Protein AF-Q9ZHG4-F1 (afdb_monomer_lite)

Foldseek 3Di:
DAAEEEDLLLLQLALDDLLVVLVVCVVLVAQEHEYEHCFCLCVLVNLVNSVVSNHAYWYWYDDDQKTWIDQEDVLVLLRLCCLQVVDVDDPPTDMDGPVVHFYAREADPLCLLLSLLSNVLVVHDSDHDHDDPDHDHVCVVVVGGRDALAWDFAADDDDPCVLVLLLVLCVVVDDVLNVLSVVLVVLCVVLVCVRVLVNLLVLVVLCVVVVWQKFQFFDLCLLHSSCCSSVQHVHDNVVLVGHVLRQPDNPDNDHGAGAIETAQVCLVVSQVVLVVVWQKAFAKDFDFCAPVNLLVSLCVSPVPDDPVSSVSSCVSRHGRGNDMDTDQFWMFTGRDDISFRWDPPDPHTYGSYHPVSCVSNPGDIHGYHHDNLSVLLVVVVDDDDDQQDQLLLQCQLLLLQQQQPLSNDLLSLQLSVLQSDRGLLSLLLSSLCSDPLNVVVCLSVCQSVVPPAPPVLCVVCVSSNSRQRALVVQLVLLVQLPDDSNLSSQLLVCLLVVVPVSNVVSLVSSLNSCVVVVNPCSVVVVVSVSVCSPSHDHSSRSSSVSVSSSSSSRCCSPVVQVNQQSQCLVCLVPLLSVQLNLLVLVVVVADEDFAALQQAASTWDDDDRYIYRHLSLWPPDDNVLRVQSNVQPPDQALVSSPVSDPPDDLVSSLLCLLRCRCVVNDVHSVVRVVVSCVVVCVVVVVVCVVVPDDDDDDDDDDQVLNSQVSNCVTRVWGFDAAQPADPQQFDAPSSQSSSQAFTWAKWADSYAQKIHRRRGIGGAPDGDDGDIWTFRAGNVSYTPDIDRDDPQKAKEWEDEPSFDKDFTGQRYKYWYDDPNDTDIDGRMDTSHNPTDMDIDRD

Sequence (842 aa):
MIPWVISPYSFDGSVVRFEKLALLLKRKGLKSVILADRNFHAAVKFNTIMRKHGLIPVHGLWKDGRIFVARNREEFDSLVRYYNGETHEIEDIPVFQESELTPVRYLDASEKKASIFMRKIFGLDEDVQGFPEKCEDVADILNAEAYDLRVNHRFPTPPKNWNELLIKKAEPLGEEYISRLKRELEVIKRKGFTPYIYTVEKVVEIAKKMGIKVGPGRGSAVGSLVAYLCGITEVDPIKYDLLFERFLNEERQEPPDIDVDVEDRRRKDLIKELSKSFQVYQVSTFGNLTEKSLKNLINSVLPDASLEEKNEIYKTVYGLPHHPSVHAAGVVISENPLPLPTRTEEDIPITDYDMYDLQEIGVVKIDILGLKTLSFIKDFKKEIFDYSDEKTYHLISKGKTLGVFQLEGLQARKLCRRISPRNMDELSILLALNRPGPLRSGLDVMFSNSKNVPAFFRKMFPETRGVLIYQEQIMRLAMFAGLSGTEADILRRAIAKKEREKMEPLLEKMKKGLLEKGMENAEQILEILLNFSSYAFNKSHSVAYAHITYQTAYLKAHHLEEFFKLYFAYNSSDAGKIFLAVQELRNEGYRVHPPDINISGKDLVFHGKDVYLPLTVVKGVGVTLVEQIEKIRPVSSVRELQERVTGVPRNVVESLITAGAFDKLYENRKLALEELNKRVEKDILEIRSLFGEKVEQESSNIKIGDITELEEKSMGFPLTPVHEVPTGLFARIDDVFTYGRILPVLVKRVSRNIVTDGLSVCRVRTDVPDGVHLVLLSPLQKIIKIWPFNENTRFVYRVDFTATLEKAGQNEITEVLKNGAVVRYEGYRPLTDEYRYRVVPR

InterPro domains:
  IPR003141 Polymerase/histidinol phosphatase, N-terminal [SM00481] (1-67)
  IPR004805 Error-prone DNA polymerase/DNA polymerase III subunit alpha DnaE/PolC [PTHR32294] (301-758)
  IPR011708 Bacterial DNA polymerase III, alpha subunit, NTPase domain [PF07733] (170-298)
  IPR011708 Bacterial DNA polymerase III, alpha subunit, NTPase domain [PF07733] (305-370)
  IPR029460 DNA polymerase, helix-hairpin-helix motif [PF14579] (589-670)
  IPR040982 DNA polymerase III alpha subunit finger domain [PF17657] (382-518)

Organism: Thermotoga maritima (strain ATCC 43589 / DSM 3109 / JCM 10099 / NBRC 100826 / MSB8) (NCBI:txid243274)

Secondary structure (DSSP, 8-state):
-EEEEPPGGGTSS----HHHHHHHHHHTT-SEEEEEESSSTTHHHHHHHHHHTT-EEEEEEEETTEEEEESSHHHHHHHHHHHTTS-S---S--EEEGGGEEEESBSSGGGHHHHHHHHHHTT--S---B--SS---HHHHHT-------------PPPTTHHHHHHHHHGGG-HHHHHHHHHHHHHHHHTT-HHHHHHHHHHHHHHHHTTPPBPS--GGGGG-HHHHHTTS--S-TTTTT--GGGT--TT--SPPP-EEEEESTTHHHHHHHHTTTSEEEEEEEEEE--HHHHHHHHHHH-TTS-HHHHHHHHHHHTT-EEEEEEEEEEEEEESS-----EE-SSSS-EEEEEHHHHHHTT---EEEEEEHHHHHHHHTT-----TT-HHHHHHHHTT--TTSTTT-SHHHHHHHHHH---SHHHHHHHHHHTSHHHHHTTHHHHHHTGGGS-HHHHHH-GGGTT---BHHHHHHHHHHTT--HHHHHHHHHHHHHT-HHHHHHHHHHHHHHHHHTT-TTHHHHHHHHHHHGGG-B-HHHHHHHHHHHHHHHHHHHH-HHHHHHHHHHHHTT-HHHHHHHHHHHHHTT-EEEPP-TTT--SS-EEETTEEEPPGGGSTT--HHHHHHHHHHPSP-SHHHHHHHSTT--HHHHHHHHHHTTTTTTSSSHHHHHHHHHHHHHHHHHHHHHTTTPPPP----PPPHHHHHHHHHHHHSS-----S-S--SSSB-HHHHHHHT--EEEEEEEEETTEEE-SS-EEE-SS---SSEEEEEE-TTS-EEEEEE--TTEEEEEEEETT--EEE--TTEEEEEEETTEEEEEETEEESSS--EEEEEE-

pLDDT: mean 92.75, std 9.17, range [33.06, 98.56]

Structure (mmCIF, N/CA/C/O backbone):
data_AF-Q9ZHG4-F1
#
_entry.id   AF-Q9ZHG4-F1
#
loop_
_atom_site.group_PDB
_atom_site.id
_atom_site.type_symbol
_atom_site.label_atom_id
_atom_site.label_alt_id
_atom_site.label_comp_id
_atom_site.label_asym_id
_atom_site.label_entity_id
_atom_site.label_seq_id
_atom_site.pdbx_PDB_ins_code
_atom_site.Cartn_x
_atom_site.Cartn_y
_atom_site.Cartn_z
_atom_site.occupancy
_atom_site.B_iso_or_equiv
_atom_site.auth_seq_id
_atom_site.auth_comp_id
_atom_site.auth_asym_id
_atom_site.auth_atom_id
_atom_site.pdbx_PDB_model_num
ATOM 1 N N . MET A 1 1 ? -52.085 -11.015 0.300 1.00 84.19 1 MET A N 1
ATOM 2 C CA . MET A 1 1 ? -50.787 -11.169 -0.411 1.00 84.19 1 MET A CA 1
ATOM 3 C C . MET A 1 1 ? -49.681 -11.018 0.609 1.00 84.19 1 MET A C 1
ATOM 5 O O . MET A 1 1 ? -49.707 -10.048 1.364 1.00 84.19 1 MET A O 1
ATOM 9 N N . ILE A 1 2 ? -48.728 -11.945 0.624 1.00 89.81 2 ILE A N 1
ATOM 10 C CA . ILE A 1 2 ? -47.571 -11.889 1.518 1.00 89.81 2 ILE A CA 1
ATOM 11 C C . ILE A 1 2 ? -46.369 -11.396 0.694 1.00 89.81 2 ILE A C 1
ATOM 13 O O . ILE A 1 2 ? -45.954 -12.082 -0.245 1.00 89.81 2 ILE A O 1
ATOM 17 N N . PRO A 1 3 ? -45.831 -10.195 0.973 1.00 93.00 3 PRO A N 1
ATOM 18 C CA . PRO A 1 3 ? -44.657 -9.692 0.275 1.00 93.00 3 PRO A CA 1
ATOM 19 C C . PRO A 1 3 ? -43.395 -10.438 0.713 1.00 93.00 3 PRO A C 1
ATOM 21 O O . PRO A 1 3 ? -43.125 -10.591 1.906 1.00 93.00 3 PRO A O 1
ATOM 24 N N . TRP A 1 4 ? -42.585 -10.824 -0.267 1.00 94.88 4 TRP A N 1
ATOM 25 C CA . TRP A 1 4 ? -41.266 -11.403 -0.069 1.00 94.88 4 TRP A CA 1
ATOM 26 C C . TRP A 1 4 ? -40.210 -10.498 -0.706 1.00 94.88 4 TRP A C 1
ATOM 28 O O . TRP A 1 4 ? -40.170 -10.301 -1.915 1.00 94.88 4 TRP A O 1
ATOM 38 N N . VAL A 1 5 ? -39.356 -9.907 0.121 1.00 97.50 5 VAL A N 1
ATOM 39 C CA . VAL A 1 5 ? -38.285 -9.015 -0.312 1.00 97.50 5 VAL A CA 1
ATOM 40 C C . VAL A 1 5 ? -37.092 -9.831 -0.782 1.00 97.50 5 VAL A C 1
ATOM 42 O O . VAL A 1 5 ? -36.583 -10.683 -0.056 1.00 97.50 5 VAL A O 1
ATOM 45 N N . ILE A 1 6 ? -36.615 -9.478 -1.972 1.00 97.50 6 ILE A N 1
ATOM 46 C CA . ILE A 1 6 ? -35.319 -9.892 -2.500 1.00 97.50 6 ILE A CA 1
ATOM 47 C C . ILE A 1 6 ? -34.382 -8.704 -2.301 1.00 97.50 6 ILE A C 1
ATOM 49 O O . ILE A 1 6 ? -34.723 -7.578 -2.676 1.00 97.50 6 ILE A O 1
ATOM 53 N N . SER A 1 7 ? -33.216 -8.896 -1.696 1.00 97.75 7 SER A N 1
ATOM 54 C CA . SER A 1 7 ? -32.261 -7.808 -1.501 1.00 97.75 7 SER A CA 1
ATOM 55 C C . SER A 1 7 ? -31.394 -7.572 -2.743 1.00 97.75 7 SER A C 1
ATOM 57 O O . SER A 1 7 ? -31.216 -8.464 -3.580 1.00 97.75 7 SER A O 1
ATOM 59 N N . PRO A 1 8 ? -30.763 -6.390 -2.860 1.00 97.19 8 PRO A N 1
ATOM 60 C CA . PRO A 1 8 ? -29.737 -6.161 -3.875 1.00 97.19 8 PRO A CA 1
ATOM 61 C C . PRO A 1 8 ? -28.551 -7.141 -3.795 1.00 97.19 8 PRO A C 1
ATOM 63 O O . PRO A 1 8 ? -27.863 -7.342 -4.791 1.00 97.19 8 PRO A O 1
ATOM 66 N N . TYR A 1 9 ? -28.316 -7.767 -2.636 1.00 96.75 9 TYR A N 1
ATOM 67 C CA . TYR A 1 9 ? -27.229 -8.728 -2.407 1.00 96.75 9 TYR A CA 1
ATOM 68 C C . TYR A 1 9 ? -27.556 -10.154 -2.888 1.00 96.75 9 TYR A C 1
ATOM 70 O O . TYR A 1 9 ? -26.675 -11.015 -2.926 1.00 96.75 9 TYR A O 1
ATOM 78 N N . SER A 1 10 ? -28.801 -10.389 -3.315 1.00 95.75 10 SER A N 1
ATOM 79 C CA . SER A 1 10 ? -29.198 -11.582 -4.070 1.00 95.75 10 SER A CA 1
ATOM 80 C C . SER A 1 10 ? -28.683 -11.555 -5.517 1.00 95.75 10 SER A C 1
ATOM 82 O O . SER A 1 10 ? -28.702 -12.575 -6.196 1.00 95.75 10 SER A O 1
ATOM 84 N N . PHE A 1 11 ? -28.233 -10.385 -6.001 1.00 95.25 11 PHE A N 1
ATOM 85 C CA . PHE A 1 11 ? -27.833 -10.141 -7.398 1.00 95.25 11 PHE A CA 1
ATOM 86 C C . PHE A 1 11 ? -28.933 -10.468 -8.421 1.00 95.25 11 PHE A C 1
ATOM 88 O O . PHE A 1 11 ? -28.669 -10.778 -9.576 1.00 95.25 11 PHE A O 1
ATOM 95 N N . ASP A 1 12 ? -30.190 -10.343 -7.994 1.00 94.75 12 ASP A N 1
ATOM 96 C CA . ASP A 1 12 ? -31.389 -10.641 -8.787 1.00 94.75 12 ASP A CA 1
ATOM 97 C C . ASP A 1 12 ? -32.087 -9.351 -9.287 1.00 94.75 12 ASP A C 1
ATOM 99 O O . ASP A 1 12 ? -33.271 -9.303 -9.618 1.00 94.75 12 ASP A O 1
ATOM 103 N N . GLY A 1 13 ? -31.344 -8.242 -9.320 1.00 94.94 13 GLY A N 1
ATOM 104 C CA . GLY A 1 13 ? -31.812 -6.952 -9.832 1.00 94.94 13 GLY A CA 1
ATOM 105 C C . GLY A 1 13 ? -32.732 -6.154 -8.901 1.00 94.94 13 GLY A C 1
ATOM 106 O O . GLY A 1 13 ? -33.398 -5.214 -9.336 1.00 94.94 13 GLY A O 1
ATOM 107 N N . SER A 1 14 ? -32.761 -6.493 -7.613 1.00 97.12 14 SER A N 1
ATOM 108 C CA . SER A 1 14 ? -33.420 -5.671 -6.598 1.00 97.12 14 SER A CA 1
ATOM 109 C C . SER A 1 14 ? -32.654 -4.375 -6.319 1.00 97.12 14 SER A C 1
ATOM 111 O O . SER A 1 14 ? -31.423 -4.342 -6.295 1.00 97.12 14 SER A O 1
ATOM 113 N N . VAL A 1 15 ? -33.401 -3.301 -6.070 1.00 97.50 15 VAL A N 1
ATOM 114 C CA . VAL A 1 15 ? -32.902 -1.980 -5.652 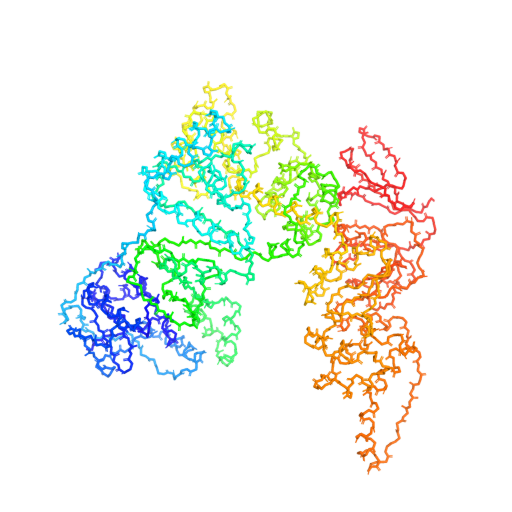1.00 97.50 15 VAL A CA 1
ATOM 115 C C . VAL A 1 15 ? -33.410 -1.583 -4.261 1.00 97.50 15 VAL A C 1
ATOM 117 O O . VAL A 1 15 ? -33.233 -0.441 -3.831 1.00 97.50 15 VAL A O 1
ATOM 120 N N . VAL A 1 16 ? -34.020 -2.524 -3.531 1.00 98.00 16 VAL A N 1
ATOM 121 C CA . VAL A 1 16 ? -34.594 -2.291 -2.199 1.00 98.00 16 VAL A CA 1
ATOM 122 C C . VAL A 1 16 ? -33.525 -1.805 -1.216 1.00 98.00 16 VAL A C 1
ATOM 124 O O . VAL A 1 16 ? -32.487 -2.435 -1.012 1.00 98.00 16 VAL A O 1
ATOM 127 N N . ARG A 1 17 ? -33.803 -0.684 -0.543 1.00 97.31 17 ARG A N 1
ATOM 128 C CA . ARG A 1 17 ? -32.990 -0.162 0.566 1.00 97.31 17 ARG A CA 1
ATOM 129 C C . ARG A 1 17 ? -33.703 -0.437 1.887 1.00 97.31 17 ARG A C 1
ATOM 131 O O . ARG A 1 17 ? -34.807 0.058 2.094 1.00 97.31 17 ARG A O 1
ATOM 138 N N . PHE A 1 18 ? -33.065 -1.164 2.803 1.00 97.94 18 PHE A N 1
ATOM 139 C CA . PHE A 1 18 ? -33.709 -1.599 4.051 1.00 97.94 18 PHE A CA 1
ATOM 140 C C . PHE A 1 18 ? -34.183 -0.458 4.958 1.00 97.94 18 PHE A C 1
ATOM 142 O O . PHE A 1 18 ? -35.233 -0.584 5.575 1.00 97.94 18 PHE A O 1
ATOM 149 N N . GLU A 1 19 ? -33.483 0.678 4.983 1.00 97.38 19 GLU A N 1
ATOM 150 C CA . GLU A 1 19 ? -33.944 1.874 5.708 1.00 97.38 19 GLU A CA 1
ATOM 151 C C . GLU A 1 19 ? -35.279 2.399 5.143 1.00 97.38 19 GLU A C 1
ATOM 153 O O . GLU A 1 19 ? -36.216 2.685 5.886 1.00 97.38 19 GLU A O 1
ATOM 158 N N . LYS A 1 20 ? -35.422 2.450 3.809 1.00 97.19 20 LYS A N 1
ATOM 159 C CA . LYS A 1 20 ? -36.693 2.822 3.166 1.00 97.19 20 LYS A CA 1
ATOM 160 C C . LYS A 1 20 ? -37.779 1.772 3.409 1.00 97.19 20 LYS A C 1
ATOM 162 O O . LYS A 1 20 ? -38.927 2.138 3.652 1.00 97.19 20 LYS A O 1
ATOM 167 N N . LEU A 1 21 ? -37.419 0.488 3.361 1.00 97.88 21 LEU A N 1
ATOM 168 C CA . LEU A 1 21 ? -38.332 -0.624 3.634 1.00 97.88 21 LEU A CA 1
ATOM 169 C C . LEU A 1 21 ? -38.893 -0.532 5.058 1.00 97.88 21 LEU A C 1
ATOM 171 O O . LEU A 1 21 ? -40.105 -0.582 5.225 1.00 97.88 21 LEU A O 1
ATOM 175 N N . ALA A 1 22 ? -38.048 -0.306 6.067 1.00 97.69 22 ALA A N 1
ATOM 176 C CA . ALA A 1 22 ? -38.486 -0.166 7.456 1.00 97.69 22 ALA A CA 1
ATOM 177 C C . ALA A 1 22 ? -39.507 0.974 7.627 1.00 97.69 22 ALA A C 1
ATOM 179 O O . ALA A 1 22 ? -40.540 0.812 8.280 1.00 97.69 22 ALA A O 1
ATOM 180 N N . LEU A 1 23 ? -39.255 2.126 6.995 1.00 97.25 23 LEU A N 1
ATOM 181 C CA . LEU A 1 23 ? -40.190 3.254 6.995 1.00 97.25 23 LEU A CA 1
ATOM 182 C C . LEU A 1 23 ? -41.493 2.926 6.251 1.00 97.25 23 LEU A C 1
ATOM 184 O O . LEU A 1 23 ? -42.571 3.323 6.692 1.00 97.25 23 LEU A O 1
ATOM 188 N N . LEU A 1 24 ? -41.420 2.195 5.135 1.00 96.19 24 LEU A N 1
ATOM 189 C CA . LEU A 1 24 ? -42.595 1.750 4.389 1.00 96.19 24 LEU A CA 1
ATOM 190 C C . LEU A 1 24 ? -43.480 0.814 5.220 1.00 96.19 24 LEU A C 1
ATOM 192 O O . LEU A 1 24 ? -44.687 1.047 5.274 1.00 96.19 24 LEU A O 1
ATOM 196 N N . LEU A 1 25 ? -42.894 -0.184 5.888 1.00 96.19 25 LEU A N 1
ATOM 197 C CA . LEU A 1 25 ? -43.623 -1.133 6.737 1.00 96.19 25 LEU A CA 1
ATOM 198 C C . LEU A 1 25 ? -44.375 -0.405 7.852 1.00 96.19 25 LEU A C 1
ATOM 200 O O . LEU A 1 25 ? -45.585 -0.576 7.987 1.00 96.19 25 LEU A O 1
ATOM 204 N N . LYS A 1 26 ? -43.702 0.523 8.545 1.00 95.31 26 LYS A N 1
ATOM 205 C CA . LYS A 1 26 ? -44.337 1.372 9.563 1.00 95.31 26 LYS A CA 1
ATOM 206 C C . LYS A 1 26 ? -45.507 2.184 9.020 1.00 95.31 26 LYS A C 1
ATOM 208 O O . LYS A 1 26 ? -46.567 2.205 9.636 1.00 95.31 26 LYS A O 1
ATOM 213 N N . ARG A 1 27 ? -45.340 2.837 7.864 1.00 94.38 27 ARG A N 1
ATOM 214 C CA . ARG A 1 27 ? -46.424 3.610 7.227 1.00 94.38 27 ARG A CA 1
ATOM 215 C C . ARG A 1 27 ? -47.622 2.736 6.857 1.00 94.38 27 ARG A C 1
ATOM 217 O O . ARG A 1 27 ? -48.745 3.224 6.882 1.00 94.38 27 ARG A O 1
ATOM 224 N N . LYS A 1 28 ? -47.386 1.469 6.510 1.00 93.25 28 LYS A N 1
ATOM 225 C CA . LYS A 1 28 ? -48.428 0.488 6.180 1.00 93.25 28 LYS A CA 1
ATOM 226 C C . LYS A 1 28 ? -48.999 -0.245 7.400 1.00 93.25 28 LYS A C 1
ATOM 228 O O . LYS A 1 28 ? -49.909 -1.045 7.224 1.00 93.25 28 LYS A O 1
ATOM 233 N N . GLY A 1 29 ? -48.498 0.019 8.610 1.00 93.00 29 GLY A N 1
ATOM 234 C CA . GLY A 1 29 ? -48.929 -0.676 9.826 1.00 93.00 29 GLY A CA 1
ATOM 235 C C . GLY A 1 29 ? -48.474 -2.138 9.906 1.00 93.00 29 GLY A C 1
ATOM 236 O O . GLY A 1 29 ? -49.054 -2.901 10.670 1.00 93.00 29 GLY A O 1
ATOM 237 N N . LEU A 1 30 ? -47.457 -2.524 9.129 1.00 94.75 30 LEU A N 1
ATOM 238 C CA . LEU A 1 30 ? -46.851 -3.854 9.174 1.00 94.75 30 LEU A CA 1
ATOM 239 C C . LEU A 1 30 ? -45.732 -3.883 10.221 1.00 94.75 30 LEU A C 1
ATOM 241 O O . LEU A 1 30 ? -44.942 -2.942 10.342 1.00 94.75 30 LEU A O 1
ATOM 245 N N . LYS A 1 31 ? -45.658 -4.985 10.958 1.00 95.00 31 LYS A N 1
ATOM 246 C CA . LYS A 1 31 ? -44.623 -5.319 11.938 1.00 95.00 31 LYS A CA 1
ATOM 247 C C . LYS A 1 31 ? -43.457 -6.065 11.296 1.00 95.00 31 LYS A C 1
ATOM 249 O O . LYS A 1 31 ? -42.360 -6.029 11.849 1.00 95.00 31 LYS A O 1
ATOM 254 N N . SER A 1 32 ? -43.675 -6.741 10.168 1.00 95.69 32 SER A N 1
ATOM 255 C CA . SER A 1 32 ? -42.692 -7.650 9.576 1.00 95.69 32 SER A CA 1
ATOM 256 C C . SER A 1 32 ? -42.755 -7.732 8.047 1.00 95.69 32 SER A C 1
ATOM 258 O O . SER A 1 32 ? -43.688 -7.249 7.403 1.00 95.69 32 SER A O 1
ATOM 260 N N . VAL A 1 33 ? -41.724 -8.343 7.463 1.00 95.56 33 VAL A N 1
ATOM 261 C CA . VAL A 1 33 ? -41.673 -8.772 6.059 1.00 95.56 33 VAL A CA 1
ATOM 262 C C . VAL A 1 33 ? -40.662 -9.908 5.919 1.00 95.56 33 VAL A C 1
ATOM 264 O O . VAL A 1 33 ? -39.677 -9.934 6.660 1.00 95.56 33 VAL A O 1
ATOM 267 N N . ILE A 1 34 ? -40.878 -10.817 4.965 1.00 96.81 34 ILE A N 1
ATOM 268 C CA . ILE A 1 34 ? -39.907 -11.866 4.633 1.00 96.81 34 ILE A CA 1
ATOM 269 C C . ILE A 1 34 ? -38.771 -11.238 3.823 1.00 96.81 34 ILE A C 1
ATOM 271 O O . ILE A 1 34 ? -39.027 -10.678 2.758 1.00 96.81 34 ILE A O 1
ATOM 275 N N . LEU A 1 35 ? -37.525 -11.370 4.272 1.00 98.12 35 LEU A N 1
ATOM 276 C CA . LEU A 1 35 ? -36.350 -11.291 3.401 1.00 98.12 35 LEU A CA 1
ATOM 277 C C . LEU A 1 35 ? -35.932 -12.716 3.049 1.00 98.12 35 LEU A C 1
ATOM 279 O O . LEU A 1 35 ? -35.514 -13.441 3.946 1.00 98.12 35 LEU A O 1
ATOM 283 N N . ALA A 1 36 ? -35.982 -13.102 1.775 1.00 97.69 36 ALA A N 1
ATOM 284 C CA . ALA A 1 36 ? -35.348 -14.346 1.334 1.00 97.69 36 ALA A CA 1
ATOM 285 C C . ALA A 1 36 ? -34.529 -14.117 0.065 1.00 97.69 36 ALA A C 1
ATOM 287 O O . ALA A 1 36 ? -35.031 -13.666 -0.957 1.00 97.69 36 ALA A O 1
ATOM 288 N N . ASP A 1 37 ? -33.248 -14.421 0.136 1.00 97.19 37 ASP A N 1
ATOM 289 C CA . ASP A 1 37 ? -32.348 -14.363 -1.005 1.00 97.19 37 ASP A CA 1
ATOM 290 C C . ASP A 1 37 ? -31.892 -15.784 -1.340 1.00 97.19 37 ASP A C 1
ATOM 292 O O . ASP A 1 37 ? -32.182 -16.733 -0.608 1.00 97.19 37 ASP A O 1
ATOM 296 N N . ARG A 1 38 ? -31.154 -15.950 -2.442 1.00 94.81 38 ARG A N 1
ATOM 297 C CA . ARG A 1 38 ? -30.483 -17.233 -2.739 1.00 94.81 38 ARG A CA 1
ATOM 298 C C . ARG A 1 38 ? -29.287 -17.517 -1.824 1.00 94.81 38 ARG A C 1
ATOM 300 O O . ARG A 1 38 ? -28.675 -18.574 -1.918 1.00 94.81 38 ARG A O 1
ATOM 307 N N . ASN A 1 39 ? -28.923 -16.539 -1.007 1.00 95.94 39 ASN A N 1
ATOM 308 C CA . ASN A 1 39 ? -27.779 -16.506 -0.108 1.00 95.94 39 ASN A CA 1
ATOM 309 C C . ASN A 1 39 ? -28.178 -15.732 1.157 1.00 95.94 39 ASN A C 1
ATOM 311 O O . ASN A 1 39 ? -29.301 -15.241 1.257 1.00 95.94 39 ASN A O 1
ATOM 315 N N . PHE A 1 40 ? -27.267 -15.583 2.113 1.00 97.44 40 PHE A N 1
ATOM 316 C CA . PHE A 1 40 ? -27.527 -14.828 3.340 1.00 97.44 40 PHE A CA 1
ATOM 317 C C . PHE A 1 40 ? -26.753 -13.510 3.421 1.00 97.44 40 PHE A C 1
ATOM 319 O O . PHE A 1 40 ? -26.700 -12.902 4.487 1.00 97.44 40 PHE A O 1
ATOM 326 N N . HIS A 1 41 ? -26.204 -13.010 2.309 1.00 97.56 41 HIS A N 1
ATOM 327 C CA . HIS A 1 41 ? -25.376 -11.796 2.275 1.00 97.56 41 HIS A CA 1
ATOM 328 C C . HIS A 1 41 ? -26.004 -10.585 2.984 1.00 97.56 41 HIS A C 1
ATOM 330 O O . HIS A 1 41 ? -25.294 -9.764 3.549 1.00 97.56 41 HIS A O 1
ATOM 336 N N . ALA A 1 42 ? -27.331 -10.447 2.940 1.00 97.75 42 ALA A N 1
ATOM 337 C CA . ALA A 1 42 ? -28.035 -9.302 3.504 1.00 97.75 42 ALA A CA 1
ATOM 338 C C . ALA A 1 42 ? -28.647 -9.537 4.897 1.00 97.75 42 ALA A C 1
ATOM 340 O O . ALA A 1 42 ? -29.238 -8.605 5.450 1.00 97.75 42 ALA A O 1
ATOM 341 N N . ALA A 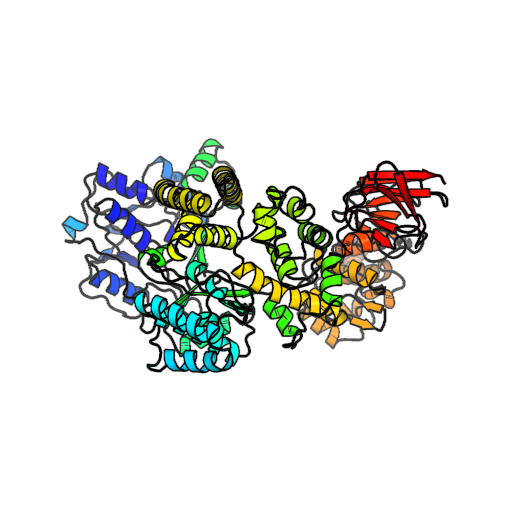1 43 ? -28.539 -10.748 5.457 1.00 98.06 43 ALA A N 1
ATOM 342 C CA . ALA A 1 43 ? -29.289 -11.156 6.647 1.00 98.06 43 ALA A CA 1
ATOM 343 C C . ALA A 1 43 ? -28.980 -10.280 7.869 1.00 98.06 43 ALA A C 1
ATOM 345 O O . ALA A 1 43 ? -29.894 -9.741 8.489 1.00 98.06 43 ALA A O 1
ATOM 346 N N . VAL A 1 44 ? -27.698 -10.056 8.175 1.00 98.12 44 VAL A N 1
ATOM 347 C CA . VAL A 1 44 ? -27.284 -9.228 9.323 1.00 98.12 44 VAL A CA 1
ATOM 348 C C . VAL A 1 44 ? -27.753 -7.790 9.162 1.00 98.12 44 VAL A C 1
ATOM 350 O O . VAL A 1 44 ? -28.460 -7.265 10.023 1.00 98.12 44 VAL A O 1
ATOM 353 N N . LYS A 1 45 ? -27.456 -7.174 8.017 1.00 97.44 45 LYS A N 1
ATOM 354 C CA . LYS A 1 45 ? -27.894 -5.813 7.705 1.00 97.44 45 LYS A CA 1
ATOM 355 C C . LYS A 1 45 ? -29.407 -5.631 7.822 1.00 97.44 45 LYS A C 1
ATOM 357 O O . LYS A 1 45 ? -29.867 -4.622 8.360 1.00 97.44 45 LYS A O 1
ATOM 362 N N . PHE A 1 46 ? -30.185 -6.585 7.318 1.00 98.25 46 PHE A N 1
ATOM 363 C CA . PHE A 1 46 ? -31.639 -6.575 7.430 1.00 98.25 46 PHE A CA 1
ATOM 364 C C . PHE A 1 46 ? -32.095 -6.719 8.883 1.00 98.25 46 PHE A C 1
ATOM 366 O O . PHE A 1 46 ? -32.866 -5.879 9.353 1.00 98.25 46 PHE A O 1
ATOM 373 N N . ASN A 1 47 ? -31.574 -7.712 9.610 1.00 98.06 47 ASN A N 1
ATOM 374 C CA . ASN A 1 47 ? -31.886 -7.954 11.017 1.00 98.06 47 ASN A CA 1
ATOM 375 C C . ASN A 1 47 ? -31.648 -6.698 11.869 1.00 98.06 47 ASN A C 1
ATOM 377 O O . ASN A 1 47 ? -32.567 -6.225 12.545 1.00 98.06 47 ASN A O 1
ATOM 381 N N . THR A 1 48 ? -30.454 -6.107 11.772 1.00 97.38 48 THR A N 1
ATOM 382 C CA . THR A 1 48 ? -30.069 -4.910 12.529 1.00 97.38 48 THR A CA 1
ATOM 383 C C . THR A 1 48 ? -30.978 -3.725 12.209 1.00 97.38 48 THR A C 1
ATOM 385 O O . THR A 1 48 ? -31.477 -3.067 13.126 1.00 97.38 48 THR A O 1
ATOM 388 N N . ILE A 1 49 ? -31.257 -3.450 10.928 1.00 97.75 49 ILE A N 1
ATOM 389 C CA . ILE A 1 49 ? -32.095 -2.304 10.536 1.00 97.75 49 ILE A CA 1
ATOM 390 C C . ILE A 1 49 ? -33.550 -2.498 10.976 1.00 97.75 49 ILE A C 1
ATOM 392 O O . ILE A 1 49 ? -34.139 -1.559 11.519 1.00 97.75 49 ILE A O 1
ATOM 396 N N . MET A 1 50 ? -34.137 -3.685 10.787 1.00 97.81 50 MET A N 1
ATOM 397 C CA . MET A 1 50 ? -35.518 -3.956 11.206 1.00 97.81 50 MET A CA 1
ATOM 398 C C . MET A 1 50 ? -35.672 -3.827 12.724 1.00 97.81 50 MET A C 1
ATOM 400 O O . MET A 1 50 ? -36.532 -3.076 13.191 1.00 97.81 50 MET A O 1
ATOM 404 N N . ARG A 1 51 ? -34.782 -4.455 13.504 1.00 96.19 51 ARG A N 1
ATOM 405 C CA . ARG A 1 51 ? -34.819 -4.387 14.975 1.00 96.19 51 ARG A CA 1
ATOM 406 C C . ARG A 1 51 ? -34.611 -2.975 15.499 1.00 96.19 51 ARG A C 1
ATOM 408 O O . ARG A 1 51 ? -35.332 -2.556 16.400 1.00 96.19 51 ARG A O 1
ATOM 415 N N . LYS A 1 52 ? -33.700 -2.200 14.899 1.00 96.38 52 LYS A N 1
ATOM 416 C CA . LYS A 1 52 ? -33.511 -0.773 15.218 1.00 96.38 52 LYS A CA 1
ATOM 417 C C . LYS A 1 52 ? -34.800 0.036 15.036 1.00 96.38 52 LYS A C 1
ATOM 419 O O . LYS A 1 52 ? -35.021 1.013 15.746 1.00 96.38 52 LYS A O 1
ATOM 424 N N . HIS A 1 53 ? -35.663 -0.373 14.108 1.00 97.12 53 HIS A N 1
ATOM 425 C CA . HIS A 1 53 ? -36.968 0.240 13.885 1.00 97.12 53 HIS A CA 1
ATOM 426 C C . HIS A 1 53 ? -38.099 -0.399 14.708 1.00 97.12 53 HIS A C 1
ATOM 428 O O . HIS A 1 53 ? -39.230 0.069 14.595 1.00 97.12 53 HIS A O 1
ATOM 434 N N . GLY A 1 54 ? -37.835 -1.392 15.560 1.00 96.06 54 GLY A N 1
ATOM 435 C CA . GLY A 1 54 ? -38.869 -2.105 16.319 1.00 96.06 54 GLY A CA 1
ATOM 436 C C . GLY A 1 54 ? -39.738 -3.025 15.456 1.00 96.06 54 GLY A C 1
ATOM 437 O O . GLY A 1 54 ? -40.884 -3.278 15.808 1.00 96.06 54 GLY A O 1
ATOM 438 N N . LEU A 1 55 ? -39.215 -3.470 14.311 1.00 97.19 55 LEU A N 1
ATOM 439 C CA . LEU A 1 55 ? -39.850 -4.429 13.407 1.00 97.19 55 LEU A CA 1
ATOM 440 C C . LEU A 1 55 ? -39.285 -5.836 13.649 1.00 97.19 55 LEU A C 1
ATOM 442 O O . LEU A 1 55 ? -38.165 -5.983 14.148 1.00 97.19 55 LEU A O 1
ATOM 446 N N . ILE A 1 56 ? -40.047 -6.860 13.269 1.00 97.06 56 ILE A N 1
ATOM 447 C CA . ILE A 1 56 ? -39.668 -8.273 13.378 1.00 97.06 56 ILE A CA 1
ATOM 448 C C . ILE A 1 56 ? -38.971 -8.695 12.074 1.00 97.06 56 ILE A C 1
ATOM 450 O O . ILE A 1 56 ? -39.623 -8.732 11.025 1.00 97.06 56 ILE A O 1
ATOM 454 N N . PRO A 1 57 ? -37.657 -8.992 12.097 1.00 95.44 57 PRO A N 1
ATOM 455 C CA . PRO A 1 57 ? -36.963 -9.484 10.916 1.00 95.44 57 PRO A CA 1
ATOM 456 C C . PRO A 1 57 ? -37.279 -10.964 10.682 1.00 95.44 57 PRO A C 1
ATOM 458 O O . PRO A 1 57 ? -36.821 -11.824 11.432 1.00 95.44 57 PRO A O 1
ATOM 461 N N . VAL A 1 58 ? -38.010 -11.265 9.610 1.00 97.50 58 VAL A N 1
ATOM 462 C CA . VAL A 1 58 ? -38.303 -12.641 9.194 1.00 97.50 58 VAL A CA 1
ATOM 463 C C . VAL A 1 58 ? -37.368 -13.009 8.048 1.00 97.50 58 VAL A C 1
ATOM 465 O O . VAL A 1 58 ? -37.404 -12.386 6.986 1.00 97.50 58 VAL A O 1
ATOM 468 N N . HIS A 1 59 ? -36.496 -13.987 8.277 1.00 97.81 59 HIS A N 1
ATOM 469 C CA . HIS A 1 59 ? -35.520 -14.428 7.282 1.00 97.81 59 HIS A CA 1
ATOM 470 C C . HIS A 1 59 ? -36.023 -15.675 6.573 1.00 97.81 59 HIS A C 1
ATOM 472 O O . HIS A 1 59 ? -36.652 -16.538 7.180 1.00 97.81 59 HIS A O 1
ATOM 478 N N . GLY A 1 60 ? -35.676 -15.805 5.305 1.00 96.75 60 GLY A N 1
ATOM 479 C CA . GLY A 1 60 ? -35.874 -17.020 4.552 1.00 96.75 60 GLY A CA 1
ATOM 480 C C . GLY A 1 60 ? -34.727 -17.308 3.599 1.00 96.75 60 GLY A C 1
ATOM 481 O O . GLY A 1 60 ? -33.834 -16.487 3.394 1.00 96.75 60 GLY A O 1
ATOM 482 N N . LEU A 1 61 ? -34.786 -18.491 3.002 1.00 97.19 61 LEU A N 1
ATOM 483 C CA . LEU A 1 61 ? -33.883 -18.950 1.960 1.00 97.19 61 LEU A CA 1
ATOM 484 C C . LEU A 1 61 ? -34.700 -19.261 0.709 1.00 97.19 61 LEU A C 1
ATOM 486 O O . LEU A 1 61 ? -35.609 -20.091 0.748 1.00 97.19 61 LEU A O 1
ATOM 490 N N . TRP A 1 62 ? -34.362 -18.610 -0.399 1.00 96.62 62 TRP A N 1
ATOM 491 C CA . TRP A 1 62 ? -34.938 -18.897 -1.705 1.00 96.62 62 TRP A CA 1
ATOM 492 C C . TRP A 1 62 ? -34.070 -19.913 -2.446 1.00 96.62 62 TRP A C 1
ATOM 494 O O . TRP A 1 62 ? -32.946 -19.612 -2.852 1.00 96.62 62 TRP A O 1
ATOM 504 N N . LYS A 1 63 ? -34.585 -21.132 -2.622 1.00 93.81 63 LYS A N 1
ATOM 505 C CA . LYS A 1 63 ? -33.857 -22.232 -3.259 1.00 93.81 63 LYS A CA 1
ATOM 506 C C . LYS A 1 63 ? -34.823 -23.171 -3.980 1.00 93.81 63 LYS A C 1
ATOM 508 O O . LYS A 1 63 ? -35.829 -23.583 -3.412 1.00 93.81 63 LYS A O 1
ATOM 513 N N . ASP A 1 64 ? -34.499 -23.518 -5.224 1.00 90.56 64 ASP A N 1
ATOM 514 C CA . ASP A 1 64 ? -35.227 -24.501 -6.041 1.00 90.56 64 ASP A CA 1
ATOM 515 C C . ASP A 1 64 ? -36.748 -24.260 -6.128 1.00 90.56 64 ASP A C 1
ATOM 517 O O . ASP A 1 64 ? -37.543 -25.163 -5.864 1.00 90.56 64 ASP A O 1
ATOM 521 N N . GLY A 1 65 ? -37.177 -23.033 -6.451 1.00 91.50 65 GLY A N 1
ATOM 522 C CA . GLY A 1 65 ? -38.608 -22.714 -6.597 1.00 91.50 65 GLY A CA 1
ATOM 523 C C . GLY A 1 65 ? -39.363 -22.508 -5.278 1.00 91.50 65 GLY A C 1
ATOM 524 O O . GLY A 1 65 ? -40.567 -22.246 -5.283 1.00 91.50 65 GLY A O 1
ATOM 525 N N . ARG A 1 66 ? -38.676 -22.670 -4.140 1.00 94.62 66 ARG A N 1
ATOM 526 C CA . ARG A 1 66 ? -39.261 -22.678 -2.798 1.00 94.62 66 ARG A CA 1
ATOM 527 C C . ARG A 1 66 ? -38.609 -21.637 -1.900 1.00 94.62 66 ARG A C 1
ATOM 529 O O . ARG A 1 66 ? -37.431 -21.307 -2.045 1.00 94.62 66 ARG A O 1
ATOM 536 N N . ILE A 1 67 ? -39.393 -21.136 -0.954 1.00 96.38 67 ILE A N 1
ATOM 537 C CA . ILE A 1 67 ? -38.997 -20.113 0.008 1.00 96.38 67 ILE A CA 1
ATOM 538 C C . ILE A 1 67 ? -39.203 -20.697 1.402 1.00 96.38 67 ILE A C 1
ATOM 540 O O . ILE A 1 67 ? -40.331 -20.838 1.871 1.00 96.38 67 ILE A O 1
ATOM 544 N N . PHE A 1 68 ? -38.098 -21.072 2.040 1.00 96.56 68 PHE A N 1
ATOM 545 C CA . PHE A 1 68 ? -38.071 -21.598 3.404 1.00 96.56 68 PHE A CA 1
ATOM 546 C C . PHE A 1 68 ? -37.987 -20.419 4.371 1.00 96.56 68 PHE A C 1
ATOM 548 O O . PHE A 1 68 ? -37.128 -19.565 4.173 1.00 96.56 68 PHE A O 1
ATOM 555 N N . VAL A 1 69 ? -38.844 -20.337 5.389 1.00 97.00 69 VAL A N 1
ATOM 556 C CA . VAL A 1 69 ? -38.985 -19.133 6.230 1.00 97.00 69 VAL A CA 1
ATOM 557 C C . VAL A 1 69 ? -38.777 -19.462 7.702 1.00 97.00 69 VAL A C 1
ATOM 559 O O . VAL A 1 69 ? -39.565 -20.194 8.285 1.00 97.00 69 VAL A O 1
ATOM 562 N N . ALA A 1 70 ? -37.754 -18.875 8.319 1.00 96.88 70 ALA A N 1
ATOM 563 C CA . ALA A 1 70 ? -37.468 -19.037 9.739 1.00 96.88 70 ALA A CA 1
ATOM 564 C C . ALA A 1 70 ? -38.339 -18.111 10.599 1.00 96.88 70 ALA A C 1
ATOM 566 O O . ALA A 1 70 ? -38.361 -16.891 10.408 1.00 96.88 70 ALA A O 1
ATOM 567 N N . ARG A 1 71 ? -39.012 -18.693 11.593 1.00 95.75 71 ARG A N 1
ATOM 568 C CA . ARG A 1 71 ? -39.853 -17.986 12.571 1.00 95.75 71 ARG A CA 1
ATOM 569 C C . ARG A 1 71 ? -39.070 -17.490 13.782 1.00 95.75 71 ARG A C 1
ATOM 571 O O . ARG A 1 71 ? -39.497 -16.538 14.425 1.00 95.75 71 ARG A O 1
ATOM 578 N N . ASN A 1 72 ? -37.950 -18.133 14.100 1.00 95.38 72 ASN A N 1
ATOM 579 C CA . ASN A 1 72 ? -37.126 -17.864 15.278 1.00 95.38 72 ASN A CA 1
ATOM 580 C C . ASN A 1 72 ? -35.634 -18.137 14.989 1.00 95.38 72 ASN A C 1
ATOM 582 O O . ASN A 1 72 ? -35.248 -18.496 13.871 1.00 95.38 72 ASN A O 1
ATOM 586 N N . ARG A 1 73 ? -34.781 -17.965 16.009 1.00 95.06 73 ARG A N 1
ATOM 587 C CA . ARG A 1 73 ? -33.326 -18.152 15.885 1.00 95.06 73 ARG A CA 1
ATOM 588 C C . ARG A 1 73 ? -32.924 -19.584 15.525 1.00 95.06 73 ARG A C 1
ATOM 590 O O . ARG A 1 73 ? -32.040 -19.762 14.692 1.00 95.06 73 ARG A O 1
ATOM 597 N N . GLU A 1 74 ? -33.534 -20.582 16.155 1.00 93.94 74 GLU A N 1
ATOM 598 C CA . GLU A 1 74 ? -33.173 -21.993 15.960 1.00 93.94 74 GLU A CA 1
ATOM 599 C C . GLU A 1 74 ? -33.482 -22.450 14.530 1.00 93.94 74 GLU A C 1
ATOM 601 O O . GLU A 1 74 ? -32.680 -23.136 13.887 1.00 93.94 74 GLU A O 1
ATOM 606 N N . GLU A 1 75 ? -34.613 -21.998 13.993 1.00 95.75 75 GLU A N 1
ATOM 607 C CA . GLU A 1 75 ? -34.998 -22.223 12.604 1.00 95.75 75 GLU A CA 1
ATOM 608 C C . GLU A 1 75 ? -34.059 -21.507 11.631 1.00 95.75 75 GLU A C 1
ATOM 610 O O . GLU A 1 75 ? -33.653 -22.094 10.631 1.00 95.75 75 GLU A O 1
ATOM 615 N N . PHE A 1 76 ? -33.639 -20.275 11.937 1.00 96.25 76 PHE A N 1
ATOM 616 C CA . PHE A 1 76 ? -32.655 -19.565 11.118 1.00 96.25 76 PHE A CA 1
ATOM 617 C C . PHE A 1 76 ? -31.320 -20.312 11.055 1.00 96.25 76 PHE A C 1
ATOM 619 O O . PHE A 1 76 ? -30.780 -20.511 9.969 1.00 96.25 76 PHE A O 1
ATOM 626 N N . ASP A 1 77 ? -30.812 -20.784 12.195 1.00 94.38 77 ASP A N 1
ATOM 627 C CA . ASP A 1 77 ? -29.587 -21.587 12.228 1.00 94.38 77 ASP A CA 1
ATOM 628 C C . ASP A 1 77 ? -29.757 -22.900 11.448 1.00 94.38 77 ASP A C 1
ATOM 630 O O . ASP A 1 77 ? -28.820 -23.364 10.803 1.00 94.38 77 ASP A O 1
ATOM 634 N N . SER A 1 78 ? -30.956 -23.485 11.456 1.00 94.31 78 SER A N 1
ATOM 635 C CA . SER A 1 78 ? -31.278 -24.676 10.662 1.00 94.31 78 SER A CA 1
ATOM 636 C C . SER A 1 78 ? -31.281 -24.387 9.156 1.00 94.31 78 SER A C 1
ATOM 638 O O . SER A 1 78 ? -30.725 -25.177 8.391 1.00 94.31 78 SER A O 1
ATOM 640 N N . LEU A 1 79 ? -31.801 -23.229 8.725 1.00 95.62 79 LEU A N 1
ATOM 641 C CA . LEU A 1 79 ? -31.676 -22.766 7.336 1.00 95.62 79 LEU A CA 1
ATOM 642 C C . LEU A 1 79 ? -30.211 -22.563 6.933 1.00 95.62 79 LEU A C 1
ATOM 644 O O . LEU A 1 79 ? -29.829 -22.934 5.825 1.00 95.62 79 LEU A O 1
ATOM 648 N N . VAL A 1 80 ? -29.391 -21.993 7.820 1.00 95.56 80 VAL A N 1
ATOM 649 C CA . VAL A 1 80 ? -27.954 -21.787 7.580 1.00 95.56 80 VAL A CA 1
ATOM 650 C C . VAL A 1 80 ? -27.228 -23.124 7.415 1.00 95.56 80 VAL A C 1
ATOM 652 O O . VAL A 1 80 ? -26.472 -23.280 6.459 1.00 95.56 80 VAL A O 1
ATOM 655 N N . ARG A 1 81 ? -27.494 -24.116 8.277 1.00 93.50 81 ARG A N 1
ATOM 656 C CA . ARG A 1 81 ? -26.911 -25.466 8.151 1.00 93.50 81 ARG A CA 1
ATOM 657 C C . ARG A 1 81 ? -27.297 -26.142 6.836 1.00 93.50 81 ARG A C 1
ATOM 659 O O . ARG A 1 81 ? -26.439 -26.707 6.161 1.00 93.50 81 ARG A O 1
ATOM 666 N N . TYR A 1 82 ? -28.560 -26.034 6.432 1.00 94.19 82 TYR A N 1
ATOM 667 C CA . TYR A 1 82 ? -29.017 -26.552 5.141 1.00 94.19 82 TYR A CA 1
ATOM 668 C C . TYR A 1 82 ? -28.382 -25.821 3.951 1.00 94.19 82 TYR A C 1
ATOM 670 O O . TYR A 1 82 ? -28.004 -26.444 2.958 1.00 94.19 82 TYR A O 1
ATOM 678 N N . TYR A 1 83 ? -28.227 -24.498 4.042 1.00 94.56 83 TYR A N 1
ATOM 679 C CA . TYR A 1 83 ? -27.540 -23.695 3.031 1.00 94.56 83 TYR A CA 1
ATOM 680 C C . TYR A 1 83 ? -26.067 -24.090 2.879 1.00 94.56 83 TYR A C 1
ATOM 682 O O . TYR A 1 83 ? -25.609 -24.282 1.755 1.00 94.56 83 TYR A O 1
ATOM 690 N N . ASN A 1 84 ? -25.370 -24.309 3.997 1.00 93.44 84 ASN A N 1
ATOM 691 C CA . ASN A 1 84 ? -23.987 -24.790 4.036 1.00 93.44 84 ASN A CA 1
ATOM 692 C C . ASN A 1 84 ? -23.829 -26.245 3.551 1.00 93.44 84 ASN A C 1
ATOM 694 O O . ASN A 1 84 ? -22.706 -26.700 3.345 1.00 93.44 84 ASN A O 1
ATOM 698 N N . GLY A 1 85 ? -24.928 -26.991 3.391 1.00 90.56 85 GLY A N 1
ATOM 699 C CA . GLY A 1 85 ? -24.906 -28.413 3.041 1.00 90.56 85 GLY A CA 1
ATOM 700 C C . GLY A 1 85 ? -2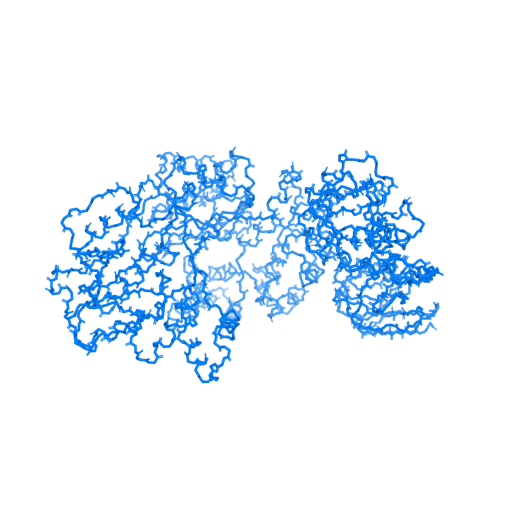4.568 -29.345 4.210 1.00 90.56 85 GLY A C 1
ATOM 701 O O . GLY A 1 85 ? -24.234 -30.503 3.979 1.00 90.56 85 GLY A O 1
ATOM 702 N N . GLU A 1 86 ? -24.659 -28.865 5.453 1.00 89.31 86 GLU A N 1
ATOM 703 C CA . GLU A 1 86 ? -24.449 -29.667 6.669 1.00 89.31 86 GLU A CA 1
ATOM 704 C C . GLU A 1 86 ? -25.627 -30.618 6.940 1.00 89.31 86 GLU A C 1
ATOM 706 O O . GLU A 1 86 ? -25.453 -31.671 7.552 1.00 89.31 86 GLU A O 1
ATOM 711 N N . THR A 1 87 ? -26.827 -30.258 6.474 1.00 90.06 87 THR A N 1
ATOM 712 C CA . THR A 1 87 ? -28.029 -31.103 6.499 1.00 90.06 87 THR A CA 1
ATOM 713 C C . THR A 1 87 ? -28.709 -31.097 5.129 1.00 90.06 87 THR A C 1
ATOM 715 O O . THR A 1 87 ? -28.640 -30.114 4.393 1.00 90.06 87 THR A O 1
ATOM 718 N N . HIS A 1 88 ? -29.367 -32.201 4.764 1.00 84.31 88 HIS A N 1
ATOM 719 C CA . HIS A 1 88 ? -30.105 -32.321 3.495 1.00 84.31 88 HIS A CA 1
ATOM 720 C C . HIS A 1 88 ? -31.614 -32.126 3.640 1.00 84.31 88 HIS A C 1
ATOM 722 O O . HIS A 1 88 ? -32.297 -31.890 2.647 1.00 84.31 88 HIS A O 1
ATOM 728 N N . GLU A 1 89 ? -32.124 -32.190 4.866 1.00 82.12 89 GLU A N 1
ATOM 729 C CA . GLU A 1 89 ? -33.537 -32.019 5.178 1.00 82.12 89 GLU A CA 1
ATOM 730 C C . GLU A 1 89 ? -33.692 -30.955 6.265 1.00 82.12 89 GLU A C 1
ATOM 732 O O . GLU A 1 89 ? -32.812 -30.764 7.114 1.00 82.12 89 GLU A O 1
ATOM 737 N N . ILE A 1 90 ? -34.806 -30.231 6.188 1.00 82.88 90 ILE A N 1
ATOM 738 C CA . ILE A 1 90 ? -35.246 -29.272 7.192 1.00 82.88 90 ILE A CA 1
ATOM 739 C C . ILE A 1 90 ? -36.670 -29.667 7.565 1.00 82.88 90 ILE A C 1
ATOM 741 O O . ILE A 1 90 ? -37.597 -29.451 6.783 1.00 82.88 90 ILE A O 1
ATOM 745 N N . GLU A 1 91 ? -36.832 -30.256 8.741 1.00 80.50 91 GLU A N 1
ATOM 746 C CA . GLU A 1 91 ? -38.147 -30.546 9.305 1.00 80.50 91 GLU A CA 1
ATOM 747 C C . GLU A 1 91 ? -38.682 -29.307 10.044 1.00 80.50 91 GLU A C 1
ATOM 749 O O . GLU A 1 91 ? -37.916 -28.467 10.519 1.00 80.50 91 GLU A O 1
ATOM 754 N N . ASP A 1 92 ? -40.007 -29.170 10.095 1.00 86.62 92 ASP A N 1
ATOM 755 C CA . ASP A 1 92 ? -40.736 -28.162 10.878 1.00 86.62 92 ASP A CA 1
ATOM 756 C C . ASP A 1 92 ? -40.532 -26.672 10.531 1.00 86.62 92 ASP A C 1
ATOM 758 O O . ASP A 1 92 ? -41.016 -25.807 11.266 1.00 86.62 92 ASP A O 1
ATOM 762 N N . ILE A 1 93 ? -39.922 -26.334 9.389 1.00 92.81 93 ILE A N 1
ATOM 763 C CA . ILE A 1 93 ? -39.841 -24.945 8.896 1.00 92.81 93 ILE A CA 1
ATOM 764 C C . ILE A 1 93 ? -40.925 -24.665 7.837 1.00 92.81 93 ILE A C 1
ATOM 766 O O . ILE A 1 93 ? -41.080 -25.457 6.907 1.00 92.81 93 ILE A O 1
ATOM 770 N N . PRO A 1 94 ? -41.660 -23.535 7.920 1.00 94.19 94 PRO A N 1
ATOM 771 C CA . PRO A 1 94 ? -42.589 -23.107 6.875 1.00 94.19 94 PRO A CA 1
ATOM 772 C C . PRO A 1 94 ? -41.931 -22.999 5.493 1.00 94.19 94 PRO A C 1
ATOM 774 O O . PRO A 1 94 ? -40.889 -22.359 5.334 1.00 94.19 94 PRO A O 1
ATOM 777 N N . VAL A 1 95 ? -42.573 -23.578 4.477 1.00 94.75 95 VAL A N 1
ATOM 778 C CA . VAL A 1 95 ? -42.124 -23.518 3.080 1.00 94.75 95 VAL A CA 1
ATOM 779 C C . VAL A 1 95 ? -43.261 -23.024 2.202 1.00 94.75 95 VAL A C 1
ATOM 781 O O . VAL A 1 95 ? -44.348 -23.594 2.224 1.00 94.75 95 VAL A O 1
ATOM 784 N N . PHE A 1 96 ? -42.982 -22.003 1.400 1.00 94.94 96 PHE A N 1
ATOM 785 C CA . PHE A 1 96 ? -43.893 -21.478 0.386 1.00 94.94 96 PHE A CA 1
ATOM 786 C C . PHE A 1 96 ? -43.352 -21.772 -1.013 1.00 94.94 96 PHE A C 1
ATOM 788 O O . PHE A 1 96 ? -42.139 -21.741 -1.242 1.00 94.94 96 PHE A O 1
ATOM 795 N N . GLN A 1 97 ? -44.240 -22.021 -1.966 1.00 94.50 97 GLN A N 1
ATOM 796 C CA . GLN A 1 97 ? -43.933 -21.930 -3.390 1.00 94.50 97 GLN A CA 1
ATOM 797 C C . GLN A 1 97 ? -43.798 -20.458 -3.795 1.00 94.50 97 GLN A C 1
ATOM 799 O O . GLN A 1 97 ? -44.498 -19.594 -3.264 1.00 94.50 97 GLN A O 1
ATOM 804 N N . GLU A 1 98 ? -42.955 -20.162 -4.786 1.00 91.25 98 GLU A N 1
ATOM 805 C CA . GLU A 1 98 ? -42.800 -18.793 -5.312 1.00 91.25 98 GLU A CA 1
ATOM 806 C C . GLU A 1 98 ? -44.135 -18.148 -5.715 1.00 91.25 98 GLU A C 1
ATOM 808 O O . GLU A 1 98 ? -44.331 -16.958 -5.494 1.00 91.25 98 GLU A O 1
ATOM 813 N N . SER A 1 99 ? -45.077 -18.933 -6.249 1.00 90.88 99 SER A N 1
ATOM 814 C CA . SER A 1 99 ? -46.396 -18.448 -6.674 1.00 90.88 99 SER A CA 1
ATOM 815 C C . SER A 1 99 ? -47.313 -18.019 -5.524 1.00 90.88 99 SER A C 1
ATOM 817 O O . SER A 1 99 ? -48.321 -17.361 -5.769 1.00 90.88 99 SER A O 1
ATOM 819 N N . GLU A 1 100 ? -47.012 -18.418 -4.287 1.00 91.81 100 GLU A N 1
ATOM 820 C CA . GLU A 1 100 ? -47.805 -18.067 -3.102 1.00 91.81 100 GLU A CA 1
ATOM 821 C C . GLU A 1 100 ? -47.415 -16.696 -2.529 1.00 91.81 100 GLU A C 1
ATOM 823 O O . GLU A 1 100 ? -48.192 -16.082 -1.794 1.00 91.81 100 GLU A O 1
ATOM 828 N N . LEU A 1 101 ? -46.226 -16.196 -2.880 1.00 93.25 101 LEU A N 1
ATOM 829 C CA . LEU A 1 101 ? -45.660 -14.950 -2.373 1.00 93.25 101 LEU A CA 1
ATOM 830 C C . LEU A 1 101 ? -45.497 -13.925 -3.501 1.00 93.25 101 LEU A C 1
ATOM 832 O O . LEU A 1 101 ? -45.443 -14.251 -4.682 1.00 93.25 101 LEU A O 1
ATOM 836 N N . THR A 1 102 ? -45.426 -12.644 -3.144 1.00 93.38 102 THR A N 1
ATOM 837 C CA . THR A 1 102 ? -45.190 -11.565 -4.117 1.00 93.38 102 THR A CA 1
ATOM 838 C C . THR A 1 102 ? -43.736 -11.093 -4.016 1.00 93.38 102 THR A C 1
ATOM 840 O O . THR A 1 102 ? -43.407 -10.456 -3.009 1.00 93.38 102 THR A O 1
ATOM 843 N N . PRO A 1 103 ? -42.856 -11.375 -4.999 1.00 94.88 103 PRO A N 1
ATOM 844 C CA . PRO A 1 103 ? -41.466 -10.926 -4.964 1.00 94.88 103 PRO A CA 1
ATOM 845 C C . PRO A 1 103 ? -41.367 -9.398 -5.044 1.00 94.88 103 PRO A C 1
ATOM 847 O O . PRO A 1 103 ? -41.933 -8.764 -5.926 1.00 94.88 103 PRO A O 1
ATOM 850 N N . VAL A 1 104 ? -40.602 -8.779 -4.150 1.00 97.06 104 VAL A N 1
ATOM 851 C CA . VAL A 1 104 ? -40.421 -7.325 -4.081 1.00 97.06 104 VAL A CA 1
ATOM 852 C C . VAL A 1 104 ? -38.977 -6.975 -4.420 1.00 97.06 104 VAL A C 1
ATOM 854 O O . VAL A 1 104 ? -38.061 -7.244 -3.640 1.00 97.06 104 VAL A O 1
ATOM 857 N N . ARG A 1 105 ? -38.778 -6.324 -5.573 1.00 97.56 105 ARG A N 1
ATOM 858 C CA . ARG A 1 105 ? -37.466 -5.853 -6.067 1.00 97.56 105 ARG A CA 1
ATOM 859 C C . ARG A 1 105 ? -37.296 -4.334 -6.016 1.00 97.56 105 ARG A C 1
ATOM 861 O O . ARG A 1 105 ? -36.184 -3.832 -6.159 1.00 97.56 105 ARG A O 1
ATOM 868 N N . TYR A 1 106 ? -38.373 -3.593 -5.788 1.00 97.88 106 TYR A N 1
ATOM 869 C CA . TYR A 1 106 ? -38.357 -2.142 -5.616 1.00 97.88 106 TYR A CA 1
ATOM 870 C C . TYR A 1 106 ? -39.500 -1.701 -4.693 1.00 97.88 106 TYR A C 1
ATOM 872 O O . TYR A 1 106 ? -40.482 -2.428 -4.530 1.00 97.88 106 TYR A O 1
ATOM 880 N N . LEU A 1 107 ? -39.384 -0.531 -4.061 1.00 96.44 107 LEU A N 1
ATOM 881 C CA . LEU A 1 107 ? -40.375 -0.076 -3.077 1.00 96.44 107 LEU A CA 1
ATOM 882 C C . LEU A 1 107 ? -41.368 0.928 -3.665 1.00 96.44 107 LEU A C 1
ATOM 884 O O . LEU A 1 107 ? -42.559 0.838 -3.382 1.00 96.44 107 LEU A O 1
ATOM 888 N N . ASP A 1 108 ? -40.884 1.843 -4.505 1.00 91.69 108 ASP A N 1
ATOM 889 C CA . ASP A 1 108 ? -41.678 2.913 -5.115 1.00 91.69 108 ASP A CA 1
ATOM 890 C C . ASP A 1 108 ? -41.697 2.777 -6.649 1.00 91.69 108 ASP A C 1
ATOM 892 O O . ASP A 1 108 ? -40.729 2.321 -7.254 1.00 91.69 108 ASP A O 1
ATOM 896 N N . ALA A 1 109 ? -42.770 3.210 -7.322 1.00 91.44 109 ALA A N 1
ATOM 897 C CA . ALA A 1 109 ? -42.902 3.067 -8.781 1.00 91.44 109 ALA A CA 1
ATOM 898 C C . ALA A 1 109 ? -41.762 3.737 -9.583 1.00 91.44 109 ALA A C 1
ATOM 900 O O . ALA A 1 109 ? -41.384 3.234 -10.642 1.00 91.44 109 ALA A O 1
ATOM 901 N N . SER A 1 110 ? -41.174 4.817 -9.056 1.00 91.81 110 SER A N 1
ATOM 902 C CA . SER A 1 110 ? -39.989 5.486 -9.619 1.00 91.81 110 SER A CA 1
ATOM 903 C C . SER A 1 110 ? -38.752 4.579 -9.668 1.00 91.81 110 SER A C 1
ATOM 905 O O . SER A 1 110 ? -37.890 4.718 -10.528 1.00 91.81 110 SER A O 1
ATOM 907 N N . GLU A 1 111 ? -38.660 3.595 -8.772 1.00 96.44 111 GLU A N 1
ATOM 908 C CA . GLU A 1 111 ? -37.528 2.668 -8.689 1.00 96.44 111 GLU A CA 1
ATOM 909 C C . GLU A 1 111 ? -37.661 1.479 -9.661 1.00 96.44 111 GLU A C 1
ATOM 911 O O . GLU A 1 111 ? -36.686 0.759 -9.891 1.00 96.44 111 GLU A O 1
ATOM 916 N N . LYS A 1 112 ? -38.832 1.283 -10.293 1.00 96.75 112 LYS A N 1
ATOM 917 C CA . LYS A 1 112 ? -39.092 0.152 -11.202 1.00 96.75 112 LYS A CA 1
ATOM 918 C C . LYS A 1 112 ? -38.083 0.088 -12.348 1.00 96.75 112 LYS A C 1
ATOM 920 O O . LYS A 1 112 ? -37.502 -0.963 -12.609 1.00 96.75 112 LYS A O 1
ATOM 925 N N . LYS A 1 113 ? -37.834 1.223 -13.007 1.00 95.50 113 LYS A N 1
ATOM 926 C CA . LYS A 1 113 ? -36.878 1.320 -14.123 1.00 95.50 113 LYS A CA 1
ATOM 927 C C . LYS A 1 113 ? -35.453 0.971 -13.695 1.00 95.50 113 LYS A C 1
ATOM 929 O O . LYS A 1 113 ? -34.731 0.314 -14.438 1.00 95.50 113 LYS A O 1
ATOM 934 N N . ALA A 1 114 ? -35.065 1.370 -12.484 1.00 96.88 114 ALA A N 1
ATOM 935 C CA . ALA A 1 114 ? -33.762 1.042 -11.919 1.00 96.88 114 ALA A CA 1
ATOM 936 C C . ALA A 1 114 ? -33.623 -0.463 -11.635 1.00 96.88 114 ALA A C 1
ATOM 938 O O . ALA A 1 114 ? -32.568 -1.034 -11.903 1.00 96.88 114 ALA A O 1
ATOM 939 N N . SER A 1 115 ? -34.684 -1.119 -11.155 1.00 97.38 115 SER A N 1
ATOM 940 C CA . SER A 1 115 ? -34.697 -2.575 -10.960 1.00 97.38 115 SER A CA 1
ATOM 941 C C . SER A 1 115 ? -34.600 -3.339 -12.285 1.00 97.38 115 SER A C 1
ATOM 943 O O . SER A 1 115 ? -33.762 -4.231 -12.412 1.00 97.38 115 SER A O 1
ATOM 945 N N . ILE A 1 116 ? -35.361 -2.931 -13.308 1.00 96.69 116 ILE A N 1
ATOM 946 C CA . ILE A 1 116 ? -35.259 -3.494 -14.668 1.00 96.69 116 ILE A CA 1
ATOM 947 C C . ILE A 1 116 ? -33.835 -3.338 -15.211 1.00 96.69 116 ILE A C 1
ATOM 949 O O . ILE A 1 116 ? -33.249 -4.289 -15.722 1.00 96.69 116 ILE A O 1
ATOM 953 N N . PHE A 1 117 ? -33.246 -2.149 -15.064 1.00 96.38 117 PHE A N 1
ATOM 954 C CA . PHE A 1 117 ? -31.864 -1.893 -15.463 1.00 96.38 117 PHE A CA 1
ATOM 955 C C . PHE A 1 117 ? -30.868 -2.827 -14.760 1.00 96.38 117 PHE A C 1
ATOM 957 O O . PHE A 1 117 ? -29.975 -3.371 -15.409 1.00 96.38 117 PHE A O 1
ATOM 964 N N . MET A 1 118 ? -31.035 -3.060 -13.456 1.00 96.75 118 MET A N 1
ATOM 965 C CA . MET A 1 118 ? -30.184 -3.996 -12.721 1.00 96.75 118 MET A CA 1
ATOM 966 C C . MET A 1 118 ? -30.361 -5.440 -13.207 1.00 96.75 118 MET A C 1
ATOM 968 O O . MET A 1 118 ? -29.361 -6.133 -13.379 1.00 96.75 118 MET A O 1
ATOM 972 N N . ARG A 1 119 ? -31.590 -5.889 -13.504 1.00 96.44 119 ARG A N 1
ATOM 973 C CA . ARG A 1 119 ? -31.827 -7.219 -14.100 1.00 96.44 119 ARG A CA 1
ATOM 974 C C . ARG A 1 119 ? -31.156 -7.362 -15.467 1.00 96.44 119 ARG A C 1
ATOM 976 O O . ARG A 1 119 ? -30.484 -8.365 -15.692 1.00 96.44 119 ARG A O 1
ATOM 983 N N . LYS A 1 120 ? -31.204 -6.328 -16.318 1.00 95.31 120 LYS A N 1
ATOM 984 C CA . LYS A 1 120 ? -30.467 -6.298 -17.600 1.00 95.31 120 LYS A CA 1
ATOM 985 C C . LYS A 1 120 ? -28.964 -6.459 -17.416 1.00 95.31 120 LYS A C 1
ATOM 987 O O . LYS A 1 120 ? -28.348 -7.235 -18.137 1.00 95.31 120 LYS A O 1
ATOM 992 N N . ILE A 1 121 ? -28.377 -5.754 -16.446 1.00 93.56 121 ILE A N 1
ATOM 993 C CA . ILE A 1 121 ? -26.946 -5.884 -16.126 1.00 93.56 121 ILE A CA 1
ATOM 994 C C . ILE A 1 121 ? -26.593 -7.321 -15.719 1.00 93.56 121 ILE A C 1
ATOM 996 O O . ILE A 1 121 ? -25.508 -7.793 -16.052 1.00 93.56 121 ILE A O 1
ATOM 1000 N N . PHE A 1 122 ? -27.495 -8.013 -15.023 1.00 94.00 122 PHE A N 1
ATOM 1001 C CA . PHE A 1 122 ? -27.311 -9.403 -14.603 1.00 94.00 122 PHE A CA 1
ATOM 1002 C C . PHE A 1 122 ? -27.748 -10.445 -15.645 1.00 94.00 122 PHE A C 1
ATOM 1004 O O . PHE A 1 122 ? -27.635 -11.638 -15.381 1.00 94.00 122 PHE A O 1
ATOM 1011 N N . GLY A 1 123 ? -28.220 -10.028 -16.827 1.00 93.69 123 GLY A N 1
ATOM 1012 C CA . GLY A 1 123 ? -28.691 -10.944 -17.872 1.00 93.69 123 GLY A CA 1
ATOM 1013 C C . GLY A 1 123 ? -29.991 -11.678 -17.521 1.00 93.69 123 GLY A C 1
ATOM 1014 O O . GLY A 1 123 ? -30.213 -12.787 -18.000 1.00 93.69 123 GLY A O 1
ATOM 1015 N N . LEU A 1 124 ? -30.825 -11.081 -16.668 1.00 94.69 124 LEU A N 1
ATOM 1016 C CA . LEU A 1 124 ? -32.110 -11.621 -16.223 1.00 94.69 124 LEU A CA 1
ATOM 1017 C C . LEU A 1 124 ? -33.274 -10.983 -17.002 1.00 94.69 124 LEU A C 1
ATOM 1019 O O . LEU A 1 124 ? -33.109 -9.934 -17.630 1.00 94.69 124 LEU A O 1
ATOM 1023 N N . ASP A 1 125 ? -34.456 -11.602 -16.949 1.00 92.31 125 ASP A N 1
ATOM 1024 C CA . ASP A 1 125 ? -35.689 -11.053 -17.531 1.00 92.31 125 ASP A CA 1
ATOM 1025 C C . ASP A 1 125 ? -36.063 -9.688 -16.922 1.00 92.31 125 ASP A C 1
ATOM 1027 O O . ASP A 1 125 ? -35.595 -9.309 -15.854 1.00 92.31 125 ASP A O 1
ATOM 1031 N N . GLU A 1 126 ? -36.917 -8.919 -17.592 1.00 90.56 126 GLU A N 1
ATOM 1032 C CA . GLU A 1 126 ? -37.333 -7.598 -17.100 1.00 90.56 126 GLU A CA 1
ATOM 1033 C C . GLU A 1 126 ? -38.512 -7.661 -16.108 1.00 90.56 126 GLU A C 1
ATOM 1035 O O . GLU A 1 126 ? -39.044 -6.609 -15.740 1.00 90.56 126 GLU A O 1
ATOM 1040 N N . ASP A 1 127 ? -38.942 -8.856 -15.670 1.00 89.62 127 ASP A N 1
ATOM 1041 C CA . ASP A 1 127 ? -40.085 -8.985 -14.769 1.00 89.62 127 ASP A CA 1
ATOM 1042 C C . ASP A 1 127 ? -39.709 -8.568 -13.345 1.00 89.62 127 ASP A C 1
ATOM 1044 O O . ASP A 1 127 ? -38.885 -9.158 -12.633 1.00 89.62 127 ASP A O 1
ATOM 1048 N N . VAL A 1 128 ? -40.328 -7.473 -12.924 1.00 92.50 128 VAL A N 1
ATOM 1049 C CA . VAL A 1 128 ? -40.105 -6.875 -11.620 1.00 92.50 128 VAL A CA 1
ATOM 1050 C C . VAL A 1 128 ? -41.437 -6.530 -10.993 1.00 92.50 128 VAL A C 1
ATOM 1052 O O . VAL A 1 128 ? -42.308 -5.898 -11.598 1.00 92.50 128 VAL A O 1
ATOM 1055 N N . GLN A 1 129 ? -41.550 -6.887 -9.725 1.00 94.25 129 GLN A N 1
ATOM 1056 C CA . GLN A 1 129 ? -42.689 -6.562 -8.894 1.00 94.25 129 GLN A CA 1
ATOM 1057 C C . GLN A 1 129 ? -42.232 -5.673 -7.736 1.00 94.25 129 GLN A C 1
ATOM 1059 O O . GLN A 1 129 ? -41.107 -5.773 -7.228 1.00 94.25 129 GLN A O 1
ATOM 1064 N N . GLY A 1 130 ? -43.096 -4.719 -7.403 1.00 94.31 130 GLY A N 1
ATOM 1065 C CA . GLY A 1 130 ? -42.888 -3.762 -6.326 1.00 94.31 130 GLY A CA 1
ATOM 1066 C C . GLY A 1 130 ? -43.634 -4.168 -5.066 1.00 94.31 130 GLY A C 1
ATOM 1067 O O . GLY A 1 130 ? -44.358 -5.162 -5.045 1.00 94.31 130 GLY A O 1
ATOM 1068 N N . PHE A 1 131 ? -43.493 -3.368 -4.015 1.00 93.75 131 PHE A N 1
ATOM 1069 C CA . PHE A 1 131 ? -44.199 -3.626 -2.765 1.00 93.75 131 PHE A CA 1
ATOM 1070 C C . PHE A 1 131 ? -45.735 -3.530 -2.963 1.00 93.75 131 PHE A C 1
ATOM 1072 O O . PHE A 1 131 ? -46.208 -2.503 -3.460 1.00 93.75 131 PHE A O 1
ATOM 1079 N N . PRO A 1 132 ? -46.536 -4.543 -2.570 1.00 91.56 132 PRO A N 1
ATOM 1080 C CA . PRO A 1 132 ? -47.976 -4.544 -2.821 1.00 91.56 132 PRO A CA 1
ATOM 1081 C C . PRO A 1 132 ? -48.734 -3.474 -2.016 1.00 91.56 132 PRO A C 1
ATOM 1083 O O . PRO A 1 132 ? -48.342 -3.067 -0.918 1.00 91.56 132 PRO A O 1
ATOM 1086 N N . GLU A 1 133 ? -49.886 -3.026 -2.525 1.00 87.88 133 GLU A N 1
ATOM 1087 C CA . GLU A 1 133 ? -50.709 -2.040 -1.813 1.00 87.88 133 GLU A CA 1
ATOM 1088 C C . GLU A 1 133 ? -51.322 -2.609 -0.529 1.00 87.88 133 GLU A C 1
ATOM 1090 O O . GLU A 1 133 ? -51.148 -2.012 0.538 1.00 87.88 133 GLU A O 1
ATOM 1095 N N . LYS A 1 134 ? -51.977 -3.775 -0.625 1.00 87.06 134 LYS A N 1
ATOM 1096 C CA . LYS A 1 134 ? -52.549 -4.527 0.501 1.00 87.06 134 LYS A CA 1
ATOM 1097 C C . LYS A 1 134 ? -51.708 -5.767 0.773 1.00 87.06 134 LYS A C 1
ATOM 1099 O O . LYS A 1 134 ? -51.544 -6.604 -0.113 1.00 87.06 134 LYS A O 1
ATOM 1104 N N . CYS A 1 135 ? -51.203 -5.873 1.993 1.00 88.56 135 CYS A N 1
ATOM 1105 C CA . CYS A 1 135 ? -50.344 -6.964 2.433 1.00 88.56 135 CYS A CA 1
ATOM 1106 C C . CYS A 1 135 ? -50.856 -7.518 3.757 1.00 88.56 135 CYS A C 1
ATOM 1108 O O . CYS A 1 135 ? -51.422 -6.770 4.554 1.00 88.56 135 CYS A O 1
ATOM 1110 N N . GLU A 1 136 ? -50.623 -8.801 3.985 1.00 89.31 136 GLU A N 1
ATOM 1111 C CA . GLU A 1 136 ? -50.768 -9.408 5.307 1.00 89.31 136 GLU A CA 1
ATOM 1112 C C . GLU A 1 136 ? -49.419 -9.382 6.035 1.00 89.31 136 GLU A C 1
ATOM 1114 O O . GLU A 1 136 ? -48.364 -9.352 5.395 1.00 89.31 136 GLU A O 1
ATOM 1119 N N . ASP A 1 137 ? -49.451 -9.362 7.366 1.00 92.00 137 ASP A N 1
ATOM 1120 C CA . ASP A 1 137 ? -48.239 -9.381 8.181 1.00 92.00 137 ASP A CA 1
ATOM 1121 C C . ASP A 1 137 ? -47.763 -10.820 8.388 1.00 92.00 137 ASP A C 1
ATOM 1123 O O . ASP A 1 137 ? -48.466 -11.641 8.976 1.00 92.00 137 ASP A O 1
ATOM 1127 N N . VAL A 1 138 ? -46.564 -11.137 7.897 1.00 92.44 138 VAL A N 1
ATOM 1128 C CA . VAL A 1 138 ? -46.059 -12.514 7.939 1.00 92.44 138 VAL A CA 1
ATOM 1129 C C . VAL A 1 138 ? -45.780 -12.998 9.363 1.00 92.44 138 VAL A C 1
ATOM 1131 O O . VAL A 1 138 ? -45.966 -14.179 9.645 1.00 92.44 138 VAL A O 1
ATOM 1134 N N . ALA A 1 139 ? -45.364 -12.119 10.275 1.00 91.12 139 ALA A N 1
ATOM 1135 C CA . ALA A 1 139 ? -45.101 -12.498 11.656 1.00 91.12 139 ALA A CA 1
ATOM 1136 C C . ALA A 1 139 ? -46.393 -12.873 12.380 1.00 91.12 139 ALA A C 1
ATOM 1138 O O . ALA A 1 139 ? -46.390 -13.851 13.119 1.00 91.12 139 ALA A O 1
ATOM 1139 N N . ASP A 1 140 ? -47.498 -12.173 12.110 1.00 92.06 140 ASP A N 1
ATOM 1140 C CA . ASP A 1 140 ? -48.810 -12.543 12.651 1.00 92.06 140 ASP A CA 1
ATOM 1141 C C . ASP A 1 140 ? -49.318 -13.877 12.051 1.00 92.06 140 ASP A C 1
ATOM 1143 O O . ASP A 1 140 ? -49.923 -14.674 12.763 1.00 92.06 140 ASP A O 1
ATOM 1147 N N . ILE A 1 141 ? -49.032 -14.164 10.771 1.00 92.19 141 ILE A N 1
ATOM 1148 C CA . ILE A 1 141 ? -49.410 -15.432 10.109 1.00 92.19 141 ILE A CA 1
ATOM 1149 C C . ILE A 1 141 ? -48.604 -16.620 10.642 1.00 92.19 141 ILE A C 1
ATOM 1151 O O . ILE A 1 141 ? -49.161 -17.676 10.937 1.00 92.19 141 ILE A O 1
ATOM 1155 N N . LEU A 1 142 ? -47.281 -16.472 10.711 1.00 93.12 142 LEU A N 1
ATOM 1156 C CA . LEU A 1 142 ? -46.356 -17.558 11.036 1.00 93.12 142 LEU A CA 1
ATOM 1157 C C . LEU A 1 142 ? -46.020 -17.640 12.527 1.00 93.12 142 LEU A C 1
ATOM 1159 O O . LEU A 1 142 ? -45.266 -18.528 12.918 1.00 93.12 142 LEU A O 1
ATOM 1163 N N . ASN A 1 143 ? -46.550 -16.725 13.343 1.00 93.44 143 ASN A N 1
ATOM 1164 C CA . ASN A 1 143 ? -46.143 -16.520 14.732 1.00 93.44 143 ASN A CA 1
ATOM 1165 C C . ASN A 1 143 ? -44.615 -16.336 14.859 1.00 93.44 143 ASN A C 1
ATOM 1167 O O . ASN A 1 143 ? -43.964 -16.978 15.682 1.00 93.44 143 ASN A O 1
ATOM 1171 N N . ALA A 1 144 ? -44.034 -15.506 13.984 1.00 94.50 144 ALA A N 1
ATOM 1172 C CA . ALA A 1 144 ? -42.597 -15.247 13.967 1.00 94.50 144 ALA A CA 1
ATOM 1173 C C . ALA A 1 144 ? -42.202 -14.218 15.034 1.00 94.50 144 ALA A C 1
ATOM 1175 O O . ALA A 1 144 ? -42.906 -13.234 15.270 1.00 94.50 144 ALA A O 1
ATOM 1176 N N . GLU A 1 145 ? -41.035 -14.409 15.637 1.00 94.38 145 GLU A N 1
ATOM 1177 C CA . GLU A 1 145 ? -40.495 -13.547 16.684 1.00 94.38 145 GLU A CA 1
ATOM 1178 C C . GLU A 1 145 ? -39.196 -12.861 16.250 1.00 94.38 145 GLU A C 1
ATOM 1180 O O . GLU A 1 145 ? -38.503 -13.288 15.327 1.00 94.38 145 GLU A O 1
ATOM 1185 N N . ALA A 1 146 ? -38.848 -11.756 16.913 1.00 94.06 146 ALA A N 1
ATOM 1186 C CA . ALA A 1 146 ? -37.597 -11.060 16.641 1.00 94.06 146 ALA A CA 1
ATOM 1187 C C . ALA A 1 146 ? -36.432 -11.734 17.378 1.00 94.06 146 ALA A C 1
ATOM 1189 O O . ALA A 1 146 ? -36.474 -11.892 18.596 1.00 94.06 146 ALA A O 1
ATOM 1190 N N . TYR A 1 147 ? -35.350 -12.030 16.661 1.00 95.69 147 TYR A N 1
ATOM 1191 C CA . TYR A 1 147 ? -34.146 -12.646 17.222 1.00 95.69 147 TYR A CA 1
ATOM 1192 C C . TYR A 1 147 ? -32.864 -11.910 16.818 1.00 95.69 147 TYR A C 1
ATOM 1194 O O . TYR A 1 147 ? -32.829 -11.150 15.850 1.00 95.69 147 TYR A O 1
ATOM 1202 N N . ASP A 1 148 ? -31.801 -12.122 17.594 1.00 93.62 148 ASP A N 1
ATOM 1203 C CA . ASP A 1 148 ? -30.477 -11.532 17.387 1.00 93.62 148 ASP A CA 1
ATOM 1204 C C . ASP A 1 148 ? -29.564 -12.491 16.610 1.00 93.62 148 ASP A C 1
ATOM 1206 O O . ASP A 1 148 ? -29.615 -13.709 16.806 1.00 93.62 148 ASP A O 1
ATOM 1210 N N . LEU A 1 149 ? -28.719 -11.944 15.733 1.00 96.50 149 LEU A N 1
ATOM 1211 C CA . LEU A 1 149 ? -27.785 -12.733 14.935 1.00 96.50 149 LEU A CA 1
ATOM 1212 C C . LEU A 1 149 ? -26.410 -12.950 15.587 1.00 96.50 149 LEU A C 1
ATOM 1214 O O . LEU A 1 149 ? -25.625 -13.735 15.058 1.00 96.50 149 LEU A O 1
ATOM 1218 N N . ARG A 1 150 ? -26.143 -12.352 16.757 1.00 95.50 150 ARG A N 1
ATOM 1219 C CA . ARG A 1 150 ? -24.889 -12.516 17.509 1.00 95.50 150 ARG A CA 1
ATOM 1220 C C . ARG A 1 150 ? -24.488 -13.977 17.700 1.00 95.50 150 ARG A C 1
ATOM 1222 O O . ARG A 1 150 ? -25.314 -14.830 18.020 1.00 95.50 150 ARG A O 1
ATOM 1229 N N . VAL A 1 151 ? -23.194 -14.240 17.553 1.00 93.56 151 VAL A N 1
ATOM 1230 C CA . VAL A 1 151 ? -22.598 -15.570 17.710 1.00 93.56 151 VAL A CA 1
ATOM 1231 C C . VAL A 1 151 ? -21.558 -15.575 18.826 1.00 93.56 151 VAL A C 1
ATOM 1233 O O . VAL A 1 151 ? -20.869 -14.589 19.082 1.00 93.56 151 VAL A O 1
ATOM 1236 N N . ASN A 1 152 ? -21.418 -16.717 19.496 1.00 91.81 152 ASN A N 1
ATOM 1237 C CA . ASN A 1 152 ? -20.394 -16.920 20.518 1.00 91.81 152 ASN A CA 1
ATOM 1238 C C . ASN A 1 152 ? -19.058 -17.307 19.860 1.00 91.81 152 ASN A C 1
ATOM 1240 O O . ASN A 1 152 ? -18.687 -18.480 19.815 1.00 91.81 152 ASN A O 1
ATOM 1244 N N . HIS A 1 153 ? -18.348 -16.317 19.325 1.00 95.31 153 HIS A N 1
ATOM 1245 C CA . HIS A 1 153 ? -17.042 -16.525 18.711 1.00 95.31 153 HIS A CA 1
ATOM 1246 C C . HIS A 1 153 ? -15.956 -16.757 19.773 1.00 95.31 153 HIS A C 1
ATOM 1248 O O . HIS A 1 153 ? -15.659 -15.874 20.580 1.00 95.31 153 HIS A O 1
ATOM 1254 N N . ARG A 1 154 ? -15.334 -17.944 19.757 1.00 95.25 154 ARG A N 1
ATOM 1255 C CA . ARG A 1 154 ? -14.218 -18.296 20.649 1.00 95.25 154 ARG A CA 1
ATOM 1256 C C . ARG A 1 154 ? -12.942 -18.544 19.861 1.00 95.25 154 ARG A C 1
ATOM 1258 O O . ARG A 1 154 ? -12.923 -19.361 18.941 1.00 95.25 154 ARG A O 1
ATOM 1265 N N . PHE A 1 155 ? -11.883 -17.850 20.254 1.00 96.69 155 PHE A N 1
ATOM 1266 C CA . PHE A 1 155 ? -10.530 -18.097 19.770 1.00 96.69 155 PHE A CA 1
ATOM 1267 C C . PHE A 1 155 ? -9.898 -19.300 20.491 1.00 96.69 155 PHE A C 1
ATOM 1269 O O . PHE A 1 155 ? -10.240 -19.536 21.651 1.00 96.69 155 PHE A O 1
ATOM 1276 N N . PRO A 1 156 ? -8.950 -20.011 19.850 1.00 95.88 156 PRO A N 1
ATOM 1277 C CA . PRO A 1 156 ? -8.159 -21.071 20.472 1.00 95.88 156 PRO A CA 1
ATOM 1278 C C . PRO A 1 156 ? -7.617 -20.729 21.866 1.00 95.88 156 PRO A C 1
ATOM 1280 O O . PRO A 1 156 ? -7.002 -19.679 22.080 1.00 95.88 156 PRO A O 1
ATOM 1283 N N . THR A 1 157 ? -7.807 -21.649 22.812 1.00 95.12 157 THR A N 1
ATOM 1284 C CA . THR A 1 157 ? -7.384 -21.458 24.203 1.00 95.12 157 THR A CA 1
ATOM 1285 C C . THR A 1 157 ? -5.857 -21.609 24.360 1.00 95.12 157 THR A C 1
ATOM 1287 O O . THR A 1 157 ? -5.299 -22.635 23.962 1.00 95.12 157 THR A O 1
ATOM 1290 N N . PRO A 1 158 ? -5.150 -20.639 24.976 1.00 95.81 158 PRO A N 1
ATOM 1291 C CA . PRO A 1 158 ? -3.715 -20.745 25.234 1.00 95.81 158 PRO A CA 1
ATOM 1292 C C . PRO A 1 158 ? -3.399 -21.814 26.297 1.00 95.81 158 PRO A C 1
ATOM 1294 O O . PRO A 1 158 ? -4.214 -22.064 27.191 1.00 95.81 158 PRO A O 1
ATOM 1297 N N . PRO A 1 159 ? -2.195 -22.417 26.278 1.00 95.94 159 PRO A N 1
ATOM 1298 C CA . PRO A 1 159 ? -1.784 -23.348 27.321 1.00 95.94 159 PRO A CA 1
ATOM 1299 C C . PRO A 1 159 ? -1.663 -22.633 28.674 1.00 95.94 159 PRO A C 1
ATOM 1301 O O . PRO A 1 159 ? -1.314 -21.454 28.744 1.00 95.94 159 PRO A O 1
ATOM 1304 N N . LYS A 1 160 ? -1.903 -23.359 29.775 1.00 95.00 160 LYS A N 1
ATOM 1305 C CA . LYS A 1 160 ? -1.919 -22.779 31.135 1.00 95.00 160 LYS A CA 1
ATOM 1306 C C . LYS A 1 160 ? -0.630 -22.038 31.502 1.00 95.00 160 LYS A C 1
ATOM 1308 O O . LYS A 1 160 ? -0.702 -21.075 32.250 1.00 95.00 160 LYS A O 1
ATOM 1313 N N . ASN A 1 161 ? 0.509 -22.481 30.968 1.00 95.69 161 ASN A N 1
ATOM 1314 C CA . ASN A 1 161 ? 1.830 -21.921 31.243 1.00 95.69 161 ASN A CA 1
ATOM 1315 C C . ASN A 1 161 ? 2.250 -20.778 30.286 1.00 95.69 161 ASN A C 1
ATOM 1317 O O . ASN A 1 161 ? 3.430 -20.426 30.229 1.00 95.69 161 ASN A O 1
ATOM 1321 N N . TRP A 1 162 ? 1.337 -20.252 29.459 1.00 96.94 162 TRP A N 1
ATOM 1322 C CA . TRP A 1 162 ? 1.667 -19.274 28.412 1.00 96.94 162 TRP A CA 1
ATOM 1323 C C . TRP A 1 162 ? 2.286 -17.986 28.975 1.00 96.94 162 TRP A C 1
ATOM 1325 O O . TRP A 1 162 ? 3.301 -17.510 28.468 1.00 96.94 162 TRP A O 1
ATOM 1335 N N . ASN A 1 163 ? 1.739 -17.467 30.078 1.00 95.06 163 ASN A N 1
ATOM 1336 C CA . ASN A 1 163 ? 2.271 -16.271 30.733 1.00 95.06 163 ASN A CA 1
ATOM 1337 C C . ASN A 1 163 ? 3.685 -16.511 31.281 1.00 95.06 163 ASN A C 1
ATOM 1339 O O . ASN A 1 163 ? 4.564 -15.667 31.115 1.00 95.06 163 ASN A O 1
ATOM 1343 N N . GLU A 1 164 ? 3.926 -17.665 31.906 1.00 95.62 164 GLU A N 1
ATOM 1344 C CA . GLU A 1 164 ? 5.234 -18.041 32.444 1.00 95.62 164 GLU A CA 1
ATOM 1345 C C . GLU A 1 164 ? 6.279 -18.175 31.332 1.00 95.62 164 GLU A C 1
ATOM 1347 O O . GLU A 1 164 ? 7.429 -17.783 31.523 1.00 95.62 164 GLU A O 1
ATOM 1352 N N . LEU A 1 165 ? 5.894 -18.683 30.156 1.00 96.62 165 LEU A N 1
ATOM 1353 C CA . LEU A 1 165 ? 6.783 -18.750 28.994 1.00 96.62 165 LEU A CA 1
ATOM 1354 C C . LEU A 1 165 ? 7.202 -17.355 28.514 1.00 96.62 165 LEU A C 1
ATOM 1356 O O . LEU A 1 165 ? 8.371 -17.154 28.188 1.00 96.62 165 LEU A O 1
ATOM 1360 N N . LEU A 1 166 ? 6.282 -16.387 28.494 1.00 97.25 166 LEU A N 1
ATOM 1361 C CA . LEU A 1 166 ? 6.606 -15.006 28.126 1.00 97.25 166 LEU A CA 1
ATOM 1362 C C . LEU A 1 166 ? 7.502 -14.329 29.167 1.00 97.25 166 LEU A C 1
ATOM 1364 O O . LEU A 1 166 ? 8.451 -13.645 28.792 1.00 97.25 166 LEU A O 1
ATOM 1368 N N . ILE A 1 167 ? 7.252 -14.558 30.460 1.00 96.44 167 ILE A N 1
ATOM 1369 C CA . ILE A 1 167 ? 8.099 -14.026 31.539 1.00 96.44 167 ILE A CA 1
ATOM 1370 C C . ILE A 1 167 ? 9.530 -14.553 31.399 1.00 96.44 167 ILE A C 1
ATOM 1372 O O . ILE A 1 167 ? 10.463 -13.754 31.392 1.00 96.44 167 ILE A O 1
ATOM 1376 N N . LYS A 1 168 ? 9.706 -15.859 31.162 1.00 96.31 168 LYS A N 1
ATOM 1377 C CA . LYS A 1 168 ? 11.028 -16.465 30.920 1.00 96.31 168 LYS A CA 1
ATOM 1378 C C . LYS A 1 168 ? 11.759 -15.868 29.715 1.00 96.31 168 LYS A C 1
ATOM 1380 O O . LYS A 1 168 ? 12.976 -15.733 29.747 1.00 96.31 168 LYS A O 1
ATOM 1385 N N . LYS A 1 169 ? 11.040 -15.489 28.651 1.00 96.50 169 LYS A N 1
ATOM 1386 C CA . LYS A 1 169 ? 11.640 -14.795 27.495 1.00 96.50 169 LYS A CA 1
ATOM 1387 C C . LYS A 1 169 ? 12.112 -13.375 27.840 1.00 96.50 169 LYS A C 1
ATOM 1389 O O . LYS A 1 169 ? 13.052 -12.895 27.216 1.00 96.50 169 LYS A O 1
ATOM 1394 N N . ALA A 1 170 ? 11.469 -12.708 28.799 1.00 96.31 170 ALA A N 1
ATOM 1395 C CA . ALA A 1 170 ? 11.804 -11.344 29.212 1.00 96.31 170 ALA A CA 1
ATOM 1396 C C . ALA A 1 170 ? 12.903 -11.268 30.284 1.00 96.31 170 ALA A C 1
ATOM 1398 O O . ALA A 1 170 ? 13.595 -10.258 30.351 1.00 96.31 170 ALA A O 1
ATOM 1399 N N . GLU A 1 171 ? 13.089 -12.313 31.097 1.00 95.75 171 GLU A N 1
ATOM 1400 C CA . GLU A 1 171 ? 14.136 -12.393 32.132 1.00 95.75 171 GLU A CA 1
ATOM 1401 C C . GLU A 1 171 ? 15.535 -11.943 31.664 1.00 95.75 171 GLU A C 1
ATOM 1403 O O . GLU A 1 171 ? 16.112 -11.071 32.318 1.00 95.75 171 GLU A O 1
ATOM 1408 N N . PRO A 1 172 ? 16.084 -12.433 30.533 1.00 96.69 172 PRO A N 1
ATOM 1409 C CA . PRO A 1 172 ? 17.407 -12.008 30.069 1.00 96.69 172 PRO A CA 1
ATOM 1410 C C . PRO A 1 172 ? 17.463 -10.562 29.544 1.00 96.69 172 PRO A C 1
ATOM 1412 O O . PRO A 1 172 ? 18.557 -10.054 29.312 1.00 96.69 172 PRO A O 1
ATOM 1415 N N . LEU A 1 173 ? 16.320 -9.895 29.338 1.00 96.38 173 LEU A N 1
ATOM 1416 C CA . LEU A 1 173 ? 16.246 -8.519 28.827 1.00 96.38 173 LEU A CA 1
ATOM 1417 C C . LEU A 1 173 ? 16.292 -7.463 29.946 1.00 96.38 173 LEU A C 1
ATOM 1419 O O . LEU A 1 173 ? 16.539 -6.291 29.673 1.00 96.38 173 LEU A O 1
ATOM 1423 N N . GLY A 1 174 ? 16.086 -7.870 31.204 1.00 95.88 174 GLY A N 1
ATOM 1424 C CA . GLY A 1 174 ? 16.199 -7.009 32.383 1.00 95.88 174 GLY A CA 1
ATOM 1425 C C . GLY A 1 174 ? 14.867 -6.572 33.006 1.00 95.88 174 GLY A C 1
ATOM 1426 O O . GLY A 1 174 ? 13.774 -6.848 32.508 1.00 95.88 174 GLY A O 1
ATOM 1427 N N . GLU A 1 175 ? 14.961 -5.877 34.142 1.00 96.50 175 GLU A N 1
ATOM 1428 C CA . GLU A 1 175 ? 13.810 -5.566 35.006 1.00 96.50 175 GLU A CA 1
ATOM 1429 C C . GLU A 1 175 ? 12.768 -4.652 34.353 1.00 96.50 175 GLU A C 1
ATOM 1431 O O . GLU A 1 175 ? 11.568 -4.832 34.572 1.00 96.50 175 GLU A O 1
ATOM 1436 N N . GLU A 1 176 ? 13.201 -3.704 33.518 1.00 97.00 176 GLU A N 1
ATOM 1437 C CA . GLU A 1 176 ? 12.300 -2.809 32.786 1.00 97.00 176 GLU A CA 1
ATOM 1438 C C . GLU A 1 176 ? 11.333 -3.603 31.891 1.00 97.00 176 GLU A C 1
ATOM 1440 O O . GLU A 1 176 ? 10.122 -3.361 31.907 1.00 97.00 176 GLU A O 1
ATOM 1445 N N . TYR A 1 177 ? 11.848 -4.612 31.180 1.00 97.94 177 TYR A N 1
ATOM 1446 C CA . TYR A 1 177 ? 11.061 -5.490 30.314 1.00 97.94 177 TYR A CA 1
ATOM 1447 C C . TYR A 1 177 ? 10.083 -6.330 31.126 1.00 97.94 177 TYR A C 1
ATOM 1449 O O . TYR A 1 177 ? 8.913 -6.429 30.765 1.00 97.94 177 TYR A O 1
ATOM 1457 N N . ILE A 1 178 ? 10.523 -6.896 32.252 1.00 97.62 178 ILE A N 1
ATOM 1458 C CA . ILE A 1 178 ? 9.657 -7.688 33.135 1.00 97.62 178 ILE A CA 1
ATOM 1459 C C . ILE A 1 178 ? 8.524 -6.820 33.700 1.00 97.62 178 ILE A C 1
ATOM 1461 O O . ILE A 1 178 ? 7.368 -7.248 33.722 1.00 97.62 178 ILE A O 1
ATOM 1465 N N . SER A 1 179 ? 8.837 -5.600 34.141 1.00 97.38 179 SER A N 1
ATOM 1466 C CA . SER A 1 179 ? 7.858 -4.648 34.674 1.00 97.38 179 SER A CA 1
ATOM 1467 C C . SER A 1 179 ? 6.824 -4.258 33.615 1.00 97.38 179 SER A C 1
ATOM 1469 O O . SER A 1 179 ? 5.615 -4.382 33.841 1.00 97.38 179 SER A O 1
ATOM 1471 N N . ARG A 1 180 ? 7.287 -3.883 32.413 1.00 97.31 180 ARG A N 1
ATOM 1472 C CA . ARG A 1 180 ? 6.416 -3.590 31.268 1.00 97.31 180 ARG A CA 1
ATOM 1473 C C . ARG A 1 180 ? 5.548 -4.794 30.908 1.00 97.31 180 ARG A C 1
ATOM 1475 O O . ARG A 1 180 ? 4.338 -4.635 30.775 1.00 97.31 180 ARG A O 1
ATOM 1482 N N . LEU A 1 181 ? 6.133 -5.986 30.810 1.00 98.00 181 LEU A N 1
ATOM 1483 C CA . LEU A 1 181 ? 5.431 -7.215 30.449 1.00 98.00 181 LEU A CA 1
ATOM 1484 C C . LEU A 1 181 ? 4.319 -7.553 31.445 1.00 98.00 181 LEU A C 1
ATOM 1486 O O . LEU A 1 181 ? 3.201 -7.844 31.027 1.00 98.00 181 LEU A O 1
ATOM 1490 N N . LYS A 1 182 ? 4.596 -7.491 32.754 1.00 97.38 182 LYS A N 1
ATOM 1491 C CA . LYS A 1 182 ? 3.593 -7.769 33.795 1.00 97.38 182 LYS A CA 1
ATOM 1492 C C . LYS A 1 182 ? 2.387 -6.838 33.674 1.00 97.38 182 LYS A C 1
ATOM 1494 O O . LYS A 1 182 ? 1.258 -7.323 33.710 1.00 97.38 182 LYS A O 1
ATOM 1499 N N . ARG A 1 183 ? 2.622 -5.538 33.451 1.00 95.94 183 ARG A N 1
ATOM 1500 C CA . ARG A 1 183 ? 1.552 -4.554 33.219 1.00 95.94 183 ARG A CA 1
ATOM 1501 C C . ARG A 1 183 ? 0.715 -4.906 31.989 1.00 95.94 183 ARG A C 1
ATOM 1503 O O . ARG A 1 183 ? -0.510 -4.901 32.060 1.00 95.94 183 ARG A 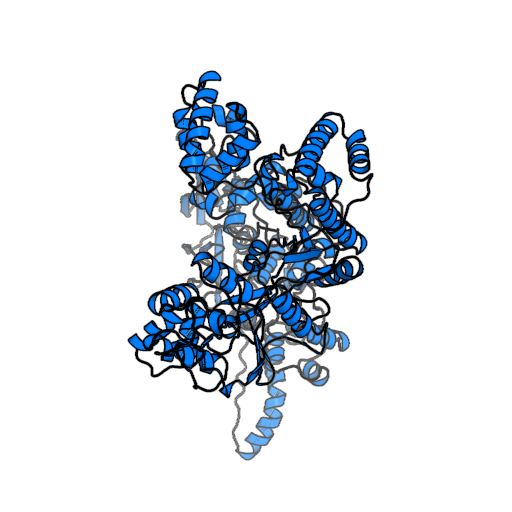O 1
ATOM 1510 N N . GLU A 1 184 ? 1.361 -5.214 30.864 1.00 97.31 184 GLU A N 1
ATOM 1511 C CA . GLU A 1 184 ? 0.649 -5.566 29.628 1.00 97.31 184 GLU A CA 1
ATOM 1512 C C . GLU A 1 184 ? -0.193 -6.837 29.798 1.00 97.31 184 GLU A C 1
ATOM 1514 O O . GLU A 1 184 ? -1.375 -6.841 29.452 1.00 97.31 184 GLU A O 1
ATOM 1519 N N . LEU A 1 185 ? 0.388 -7.895 30.377 1.00 97.25 185 LEU A N 1
ATOM 1520 C CA . LEU A 1 185 ? -0.303 -9.162 30.634 1.00 97.25 185 LEU A CA 1
ATOM 1521 C C . LEU A 1 185 ? -1.506 -8.984 31.561 1.00 97.25 185 LEU A C 1
ATOM 1523 O O . LEU A 1 185 ? -2.543 -9.609 31.337 1.00 97.25 185 LEU A O 1
ATOM 1527 N N . GLU A 1 186 ? -1.394 -8.130 32.579 1.00 95.81 186 GLU A N 1
ATOM 1528 C CA . GLU A 1 186 ? -2.500 -7.826 33.483 1.00 95.81 186 GLU A CA 1
ATOM 1529 C C . GLU A 1 186 ? -3.683 -7.194 32.737 1.00 95.81 186 GLU A C 1
ATOM 1531 O O . GLU A 1 186 ? -4.814 -7.677 32.854 1.00 95.81 186 GLU A O 1
ATOM 1536 N N . VAL A 1 187 ? -3.425 -6.166 31.921 1.00 95.50 187 VAL A N 1
ATOM 1537 C CA . VAL A 1 187 ? -4.463 -5.488 31.128 1.00 95.50 187 VAL A CA 1
ATOM 1538 C C . VAL A 1 187 ? -5.087 -6.450 30.113 1.00 95.50 187 VAL A C 1
ATOM 1540 O O . VAL A 1 187 ? -6.311 -6.535 30.015 1.00 95.50 187 VAL A O 1
ATOM 1543 N N . ILE A 1 188 ? -4.266 -7.224 29.395 1.00 96.06 188 ILE A N 1
ATOM 1544 C CA . ILE A 1 188 ? -4.725 -8.205 28.398 1.00 96.06 188 ILE A CA 1
ATOM 1545 C C . ILE A 1 188 ? -5.615 -9.270 29.042 1.00 96.06 188 ILE A C 1
ATOM 1547 O O . ILE A 1 188 ? -6.687 -9.578 28.513 1.00 96.06 188 ILE A O 1
ATOM 1551 N N . LYS A 1 189 ? -5.196 -9.819 30.190 1.00 94.62 189 LYS A N 1
ATOM 1552 C CA . LYS A 1 189 ? -5.953 -10.841 30.921 1.00 94.62 189 LYS A CA 1
ATOM 1553 C C . LYS A 1 189 ? -7.285 -10.285 31.412 1.00 94.62 189 LYS A C 1
ATOM 1555 O O . LYS A 1 189 ? -8.312 -10.928 31.221 1.00 94.62 189 LYS A O 1
ATOM 1560 N N . ARG A 1 190 ? -7.283 -9.084 31.999 1.00 94.31 190 ARG A N 1
ATOM 1561 C CA . ARG A 1 190 ? -8.498 -8.417 32.493 1.00 94.31 190 ARG A CA 1
ATOM 1562 C C . ARG A 1 190 ? -9.506 -8.153 31.371 1.00 94.31 190 ARG A C 1
ATOM 1564 O O . ARG A 1 190 ? -10.706 -8.212 31.612 1.00 94.31 190 ARG A O 1
ATOM 1571 N N . LYS A 1 191 ? -9.024 -7.903 30.151 1.00 93.75 191 LYS A N 1
ATOM 1572 C CA . LYS A 1 191 ? -9.849 -7.712 28.950 1.00 93.75 191 LYS A CA 1
ATOM 1573 C C . LYS A 1 191 ? -10.259 -9.000 28.236 1.00 93.75 191 LYS A C 1
ATOM 1575 O O . LYS A 1 191 ? -11.055 -8.936 27.309 1.00 93.75 191 LYS A O 1
ATOM 1580 N N . GLY A 1 192 ? -9.738 -10.157 28.641 1.00 93.38 192 GLY A N 1
ATOM 1581 C CA . GLY A 1 192 ? -10.055 -11.433 27.999 1.00 93.38 192 GLY A CA 1
ATOM 1582 C C . GLY A 1 192 ? -9.463 -11.598 26.593 1.00 93.38 192 GLY A C 1
ATOM 1583 O O . GLY A 1 192 ? -9.907 -12.465 25.849 1.00 93.38 192 GLY A O 1
ATOM 1584 N N . PHE A 1 193 ? -8.450 -10.807 26.215 1.00 95.31 193 PHE A N 1
ATOM 1585 C CA . PHE A 1 193 ? -7.844 -10.858 24.873 1.00 95.31 193 PHE A CA 1
ATOM 1586 C C . PHE A 1 193 ? -6.653 -11.819 24.760 1.00 95.31 193 PHE A C 1
ATOM 1588 O O . PHE A 1 193 ? -6.023 -11.898 23.706 1.00 95.31 193 PHE A O 1
ATOM 1595 N N . THR A 1 194 ? -6.348 -12.581 25.814 1.00 96.25 194 THR A N 1
ATOM 1596 C CA . THR A 1 194 ? -5.285 -13.599 25.796 1.00 96.25 194 THR A CA 1
ATOM 1597 C C . THR A 1 194 ? -5.473 -14.625 24.665 1.00 96.25 194 THR A C 1
ATOM 1599 O O . THR A 1 194 ? -4.521 -14.814 23.908 1.00 96.25 194 THR A O 1
ATOM 1602 N N . PRO A 1 195 ? -6.663 -15.237 24.464 1.00 96.69 195 PRO A N 1
ATOM 1603 C CA . PRO A 1 195 ? -6.865 -16.202 23.375 1.00 96.69 195 PRO A CA 1
ATOM 1604 C C . PRO A 1 195 ? -6.693 -15.588 21.981 1.00 96.69 195 PRO A C 1
ATOM 1606 O O . PRO A 1 195 ? -6.139 -16.216 21.082 1.00 96.69 195 PRO A O 1
ATOM 1609 N N . TYR A 1 196 ? -7.101 -14.329 21.808 1.00 96.88 196 TYR A N 1
ATOM 1610 C CA . TYR A 1 196 ? -6.927 -13.600 20.553 1.00 96.88 196 TYR A CA 1
ATOM 1611 C C . TYR A 1 196 ? -5.442 -13.396 20.210 1.00 96.88 196 TYR A C 1
ATOM 1613 O O . TYR A 1 196 ? -5.004 -13.777 19.126 1.00 96.88 196 TYR A O 1
ATOM 1621 N N . ILE A 1 197 ? -4.640 -12.878 21.149 1.00 97.44 197 ILE A N 1
ATOM 1622 C CA . ILE A 1 197 ? -3.196 -12.671 20.933 1.00 97.44 197 ILE A CA 1
ATOM 1623 C C . ILE A 1 197 ? -2.481 -14.006 20.698 1.00 97.44 197 ILE A C 1
ATOM 1625 O O . ILE A 1 197 ? -1.659 -14.106 19.789 1.00 97.44 197 ILE A O 1
ATOM 1629 N N . TYR A 1 198 ? -2.829 -15.043 21.462 1.00 97.69 198 TYR A N 1
ATOM 1630 C CA . TYR A 1 198 ? -2.305 -16.395 21.265 1.00 97.69 198 TYR A CA 1
ATOM 1631 C C . TYR A 1 198 ? -2.628 -16.955 19.873 1.00 97.69 198 TYR A C 1
ATOM 1633 O O . TYR A 1 198 ? -1.780 -17.569 19.231 1.00 97.69 198 TYR A O 1
ATOM 1641 N N . THR A 1 199 ? -3.832 -16.708 19.361 1.00 97.81 199 THR A N 1
ATOM 1642 C CA . THR A 1 199 ? -4.208 -17.142 18.008 1.00 97.81 199 THR A CA 1
ATOM 1643 C C . THR A 1 199 ? -3.325 -16.478 16.958 1.00 97.81 199 THR A C 1
ATOM 1645 O O . THR A 1 199 ? -2.821 -17.152 16.060 1.00 97.81 199 THR A O 1
ATOM 1648 N N . VAL A 1 200 ? -3.063 -15.175 17.094 1.00 98.06 200 VAL A N 1
ATOM 1649 C CA . VAL A 1 200 ? -2.163 -14.459 16.179 1.00 98.06 200 VAL A CA 1
ATOM 1650 C C . VAL A 1 200 ? -0.712 -14.943 16.312 1.00 98.06 200 VAL A C 1
ATOM 1652 O O . VAL A 1 200 ? -0.033 -15.103 15.298 1.00 98.06 200 VAL A O 1
ATOM 1655 N N . GLU A 1 201 ? -0.246 -15.259 17.527 1.00 98.06 201 GLU A N 1
ATOM 1656 C CA . GLU A 1 201 ? 1.045 -15.932 17.743 1.00 98.06 201 GLU A CA 1
ATOM 1657 C C . GLU A 1 201 ? 1.118 -17.233 16.931 1.00 98.06 201 GLU A C 1
ATOM 1659 O O . GLU A 1 201 ? 2.095 -17.452 16.214 1.00 98.06 201 GLU A O 1
ATOM 1664 N N . LYS A 1 202 ? 0.069 -18.065 16.965 1.00 97.94 202 LYS A N 1
ATOM 1665 C CA . LYS A 1 202 ? 0.029 -19.322 16.202 1.00 97.94 202 LYS A CA 1
ATOM 1666 C C . LYS A 1 202 ? 0.015 -19.108 14.697 1.00 97.94 202 LYS A C 1
ATOM 1668 O O . LYS A 1 202 ? 0.705 -19.843 13.993 1.00 97.94 202 LYS A O 1
ATOM 1673 N N . VAL A 1 203 ? -0.693 -18.092 14.205 1.00 98.12 203 VAL A N 1
ATOM 1674 C CA . VAL A 1 203 ? -0.657 -17.710 12.785 1.00 98.12 203 VAL A CA 1
ATOM 1675 C C . VAL A 1 203 ? 0.777 -17.416 12.344 1.00 98.12 203 VAL A C 1
ATOM 1677 O O . VAL A 1 203 ? 1.246 -17.964 11.344 1.00 98.12 203 VAL A O 1
ATOM 1680 N N . VAL A 1 204 ? 1.497 -16.595 13.110 1.00 98.38 204 VAL A N 1
ATOM 1681 C CA . VAL A 1 204 ? 2.878 -16.208 12.793 1.00 98.38 204 VAL A CA 1
ATOM 1682 C C . VAL A 1 204 ? 3.849 -17.379 12.955 1.00 98.38 204 VAL A C 1
ATOM 1684 O O . VAL A 1 204 ? 4.732 -17.561 12.118 1.00 98.38 204 VAL A O 1
ATOM 1687 N N . GLU A 1 205 ? 3.680 -18.208 13.985 1.00 97.81 205 GLU A N 1
ATOM 1688 C CA . GLU A 1 205 ? 4.488 -19.410 14.202 1.00 97.81 205 GLU A CA 1
ATOM 1689 C C . GLU A 1 205 ? 4.344 -20.403 13.039 1.00 97.81 205 GLU A C 1
ATOM 1691 O O . GLU A 1 205 ? 5.351 -20.897 12.529 1.00 97.81 205 GLU A O 1
ATOM 1696 N N . ILE A 1 206 ? 3.115 -20.673 12.588 1.00 98.19 206 ILE A N 1
ATOM 1697 C CA . ILE A 1 206 ? 2.842 -21.567 11.454 1.00 98.19 206 ILE A CA 1
ATOM 1698 C C . ILE A 1 206 ? 3.431 -20.982 10.168 1.00 98.19 206 ILE A C 1
ATOM 1700 O O . ILE A 1 206 ? 4.134 -21.693 9.450 1.00 98.19 206 ILE A O 1
ATOM 1704 N N . ALA A 1 207 ? 3.251 -19.681 9.917 1.00 98.00 207 ALA A N 1
ATOM 1705 C CA . ALA A 1 207 ? 3.866 -19.011 8.772 1.00 98.00 207 ALA A CA 1
ATOM 1706 C C . ALA A 1 207 ? 5.395 -19.182 8.767 1.00 98.00 207 ALA A C 1
ATOM 1708 O O . ALA A 1 207 ? 5.970 -19.637 7.774 1.00 98.00 207 ALA A O 1
ATOM 1709 N N . LYS A 1 208 ? 6.056 -18.908 9.899 1.00 96.75 208 LYS A N 1
ATOM 1710 C CA . LYS A 1 208 ? 7.510 -19.070 10.048 1.00 96.75 208 LYS A CA 1
ATOM 1711 C C . LYS A 1 208 ? 7.947 -20.529 9.857 1.00 96.75 208 LYS A C 1
ATOM 1713 O O . LYS A 1 208 ? 8.908 -20.769 9.132 1.00 96.75 208 LYS A O 1
ATOM 1718 N N . LYS A 1 209 ? 7.216 -21.512 10.404 1.00 97.56 209 LYS A N 1
ATOM 1719 C CA . LYS A 1 209 ? 7.483 -22.954 10.197 1.00 97.56 209 LYS A CA 1
ATOM 1720 C C . LYS A 1 209 ? 7.372 -23.381 8.734 1.00 97.56 209 LYS A C 1
ATOM 1722 O O . LYS A 1 209 ? 8.146 -24.215 8.282 1.00 97.56 209 LYS A O 1
ATOM 1727 N N . MET A 1 210 ? 6.449 -22.788 7.980 1.00 97.25 210 MET A N 1
ATOM 1728 C CA . MET A 1 210 ? 6.310 -23.014 6.538 1.00 97.25 210 MET A CA 1
ATOM 1729 C C . MET A 1 210 ? 7.390 -22.303 5.705 1.00 97.25 210 MET A C 1
ATOM 1731 O O . MET A 1 210 ? 7.368 -22.398 4.474 1.00 97.25 210 MET A O 1
ATOM 1735 N N . GLY A 1 211 ? 8.298 -21.551 6.338 1.00 96.25 211 GLY A N 1
ATOM 1736 C CA . GLY A 1 211 ? 9.285 -20.711 5.665 1.00 96.25 211 GLY A CA 1
ATOM 1737 C C . GLY A 1 211 ? 8.660 -19.514 4.944 1.00 96.25 211 GLY A C 1
ATOM 1738 O O . GLY A 1 211 ? 9.212 -19.047 3.949 1.00 96.25 211 GLY A O 1
ATOM 1739 N N . ILE A 1 212 ? 7.482 -19.051 5.368 1.00 97.25 212 ILE A N 1
ATOM 1740 C CA . ILE A 1 212 ? 6.821 -17.852 4.837 1.00 97.25 212 ILE A CA 1
ATOM 1741 C C . ILE A 1 212 ? 7.430 -16.638 5.534 1.00 97.25 212 ILE A C 1
ATOM 1743 O O . ILE A 1 212 ? 7.493 -16.581 6.763 1.00 97.25 212 ILE A O 1
ATOM 1747 N N . LYS A 1 213 ? 7.885 -15.652 4.751 1.00 96.06 213 LYS A N 1
ATOM 1748 C CA . LYS A 1 213 ? 8.434 -14.418 5.318 1.00 96.06 213 LYS A CA 1
ATOM 1749 C C . LYS A 1 213 ? 7.301 -13.591 5.922 1.00 96.06 213 LYS A C 1
ATOM 1751 O O . LYS A 1 213 ? 6.361 -13.228 5.216 1.00 96.06 213 LYS A O 1
ATOM 1756 N N . VAL A 1 214 ? 7.427 -13.285 7.209 1.00 97.00 214 VAL A N 1
ATOM 1757 C CA . VAL A 1 214 ? 6.523 -12.407 7.962 1.00 97.00 214 VAL A CA 1
ATOM 1758 C C . VAL A 1 214 ? 7.175 -11.029 8.084 1.00 97.00 214 VAL A C 1
ATOM 1760 O O . VAL A 1 214 ? 8.401 -10.916 8.124 1.00 97.00 214 VAL A O 1
ATOM 1763 N N . GLY A 1 215 ? 6.370 -9.973 8.062 1.00 95.75 215 GLY A N 1
ATOM 1764 C CA . GLY A 1 215 ? 6.835 -8.608 8.262 1.00 95.75 215 GLY A CA 1
ATOM 1765 C C . GLY A 1 215 ? 7.214 -8.320 9.723 1.00 95.75 215 GLY A C 1
ATOM 1766 O O . GLY A 1 215 ? 6.813 -9.045 10.630 1.00 95.75 215 GLY A O 1
ATOM 1767 N N . PRO A 1 216 ? 7.924 -7.209 9.977 1.00 96.12 216 PRO A N 1
ATOM 1768 C CA . PRO A 1 216 ? 8.354 -6.800 11.317 1.00 96.12 216 PRO A CA 1
ATOM 1769 C C . PRO A 1 216 ? 7.200 -6.343 12.229 1.00 96.12 216 PRO A C 1
ATOM 1771 O O . PRO A 1 216 ? 7.406 -6.103 13.420 1.00 96.12 216 PRO A O 1
ATOM 1774 N N . GLY A 1 217 ? 5.992 -6.202 11.681 1.00 95.19 217 GLY A N 1
ATOM 1775 C CA . GLY A 1 217 ? 4.776 -5.785 12.369 1.00 95.19 217 GLY A CA 1
ATOM 1776 C C . GLY A 1 217 ? 4.072 -4.632 11.653 1.00 95.19 217 GLY A C 1
ATOM 1777 O O . GLY A 1 217 ? 4.627 -3.995 10.755 1.00 95.19 217 GLY A O 1
ATOM 1778 N N . ARG A 1 218 ? 2.831 -4.351 12.056 1.00 95.06 218 ARG A N 1
ATOM 1779 C CA . ARG A 1 218 ? 1.998 -3.298 11.468 1.00 95.06 218 ARG A CA 1
ATOM 1780 C C . ARG A 1 218 ? 1.147 -2.615 12.534 1.00 95.06 218 ARG A C 1
ATOM 1782 O O . ARG A 1 218 ? 0.675 -3.234 13.484 1.00 95.06 218 ARG A O 1
ATOM 1789 N N . GLY A 1 219 ? 0.920 -1.314 12.353 1.00 94.00 219 GLY A N 1
ATOM 1790 C CA . GLY A 1 219 ? -0.021 -0.569 13.191 1.00 94.00 219 GLY A CA 1
ATOM 1791 C C . GLY A 1 219 ? 0.442 -0.426 14.642 1.00 94.00 219 GLY A C 1
ATOM 1792 O O . GLY A 1 219 ? 1.634 -0.412 14.937 1.00 94.00 219 GLY A O 1
ATOM 1793 N N . SER A 1 220 ? -0.519 -0.280 15.555 1.00 94.56 220 SER A N 1
ATOM 1794 C CA . SER A 1 220 ? -0.240 -0.119 16.987 1.00 94.56 220 SER A CA 1
ATOM 1795 C C . SER A 1 220 ? 0.227 -1.398 17.676 1.00 94.56 220 SER A C 1
ATOM 1797 O O . SER A 1 220 ? 0.811 -1.282 18.743 1.00 94.56 220 SER A O 1
ATOM 1799 N N . ALA A 1 221 ? 0.018 -2.586 17.094 1.00 96.75 221 ALA A N 1
ATOM 1800 C CA . ALA A 1 221 ? 0.448 -3.859 17.686 1.00 96.75 221 ALA A CA 1
ATOM 1801 C C . ALA A 1 221 ? 1.946 -3.885 18.026 1.00 96.75 221 ALA A C 1
ATOM 1803 O O . ALA A 1 221 ? 2.351 -4.459 19.031 1.00 96.75 221 ALA A O 1
ATOM 1804 N N . VAL A 1 222 ? 2.748 -3.160 17.244 1.00 97.62 222 VAL A N 1
ATOM 1805 C CA . VAL A 1 222 ? 4.192 -2.991 17.444 1.00 97.62 222 VAL A CA 1
ATOM 1806 C C . VAL A 1 222 ? 4.540 -2.303 18.774 1.00 97.62 222 VAL A C 1
ATOM 1808 O O . VAL A 1 222 ? 5.650 -2.457 19.262 1.00 97.62 222 VAL A O 1
ATOM 1811 N N . GLY A 1 223 ? 3.605 -1.582 19.402 1.00 97.12 223 GLY A N 1
ATOM 1812 C CA . GLY A 1 223 ? 3.793 -0.965 20.720 1.00 97.12 223 GLY A CA 1
ATOM 1813 C C . GLY A 1 223 ? 3.652 -1.918 21.916 1.00 97.12 223 GLY A C 1
ATOM 1814 O O . GLY A 1 223 ? 3.799 -1.471 23.057 1.00 97.12 223 GLY A O 1
ATOM 1815 N N . SER A 1 224 ? 3.347 -3.201 21.686 1.00 97.75 224 SER A N 1
ATOM 1816 C CA . SER A 1 224 ? 3.182 -4.210 22.738 1.00 97.75 224 SER A CA 1
ATOM 1817 C C . SER A 1 224 ? 4.411 -5.097 22.878 1.00 97.75 224 SER A C 1
ATOM 1819 O O . SER A 1 224 ? 4.827 -5.774 21.936 1.00 97.75 224 SER A O 1
ATOM 1821 N N . LEU A 1 225 ? 4.951 -5.153 24.096 1.00 98.31 225 LEU A N 1
ATOM 1822 C CA . LEU A 1 225 ? 6.023 -6.078 24.438 1.00 98.31 225 LEU A CA 1
ATOM 1823 C C . LEU A 1 225 ? 5.538 -7.533 24.397 1.00 98.31 225 LEU A C 1
ATOM 1825 O O . LEU A 1 225 ? 6.296 -8.416 24.005 1.00 98.31 225 LEU A O 1
ATOM 1829 N N . VAL A 1 226 ? 4.268 -7.790 24.731 1.00 98.19 226 VAL A N 1
ATOM 1830 C CA . VAL A 1 226 ? 3.664 -9.123 24.568 1.00 98.19 226 VAL A CA 1
ATOM 1831 C C . VAL A 1 226 ? 3.705 -9.562 23.104 1.00 98.19 226 VAL A C 1
ATOM 1833 O O . VAL A 1 226 ? 4.160 -10.670 22.828 1.00 98.19 226 VAL A O 1
ATOM 1836 N N . ALA A 1 227 ? 3.300 -8.703 22.161 1.00 97.94 227 ALA A N 1
ATOM 1837 C CA . ALA A 1 227 ? 3.340 -9.027 20.731 1.00 97.94 227 ALA A CA 1
ATOM 1838 C C . ALA A 1 227 ? 4.771 -9.319 20.239 1.00 97.94 227 ALA A C 1
ATOM 1840 O O . ALA A 1 227 ? 4.986 -10.295 19.513 1.00 97.94 227 ALA A O 1
ATOM 1841 N N . TYR A 1 228 ? 5.751 -8.536 20.697 1.00 98.12 228 TYR A N 1
ATOM 1842 C CA . TYR A 1 228 ? 7.169 -8.756 20.406 1.00 98.12 228 TYR A CA 1
ATOM 1843 C C . TYR A 1 228 ? 7.676 -10.106 20.940 1.00 98.12 228 TYR A C 1
ATOM 1845 O O . TYR A 1 228 ? 8.256 -10.892 20.195 1.00 98.12 228 TYR A O 1
ATOM 1853 N N . LEU A 1 229 ? 7.397 -10.443 22.204 1.00 98.00 229 LEU A N 1
ATOM 1854 C CA . LEU A 1 229 ? 7.847 -11.705 22.814 1.00 98.00 229 LEU A CA 1
ATOM 1855 C C . LEU A 1 229 ? 7.114 -12.944 22.269 1.00 98.00 229 LEU A C 1
ATOM 1857 O O . LEU A 1 229 ? 7.669 -14.050 22.278 1.00 98.00 229 LEU A O 1
ATOM 1861 N N . CYS A 1 230 ? 5.894 -12.772 21.757 1.00 97.19 230 CYS A N 1
ATOM 1862 C CA . CYS A 1 230 ? 5.188 -13.785 20.964 1.00 97.19 230 CYS A CA 1
ATOM 1863 C C . CYS A 1 230 ? 5.787 -13.945 19.553 1.00 97.19 230 CYS A C 1
ATOM 1865 O O . CYS A 1 230 ? 5.438 -14.870 18.829 1.00 97.19 230 CYS A O 1
ATOM 1867 N N . GLY A 1 231 ? 6.684 -13.050 19.131 1.00 96.75 231 GLY A N 1
ATOM 1868 C CA . GLY A 1 231 ? 7.258 -13.042 17.788 1.00 96.75 231 GLY A CA 1
ATOM 1869 C C . GLY A 1 231 ? 6.277 -12.611 16.697 1.00 96.75 231 GLY A C 1
ATOM 1870 O O . GLY A 1 231 ? 6.577 -12.838 15.521 1.00 96.75 231 GLY A O 1
ATOM 1871 N N . ILE A 1 232 ? 5.139 -12.012 17.083 1.00 98.00 232 ILE A N 1
ATOM 1872 C CA . ILE A 1 232 ? 4.146 -11.404 16.183 1.00 98.00 232 ILE A CA 1
ATOM 1873 C C . ILE A 1 232 ? 4.749 -10.167 15.515 1.00 98.00 232 ILE A C 1
ATOM 1875 O O . ILE A 1 232 ? 4.514 -9.914 14.336 1.00 98.00 232 ILE A O 1
ATOM 1879 N N . THR A 1 233 ? 5.547 -9.412 16.271 1.00 97.62 233 THR A N 1
ATOM 1880 C CA . THR A 1 233 ? 6.328 -8.276 15.781 1.00 97.62 233 THR A CA 1
ATOM 1881 C C . THR A 1 233 ? 7.812 -8.525 16.027 1.00 97.62 233 THR A C 1
ATOM 1883 O O . THR A 1 233 ? 8.186 -9.226 16.963 1.00 97.62 233 THR A O 1
ATOM 1886 N N . GLU A 1 234 ? 8.669 -7.943 15.193 1.00 95.38 234 GLU A N 1
ATOM 1887 C CA . GLU A 1 234 ? 10.136 -8.056 15.300 1.00 95.38 234 GLU A CA 1
ATOM 1888 C C . GLU A 1 234 ? 10.779 -6.782 15.863 1.00 95.38 234 GLU A C 1
ATOM 1890 O O . GLU A 1 234 ? 11.977 -6.740 16.129 1.00 95.38 234 GLU A O 1
ATOM 1895 N N . VAL A 1 235 ? 9.982 -5.729 16.043 1.00 96.12 235 VAL A N 1
ATOM 1896 C CA . VAL A 1 235 ? 10.427 -4.446 16.585 1.00 96.12 235 VAL A CA 1
ATOM 1897 C C . VAL A 1 235 ? 10.227 -4.430 18.093 1.00 96.12 235 VAL A C 1
ATOM 1899 O O . VAL A 1 235 ? 9.121 -4.662 18.578 1.00 96.12 235 VAL A O 1
ATOM 1902 N N . ASP A 1 236 ? 11.297 -4.096 18.806 1.00 96.62 236 ASP A N 1
ATOM 1903 C CA . ASP A 1 236 ? 11.297 -3.913 20.251 1.00 96.62 236 ASP A CA 1
ATOM 1904 C C . ASP A 1 236 ? 10.606 -2.587 20.642 1.00 96.62 236 ASP A C 1
ATOM 1906 O O . ASP A 1 236 ? 11.130 -1.504 20.347 1.00 96.62 236 ASP A O 1
ATOM 1910 N N . PRO A 1 237 ? 9.443 -2.629 21.317 1.00 97.69 237 PRO A N 1
ATOM 1911 C CA . PRO A 1 237 ? 8.713 -1.423 21.682 1.00 97.69 237 PRO A CA 1
ATOM 1912 C C . PRO A 1 237 ? 9.423 -0.558 22.721 1.00 97.69 237 PRO A C 1
ATOM 1914 O O . PRO A 1 237 ? 9.192 0.649 22.731 1.00 97.69 237 PRO A O 1
ATOM 1917 N N . ILE A 1 238 ? 10.262 -1.127 23.591 1.00 97.00 238 ILE A N 1
ATOM 1918 C CA . ILE A 1 238 ? 10.976 -0.355 24.616 1.00 97.00 238 ILE A CA 1
ATOM 1919 C C . ILE A 1 238 ? 12.099 0.437 23.955 1.00 97.00 238 ILE A C 1
ATOM 1921 O O . ILE A 1 238 ? 12.179 1.651 24.139 1.00 97.00 238 ILE A O 1
ATOM 1925 N N . LYS A 1 239 ? 12.883 -0.208 23.082 1.00 95.38 239 LYS A N 1
ATOM 1926 C CA . LYS A 1 239 ? 13.962 0.444 22.322 1.00 95.38 239 LYS A CA 1
ATOM 1927 C C . LYS A 1 239 ? 13.496 1.687 21.551 1.00 95.38 239 LYS A C 1
ATOM 1929 O O . LYS A 1 239 ? 14.225 2.672 21.490 1.00 95.38 239 LYS A O 1
ATOM 1934 N N . TYR A 1 240 ? 12.303 1.643 20.955 1.00 95.31 240 TYR A N 1
ATOM 1935 C CA . TYR A 1 240 ? 11.741 2.750 20.164 1.00 95.31 240 TYR A CA 1
ATOM 1936 C C . TYR A 1 240 ? 10.770 3.654 20.947 1.00 95.31 240 TYR A C 1
ATOM 1938 O O . TYR A 1 240 ? 10.105 4.517 20.356 1.00 95.31 240 TYR A O 1
ATOM 1946 N N . ASP A 1 241 ? 10.690 3.484 22.271 1.00 94.88 241 ASP A N 1
ATOM 1947 C CA . ASP A 1 241 ? 9.841 4.262 23.179 1.00 94.88 241 ASP A CA 1
ATOM 1948 C C . ASP A 1 241 ? 8.344 4.254 22.779 1.00 94.88 241 ASP A C 1
ATOM 1950 O O . ASP A 1 241 ? 7.646 5.276 22.766 1.00 94.88 241 ASP A O 1
ATOM 1954 N N . LEU A 1 242 ? 7.838 3.078 22.399 1.00 97.06 242 LEU A N 1
ATOM 1955 C CA . LEU A 1 242 ? 6.467 2.867 21.938 1.00 97.06 242 LEU A CA 1
ATOM 1956 C C . LEU A 1 242 ? 5.502 2.616 23.110 1.00 97.06 242 LEU A C 1
ATOM 1958 O O . LEU A 1 242 ? 5.777 1.880 24.066 1.00 97.06 242 LEU A O 1
ATOM 1962 N N . LEU A 1 243 ? 4.325 3.237 23.026 1.00 96.19 243 LEU A N 1
ATOM 1963 C CA . LEU A 1 243 ? 3.303 3.197 24.073 1.00 96.19 243 LEU A CA 1
ATOM 1964 C C . LEU A 1 243 ? 2.362 1.999 23.897 1.00 96.19 243 LEU A C 1
ATOM 1966 O O . LEU A 1 243 ? 1.712 1.867 22.861 1.00 96.19 243 LEU A O 1
ATOM 1970 N N . PHE A 1 244 ? 2.215 1.182 24.943 1.00 96.62 244 PHE A N 1
ATOM 1971 C CA . PHE A 1 244 ? 1.271 0.060 24.966 1.00 96.62 244 PHE A CA 1
ATOM 1972 C C . PHE A 1 244 ? -0.174 0.552 24.934 1.00 96.62 244 PHE A C 1
ATOM 1974 O O . PHE A 1 244 ? -1.014 -0.036 24.268 1.00 96.62 244 PHE A O 1
ATOM 1981 N N . GLU A 1 245 ? -0.467 1.682 25.573 1.00 95.69 245 GLU A N 1
ATOM 1982 C CA . GLU A 1 245 ? -1.817 2.242 25.661 1.00 95.69 245 GLU A CA 1
ATOM 1983 C C . GLU A 1 245 ? -2.382 2.639 24.292 1.00 95.69 245 GLU A C 1
ATOM 1985 O O . GLU A 1 245 ? -3.603 2.674 24.112 1.00 95.69 245 GLU A O 1
ATOM 1990 N N . ARG A 1 246 ? -1.492 2.871 23.311 1.00 93.12 246 ARG A N 1
ATOM 1991 C CA . ARG A 1 246 ? -1.846 3.094 21.904 1.00 93.12 246 ARG A CA 1
ATOM 1992 C C . ARG A 1 246 ? -2.369 1.818 21.240 1.00 93.12 246 ARG A C 1
ATOM 1994 O O . ARG A 1 246 ? -3.197 1.921 20.331 1.00 93.12 246 ARG A O 1
ATOM 2001 N N . PHE A 1 247 ? -1.870 0.656 21.662 1.00 95.25 247 PHE A N 1
ATOM 2002 C CA . PHE A 1 247 ? -2.330 -0.673 21.265 1.00 95.25 247 PHE A CA 1
ATOM 2003 C C . PHE A 1 247 ? -3.600 -1.060 22.026 1.00 95.25 247 PHE A C 1
ATOM 2005 O O . PHE A 1 247 ? -4.654 -1.251 21.411 1.00 95.25 247 PHE A O 1
ATOM 2012 N N . LEU A 1 248 ? -3.521 -1.112 23.357 1.00 94.62 248 LEU A N 1
ATOM 2013 C CA . LEU A 1 248 ? -4.604 -1.533 24.236 1.00 94.62 248 LEU A CA 1
ATOM 2014 C C . LEU A 1 248 ? -4.591 -0.735 25.544 1.00 94.62 248 LEU A C 1
ATOM 2016 O O . LEU A 1 248 ? -3.559 -0.588 26.187 1.00 94.62 248 LEU A O 1
ATOM 2020 N N . ASN A 1 249 ? -5.764 -0.262 25.960 1.00 90.69 249 ASN A N 1
ATOM 2021 C CA . ASN A 1 249 ? -5.972 0.425 27.233 1.00 90.69 249 ASN A CA 1
ATOM 2022 C C . ASN A 1 249 ? -7.211 -0.109 27.962 1.00 90.69 249 ASN A C 1
ATOM 2024 O O . ASN A 1 249 ? -8.027 -0.834 27.387 1.00 90.69 249 ASN A O 1
ATOM 2028 N N . GLU A 1 250 ? -7.350 0.267 29.234 1.00 87.56 250 GLU A N 1
ATOM 2029 C CA . GLU A 1 250 ? -8.380 -0.255 30.142 1.00 87.56 250 GLU A CA 1
ATOM 2030 C C . GLU A 1 250 ? -9.818 0.125 29.761 1.00 87.56 250 GLU A C 1
ATOM 2032 O O . GLU A 1 250 ? -10.750 -0.554 30.174 1.00 87.56 250 GLU A O 1
ATOM 2037 N N . GLU A 1 251 ? -10.025 1.145 28.933 1.00 86.31 251 GLU A N 1
ATOM 2038 C CA . GLU A 1 251 ? -11.360 1.604 28.510 1.00 86.31 251 GLU A CA 1
ATOM 2039 C C . GLU A 1 251 ? -11.812 0.959 27.186 1.00 86.31 251 GLU A C 1
ATOM 2041 O O . GLU A 1 251 ? -12.967 1.063 26.775 1.00 86.31 251 GLU A O 1
ATOM 2046 N N . ARG A 1 252 ? -10.913 0.253 26.485 1.00 81.81 252 ARG A N 1
ATOM 2047 C CA . ARG A 1 252 ? -11.229 -0.404 25.209 1.00 81.81 252 ARG A CA 1
ATOM 2048 C C . ARG A 1 252 ? -12.053 -1.679 25.448 1.00 81.81 252 ARG A C 1
ATOM 2050 O O . ARG A 1 252 ? -11.655 -2.516 26.254 1.00 81.81 252 ARG A O 1
ATOM 2057 N N . GLN A 1 253 ? -13.195 -1.818 24.770 1.00 82.50 253 GLN A N 1
ATOM 2058 C CA . GLN A 1 253 ? -14.063 -3.009 24.859 1.00 82.50 253 GLN A CA 1
ATOM 2059 C C . GLN A 1 253 ? -13.806 -4.017 23.735 1.00 82.50 253 GLN A C 1
ATOM 2061 O O . GLN A 1 253 ? -13.940 -5.217 23.935 1.00 82.50 253 GLN A O 1
ATOM 2066 N N . GLU A 1 254 ? -13.402 -3.533 22.564 1.00 84.62 254 GLU A N 1
ATOM 2067 C CA . GLU A 1 254 ? -13.088 -4.374 21.411 1.00 84.62 254 GLU A CA 1
ATOM 2068 C C . GLU A 1 254 ? -11.623 -4.839 21.445 1.00 84.62 254 GLU A C 1
ATOM 2070 O O . GLU A 1 254 ? -10.755 -4.082 21.913 1.00 84.62 254 GLU A O 1
ATOM 2075 N N . PRO A 1 255 ? -11.317 -6.033 20.903 1.00 86.62 255 PRO A N 1
ATOM 2076 C CA . PRO A 1 255 ? -9.945 -6.469 20.695 1.00 86.62 255 PRO A CA 1
ATOM 2077 C C . PRO A 1 255 ? -9.122 -5.423 19.927 1.00 86.62 255 PRO A C 1
ATOM 2079 O O . PRO A 1 255 ? -9.654 -4.690 19.086 1.00 86.62 255 PRO A O 1
ATOM 2082 N N . PRO A 1 256 ? -7.817 -5.308 20.209 1.00 89.50 256 PRO A N 1
ATOM 2083 C CA . PRO A 1 256 ? -6.959 -4.428 19.440 1.00 89.50 256 PRO A CA 1
ATOM 2084 C C . PRO A 1 256 ? -6.661 -5.017 18.057 1.00 89.50 256 PRO A C 1
ATOM 2086 O O . PRO A 1 256 ? -6.459 -6.220 17.917 1.00 89.50 256 PRO A O 1
ATOM 2089 N N . ASP A 1 257 ? -6.577 -4.170 17.034 1.00 87.56 257 ASP A N 1
ATOM 2090 C CA . ASP A 1 257 ? -6.247 -4.615 15.677 1.00 87.56 257 ASP A CA 1
ATOM 2091 C C . ASP A 1 257 ? -4.793 -5.111 15.619 1.00 87.56 257 ASP A C 1
ATOM 2093 O O . ASP A 1 257 ? -3.857 -4.362 15.934 1.00 87.56 257 ASP A O 1
ATOM 2097 N N . ILE A 1 258 ? -4.606 -6.375 15.231 1.00 95.19 258 ILE A N 1
ATOM 2098 C CA . ILE A 1 258 ? -3.296 -6.971 14.962 1.00 95.19 258 ILE A CA 1
ATOM 2099 C C . ILE A 1 258 ? -3.302 -7.462 13.520 1.00 95.19 258 ILE A C 1
ATOM 2101 O O . ILE A 1 258 ? -3.826 -8.528 13.203 1.00 95.19 258 ILE A O 1
ATOM 2105 N N . ASP A 1 259 ? -2.699 -6.657 12.655 1.00 95.31 259 ASP A N 1
ATOM 2106 C CA . ASP A 1 259 ? -2.523 -6.985 11.250 1.00 95.31 259 ASP A CA 1
ATOM 2107 C C . ASP A 1 259 ? -1.196 -7.731 11.057 1.00 95.31 259 ASP A C 1
ATOM 2109 O O . ASP A 1 259 ? -0.146 -7.255 11.504 1.00 95.31 259 ASP A O 1
ATOM 2113 N N . VAL A 1 260 ? -1.222 -8.867 10.359 1.00 97.44 260 VAL A N 1
ATOM 2114 C CA . VAL A 1 260 ? -0.027 -9.673 10.075 1.00 97.44 260 VAL A CA 1
ATOM 2115 C C . VAL A 1 260 ? 0.340 -9.552 8.604 1.00 97.44 260 VAL A C 1
ATOM 2117 O O . VAL A 1 260 ? -0.380 -10.032 7.733 1.00 97.44 260 VAL A O 1
ATOM 2120 N N . ASP A 1 261 ? 1.491 -8.950 8.323 1.00 97.56 261 ASP A N 1
ATOM 2121 C CA . ASP A 1 261 ? 2.034 -8.869 6.969 1.00 97.56 261 ASP A CA 1
ATOM 2122 C C . ASP A 1 261 ? 2.816 -10.159 6.642 1.00 97.56 261 ASP A C 1
ATOM 2124 O O . ASP A 1 261 ? 3.731 -10.538 7.373 1.00 97.56 261 ASP A O 1
ATOM 2128 N N . VAL A 1 262 ? 2.486 -10.832 5.539 1.00 98.06 262 VAL A N 1
ATOM 2129 C CA . VAL A 1 262 ? 3.167 -12.034 5.018 1.00 98.06 262 VAL A CA 1
ATOM 2130 C C . VAL A 1 262 ? 3.501 -11.866 3.537 1.00 98.06 262 VAL A C 1
ATOM 2132 O O . VAL A 1 262 ? 2.935 -11.009 2.860 1.00 98.06 262 VAL A O 1
ATOM 2135 N N . GLU A 1 263 ? 4.416 -12.666 2.992 1.00 96.12 263 GLU A N 1
ATOM 2136 C CA . GLU A 1 263 ? 4.618 -12.694 1.537 1.00 96.12 263 GLU A CA 1
ATOM 2137 C C . GLU A 1 263 ? 3.327 -13.069 0.782 1.00 96.12 263 GLU A C 1
ATOM 2139 O O . GLU A 1 263 ? 2.574 -13.960 1.180 1.00 96.12 263 GLU A O 1
ATOM 2144 N N . ASP A 1 264 ? 3.044 -12.373 -0.321 1.00 96.62 264 ASP A N 1
ATOM 2145 C CA . ASP A 1 264 ? 1.757 -12.479 -1.017 1.00 96.62 264 ASP A CA 1
ATOM 2146 C C . ASP A 1 264 ? 1.553 -13.826 -1.722 1.00 96.62 264 ASP A C 1
ATOM 2148 O O . ASP A 1 264 ? 0.457 -14.386 -1.661 1.00 96.62 264 ASP A O 1
ATOM 2152 N N . ARG A 1 265 ? 2.611 -14.385 -2.326 1.00 96.00 265 ARG A N 1
ATOM 2153 C CA . ARG A 1 265 ? 2.550 -15.632 -3.115 1.00 96.00 265 ARG A CA 1
ATOM 2154 C C . ARG A 1 265 ? 2.072 -16.842 -2.311 1.00 96.00 265 ARG A C 1
ATOM 2156 O O . ARG A 1 265 ? 1.413 -17.709 -2.872 1.00 96.00 265 ARG A O 1
ATOM 2163 N N . ARG A 1 266 ? 2.394 -16.902 -1.013 1.00 96.19 266 ARG A N 1
ATOM 2164 C CA . ARG A 1 266 ? 2.097 -18.049 -0.131 1.00 96.19 266 ARG A CA 1
ATOM 2165 C C . ARG A 1 266 ? 1.028 -17.769 0.919 1.00 96.19 266 ARG A C 1
ATOM 2167 O O . ARG A 1 266 ? 0.789 -18.598 1.794 1.00 96.19 266 ARG A O 1
ATOM 2174 N N . ARG A 1 267 ? 0.341 -16.626 0.832 1.00 96.12 267 ARG A N 1
ATOM 2175 C CA . ARG A 1 267 ? -0.757 -16.296 1.749 1.00 96.12 267 ARG A CA 1
ATOM 2176 C C . ARG A 1 267 ? -1.867 -17.350 1.703 1.00 96.12 267 ARG A C 1
ATOM 2178 O O . ARG A 1 267 ? -2.341 -17.764 2.754 1.00 96.12 267 ARG A O 1
ATOM 2185 N N . LYS A 1 268 ? -2.276 -17.793 0.508 1.00 94.12 268 LYS A N 1
ATOM 2186 C CA . LYS A 1 268 ? -3.315 -18.830 0.365 1.00 94.12 268 LYS A CA 1
ATOM 2187 C C . LYS A 1 268 ? -2.876 -20.161 0.982 1.00 94.12 268 LYS A C 1
ATOM 2189 O O . LYS A 1 268 ? -3.649 -20.755 1.728 1.00 94.12 268 LYS A O 1
ATOM 2194 N N . ASP A 1 269 ? -1.623 -20.568 0.757 1.00 96.12 269 ASP A N 1
ATOM 2195 C CA . ASP A 1 269 ? -1.049 -21.767 1.381 1.00 96.12 269 ASP A CA 1
ATOM 2196 C C . ASP A 1 269 ? -1.111 -21.692 2.909 1.00 96.12 269 ASP A C 1
ATOM 2198 O O . ASP A 1 269 ? -1.453 -22.677 3.556 1.00 96.12 269 ASP A O 1
ATOM 2202 N N . LEU A 1 270 ? -0.798 -20.526 3.488 1.00 97.44 270 LEU A N 1
ATOM 2203 C CA . LEU A 1 270 ? -0.870 -20.309 4.932 1.00 97.44 270 LEU A CA 1
ATOM 2204 C C . LEU A 1 270 ? -2.295 -20.486 5.455 1.00 97.44 270 LEU A C 1
ATOM 2206 O O . LEU A 1 270 ? -2.493 -21.188 6.438 1.00 97.44 270 LEU A O 1
ATOM 2210 N N . ILE A 1 271 ? -3.291 -19.881 4.803 1.00 96.31 271 ILE A N 1
ATOM 2211 C CA . ILE A 1 271 ? -4.701 -20.021 5.206 1.00 96.31 271 ILE A CA 1
ATOM 2212 C C . ILE A 1 271 ? -5.125 -21.493 5.144 1.00 96.31 271 ILE A C 1
ATOM 2214 O O . ILE A 1 271 ? -5.752 -21.994 6.079 1.00 96.31 271 ILE A O 1
ATOM 2218 N N . LYS A 1 272 ? -4.714 -22.208 4.090 1.00 95.69 272 LYS A N 1
ATOM 2219 C CA . LYS A 1 272 ? -4.950 -23.648 3.963 1.00 95.69 272 LYS A CA 1
ATOM 2220 C C . LYS A 1 272 ? -4.277 -24.444 5.079 1.00 95.69 272 LYS A C 1
ATOM 2222 O O . LYS A 1 272 ? -4.897 -25.341 5.639 1.00 95.69 272 LYS A O 1
ATOM 2227 N N . GLU A 1 273 ? -3.046 -24.112 5.454 1.00 97.00 273 GLU A N 1
ATOM 2228 C CA . GLU A 1 273 ? -2.363 -24.781 6.565 1.00 97.00 273 GLU A CA 1
ATOM 2229 C C . GLU A 1 273 ? -3.044 -24.508 7.912 1.00 97.00 273 GLU A C 1
ATOM 2231 O O . GLU A 1 273 ? -3.235 -25.430 8.703 1.00 97.00 273 GLU A O 1
ATOM 2236 N N . LEU A 1 274 ? -3.482 -23.269 8.155 1.00 97.00 274 LEU A N 1
ATOM 2237 C CA . LEU A 1 274 ? -4.210 -22.894 9.370 1.00 97.00 274 LEU A CA 1
ATOM 2238 C C . LEU A 1 274 ? -5.509 -23.692 9.529 1.00 97.00 274 LEU A C 1
ATOM 2240 O O . LEU A 1 274 ? -5.826 -24.113 10.641 1.00 97.00 274 LEU A O 1
ATOM 2244 N N . SER A 1 275 ? -6.211 -23.966 8.427 1.00 95.25 275 SER A N 1
ATOM 2245 C CA . SER A 1 275 ? -7.460 -24.743 8.434 1.00 95.25 275 SER A CA 1
ATOM 2246 C C . SER A 1 275 ? -7.309 -26.193 8.900 1.00 95.25 275 SER A C 1
ATOM 2248 O O . SER A 1 275 ? -8.285 -26.831 9.277 1.00 95.25 275 SER A O 1
ATOM 2250 N N . LYS A 1 276 ? -6.078 -26.722 8.929 1.00 95.06 276 LYS A N 1
ATOM 2251 C CA . LYS A 1 276 ? -5.802 -28.059 9.473 1.00 95.06 276 LYS A CA 1
ATOM 2252 C C . LYS A 1 276 ? -5.795 -28.089 11.001 1.00 95.06 276 LYS A C 1
ATOM 2254 O O . LYS A 1 276 ? -5.915 -29.160 11.584 1.00 95.06 276 LYS A O 1
ATOM 2259 N N . SER A 1 277 ? -5.574 -26.938 11.637 1.00 93.69 277 SER A N 1
ATOM 2260 C CA . SER A 1 277 ? -5.428 -26.812 13.095 1.00 93.69 277 SER A CA 1
ATOM 2261 C C . SER A 1 277 ? -6.575 -26.041 13.746 1.00 93.69 277 SER A C 1
ATOM 2263 O O . SER A 1 277 ? -6.793 -26.184 14.946 1.00 93.69 277 SER A O 1
ATOM 2265 N N . PHE A 1 278 ? -7.292 -25.222 12.975 1.00 96.06 278 PHE A N 1
ATOM 2266 C CA . PHE A 1 278 ? -8.353 -24.340 13.453 1.00 96.06 278 PHE A CA 1
ATOM 2267 C C . PHE A 1 278 ? -9.527 -24.324 12.477 1.00 96.06 278 PHE A C 1
ATOM 2269 O O . PHE A 1 278 ? -9.361 -24.626 11.296 1.00 96.06 278 PHE A O 1
ATOM 2276 N N . GLN A 1 279 ? -10.693 -23.882 12.944 1.00 95.88 279 GLN A N 1
ATOM 2277 C CA . GLN A 1 279 ? -11.786 -23.525 12.045 1.00 95.88 279 GLN A CA 1
ATOM 2278 C C . GLN A 1 279 ? -11.464 -22.178 11.406 1.00 95.88 279 GLN A C 1
ATOM 2280 O O . GLN A 1 279 ? -11.289 -21.185 12.115 1.00 95.88 279 GLN A O 1
ATOM 2285 N N . VAL A 1 280 ? -11.341 -22.151 10.079 1.00 96.62 280 VAL A N 1
ATOM 2286 C CA . VAL A 1 280 ? -10.933 -20.960 9.328 1.00 96.62 280 VAL A CA 1
ATOM 2287 C C . VAL A 1 280 ? -11.975 -20.633 8.273 1.00 96.62 280 VAL A C 1
ATOM 2289 O O . VAL A 1 280 ? -12.308 -21.478 7.446 1.00 96.62 280 VAL A O 1
ATOM 2292 N N . TYR A 1 281 ? -12.428 -19.383 8.270 1.00 96.50 281 TYR A N 1
ATOM 2293 C CA . TYR A 1 281 ? -13.346 -18.853 7.269 1.00 96.50 281 TYR A CA 1
ATOM 2294 C C . TYR A 1 281 ? -12.732 -17.630 6.595 1.00 96.50 281 TYR A C 1
ATOM 2296 O O . TYR A 1 281 ? -12.147 -16.765 7.252 1.00 96.50 281 TYR A O 1
ATOM 2304 N N . GLN A 1 282 ? -12.871 -17.529 5.279 1.00 96.69 282 GLN A N 1
ATOM 2305 C CA . GLN A 1 282 ? -12.547 -16.302 4.557 1.00 96.69 282 GLN A CA 1
ATOM 2306 C C . GLN A 1 282 ? -13.699 -15.304 4.684 1.00 96.69 282 GLN A C 1
ATOM 2308 O O . GLN A 1 282 ? -14.860 -15.698 4.697 1.00 96.69 282 GLN A O 1
ATOM 2313 N N . VAL A 1 283 ? -13.382 -14.013 4.759 1.00 96.69 283 VAL A N 1
ATOM 2314 C CA . VAL A 1 283 ? -14.394 -12.954 4.881 1.00 96.69 283 VAL A CA 1
ATOM 2315 C C . VAL A 1 283 ? -14.856 -12.507 3.493 1.00 96.69 283 VAL A C 1
ATOM 2317 O O . VAL A 1 283 ? -14.024 -12.287 2.609 1.00 96.69 283 VAL A O 1
ATOM 2320 N N . SER A 1 284 ? -16.162 -12.340 3.286 1.00 96.12 284 SER A N 1
ATOM 2321 C CA . SER A 1 284 ? -16.700 -11.804 2.030 1.00 96.12 284 SER A CA 1
ATOM 2322 C C . SER A 1 284 ? -16.554 -10.286 1.929 1.00 96.12 284 SER A C 1
ATOM 2324 O O . SER A 1 284 ? -16.331 -9.559 2.899 1.00 96.12 284 SER A O 1
ATOM 2326 N N . THR A 1 285 ? -16.638 -9.789 0.705 1.00 96.12 285 THR A N 1
ATOM 2327 C CA . THR A 1 285 ? -16.797 -8.373 0.396 1.00 96.12 285 THR A CA 1
ATOM 2328 C C . THR A 1 285 ? -17.587 -8.230 -0.901 1.00 96.12 285 THR A C 1
ATOM 2330 O O . THR A 1 285 ? -17.842 -9.210 -1.596 1.00 96.12 285 THR A O 1
ATOM 2333 N N . PHE A 1 286 ? -17.970 -7.008 -1.257 1.00 95.38 286 PHE A N 1
ATOM 2334 C CA . PHE A 1 286 ? -18.802 -6.753 -2.428 1.00 95.38 286 PHE A CA 1
ATOM 2335 C C . PHE A 1 286 ? -18.144 -5.733 -3.350 1.00 95.38 286 PHE A C 1
ATOM 2337 O O . PHE A 1 286 ? -17.746 -4.643 -2.928 1.00 95.38 286 PHE A O 1
ATOM 2344 N N . GLY A 1 287 ? -18.060 -6.072 -4.637 1.00 94.38 287 GLY A N 1
ATOM 2345 C CA . GLY A 1 287 ? -17.761 -5.094 -5.673 1.00 94.38 287 GLY A CA 1
ATOM 2346 C C . GLY A 1 287 ? -18.979 -4.198 -5.860 1.00 94.38 287 GLY A C 1
ATOM 2347 O O . GLY A 1 287 ? -19.974 -4.639 -6.424 1.00 94.38 287 GLY A O 1
ATOM 2348 N N . ASN A 1 288 ? -18.932 -2.957 -5.376 1.00 95.00 288 ASN A N 1
ATOM 2349 C CA . ASN A 1 288 ? -20.057 -2.022 -5.485 1.00 95.00 288 ASN A CA 1
ATOM 2350 C C . ASN A 1 288 ? -20.006 -1.216 -6.791 1.00 95.00 288 ASN A C 1
ATOM 2352 O O . ASN A 1 288 ? -18.932 -0.924 -7.322 1.00 95.00 288 ASN A O 1
ATOM 2356 N N . LEU A 1 289 ? -21.171 -0.785 -7.280 1.00 94.69 289 LEU A N 1
ATOM 2357 C CA . LEU A 1 289 ? -21.281 0.084 -8.453 1.00 94.69 289 LEU A CA 1
ATOM 2358 C C . LEU A 1 289 ? -20.723 1.483 -8.152 1.00 94.69 289 LEU A C 1
ATOM 2360 O O . LEU A 1 289 ? -21.399 2.336 -7.572 1.00 94.69 289 LEU A O 1
ATOM 2364 N N . THR A 1 290 ? -19.473 1.715 -8.565 1.00 94.19 290 THR A N 1
ATOM 2365 C CA . THR A 1 290 ? -18.795 3.017 -8.457 1.00 94.19 290 THR A CA 1
ATOM 2366 C C . THR A 1 290 ? -19.295 4.004 -9.510 1.00 94.19 290 THR A C 1
ATOM 2368 O O . THR A 1 290 ? -19.836 3.609 -10.543 1.00 94.19 290 THR A O 1
ATOM 2371 N N . GLU A 1 291 ? -19.063 5.300 -9.294 1.00 94.31 291 GLU A N 1
ATOM 2372 C CA . GLU A 1 291 ? -19.539 6.366 -10.186 1.00 94.31 291 GLU A CA 1
ATOM 2373 C C . GLU A 1 291 ? -19.114 6.156 -11.651 1.00 94.31 291 GLU A C 1
ATOM 2375 O O . GLU A 1 291 ? -19.952 6.192 -12.553 1.00 94.31 291 GLU A O 1
ATOM 2380 N N . LYS A 1 292 ? -17.822 5.902 -11.901 1.00 92.31 292 LYS A N 1
ATOM 2381 C CA . LYS A 1 292 ? -17.291 5.738 -13.264 1.00 92.31 292 LYS A CA 1
ATOM 2382 C C . LYS A 1 292 ? -17.840 4.483 -13.944 1.00 92.31 292 LYS A C 1
ATOM 2384 O O . LYS A 1 292 ? -18.259 4.556 -15.097 1.00 92.31 292 LYS A O 1
ATOM 2389 N N . SER A 1 293 ? -17.844 3.346 -13.242 1.00 93.31 293 SER A N 1
ATOM 2390 C CA . SER A 1 293 ? -18.384 2.090 -13.782 1.00 93.31 293 SER A CA 1
ATOM 2391 C C . SER A 1 293 ? -19.874 2.208 -14.085 1.00 93.31 293 SER A C 1
ATOM 2393 O O . SER A 1 293 ? -20.313 1.783 -15.148 1.00 93.31 293 SER A O 1
ATOM 2395 N N . LEU A 1 294 ? -20.641 2.835 -13.187 1.00 95.56 294 LEU A N 1
ATOM 2396 C CA . LEU A 1 294 ? -22.087 2.952 -13.327 1.00 95.56 294 LEU A CA 1
ATOM 2397 C C . LEU A 1 294 ? -22.468 3.869 -14.492 1.00 95.56 294 LEU A C 1
ATOM 2399 O O . LEU A 1 294 ? -23.330 3.505 -15.281 1.00 95.56 294 LEU A O 1
ATOM 2403 N N . LYS A 1 295 ? -21.798 5.018 -14.662 1.00 94.75 295 LYS A N 1
ATOM 2404 C CA . LYS A 1 295 ? -22.043 5.907 -15.813 1.00 94.75 295 LYS A CA 1
ATOM 2405 C C . LYS A 1 295 ? -21.792 5.203 -17.148 1.00 94.75 295 LYS A C 1
ATOM 2407 O O . LYS A 1 295 ? -22.586 5.353 -18.073 1.00 94.75 295 LYS A O 1
ATOM 2412 N N . ASN A 1 296 ? -20.716 4.422 -17.240 1.00 95.00 296 ASN A N 1
ATOM 2413 C CA . ASN A 1 296 ? -20.418 3.649 -18.445 1.00 95.00 296 ASN A CA 1
ATOM 2414 C C . ASN A 1 296 ? -21.484 2.575 -18.705 1.00 95.00 296 ASN A C 1
ATOM 2416 O O . ASN A 1 296 ? -21.967 2.486 -19.829 1.00 95.00 296 ASN A O 1
ATOM 2420 N N . LEU A 1 297 ? -21.890 1.826 -17.671 1.00 94.88 297 LEU A N 1
ATOM 2421 C CA . LEU A 1 297 ? -22.939 0.803 -17.768 1.00 94.88 297 LEU A CA 1
ATOM 2422 C C . LEU A 1 297 ? -24.294 1.388 -18.183 1.00 94.88 297 LEU A C 1
ATOM 2424 O O . LEU A 1 297 ? -24.966 0.833 -19.047 1.00 94.88 297 LEU A O 1
ATOM 2428 N N . ILE A 1 298 ? -24.690 2.529 -17.611 1.00 96.12 298 ILE A N 1
ATOM 2429 C CA . ILE A 1 298 ? -25.932 3.218 -17.989 1.00 96.12 298 ILE A CA 1
ATOM 2430 C C . ILE A 1 298 ? -25.895 3.600 -19.471 1.00 96.12 298 ILE A C 1
ATOM 2432 O O . ILE A 1 298 ? -26.853 3.339 -20.191 1.00 96.12 298 ILE A O 1
ATOM 2436 N N . ASN A 1 299 ? -24.786 4.167 -19.949 1.00 95.06 299 ASN A N 1
ATOM 2437 C CA . ASN A 1 299 ? -24.665 4.558 -21.352 1.00 95.06 299 ASN A CA 1
ATOM 2438 C C . ASN A 1 299 ? -24.611 3.363 -22.314 1.00 95.06 299 ASN A C 1
ATOM 2440 O O . ASN A 1 299 ? -25.065 3.501 -23.445 1.00 95.06 299 ASN A O 1
ATOM 2444 N N . SER A 1 300 ? -24.074 2.213 -21.892 1.00 94.50 300 SER A N 1
ATOM 2445 C CA . SER A 1 300 ? -24.015 1.018 -22.740 1.00 94.50 300 SER A CA 1
ATOM 2446 C C . SER A 1 300 ? -25.330 0.242 -22.784 1.00 94.50 300 SER A C 1
ATOM 2448 O O . SER A 1 300 ? -25.687 -0.273 -23.835 1.00 94.50 300 SER A O 1
ATOM 2450 N N . VAL A 1 301 ? -26.043 0.133 -21.658 1.00 93.31 301 VAL A N 1
ATOM 2451 C CA . VAL A 1 301 ? -27.290 -0.650 -21.560 1.00 93.31 301 VAL A CA 1
ATOM 2452 C C . VAL A 1 301 ? -28.510 0.176 -21.973 1.00 93.31 301 VAL A C 1
ATOM 2454 O O . VAL A 1 301 ? -29.471 -0.373 -22.502 1.00 93.31 301 VAL A O 1
ATOM 2457 N N . LEU A 1 302 ? -28.480 1.493 -21.744 1.00 92.69 302 LEU A N 1
ATOM 2458 C CA . LEU A 1 302 ? -29.570 2.418 -22.060 1.00 92.69 302 LEU A CA 1
ATOM 2459 C C . LEU A 1 302 ? -29.061 3.595 -22.915 1.00 92.69 302 LEU A C 1
ATOM 2461 O O . LEU A 1 302 ? -29.127 4.746 -22.470 1.00 92.69 302 LEU A O 1
ATOM 2465 N N . PRO A 1 303 ? -28.536 3.353 -24.132 1.00 92.75 303 PRO A N 1
ATOM 2466 C CA . PRO A 1 303 ? -27.998 4.419 -24.977 1.00 92.75 303 PRO A CA 1
ATOM 2467 C C . PRO A 1 303 ? -29.051 5.494 -25.290 1.00 92.75 303 PRO A C 1
ATOM 2469 O O . PRO A 1 303 ? -28.750 6.683 -25.150 1.00 92.75 303 PRO A O 1
ATOM 2472 N N . ASP A 1 304 ? -30.290 5.073 -25.562 1.00 94.38 304 ASP A N 1
ATOM 2473 C CA . ASP A 1 304 ? -31.397 5.926 -26.024 1.00 94.38 304 ASP A CA 1
ATOM 2474 C C . ASP A 1 304 ? -32.234 6.563 -24.898 1.00 94.38 304 ASP A C 1
ATOM 2476 O O . ASP A 1 304 ? -33.131 7.362 -25.166 1.00 94.38 304 ASP A O 1
ATOM 2480 N N . ALA A 1 305 ? -31.960 6.237 -23.628 1.00 92.94 305 ALA A N 1
ATOM 2481 C CA . ALA A 1 305 ? -32.695 6.812 -22.500 1.00 92.94 305 ALA A CA 1
ATOM 2482 C C . ALA A 1 305 ? -32.412 8.316 -22.338 1.00 92.94 305 ALA A C 1
ATOM 2484 O O . ALA A 1 305 ? -31.290 8.790 -22.568 1.00 92.94 305 ALA A O 1
ATOM 2485 N N . SER A 1 306 ? -33.419 9.065 -21.877 1.00 95.06 306 SER A N 1
ATOM 2486 C CA . SER A 1 306 ? -33.278 10.502 -21.622 1.00 95.06 306 SER A CA 1
ATOM 2487 C C . SER A 1 306 ? -32.247 10.772 -20.518 1.00 95.06 306 SER A C 1
ATOM 2489 O O . SER A 1 306 ? -31.991 9.933 -19.651 1.00 95.06 306 SER A O 1
ATOM 2491 N N . LEU A 1 307 ? -31.641 11.965 -20.513 1.00 94.31 307 LEU A N 1
ATOM 2492 C CA . LEU A 1 307 ? -30.678 12.334 -19.467 1.00 94.31 307 LEU A CA 1
ATOM 2493 C C . LEU A 1 307 ? -31.314 12.311 -18.065 1.00 94.31 307 LEU A C 1
ATOM 2495 O O . LEU A 1 307 ? -30.655 11.948 -17.093 1.00 94.31 307 LEU A O 1
ATOM 2499 N N . GLU A 1 308 ? -32.589 12.682 -17.963 1.00 94.75 308 GLU A N 1
ATOM 2500 C CA . GLU A 1 308 ? -33.354 12.636 -16.717 1.00 94.75 308 GLU A CA 1
ATOM 2501 C C . GLU A 1 308 ? -33.522 11.198 -16.210 1.00 94.75 308 GLU A C 1
ATOM 2503 O O . GLU A 1 308 ? -33.185 10.914 -15.062 1.00 94.75 308 GLU A O 1
ATOM 2508 N N . GLU A 1 309 ? -33.915 10.275 -17.091 1.00 94.00 309 GLU A N 1
ATOM 2509 C CA . GLU A 1 309 ? -34.053 8.849 -16.777 1.00 94.00 309 GLU A CA 1
ATOM 2510 C C . GLU A 1 309 ? -32.715 8.221 -16.367 1.00 94.00 309 GLU A C 1
ATOM 2512 O O . GLU A 1 309 ? -32.627 7.531 -15.349 1.00 94.00 309 GLU A O 1
ATOM 2517 N N . LYS A 1 310 ? -31.636 8.519 -17.102 1.00 95.62 310 LYS A N 1
ATOM 2518 C CA . LYS A 1 310 ? -30.276 8.079 -16.749 1.00 95.62 310 LYS A CA 1
ATOM 2519 C C . LYS A 1 310 ? -29.873 8.564 -15.355 1.00 95.62 310 LYS A C 1
ATOM 2521 O O . LYS A 1 310 ? -29.286 7.805 -14.582 1.00 95.62 310 LYS A O 1
ATOM 2526 N N . ASN A 1 311 ? -30.201 9.810 -15.016 1.00 95.31 311 ASN A N 1
ATOM 2527 C CA . ASN A 1 311 ? -29.906 10.387 -13.705 1.00 95.31 311 ASN A CA 1
ATOM 2528 C C . ASN A 1 311 ? -30.744 9.760 -12.580 1.00 95.31 311 ASN A C 1
ATOM 2530 O O . ASN A 1 311 ? -30.231 9.576 -11.475 1.00 95.31 311 ASN A O 1
ATOM 2534 N N . GLU A 1 312 ? -32.008 9.429 -12.831 1.00 95.31 312 GLU A N 1
ATOM 2535 C CA . GLU A 1 312 ? -32.882 8.754 -11.866 1.00 95.31 312 GLU A CA 1
ATOM 2536 C C . GLU A 1 312 ? -32.392 7.331 -11.551 1.00 95.31 312 GLU A C 1
ATOM 2538 O O . GLU A 1 312 ? -32.244 6.961 -10.379 1.00 95.31 312 GLU A O 1
ATOM 2543 N N . ILE A 1 313 ? -32.033 6.567 -12.589 1.00 96.31 313 ILE A N 1
ATOM 2544 C CA . ILE A 1 313 ? -31.432 5.234 -12.446 1.00 96.31 313 ILE A CA 1
ATOM 2545 C C . ILE A 1 313 ? -30.108 5.336 -11.691 1.00 96.31 313 ILE A C 1
ATOM 2547 O O . ILE A 1 313 ? -29.904 4.614 -10.714 1.00 96.31 313 ILE A O 1
ATOM 2551 N N . TYR A 1 314 ? -29.236 6.274 -12.077 1.00 96.69 314 TYR A N 1
ATOM 2552 C CA . TYR A 1 314 ? -27.966 6.507 -11.389 1.00 96.69 314 TYR A CA 1
ATOM 2553 C C . TYR A 1 314 ? -28.169 6.741 -9.887 1.00 96.69 314 TYR A C 1
ATOM 2555 O O . TYR A 1 314 ? -27.526 6.079 -9.075 1.00 96.69 314 TYR A O 1
ATOM 2563 N N . LYS A 1 315 ? -29.085 7.640 -9.501 1.00 95.88 315 LYS A N 1
ATOM 2564 C CA . LYS A 1 315 ? -29.355 7.968 -8.089 1.00 95.88 315 LYS A CA 1
ATOM 2565 C C . LYS A 1 315 ? -29.849 6.764 -7.287 1.00 95.88 315 LYS A C 1
ATOM 2567 O O . LYS A 1 315 ? -29.475 6.620 -6.127 1.00 95.88 315 LYS A O 1
ATOM 2572 N N . THR A 1 316 ? -30.672 5.914 -7.894 1.00 96.19 316 THR A N 1
ATOM 2573 C CA . THR A 1 316 ? -31.237 4.730 -7.231 1.00 96.19 316 THR A CA 1
ATOM 2574 C C . THR A 1 316 ? -30.190 3.621 -7.064 1.00 96.19 316 THR A C 1
ATOM 2576 O O . THR A 1 316 ? -30.058 3.024 -5.988 1.00 96.19 316 THR A O 1
ATOM 2579 N N . VAL A 1 317 ? -29.401 3.382 -8.115 1.00 96.44 317 VAL A N 1
ATOM 2580 C CA . VAL A 1 317 ? -28.484 2.239 -8.237 1.00 96.44 317 VAL A CA 1
ATOM 2581 C C . VAL A 1 317 ? -27.106 2.492 -7.619 1.00 96.44 317 VAL A C 1
ATOM 2583 O O . VAL A 1 317 ? -26.433 1.552 -7.197 1.00 96.44 317 VAL A O 1
ATOM 2586 N N . TYR A 1 318 ? -26.663 3.748 -7.540 1.00 96.81 318 TYR A N 1
ATOM 2587 C CA . TYR A 1 318 ? -25.329 4.088 -7.051 1.00 96.81 318 TYR A CA 1
ATOM 2588 C C . TYR A 1 318 ? -25.015 3.455 -5.683 1.00 96.81 318 TYR A C 1
ATOM 2590 O O . TYR A 1 318 ? -25.801 3.521 -4.730 1.00 96.81 318 TYR A O 1
ATOM 2598 N N . GLY A 1 319 ? -23.848 2.809 -5.593 1.00 95.06 319 GLY A N 1
ATOM 2599 C CA . GLY A 1 319 ? -23.379 2.136 -4.383 1.00 95.06 319 GLY A CA 1
ATOM 2600 C C . GLY A 1 319 ? -24.078 0.816 -4.035 1.00 95.06 319 GLY A C 1
ATOM 2601 O O . GLY A 1 319 ? -23.799 0.281 -2.965 1.00 95.06 319 GLY A O 1
ATOM 2602 N N . LEU A 1 320 ? -24.979 0.288 -4.875 1.00 96.38 320 LEU A N 1
ATOM 2603 C CA . LEU A 1 320 ? -25.482 -1.084 -4.721 1.00 96.38 320 LEU A CA 1
ATOM 2604 C C . LEU A 1 320 ? -24.378 -2.122 -5.003 1.00 96.38 320 LEU A C 1
ATOM 2606 O O . LEU A 1 320 ? -23.464 -1.838 -5.791 1.00 96.38 320 LEU A O 1
ATOM 2610 N N . PRO A 1 321 ? -24.455 -3.315 -4.382 1.00 95.56 321 PRO A N 1
ATOM 2611 C CA . PRO A 1 321 ? -23.546 -4.418 -4.675 1.00 95.56 321 PRO A CA 1
ATOM 2612 C C . PRO A 1 321 ? -23.759 -4.928 -6.109 1.00 95.56 321 PRO A C 1
ATOM 2614 O O . PRO A 1 321 ? -24.885 -4.997 -6.598 1.00 95.56 321 PRO A O 1
ATOM 2617 N N . HIS A 1 322 ? -22.666 -5.268 -6.793 1.00 93.75 322 HIS A N 1
ATOM 2618 C CA . HIS A 1 322 ? -22.675 -5.772 -8.169 1.00 93.75 322 HIS A CA 1
ATOM 2619 C C . HIS A 1 322 ? -22.266 -7.244 -8.258 1.00 93.75 322 HIS A C 1
ATOM 2621 O O . HIS A 1 322 ? -22.851 -7.984 -9.032 1.00 93.75 322 HIS A O 1
ATOM 2627 N N . HIS A 1 323 ? -21.278 -7.683 -7.483 1.00 93.19 323 HIS A N 1
ATOM 2628 C CA . HIS A 1 323 ? -20.892 -9.093 -7.398 1.00 93.19 323 HIS A CA 1
ATOM 2629 C C . HIS A 1 323 ? -20.245 -9.376 -6.036 1.00 93.19 323 HIS A C 1
ATOM 2631 O O . HIS A 1 323 ? -19.654 -8.459 -5.442 1.00 93.19 323 HIS A O 1
ATOM 2637 N N . PRO A 1 324 ? -20.341 -10.617 -5.530 1.00 93.75 324 PRO A N 1
ATOM 2638 C CA . PRO A 1 324 ? -19.608 -11.024 -4.345 1.00 93.75 324 PRO A CA 1
ATOM 2639 C C . PRO A 1 324 ? -18.118 -11.149 -4.681 1.00 93.75 324 PRO A C 1
ATOM 2641 O O . PRO A 1 324 ? -17.723 -11.395 -5.819 1.00 93.75 324 PRO A O 1
ATOM 2644 N N . SER A 1 325 ? -17.278 -10.943 -3.681 1.00 94.00 325 SER A N 1
ATOM 2645 C CA . SER A 1 325 ? -15.829 -11.067 -3.762 1.00 94.00 325 SER A CA 1
ATOM 2646 C C . SER A 1 325 ? -15.298 -11.550 -2.411 1.00 94.00 325 SER A C 1
ATOM 2648 O O . SER A 1 325 ? -16.048 -11.709 -1.445 1.00 94.00 325 SER A O 1
ATOM 2650 N N . VAL A 1 326 ? -13.998 -11.808 -2.336 1.00 93.88 326 VAL A N 1
ATOM 2651 C CA . VAL A 1 326 ? -13.332 -12.252 -1.111 1.00 93.88 326 VAL A CA 1
ATOM 2652 C C . VAL A 1 326 ? -12.456 -11.125 -0.594 1.00 93.88 326 VAL A C 1
ATOM 2654 O O . VAL A 1 326 ? -11.696 -10.500 -1.338 1.00 93.88 326 VAL A O 1
ATOM 2657 N N . HIS A 1 327 ? -12.559 -10.849 0.700 1.00 93.25 327 HIS A N 1
ATOM 2658 C CA . HIS A 1 327 ? -11.748 -9.844 1.353 1.00 93.25 327 HIS A CA 1
ATOM 2659 C C . HIS A 1 327 ? -10.258 -10.218 1.254 1.00 93.25 327 HIS A C 1
ATOM 2661 O O . HIS A 1 327 ? -9.837 -11.319 1.606 1.00 93.25 327 HIS A O 1
ATOM 2667 N N . ALA A 1 328 ? -9.426 -9.275 0.803 1.00 92.81 328 ALA A N 1
ATOM 2668 C CA . ALA A 1 328 ? -8.031 -9.551 0.445 1.00 92.81 328 ALA A CA 1
ATOM 2669 C C . ALA A 1 328 ? -7.124 -9.968 1.624 1.00 92.81 328 ALA A C 1
ATOM 2671 O O . ALA A 1 328 ? -6.013 -10.446 1.393 1.00 92.81 328 ALA A O 1
ATOM 2672 N N . ALA A 1 329 ? -7.567 -9.765 2.871 1.00 95.56 329 ALA A N 1
ATOM 2673 C CA . ALA A 1 329 ? -6.763 -9.979 4.079 1.00 95.56 329 ALA A CA 1
ATOM 2674 C C . ALA A 1 329 ? -7.469 -10.757 5.204 1.00 95.56 329 ALA A C 1
ATOM 2676 O O . ALA A 1 329 ? -6.965 -11.787 5.650 1.00 95.56 329 ALA A O 1
ATOM 2677 N N . GLY A 1 330 ? -8.614 -10.250 5.651 1.00 95.75 330 GLY A N 1
ATOM 2678 C CA . GLY A 1 330 ? -9.454 -10.792 6.715 1.00 95.75 330 GLY A CA 1
ATOM 2679 C C . GLY A 1 330 ? -9.815 -12.268 6.589 1.00 95.75 330 GLY A C 1
ATOM 2680 O O . GLY A 1 330 ? -10.364 -12.716 5.581 1.00 95.75 330 GLY A O 1
ATOM 2681 N N . VAL A 1 331 ? -9.540 -12.983 7.673 1.00 96.75 331 VAL A N 1
ATOM 2682 C CA . VAL A 1 331 ? -9.977 -14.348 7.955 1.00 96.75 331 VAL A CA 1
ATOM 2683 C C . VAL A 1 331 ? -10.599 -14.394 9.349 1.00 96.75 331 VAL A C 1
ATOM 2685 O O . VAL A 1 331 ? -10.233 -13.615 10.229 1.00 96.75 331 VAL A O 1
ATOM 2688 N N . VAL A 1 332 ? -11.529 -15.311 9.570 1.00 97.56 332 VAL A N 1
ATOM 2689 C CA . VAL A 1 332 ? -12.047 -15.653 10.898 1.00 97.56 332 VAL A CA 1
ATOM 2690 C C . VAL A 1 332 ? -11.382 -16.951 11.320 1.00 97.56 332 VAL A C 1
ATOM 2692 O O . VAL A 1 332 ? -11.367 -17.904 10.545 1.00 97.56 332 VAL A O 1
ATOM 2695 N N . ILE A 1 333 ? -10.821 -16.980 12.527 1.00 97.69 333 ILE A N 1
ATOM 2696 C CA . ILE A 1 333 ? -10.201 -18.173 13.108 1.00 97.69 333 ILE A CA 1
ATOM 2697 C C . ILE A 1 333 ? -10.908 -18.467 14.422 1.00 97.69 333 ILE A C 1
ATOM 2699 O O . ILE A 1 333 ? -10.869 -17.638 15.328 1.00 97.69 333 ILE A O 1
ATOM 2703 N N . SER A 1 334 ? -11.503 -19.650 14.537 1.00 97.50 334 SER A N 1
ATOM 2704 C CA . SER A 1 334 ? -12.216 -20.075 15.737 1.00 97.50 334 SER A CA 1
ATOM 2705 C C . SER A 1 334 ? -11.769 -21.454 16.217 1.00 97.50 334 SER A C 1
ATOM 2707 O O . SER A 1 334 ? -11.261 -22.281 15.458 1.00 97.50 334 SER A O 1
ATOM 2709 N N . GLU A 1 335 ? -11.946 -21.686 17.516 1.00 95.38 335 GLU A N 1
ATOM 2710 C CA . GLU A 1 335 ? -11.726 -22.979 18.165 1.00 95.38 335 GLU A CA 1
ATOM 2711 C C . GLU A 1 335 ? -12.788 -24.010 17.757 1.00 95.38 335 GLU A C 1
ATOM 2713 O O . GLU A 1 335 ? -12.468 -25.180 17.580 1.00 95.38 335 GLU A O 1
ATOM 2718 N N . ASN A 1 336 ? -14.037 -23.572 17.568 1.00 93.75 336 ASN A N 1
ATOM 2719 C CA . ASN A 1 336 ? -15.173 -24.431 17.229 1.00 93.75 336 ASN A CA 1
ATOM 2720 C C . ASN A 1 336 ? -15.878 -23.907 15.967 1.00 93.75 336 ASN A C 1
ATOM 2722 O O . ASN A 1 336 ? -15.761 -22.716 15.670 1.00 93.75 336 ASN A O 1
ATOM 2726 N N . PRO A 1 337 ? -16.617 -24.758 15.231 1.00 93.06 337 PRO A N 1
ATOM 2727 C CA . PRO A 1 337 ? -17.405 -24.304 14.091 1.00 93.06 337 PRO A CA 1
ATOM 2728 C C . PRO A 1 337 ? -18.384 -23.196 14.495 1.00 93.06 337 PRO A C 1
ATOM 2730 O O . PRO A 1 337 ? -18.994 -23.252 15.565 1.00 93.06 337 PRO A O 1
ATOM 2733 N N . LEU A 1 338 ? -18.524 -22.183 13.642 1.00 94.44 338 LEU A N 1
ATOM 2734 C CA . LEU A 1 338 ? -19.457 -21.077 13.844 1.00 94.44 338 LEU A CA 1
ATOM 2735 C C . LEU A 1 338 ? -20.698 -21.270 12.960 1.00 94.44 338 LEU A C 1
ATOM 2737 O O . LEU A 1 338 ? -20.541 -21.691 11.814 1.00 94.44 338 LEU A O 1
ATOM 2741 N N . PRO A 1 339 ? -21.909 -20.910 13.432 1.00 92.69 339 PRO A N 1
ATOM 2742 C CA . PRO A 1 339 ? -23.144 -20.987 12.648 1.00 92.69 339 PRO A CA 1
ATOM 2743 C C . PRO A 1 339 ? -23.221 -19.818 11.652 1.00 92.69 339 PRO A C 1
ATOM 2745 O O . PRO A 1 339 ? -24.071 -18.934 11.752 1.00 92.69 339 PRO A O 1
ATOM 2748 N N . LEU A 1 340 ? -22.256 -19.759 10.734 1.00 96.25 340 LEU A N 1
ATOM 2749 C CA . LEU A 1 340 ? -22.164 -18.738 9.699 1.00 96.25 340 LEU A CA 1
ATOM 2750 C C . LEU A 1 340 ? -22.626 -19.333 8.366 1.00 96.25 340 LEU A C 1
ATOM 2752 O O . LEU A 1 340 ? -22.181 -20.428 8.020 1.00 96.25 340 LEU A O 1
ATOM 2756 N N . PRO A 1 341 ? -23.464 -18.626 7.592 1.00 97.00 341 PRO A N 1
ATOM 2757 C CA . PRO A 1 341 ? -23.710 -18.993 6.210 1.00 97.00 341 PRO A CA 1
ATOM 2758 C C . PRO A 1 341 ? -22.420 -18.830 5.417 1.00 97.00 341 PRO A C 1
ATOM 2760 O O . PRO A 1 341 ? -21.741 -17.800 5.496 1.00 97.00 341 PRO A O 1
ATOM 2763 N N . THR A 1 342 ? -22.071 -19.872 4.679 1.00 95.94 342 THR A N 1
ATOM 2764 C CA . THR A 1 342 ? -20.834 -19.964 3.919 1.00 95.94 342 THR A CA 1
ATOM 2765 C C . THR A 1 342 ? -21.095 -20.534 2.540 1.00 95.94 342 THR A C 1
ATOM 2767 O O . THR A 1 342 ? -22.011 -21.325 2.331 1.00 95.94 342 THR A O 1
ATOM 2770 N N . ARG A 1 343 ? -20.238 -20.151 1.600 1.00 91.19 343 ARG A N 1
ATOM 2771 C CA . ARG A 1 343 ? -20.166 -20.739 0.267 1.00 91.19 343 ARG A CA 1
ATOM 2772 C C . ARG A 1 343 ? -18.796 -21.359 0.037 1.00 91.19 343 ARG A C 1
ATOM 2774 O O . ARG A 1 343 ? -17.782 -20.881 0.560 1.00 91.19 343 ARG A O 1
ATOM 2781 N N . THR A 1 344 ? -18.770 -22.396 -0.788 1.00 79.12 344 THR A N 1
ATOM 2782 C CA . THR A 1 344 ? -17.554 -23.138 -1.124 1.00 79.12 344 THR A CA 1
ATOM 2783 C C . THR A 1 344 ? -17.184 -22.869 -2.578 1.00 79.12 344 THR A C 1
ATOM 2785 O O . THR A 1 344 ? -17.754 -23.458 -3.490 1.00 79.12 344 THR A O 1
ATOM 2788 N N . GLU A 1 345 ? -16.239 -21.954 -2.793 1.00 73.12 345 GLU A N 1
ATOM 2789 C CA . GLU A 1 345 ? -15.632 -21.698 -4.114 1.00 73.12 345 GLU A CA 1
ATOM 2790 C C . GLU A 1 345 ? -14.220 -22.309 -4.233 1.00 73.12 345 GLU A C 1
ATOM 2792 O O . GLU A 1 345 ? -13.782 -22.659 -5.325 1.00 73.12 345 GLU A O 1
ATOM 2797 N N . GLU A 1 346 ? -13.508 -22.453 -3.108 1.00 70.50 346 GLU A N 1
ATOM 2798 C CA . GLU A 1 346 ? -12.151 -23.014 -2.996 1.00 70.50 346 GLU A CA 1
ATOM 2799 C C . GLU A 1 346 ? -12.085 -24.007 -1.807 1.00 70.50 346 GLU A C 1
ATOM 2801 O O . GLU A 1 346 ? -13.112 -24.390 -1.251 1.00 70.50 346 GLU A O 1
ATOM 2806 N N . ASP A 1 347 ? -10.878 -24.400 -1.376 1.00 83.94 347 ASP A N 1
ATOM 2807 C CA . ASP A 1 347 ? -10.648 -25.330 -0.252 1.00 83.94 347 ASP A CA 1
ATOM 2808 C C . ASP A 1 347 ? -11.125 -24.804 1.122 1.00 83.94 347 ASP A C 1
ATOM 2810 O O . ASP A 1 347 ? -11.236 -25.580 2.068 1.00 83.94 347 ASP A O 1
ATOM 2814 N N . ILE A 1 348 ? -11.349 -23.490 1.261 1.00 91.88 348 ILE A N 1
ATOM 2815 C CA . ILE A 1 348 ? -11.667 -22.822 2.534 1.00 91.88 348 ILE A CA 1
ATOM 2816 C C . ILE A 1 348 ? -13.015 -22.107 2.415 1.00 91.88 348 ILE A C 1
ATOM 2818 O O . ILE A 1 348 ? -13.157 -21.284 1.502 1.00 91.88 348 ILE A O 1
ATOM 2822 N N . PRO A 1 349 ? -13.971 -22.350 3.334 1.00 94.62 349 PRO A N 1
ATOM 2823 C CA . PRO A 1 349 ? -15.290 -21.730 3.279 1.00 94.62 349 PRO A CA 1
ATOM 2824 C C . PRO A 1 349 ? -15.191 -20.206 3.365 1.00 94.62 349 PRO A C 1
ATOM 2826 O O . PRO A 1 349 ? -14.412 -19.651 4.147 1.00 94.62 349 PRO A O 1
ATOM 2829 N N . ILE A 1 350 ? -15.997 -19.520 2.559 1.00 96.31 350 ILE A N 1
ATOM 2830 C CA . ILE A 1 350 ? -16.104 -18.060 2.558 1.00 96.31 350 ILE A CA 1
ATOM 2831 C C . ILE A 1 350 ? -17.428 -17.700 3.222 1.00 96.31 350 ILE A C 1
ATOM 2833 O O . ILE A 1 350 ? -18.470 -18.190 2.794 1.00 96.31 350 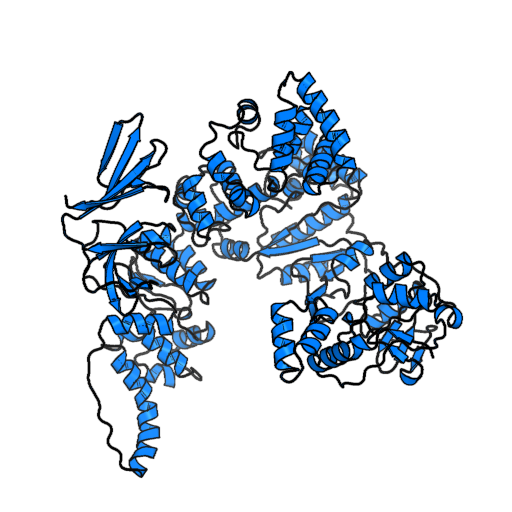ILE A O 1
ATOM 2837 N N . THR A 1 351 ? -17.406 -16.854 4.250 1.00 97.25 351 THR A N 1
ATOM 2838 C CA . THR A 1 351 ? -18.629 -16.353 4.888 1.00 97.25 351 THR A CA 1
ATOM 2839 C C . THR A 1 351 ? -19.443 -15.554 3.885 1.00 97.25 351 THR A C 1
ATOM 2841 O O . THR A 1 351 ? -18.882 -14.802 3.098 1.00 97.25 351 THR A O 1
ATOM 2844 N N . ASP A 1 352 ? -20.764 -15.634 3.931 1.00 96.94 352 ASP A N 1
ATOM 2845 C CA . ASP A 1 352 ? -21.614 -14.715 3.167 1.00 96.94 352 ASP A CA 1
ATOM 2846 C C . ASP A 1 352 ? -21.522 -13.283 3.722 1.00 96.94 352 ASP A C 1
ATOM 2848 O O . ASP A 1 352 ? -21.615 -12.299 2.988 1.00 96.94 352 ASP A O 1
ATOM 2852 N N . TYR A 1 353 ? -21.271 -13.163 5.021 1.00 97.69 353 TYR A N 1
ATOM 2853 C CA . TYR A 1 353 ? -21.168 -11.887 5.715 1.00 97.69 353 TYR A CA 1
ATOM 2854 C C . TYR A 1 353 ? -19.873 -11.148 5.384 1.00 97.69 353 TYR A C 1
ATOM 2856 O O . TYR A 1 353 ? -18.792 -11.750 5.329 1.00 97.69 353 TYR A O 1
ATOM 2864 N N . ASP A 1 354 ? -19.991 -9.833 5.193 1.00 96.50 354 ASP A N 1
ATOM 2865 C CA . ASP A 1 354 ? -18.839 -8.948 5.068 1.00 96.50 354 ASP A CA 1
ATOM 2866 C C . ASP A 1 354 ? -18.265 -8.551 6.438 1.00 96.50 354 ASP A C 1
ATOM 2868 O O . ASP A 1 354 ? -18.740 -8.966 7.496 1.00 96.50 354 ASP A O 1
ATOM 2872 N N . MET A 1 355 ? -17.200 -7.748 6.440 1.00 95.75 355 MET A N 1
ATOM 2873 C CA . MET A 1 355 ? -16.536 -7.349 7.685 1.00 95.75 355 MET A CA 1
ATOM 2874 C C . MET A 1 355 ? -17.428 -6.559 8.656 1.00 95.75 355 MET A C 1
ATOM 2876 O O . MET A 1 355 ? -17.191 -6.624 9.861 1.00 95.75 355 MET A O 1
ATOM 2880 N N . TYR A 1 356 ? -18.416 -5.809 8.159 1.00 95.50 356 TYR A N 1
ATOM 2881 C CA . TYR A 1 356 ? -19.319 -5.026 9.001 1.00 95.50 356 TYR A CA 1
ATOM 2882 C C . TYR A 1 356 ? -20.374 -5.925 9.630 1.00 95.50 356 TYR A C 1
ATOM 2884 O O . TYR A 1 356 ? -20.623 -5.826 10.829 1.00 95.50 356 TYR A O 1
ATOM 2892 N N . ASP A 1 357 ? -20.933 -6.833 8.832 1.00 97.69 357 ASP A N 1
ATOM 2893 C CA . ASP A 1 357 ? -21.891 -7.823 9.307 1.00 97.69 357 ASP A CA 1
ATOM 2894 C C . ASP A 1 357 ? -21.255 -8.724 10.375 1.00 97.69 357 ASP A C 1
ATOM 2896 O O . ASP A 1 357 ? -21.835 -8.927 11.439 1.00 97.69 357 ASP A O 1
ATOM 2900 N N . LEU A 1 358 ? -20.024 -9.199 10.145 1.00 97.38 358 LEU A N 1
ATOM 2901 C CA . LEU A 1 358 ? -19.274 -9.993 11.123 1.00 97.38 358 LEU A CA 1
ATOM 2902 C C . LEU A 1 358 ? -19.044 -9.231 12.437 1.00 97.38 358 LEU A C 1
ATOM 2904 O O . LEU A 1 358 ? -19.268 -9.796 13.508 1.00 97.38 358 LEU A O 1
ATOM 2908 N N . GLN A 1 359 ? -18.642 -7.957 12.369 1.00 95.06 359 GLN A N 1
ATOM 2909 C CA . GLN A 1 359 ? -18.445 -7.127 13.561 1.00 95.06 359 GLN A CA 1
ATOM 2910 C C . GLN A 1 359 ? -19.750 -6.954 14.352 1.00 95.06 359 GLN A C 1
ATOM 2912 O O . GLN A 1 359 ? -19.745 -7.092 15.576 1.00 95.06 359 GLN A O 1
ATOM 2917 N N . GLU A 1 360 ? -20.862 -6.693 13.663 1.00 95.62 360 GLU A N 1
ATOM 2918 C CA . GLU A 1 360 ? -22.189 -6.519 14.264 1.00 95.62 360 GLU A CA 1
ATOM 2919 C C . GLU A 1 360 ? -22.645 -7.770 15.036 1.00 95.62 360 GLU A C 1
ATOM 2921 O O . GLU A 1 360 ? -23.200 -7.665 16.131 1.00 95.62 360 GLU A O 1
ATOM 2926 N N . ILE A 1 361 ? -22.347 -8.969 14.522 1.00 96.50 361 ILE A N 1
ATOM 2927 C CA . ILE A 1 361 ? -22.686 -10.238 15.189 1.00 96.50 361 ILE A CA 1
ATOM 2928 C C . ILE A 1 361 ? -21.619 -10.722 16.187 1.00 96.50 361 ILE A C 1
ATOM 2930 O O . ILE A 1 361 ? -21.724 -11.834 16.707 1.00 96.50 361 ILE A O 1
ATOM 2934 N N . GLY A 1 362 ? -20.603 -9.910 16.487 1.00 94.62 362 GLY A N 1
ATOM 2935 C CA . GLY A 1 362 ? -19.562 -10.237 17.467 1.00 94.62 362 GLY A CA 1
ATOM 2936 C C . GLY A 1 362 ? -18.481 -11.205 16.968 1.00 94.62 362 GLY A C 1
ATOM 2937 O O . GLY A 1 362 ? -17.736 -11.758 17.779 1.00 94.62 362 GLY A O 1
ATOM 2938 N N . VAL A 1 363 ? -18.359 -11.410 15.653 1.00 96.44 363 VAL A N 1
ATOM 2939 C CA . VAL A 1 363 ? -17.239 -12.147 15.054 1.00 96.44 363 VAL A CA 1
ATOM 2940 C C . VAL A 1 363 ? -16.077 -11.199 14.812 1.00 96.44 363 VAL A C 1
ATOM 2942 O O . VAL A 1 363 ? -16.206 -10.132 14.218 1.00 96.44 363 VAL A O 1
ATOM 2945 N N . VAL A 1 364 ? -14.900 -11.629 15.247 1.00 94.81 364 VAL A N 1
ATOM 2946 C CA . VAL A 1 364 ? -13.672 -10.845 15.150 1.00 94.81 364 VAL A CA 1
ATOM 2947 C C . VAL A 1 364 ? -12.803 -11.463 14.069 1.00 94.81 364 VAL A C 1
ATOM 2949 O O . VAL A 1 364 ? -12.449 -12.639 14.144 1.00 94.81 364 VAL A O 1
ATOM 2952 N N . LYS A 1 365 ? -12.448 -10.662 13.068 1.00 95.56 365 LYS A N 1
ATOM 2953 C CA . LYS A 1 365 ? -11.519 -11.065 12.011 1.00 95.56 365 LYS A CA 1
ATOM 2954 C C . LYS A 1 365 ? -10.065 -10.808 12.414 1.00 95.56 365 LYS A C 1
ATOM 2956 O O . LYS A 1 365 ? -9.773 -9.884 13.170 1.00 95.56 365 LYS A O 1
ATOM 2961 N N . ILE A 1 366 ? -9.159 -11.575 11.823 1.00 96.62 366 ILE A N 1
ATOM 2962 C CA . ILE A 1 366 ? -7.713 -11.346 11.824 1.00 96.62 366 ILE A CA 1
ATOM 2963 C C . ILE A 1 366 ? -7.306 -11.030 10.387 1.00 96.62 366 ILE A C 1
ATOM 2965 O O . ILE A 1 366 ? -7.630 -11.783 9.468 1.00 96.62 366 ILE A O 1
ATOM 2969 N N . ASP A 1 367 ? -6.595 -9.926 10.171 1.00 96.94 367 ASP A N 1
ATOM 2970 C CA . ASP A 1 367 ? -6.105 -9.584 8.838 1.00 96.94 367 ASP A CA 1
ATOM 2971 C C . ASP A 1 367 ? -4.718 -10.196 8.614 1.00 96.94 367 ASP A C 1
ATOM 2973 O O . ASP A 1 367 ? -3.734 -9.805 9.242 1.00 96.94 367 ASP A O 1
ATOM 2977 N N . ILE A 1 368 ? -4.637 -11.134 7.668 1.00 97.81 368 ILE A N 1
ATOM 2978 C CA . ILE A 1 368 ? -3.375 -11.663 7.139 1.00 97.81 368 ILE A CA 1
ATOM 2979 C C . ILE A 1 368 ? -3.162 -11.009 5.777 1.00 97.81 368 ILE A C 1
ATOM 2981 O O . ILE A 1 368 ? -3.905 -11.294 4.843 1.00 97.81 368 ILE A O 1
ATOM 2985 N N . LEU A 1 369 ? -2.185 -10.121 5.627 1.00 97.00 369 LEU A N 1
ATOM 2986 C CA . LEU A 1 369 ? -1.986 -9.325 4.416 1.00 97.00 369 LEU A CA 1
ATOM 2987 C C . LEU A 1 369 ? -0.852 -9.866 3.563 1.00 97.00 369 LEU A C 1
ATOM 2989 O O . LEU A 1 369 ? 0.265 -10.029 4.035 1.00 97.00 369 LEU A O 1
ATOM 2993 N N . GLY A 1 370 ? -1.122 -10.068 2.275 1.00 97.19 370 GLY A N 1
ATOM 2994 C CA . GLY A 1 370 ? -0.091 -10.407 1.300 1.00 97.19 370 GLY A CA 1
ATOM 2995 C C . GLY A 1 370 ? 0.659 -9.162 0.826 1.00 97.19 370 GLY A C 1
ATOM 2996 O O . GLY A 1 370 ? 0.084 -8.316 0.140 1.00 97.19 370 GLY A O 1
ATOM 2997 N N . LEU A 1 371 ? 1.948 -9.057 1.146 1.00 96.75 371 LEU A N 1
ATOM 2998 C CA . LEU A 1 371 ? 2.833 -7.983 0.698 1.00 96.75 371 LEU A CA 1
ATOM 2999 C C . LEU A 1 371 ? 3.831 -8.506 -0.340 1.00 96.75 371 LEU A C 1
ATOM 3001 O O . LEU A 1 371 ? 4.765 -9.242 -0.016 1.00 96.75 371 LEU A O 1
ATOM 3005 N N . LYS A 1 372 ? 3.711 -8.010 -1.579 1.00 96.12 372 LYS A N 1
ATOM 3006 C CA . LYS A 1 372 ? 4.675 -8.253 -2.674 1.00 96.12 372 LYS A CA 1
ATOM 3007 C C . LYS A 1 372 ? 6.115 -7.931 -2.289 1.00 96.12 372 LYS A C 1
ATOM 3009 O O . LYS A 1 372 ? 7.041 -8.613 -2.706 1.00 96.12 372 LYS A O 1
ATOM 3014 N N . THR A 1 373 ? 6.312 -6.898 -1.474 1.00 96.75 373 THR A N 1
ATOM 3015 C CA . THR A 1 373 ? 7.636 -6.503 -0.985 1.00 96.75 373 THR A CA 1
ATOM 3016 C C . THR A 1 373 ? 8.286 -7.584 -0.122 1.00 96.75 373 THR A C 1
ATOM 3018 O O . THR A 1 373 ? 9.498 -7.758 -0.193 1.00 96.75 373 THR A O 1
ATOM 3021 N N . LEU A 1 374 ? 7.511 -8.345 0.658 1.00 97.12 374 LEU A N 1
ATOM 3022 C CA . LEU A 1 374 ? 8.057 -9.456 1.439 1.00 97.12 374 LEU A CA 1
ATOM 3023 C C . LEU A 1 374 ? 8.458 -10.626 0.531 1.00 97.12 374 LEU A C 1
ATOM 3025 O O . LEU A 1 374 ? 9.532 -11.182 0.744 1.00 97.12 374 LEU A O 1
ATOM 3029 N N . SER A 1 375 ? 7.679 -10.928 -0.517 1.00 97.19 375 SER A N 1
ATOM 3030 C CA . SER A 1 375 ? 8.094 -11.874 -1.571 1.00 97.19 375 SER A CA 1
ATOM 3031 C C . SER A 1 375 ? 9.400 -11.429 -2.231 1.00 97.19 375 SER A C 1
ATOM 3033 O O . SER A 1 375 ? 10.336 -12.217 -2.342 1.00 97.19 375 SER A O 1
ATOM 3035 N N . PHE A 1 376 ? 9.494 -10.142 -2.580 1.00 96.62 376 PHE A N 1
ATOM 3036 C CA . PHE A 1 376 ? 10.678 -9.554 -3.200 1.00 96.62 376 PHE A CA 1
ATOM 3037 C C . PHE A 1 376 ? 11.923 -9.693 -2.316 1.00 96.62 376 PHE A C 1
ATOM 3039 O O . PHE A 1 376 ? 12.953 -10.147 -2.794 1.00 96.62 376 PHE A O 1
ATOM 3046 N N . ILE A 1 377 ? 11.838 -9.368 -1.018 1.00 96.44 377 ILE A N 1
ATOM 3047 C CA . ILE A 1 377 ? 12.966 -9.538 -0.084 1.00 96.44 377 ILE A CA 1
ATOM 3048 C C . ILE A 1 377 ? 13.318 -11.020 0.083 1.00 96.44 377 ILE A C 1
ATOM 3050 O O . ILE A 1 377 ? 14.497 -11.368 0.139 1.00 96.44 377 ILE A O 1
ATOM 3054 N N . LYS A 1 378 ? 12.314 -11.902 0.162 1.00 95.50 378 LYS A N 1
ATOM 3055 C CA . LYS A 1 378 ? 12.535 -13.343 0.320 1.00 95.50 378 LYS A CA 1
ATOM 3056 C C . LYS A 1 378 ? 13.303 -13.943 -0.858 1.00 95.50 378 LYS A C 1
ATOM 3058 O O . LYS A 1 378 ? 14.127 -14.827 -0.638 1.00 95.50 378 LYS A O 1
ATOM 3063 N N . ASP A 1 379 ? 13.080 -13.458 -2.076 1.00 96.19 379 ASP A N 1
ATOM 3064 C CA . ASP A 1 379 ? 13.749 -13.981 -3.273 1.00 96.19 379 ASP A CA 1
ATOM 3065 C C . ASP A 1 379 ? 15.275 -13.762 -3.267 1.00 96.19 379 ASP A C 1
ATOM 3067 O O . ASP A 1 379 ? 15.985 -14.545 -3.891 1.00 96.19 379 ASP A O 1
ATOM 3071 N N . PHE A 1 380 ? 15.797 -12.812 -2.477 1.00 94.81 380 PHE A N 1
ATOM 3072 C CA . PHE A 1 380 ? 17.244 -12.663 -2.233 1.00 94.81 380 PHE A CA 1
ATOM 3073 C C . PHE A 1 380 ? 17.821 -13.700 -1.260 1.00 94.81 380 PHE A C 1
ATOM 3075 O O . PHE A 1 380 ? 19.032 -13.744 -1.056 1.00 94.81 380 PHE A O 1
ATOM 3082 N N . LYS A 1 381 ? 16.975 -14.491 -0.581 1.00 88.69 381 LYS A N 1
ATOM 3083 C CA . LYS A 1 381 ? 17.378 -15.490 0.430 1.00 88.69 381 LYS A CA 1
ATOM 3084 C C . LYS A 1 381 ? 18.284 -14.921 1.537 1.00 88.69 381 LYS A C 1
ATOM 3086 O O . LYS A 1 381 ? 19.090 -15.641 2.122 1.00 88.69 381 LYS A O 1
ATOM 3091 N N . LYS A 1 382 ? 18.155 -13.622 1.827 1.00 85.06 382 LYS A N 1
ATOM 3092 C CA . LYS A 1 382 ? 18.917 -12.909 2.857 1.00 85.06 382 LYS A CA 1
ATOM 3093 C C . LYS A 1 382 ? 18.042 -12.624 4.071 1.00 85.06 382 LYS A C 1
ATOM 3095 O O . LYS A 1 382 ? 16.950 -12.071 3.945 1.00 85.06 382 LYS A O 1
ATOM 3100 N N . GLU A 1 383 ? 18.562 -12.949 5.250 1.00 80.06 383 GLU A N 1
ATOM 3101 C CA . GLU A 1 383 ? 17.832 -12.799 6.516 1.00 80.06 383 GLU A CA 1
ATOM 3102 C C . GLU A 1 383 ? 18.436 -11.739 7.444 1.00 80.06 383 GLU A C 1
ATOM 3104 O O . GLU A 1 383 ? 17.702 -11.066 8.163 1.00 80.06 383 GLU A O 1
ATOM 3109 N N . ILE A 1 384 ? 19.758 -11.539 7.396 1.00 88.50 384 ILE A N 1
ATOM 3110 C CA . ILE A 1 384 ? 20.475 -10.615 8.286 1.00 88.50 384 ILE A CA 1
ATOM 3111 C C . ILE A 1 384 ? 20.767 -9.299 7.566 1.00 88.50 384 ILE A C 1
ATOM 3113 O O . ILE A 1 384 ? 21.356 -9.294 6.480 1.00 88.50 384 ILE A O 1
ATOM 3117 N N . PHE A 1 385 ? 20.412 -8.189 8.212 1.00 94.12 385 PHE A N 1
ATOM 3118 C CA . PHE A 1 385 ? 20.619 -6.825 7.733 1.00 94.12 385 PHE A CA 1
ATOM 3119 C C . PHE A 1 385 ? 21.374 -6.014 8.784 1.00 94.12 385 PHE A C 1
ATOM 3121 O O . PHE A 1 385 ? 21.023 -6.049 9.962 1.00 94.12 385 PHE A O 1
ATOM 3128 N N . ASP A 1 386 ? 22.389 -5.269 8.351 1.00 95.88 386 ASP A N 1
ATOM 3129 C CA . ASP A 1 386 ? 23.059 -4.286 9.198 1.00 95.88 386 ASP A CA 1
ATOM 3130 C C . ASP A 1 386 ? 22.298 -2.962 9.115 1.00 95.88 386 ASP A C 1
ATOM 3132 O O . ASP A 1 386 ? 22.396 -2.268 8.112 1.00 95.88 386 ASP A O 1
ATOM 3136 N N . TYR A 1 387 ? 21.539 -2.617 10.157 1.00 96.00 387 TYR A N 1
ATOM 3137 C CA . TYR A 1 387 ? 20.732 -1.389 10.220 1.00 96.00 387 TYR A CA 1
ATOM 3138 C C . TYR A 1 387 ? 21.538 -0.106 10.490 1.00 96.00 387 TYR A C 1
ATOM 3140 O O . TYR A 1 387 ? 20.947 0.974 10.615 1.00 96.00 387 TYR A O 1
ATOM 3148 N N . SER A 1 388 ? 22.865 -0.215 10.593 1.00 95.94 388 SER A N 1
ATOM 3149 C CA . SER A 1 388 ? 23.795 0.904 10.756 1.00 95.94 388 SER A CA 1
ATOM 3150 C C . SER A 1 388 ? 24.562 1.257 9.477 1.00 95.94 388 SER A C 1
ATOM 3152 O O . SER A 1 388 ? 25.291 2.245 9.469 1.00 95.94 388 SER A O 1
ATOM 3154 N N . ASP A 1 389 ? 24.356 0.520 8.378 1.00 97.44 389 ASP A N 1
ATOM 3155 C CA . ASP A 1 389 ? 25.104 0.722 7.136 1.00 97.44 389 ASP A CA 1
ATOM 3156 C C . ASP A 1 389 ? 24.835 2.103 6.507 1.00 97.44 389 ASP A C 1
ATOM 3158 O O . ASP A 1 389 ? 23.740 2.409 6.015 1.00 97.44 389 ASP A O 1
ATOM 3162 N N . GLU A 1 390 ? 25.880 2.934 6.497 1.00 97.69 390 GLU A N 1
ATOM 3163 C CA . GLU A 1 390 ? 25.849 4.305 5.986 1.00 97.69 390 GLU A CA 1
ATOM 3164 C C . GLU A 1 390 ? 25.589 4.359 4.479 1.00 97.69 390 GLU A C 1
ATOM 3166 O O . GLU A 1 390 ? 24.924 5.282 4.001 1.00 97.69 390 GLU A O 1
ATOM 3171 N N . LYS A 1 391 ? 26.064 3.365 3.713 1.00 97.88 391 LYS A N 1
ATOM 3172 C CA . LYS A 1 391 ? 25.859 3.304 2.258 1.00 97.88 391 LYS A CA 1
ATOM 3173 C C . LYS A 1 391 ? 24.370 3.223 1.920 1.00 97.88 391 LYS A C 1
ATOM 3175 O O . LYS A 1 391 ? 23.903 3.918 1.015 1.00 97.88 391 LYS A O 1
ATOM 3180 N N . THR A 1 392 ? 23.614 2.431 2.676 1.00 98.56 392 THR A N 1
ATOM 3181 C CA . THR A 1 392 ? 22.161 2.300 2.532 1.00 98.56 392 THR A CA 1
ATOM 3182 C C . THR A 1 392 ? 21.449 3.618 2.830 1.00 98.56 392 THR A C 1
ATOM 3184 O O . THR A 1 392 ? 20.638 4.082 2.023 1.00 98.56 392 THR A O 1
ATOM 3187 N N . TYR A 1 393 ? 21.786 4.279 3.940 1.00 98.56 393 TYR A N 1
ATOM 3188 C CA . TYR A 1 393 ? 21.224 5.594 4.270 1.00 98.56 393 TYR A CA 1
ATOM 3189 C C . TYR A 1 393 ? 21.605 6.667 3.248 1.00 98.56 393 TYR A C 1
ATOM 3191 O O . TYR A 1 393 ? 20.780 7.520 2.913 1.00 98.56 393 TYR A O 1
ATOM 3199 N N . HIS A 1 394 ? 22.818 6.611 2.696 1.00 97.38 394 HIS A N 1
ATOM 3200 C CA . HIS A 1 394 ? 23.264 7.516 1.643 1.00 97.38 394 HIS A CA 1
ATOM 3201 C C . HIS A 1 394 ? 22.445 7.341 0.358 1.00 97.38 394 HIS A C 1
ATOM 3203 O O . HIS A 1 394 ? 21.980 8.332 -0.210 1.00 97.38 394 HIS A O 1
ATOM 3209 N N . LEU A 1 395 ? 22.202 6.096 -0.069 1.00 98.00 395 LEU A N 1
ATOM 3210 C CA . LEU A 1 395 ? 21.346 5.778 -1.216 1.00 98.00 395 LEU A CA 1
ATOM 3211 C C . LEU A 1 395 ? 19.939 6.361 -1.035 1.00 98.00 395 LEU A C 1
ATOM 3213 O O . LEU A 1 395 ? 19.421 7.024 -1.942 1.00 98.00 395 LEU A O 1
ATOM 3217 N N . ILE A 1 396 ? 19.347 6.170 0.150 1.00 98.44 396 ILE A N 1
ATOM 3218 C CA . ILE A 1 396 ? 18.046 6.754 0.490 1.00 98.44 396 ILE A CA 1
ATOM 3219 C C . ILE A 1 396 ? 18.141 8.277 0.429 1.00 98.44 396 ILE A C 1
ATOM 3221 O O . ILE A 1 396 ? 17.388 8.892 -0.315 1.00 98.44 396 ILE A O 1
ATOM 3225 N N . SER A 1 397 ? 19.101 8.887 1.121 1.00 97.06 397 SER A N 1
ATOM 3226 C CA . SER A 1 397 ? 19.284 10.343 1.204 1.00 97.06 397 SER A CA 1
ATOM 3227 C C . SER A 1 397 ? 19.488 11.016 -0.156 1.00 97.06 397 SER A C 1
ATOM 3229 O O . SER A 1 397 ? 19.105 12.165 -0.338 1.00 97.06 397 SER A O 1
ATOM 3231 N N . LYS A 1 398 ? 20.032 10.321 -1.158 1.00 95.75 398 LYS A N 1
ATOM 3232 C CA . LYS A 1 398 ? 20.118 10.838 -2.536 1.00 95.75 398 LYS A CA 1
ATOM 3233 C C . LYS A 1 398 ? 18.788 10.798 -3.297 1.00 95.75 398 LYS A C 1
ATOM 3235 O O . LYS A 1 398 ? 18.667 11.403 -4.360 1.00 95.75 398 LYS A O 1
ATOM 3240 N N . GLY A 1 399 ? 17.771 10.126 -2.765 1.00 96.88 399 GLY A N 1
ATOM 3241 C CA . GLY A 1 399 ? 16.509 9.853 -3.450 1.00 96.88 399 GLY A CA 1
ATOM 3242 C C . GLY A 1 399 ? 16.642 8.779 -4.531 1.00 96.88 399 GLY A C 1
ATOM 3243 O O . GLY A 1 399 ? 15.805 8.719 -5.429 1.00 96.88 399 GLY A O 1
ATOM 3244 N N . LYS A 1 400 ? 17.681 7.933 -4.462 1.00 97.44 400 LYS A N 1
ATOM 3245 C CA . LYS A 1 400 ? 17.939 6.828 -5.400 1.00 97.44 400 LYS A CA 1
ATOM 3246 C C . LYS A 1 400 ? 17.106 5.589 -5.035 1.00 97.44 400 LYS A C 1
ATOM 3248 O O . LYS A 1 400 ? 17.586 4.467 -4.911 1.00 97.44 400 LYS A O 1
ATOM 3253 N N . THR A 1 401 ? 15.813 5.799 -4.821 1.00 98.38 401 THR A N 1
ATOM 3254 C CA . THR A 1 401 ? 14.916 4.862 -4.127 1.00 98.38 401 THR A CA 1
ATOM 3255 C C . THR A 1 401 ? 13.930 4.150 -5.059 1.00 98.38 401 THR A C 1
ATOM 3257 O O . THR A 1 401 ? 12.887 3.676 -4.614 1.00 98.38 401 THR A O 1
ATOM 3260 N N . LEU A 1 402 ? 14.233 4.030 -6.360 1.00 97.88 402 LEU A N 1
ATOM 3261 C CA . LEU A 1 402 ? 13.478 3.145 -7.261 1.00 97.88 402 LEU A CA 1
ATOM 3262 C C . LEU A 1 402 ? 13.465 1.712 -6.702 1.00 97.88 402 LEU A C 1
ATOM 3264 O O . LEU A 1 402 ? 14.519 1.204 -6.317 1.00 97.88 402 LEU A O 1
ATOM 3268 N N . GLY A 1 403 ? 12.283 1.094 -6.631 1.00 97.06 403 GLY A N 1
ATOM 3269 C CA . GLY A 1 403 ? 12.087 -0.232 -6.034 1.00 97.06 403 GLY A CA 1
ATOM 3270 C C . GLY A 1 403 ? 12.253 -0.314 -4.510 1.00 97.06 403 GLY A C 1
ATOM 3271 O O . GLY A 1 403 ? 12.106 -1.396 -3.951 1.00 97.06 403 GLY A O 1
ATOM 3272 N N . VAL A 1 404 ? 12.517 0.800 -3.819 1.00 98.31 404 VAL A N 1
ATOM 3273 C CA . VAL A 1 404 ? 12.567 0.841 -2.350 1.00 98.31 404 VAL A CA 1
ATOM 3274 C C . VAL A 1 404 ? 11.159 1.060 -1.803 1.00 98.31 404 VAL A C 1
ATOM 3276 O O . VAL A 1 404 ? 10.445 1.982 -2.215 1.00 98.31 404 VAL A O 1
ATOM 3279 N N . PHE A 1 405 ? 10.753 0.215 -0.856 1.00 97.69 405 PHE A N 1
ATOM 3280 C CA . PHE A 1 405 ? 9.397 0.206 -0.311 1.00 97.69 405 PHE A CA 1
ATOM 3281 C C . PHE A 1 405 ? 8.990 1.575 0.255 1.00 97.69 405 PHE A C 1
ATOM 3283 O O . PHE A 1 405 ? 9.738 2.194 1.009 1.00 97.69 405 PHE A O 1
ATOM 3290 N N . GLN A 1 406 ? 7.800 2.047 -0.138 1.00 96.50 406 GLN A N 1
ATOM 3291 C CA . GLN A 1 406 ? 7.224 3.376 0.147 1.00 96.50 406 GLN A CA 1
ATOM 3292 C C . GLN A 1 406 ? 7.993 4.600 -0.379 1.00 96.50 406 GLN A C 1
ATOM 3294 O O . GLN A 1 406 ? 7.432 5.696 -0.377 1.00 96.50 406 GLN A O 1
ATOM 3299 N N . LEU A 1 407 ? 9.222 4.443 -0.878 1.00 98.06 407 LEU A N 1
ATOM 3300 C CA . LEU A 1 407 ? 10.087 5.555 -1.288 1.00 98.06 407 LEU A CA 1
ATOM 3301 C C . LEU A 1 407 ? 10.274 5.679 -2.810 1.00 98.06 407 LEU A C 1
ATOM 3303 O O . LEU A 1 407 ? 11.024 6.535 -3.272 1.00 98.06 407 LEU A O 1
ATOM 3307 N N . GLU A 1 408 ? 9.571 4.874 -3.607 1.00 95.12 408 GLU A N 1
ATOM 3308 C CA . GLU A 1 408 ? 9.700 4.868 -5.072 1.00 95.12 408 GLU A CA 1
ATOM 3309 C C . GLU A 1 408 ? 9.145 6.136 -5.750 1.00 95.12 408 GLU A C 1
ATOM 3311 O O . GLU A 1 408 ? 9.691 6.579 -6.766 1.00 95.12 408 GLU A O 1
ATOM 3316 N N . GLY A 1 409 ? 8.078 6.729 -5.203 1.00 95.31 409 GLY A N 1
ATOM 3317 C CA . GLY A 1 409 ? 7.375 7.865 -5.808 1.00 95.31 409 GLY A CA 1
ATOM 3318 C C . GLY A 1 409 ? 8.187 9.166 -5.817 1.00 95.31 409 GLY A C 1
ATOM 3319 O O . GLY A 1 409 ? 8.995 9.414 -4.928 1.00 95.31 409 GLY A O 1
ATOM 3320 N N . LEU A 1 410 ? 7.935 10.053 -6.789 1.00 95.12 410 LEU A N 1
ATOM 3321 C CA . LEU A 1 410 ? 8.697 11.306 -6.949 1.00 95.12 410 LEU A CA 1
ATOM 3322 C C . LEU A 1 410 ? 8.656 12.216 -5.713 1.00 95.12 410 LEU A C 1
ATOM 3324 O O . LEU A 1 410 ? 9.681 12.787 -5.342 1.00 95.12 410 LEU A O 1
ATOM 3328 N N . GLN A 1 411 ? 7.496 12.326 -5.054 1.00 94.69 411 GLN A N 1
ATOM 3329 C CA . GLN A 1 411 ? 7.391 13.104 -3.815 1.00 94.69 411 GLN A CA 1
ATOM 3330 C C . GLN A 1 411 ? 8.210 12.482 -2.684 1.00 94.69 411 GLN A C 1
ATOM 3332 O O . GLN A 1 411 ? 8.888 13.202 -1.955 1.00 94.69 411 GLN A O 1
ATOM 3337 N N . ALA A 1 412 ? 8.232 11.151 -2.604 1.00 96.56 412 ALA A N 1
ATOM 3338 C CA . ALA A 1 412 ? 9.047 10.438 -1.635 1.00 96.56 412 ALA A CA 1
ATOM 3339 C C . ALA A 1 412 ? 10.541 10.660 -1.896 1.00 96.56 412 ALA A C 1
ATOM 3341 O O . ALA A 1 412 ? 11.268 10.999 -0.972 1.00 96.56 412 ALA A O 1
ATOM 3342 N N . ARG A 1 413 ? 11.001 10.577 -3.153 1.00 97.06 413 ARG A N 1
ATOM 3343 C CA . ARG A 1 413 ? 12.403 10.857 -3.529 1.00 97.06 413 ARG A CA 1
ATOM 3344 C C . ARG A 1 413 ? 12.829 12.273 -3.160 1.00 97.06 413 ARG A C 1
ATOM 3346 O O . ARG A 1 413 ? 13.906 12.463 -2.593 1.00 97.06 413 ARG A O 1
ATOM 3353 N N . LYS A 1 414 ? 11.974 13.265 -3.442 1.00 95.12 414 LYS A N 1
ATOM 3354 C CA . LYS A 1 414 ? 12.192 14.659 -3.029 1.00 95.12 414 LYS A CA 1
ATOM 3355 C C . LYS A 1 414 ? 12.344 14.761 -1.514 1.00 95.12 414 LYS A C 1
ATOM 3357 O O . LYS A 1 414 ? 13.267 15.417 -1.030 1.00 95.12 414 LYS A O 1
ATOM 3362 N N . LEU A 1 415 ? 11.463 14.093 -0.777 1.00 95.38 415 LEU A N 1
ATOM 3363 C CA . LEU A 1 415 ? 11.496 14.076 0.676 1.00 95.38 415 LEU A CA 1
ATOM 3364 C C . LEU A 1 415 ? 12.746 13.367 1.216 1.00 95.38 415 LEU A C 1
ATOM 3366 O O . LEU A 1 415 ? 13.357 13.867 2.153 1.00 95.38 415 LEU A O 1
ATOM 3370 N N . CYS A 1 416 ? 13.199 12.281 0.586 1.00 97.19 416 CYS A N 1
ATOM 3371 C CA . CYS A 1 416 ? 14.428 11.595 0.977 1.00 97.19 416 CYS A CA 1
ATOM 3372 C C . CYS A 1 416 ? 15.636 12.543 0.957 1.00 97.19 416 CYS A C 1
ATOM 3374 O O . CYS A 1 416 ? 16.400 12.571 1.915 1.00 97.19 416 CYS A O 1
ATOM 3376 N N . ARG A 1 417 ? 15.758 13.381 -0.083 1.00 94.94 417 ARG A N 1
ATOM 3377 C CA . ARG A 1 417 ? 16.812 14.409 -0.186 1.00 94.94 417 ARG A CA 1
ATOM 3378 C C . ARG A 1 417 ? 16.693 15.493 0.873 1.00 94.94 417 ARG A C 1
ATOM 3380 O O . ARG A 1 417 ? 17.695 15.955 1.409 1.00 94.94 417 ARG A O 1
ATOM 3387 N N . ARG A 1 418 ? 15.463 15.898 1.182 1.00 92.19 418 ARG A N 1
ATOM 3388 C CA . ARG A 1 418 ? 15.176 16.931 2.181 1.00 92.19 418 ARG A CA 1
ATOM 3389 C C . ARG A 1 418 ? 15.480 16.476 3.608 1.00 92.19 418 ARG A C 1
ATOM 3391 O O . ARG A 1 418 ? 16.058 17.241 4.376 1.00 92.19 418 ARG A O 1
ATOM 3398 N N . ILE A 1 419 ? 15.058 15.265 3.958 1.00 93.44 419 ILE A N 1
ATOM 3399 C CA . ILE A 1 419 ? 15.199 14.712 5.308 1.00 93.44 419 ILE A CA 1
ATOM 3400 C C . ILE A 1 419 ? 16.601 14.131 5.509 1.00 93.44 419 ILE A C 1
ATOM 3402 O O . ILE A 1 419 ? 17.177 14.333 6.572 1.00 93.44 419 ILE A O 1
ATOM 3406 N N . SER A 1 420 ? 17.166 13.494 4.474 1.00 94.31 420 SER A N 1
ATOM 3407 C CA . SER A 1 420 ? 18.493 12.862 4.474 1.00 94.31 420 SER A CA 1
ATOM 3408 C C . SER A 1 420 ? 18.726 11.962 5.700 1.00 94.31 420 SER A C 1
ATOM 3410 O O . SER A 1 420 ? 19.600 12.271 6.514 1.00 94.31 420 SER A O 1
ATOM 3412 N N . PRO A 1 421 ? 17.922 10.890 5.870 1.00 96.44 421 PRO A N 1
ATOM 3413 C CA . PRO A 1 421 ? 17.955 10.064 7.073 1.00 96.44 421 PRO A CA 1
ATOM 3414 C C . PRO A 1 421 ? 19.296 9.345 7.238 1.00 96.44 421 PRO A C 1
ATOM 3416 O O . PRO A 1 421 ? 19.833 8.806 6.270 1.00 96.44 421 PRO A O 1
ATOM 3419 N N . ARG A 1 422 ? 19.799 9.289 8.475 1.00 95.75 422 ARG A N 1
ATOM 3420 C CA . ARG A 1 422 ? 21.077 8.640 8.840 1.00 95.75 422 ARG A CA 1
ATOM 3421 C C . ARG A 1 422 ? 20.929 7.465 9.801 1.00 95.75 422 ARG A C 1
ATOM 3423 O O . ARG A 1 422 ? 21.908 6.807 10.123 1.00 95.75 422 ARG A O 1
ATOM 3430 N N . ASN A 1 423 ? 19.725 7.247 10.309 1.00 96.50 423 ASN A N 1
ATOM 3431 C CA . ASN A 1 423 ? 19.401 6.175 11.238 1.00 96.50 423 ASN A CA 1
ATOM 3432 C C . ASN A 1 423 ? 17.926 5.773 11.082 1.00 96.50 423 ASN A C 1
ATOM 3434 O O . ASN A 1 423 ? 17.164 6.391 10.329 1.00 96.50 423 ASN A O 1
ATOM 3438 N N . MET A 1 424 ? 17.527 4.727 11.805 1.00 96.19 424 MET A N 1
ATOM 3439 C CA . MET A 1 424 ? 16.177 4.170 11.728 1.00 96.19 424 MET A CA 1
ATOM 3440 C C . MET A 1 424 ? 15.097 5.165 12.178 1.00 96.19 424 MET A C 1
ATOM 3442 O O . MET A 1 424 ? 14.011 5.182 11.601 1.00 96.19 424 MET A O 1
ATOM 3446 N N . ASP A 1 425 ? 15.383 6.019 13.164 1.00 95.62 425 ASP A N 1
ATOM 3447 C CA . ASP A 1 425 ? 14.418 7.006 13.657 1.00 95.62 425 ASP A CA 1
ATOM 3448 C C . ASP A 1 425 ? 14.136 8.082 12.604 1.00 95.62 425 ASP A C 1
ATOM 3450 O O . ASP A 1 425 ? 12.977 8.380 12.311 1.00 95.62 425 ASP A O 1
ATOM 3454 N N . GLU A 1 426 ? 15.174 8.612 11.953 1.00 96.44 426 GLU A N 1
ATOM 3455 C CA . GLU A 1 426 ? 15.015 9.569 10.854 1.00 96.44 426 GLU A CA 1
ATOM 3456 C C . GLU A 1 426 ? 14.355 8.930 9.623 1.00 96.44 426 GLU A C 1
ATOM 3458 O O . GLU A 1 426 ? 13.567 9.585 8.937 1.00 96.44 426 GLU A O 1
ATOM 3463 N N . LEU A 1 427 ? 14.617 7.645 9.351 1.00 98.19 427 LEU A N 1
ATOM 3464 C CA . LEU A 1 427 ? 13.924 6.901 8.295 1.00 98.19 427 LEU A CA 1
ATOM 3465 C C . LEU A 1 427 ? 12.434 6.713 8.622 1.00 98.19 427 LEU A C 1
ATOM 3467 O O . LEU A 1 427 ? 11.578 6.898 7.758 1.00 98.19 427 LEU A O 1
ATOM 3471 N N . SER A 1 428 ? 12.111 6.407 9.875 1.00 97.50 428 SER A N 1
ATOM 3472 C CA . SER A 1 428 ? 10.735 6.336 10.364 1.00 97.50 428 SER A CA 1
ATOM 3473 C C . SER A 1 428 ? 10.021 7.685 10.220 1.00 97.50 428 SER A C 1
ATOM 3475 O O . SER A 1 428 ? 8.888 7.735 9.739 1.00 97.50 428 SER A O 1
ATOM 3477 N N . ILE A 1 429 ? 10.698 8.797 10.527 1.00 96.81 429 ILE A N 1
ATOM 3478 C CA . ILE A 1 429 ? 10.163 10.153 10.328 1.00 96.81 429 ILE A CA 1
ATOM 3479 C C . ILE A 1 429 ? 9.922 10.438 8.844 1.00 96.81 429 ILE A C 1
ATOM 3481 O O . ILE A 1 429 ? 8.856 10.937 8.481 1.00 96.81 429 ILE A O 1
ATOM 3485 N N . LEU A 1 430 ? 10.871 10.088 7.973 1.00 97.56 430 LEU A N 1
ATOM 3486 C CA . LEU A 1 430 ? 10.725 10.216 6.523 1.00 97.56 430 LEU A CA 1
ATOM 3487 C C . LEU A 1 430 ? 9.452 9.507 6.023 1.00 97.56 430 LEU A C 1
ATOM 3489 O O . LEU A 1 430 ? 8.687 10.094 5.255 1.00 97.56 430 LEU A O 1
ATOM 3493 N N . LEU A 1 431 ? 9.187 8.280 6.481 1.00 97.19 431 LEU A N 1
ATOM 3494 C CA . LEU A 1 431 ? 7.980 7.535 6.105 1.00 97.19 431 LEU A CA 1
ATOM 3495 C C . LEU A 1 431 ? 6.695 8.171 6.643 1.00 97.19 431 LEU A C 1
ATOM 3497 O O . LEU A 1 431 ? 5.705 8.260 5.909 1.00 97.19 431 LEU A O 1
ATOM 3501 N N . ALA A 1 432 ? 6.711 8.653 7.886 1.00 95.50 432 ALA A N 1
ATOM 3502 C CA . ALA A 1 432 ? 5.579 9.356 8.480 1.00 95.50 432 ALA A CA 1
ATOM 3503 C C . ALA A 1 432 ? 5.233 10.628 7.691 1.00 95.50 432 ALA A C 1
ATOM 3505 O O . ALA A 1 432 ? 4.066 10.885 7.398 1.00 95.50 432 ALA A O 1
ATOM 3506 N N . LEU A 1 433 ? 6.254 11.387 7.287 1.00 94.94 433 LEU A N 1
ATOM 3507 C CA . LEU A 1 433 ? 6.114 12.618 6.512 1.00 94.94 433 LEU A CA 1
ATOM 3508 C C . LEU A 1 433 ? 5.687 12.370 5.058 1.00 94.94 433 LEU A C 1
ATOM 3510 O O . LEU A 1 433 ? 5.027 13.224 4.478 1.00 94.94 433 LEU A O 1
ATOM 3514 N N . ASN A 1 434 ? 5.979 11.206 4.472 1.00 94.88 434 ASN A N 1
ATOM 3515 C CA . ASN A 1 434 ? 5.615 10.850 3.092 1.00 94.88 434 ASN A CA 1
ATOM 3516 C C . ASN A 1 434 ? 4.119 10.495 2.901 1.00 94.88 434 ASN A C 1
ATOM 3518 O O . ASN A 1 434 ? 3.733 9.801 1.957 1.00 94.88 434 ASN A O 1
ATOM 3522 N N . ARG A 1 435 ? 3.241 10.933 3.806 1.00 89.81 435 ARG A N 1
ATOM 3523 C CA . ARG A 1 435 ? 1.794 10.691 3.736 1.00 89.81 435 ARG A CA 1
ATOM 3524 C C . ARG A 1 435 ? 1.048 11.952 3.275 1.00 89.81 435 ARG A C 1
ATOM 3526 O O . ARG A 1 435 ? 1.482 13.064 3.572 1.00 89.81 435 ARG A O 1
ATOM 3533 N N . PRO A 1 436 ? -0.112 11.820 2.597 1.00 85.31 436 PRO A N 1
ATOM 3534 C CA . PRO A 1 436 ? -0.837 12.972 2.049 1.00 85.31 436 PRO A CA 1
ATOM 3535 C C . PRO A 1 436 ? -1.218 14.041 3.079 1.00 85.31 436 PRO A C 1
ATOM 3537 O O . PRO A 1 436 ? -1.236 15.222 2.748 1.00 85.31 436 PRO A O 1
ATOM 3540 N N . GLY A 1 437 ? -1.540 13.640 4.313 1.00 84.88 437 GLY A N 1
ATOM 3541 C CA . GLY A 1 437 ? -1.825 14.567 5.409 1.00 84.88 437 GLY A CA 1
ATOM 3542 C C . GLY A 1 437 ? -0.607 15.431 5.762 1.00 84.88 437 GLY A C 1
ATOM 3543 O O . GLY A 1 437 ? -0.633 16.624 5.466 1.00 84.88 437 GLY A O 1
ATOM 3544 N N . PRO A 1 438 ? 0.470 14.823 6.294 1.00 86.94 438 PRO A N 1
ATOM 3545 C CA . PRO A 1 438 ? 1.724 15.502 6.625 1.00 86.94 438 PRO A CA 1
ATOM 3546 C C . PRO A 1 438 ? 2.306 16.392 5.517 1.00 86.94 438 PRO A C 1
ATOM 3548 O O . PRO A 1 438 ? 2.715 17.524 5.798 1.00 86.94 438 PRO A O 1
ATOM 3551 N N . LEU A 1 439 ? 2.283 15.930 4.258 1.00 87.12 439 LEU A N 1
ATOM 3552 C CA . LEU A 1 439 ? 2.756 16.710 3.106 1.00 87.12 439 LEU A CA 1
ATOM 3553 C C . LEU A 1 439 ? 1.918 17.974 2.867 1.00 87.12 439 LEU A C 1
ATOM 3555 O O . LEU A 1 439 ? 2.478 19.034 2.598 1.00 87.12 439 LEU A O 1
ATOM 3559 N N . ARG A 1 440 ? 0.582 17.896 2.972 1.00 84.88 440 ARG A N 1
ATOM 3560 C CA . ARG A 1 440 ? -0.296 19.067 2.772 1.00 84.88 440 ARG A CA 1
ATOM 3561 C C . ARG A 1 440 ? -0.093 20.146 3.833 1.00 84.88 440 ARG A C 1
ATOM 3563 O O . ARG A 1 440 ? -0.283 21.317 3.531 1.00 84.88 440 ARG A O 1
ATOM 3570 N N . SER A 1 441 ? 0.305 19.762 5.043 1.00 83.38 441 SER A N 1
ATOM 3571 C CA . SER A 1 441 ? 0.605 20.686 6.144 1.00 83.38 441 SER A CA 1
ATOM 3572 C C . SER A 1 441 ? 2.024 21.271 6.116 1.00 83.38 441 SER A C 1
ATOM 3574 O O . SER A 1 441 ? 2.344 22.101 6.962 1.00 83.38 441 SER A O 1
ATOM 3576 N N . GLY A 1 442 ? 2.889 20.854 5.182 1.00 85.19 442 GLY A N 1
ATOM 3577 C CA . GLY A 1 442 ? 4.272 21.341 5.100 1.00 85.19 442 GLY A CA 1
ATOM 3578 C C . GLY A 1 442 ? 5.158 20.921 6.281 1.00 85.19 442 GLY A C 1
ATOM 3579 O O . GLY A 1 442 ? 6.125 21.617 6.601 1.00 85.19 442 GLY A O 1
ATOM 3580 N N . LEU A 1 443 ? 4.837 19.802 6.949 1.00 86.94 443 LEU A N 1
ATOM 3581 C CA . LEU A 1 443 ? 5.595 19.316 8.113 1.00 86.94 443 LEU A CA 1
ATOM 3582 C C . LEU A 1 443 ? 7.036 18.949 7.759 1.00 86.94 443 LEU A C 1
ATOM 3584 O O . LEU A 1 443 ? 7.927 19.073 8.591 1.00 86.94 443 LEU A O 1
ATOM 3588 N N . ASP A 1 444 ? 7.284 18.543 6.520 1.00 87.12 444 ASP A N 1
ATOM 3589 C CA . ASP A 1 444 ? 8.621 18.288 6.003 1.00 87.12 444 ASP A CA 1
ATOM 3590 C C . ASP A 1 444 ? 9.479 19.558 5.954 1.00 87.12 444 ASP A C 1
ATOM 3592 O O . ASP A 1 444 ? 10.652 19.529 6.324 1.00 87.12 444 ASP A O 1
ATOM 3596 N N . VAL A 1 445 ? 8.890 20.693 5.562 1.00 87.19 445 VAL A N 1
ATOM 3597 C CA . VAL A 1 445 ? 9.563 22.000 5.586 1.00 87.19 445 VAL A CA 1
ATOM 3598 C C . VAL A 1 445 ? 9.832 22.429 7.027 1.00 87.19 445 VAL A C 1
ATOM 3600 O O . VAL A 1 445 ? 10.937 22.876 7.334 1.00 87.19 445 VAL A O 1
ATOM 3603 N N . MET A 1 446 ? 8.856 22.256 7.925 1.00 86.12 446 MET A N 1
ATOM 3604 C CA . MET A 1 446 ? 9.025 22.563 9.351 1.00 86.12 446 MET A CA 1
ATOM 3605 C C . MET A 1 446 ? 10.097 21.687 10.011 1.00 86.12 446 MET A C 1
ATOM 3607 O O . MET A 1 446 ? 10.887 22.187 10.806 1.00 86.12 446 MET A O 1
ATOM 3611 N N . PHE A 1 447 ? 10.171 20.401 9.661 1.00 89.31 447 PHE A N 1
ATOM 3612 C CA . PHE A 1 447 ? 11.179 19.477 10.184 1.00 89.31 447 PHE A CA 1
ATOM 3613 C C . PHE A 1 447 ? 12.592 19.824 9.700 1.00 89.31 447 PHE A C 1
ATOM 3615 O O . PHE A 1 447 ? 13.552 19.802 10.479 1.00 89.31 447 PHE A O 1
ATOM 3622 N N . SER A 1 448 ? 12.735 20.197 8.426 1.00 84.88 448 SER A N 1
ATOM 3623 C CA . SER A 1 448 ? 14.011 20.677 7.889 1.00 84.88 448 SER A CA 1
ATOM 3624 C C . SER A 1 448 ? 14.402 22.058 8.430 1.00 84.88 448 SER A C 1
ATOM 3626 O O . SER A 1 448 ? 15.593 22.325 8.572 1.00 84.88 448 SER A O 1
ATOM 3628 N N . ASN A 1 449 ? 13.434 22.915 8.778 1.00 84.19 449 ASN A N 1
ATOM 3629 C CA . ASN A 1 449 ? 13.658 24.245 9.353 1.00 84.19 449 ASN A CA 1
ATOM 3630 C C . ASN A 1 449 ? 12.968 24.421 10.721 1.00 84.19 449 ASN A C 1
ATOM 3632 O O . ASN A 1 449 ? 12.082 25.258 10.901 1.00 84.19 449 ASN A O 1
ATOM 3636 N N . SER A 1 450 ? 13.417 23.662 11.722 1.00 82.62 450 SER A N 1
ATOM 3637 C CA . SER A 1 450 ? 12.798 23.609 13.056 1.00 82.62 450 SER A CA 1
ATOM 3638 C C . SER A 1 450 ? 13.133 24.796 13.980 1.00 82.62 450 SER A C 1
ATOM 3640 O O . SER A 1 450 ? 12.827 24.779 15.177 1.00 82.62 450 SER A O 1
ATOM 3642 N N . LYS A 1 451 ? 13.746 25.869 13.456 1.00 81.44 451 LYS A N 1
ATOM 3643 C CA . LYS A 1 451 ? 14.139 27.054 14.246 1.00 81.44 451 LYS A CA 1
ATOM 3644 C C . LYS A 1 451 ? 12.942 27.760 14.892 1.00 81.44 451 LYS A C 1
ATOM 3646 O O . LYS A 1 451 ? 13.060 28.238 16.018 1.00 81.44 451 LYS A O 1
ATOM 3651 N N . ASN A 1 452 ? 11.790 27.746 14.224 1.00 82.44 452 ASN A N 1
ATOM 3652 C CA . ASN A 1 452 ? 10.560 28.391 14.699 1.00 82.44 452 ASN A CA 1
ATOM 3653 C C . ASN A 1 452 ? 9.693 27.487 15.591 1.00 82.44 452 ASN A C 1
ATOM 3655 O O . ASN A 1 452 ? 8.662 27.927 16.090 1.00 82.44 452 ASN A O 1
ATOM 3659 N N . VAL A 1 453 ? 10.091 26.230 15.801 1.00 86.75 453 VAL A N 1
ATOM 3660 C CA . VAL A 1 453 ? 9.387 25.326 16.716 1.00 86.75 453 VAL A CA 1
ATOM 3661 C C . VAL A 1 453 ? 9.566 25.825 18.159 1.00 86.75 453 VAL A C 1
ATOM 3663 O O . VAL A 1 453 ? 10.684 26.191 18.531 1.00 86.75 453 VAL A O 1
ATOM 3666 N N . PRO A 1 454 ? 8.518 25.828 19.004 1.00 87.62 454 PRO A N 1
ATOM 3667 C CA . PRO A 1 454 ? 8.645 26.180 20.415 1.00 87.62 454 PRO A CA 1
ATOM 3668 C C . PRO A 1 454 ? 9.789 25.428 21.112 1.00 87.62 454 PRO A C 1
ATOM 3670 O O . PRO A 1 454 ? 9.935 24.212 20.968 1.00 87.62 454 PRO A O 1
ATOM 3673 N N . ALA A 1 455 ? 10.600 26.144 21.897 1.00 88.94 455 ALA A N 1
ATOM 3674 C CA . ALA A 1 455 ? 11.779 25.574 22.558 1.00 88.94 455 ALA A CA 1
ATOM 3675 C C . ALA A 1 455 ? 11.433 24.375 23.456 1.00 88.94 455 ALA A C 1
ATOM 3677 O O . ALA A 1 455 ? 12.187 23.403 23.504 1.00 88.94 455 ALA A O 1
ATOM 3678 N N . PHE A 1 456 ? 10.266 24.421 24.102 1.00 90.50 456 PHE A N 1
ATOM 3679 C CA . PHE A 1 456 ? 9.750 23.320 24.903 1.00 90.50 456 PHE A CA 1
ATOM 3680 C C . PHE A 1 456 ? 9.577 22.029 24.087 1.00 90.50 456 PHE A C 1
ATOM 3682 O O . PHE A 1 456 ? 10.091 20.987 24.491 1.00 90.50 456 PHE A O 1
ATOM 3689 N N . PHE A 1 457 ? 8.948 22.088 22.908 1.00 92.12 457 PHE A N 1
ATOM 3690 C CA . PHE A 1 457 ? 8.787 20.895 22.075 1.00 92.12 457 PHE A CA 1
ATOM 3691 C C . PHE A 1 457 ? 10.122 20.349 21.583 1.00 92.12 457 PHE A C 1
ATOM 3693 O O . PHE A 1 457 ? 10.295 19.136 21.556 1.00 92.12 457 PHE A O 1
ATOM 3700 N N . ARG A 1 458 ? 11.099 21.207 21.263 1.00 91.94 458 ARG A N 1
ATOM 3701 C CA . ARG A 1 458 ? 12.452 20.739 20.909 1.00 91.94 458 ARG A CA 1
ATOM 3702 C C . ARG A 1 458 ? 13.136 19.985 22.047 1.00 91.94 458 ARG A C 1
ATOM 3704 O O . ARG A 1 458 ? 13.876 19.048 21.776 1.00 91.94 458 ARG A O 1
ATOM 3711 N N . LYS A 1 459 ? 12.900 20.395 23.298 1.00 92.25 459 LYS A N 1
ATOM 3712 C CA . LYS A 1 459 ? 13.428 19.711 24.486 1.00 92.25 459 LYS A CA 1
ATOM 3713 C C . LYS A 1 459 ? 12.699 18.393 24.755 1.00 92.25 459 LYS A C 1
ATOM 3715 O O . LYS A 1 459 ? 13.343 17.426 25.136 1.00 92.25 459 LYS A O 1
ATOM 3720 N N . MET A 1 460 ? 11.376 18.370 24.588 1.00 93.06 460 MET A N 1
ATOM 3721 C CA . MET A 1 460 ? 10.548 17.199 24.889 1.00 93.06 460 MET A CA 1
ATOM 3722 C C . MET A 1 460 ? 10.605 16.119 23.802 1.00 93.06 460 MET A C 1
ATOM 3724 O O . MET A 1 460 ? 10.584 14.939 24.131 1.00 93.06 460 MET A O 1
ATOM 3728 N N . PHE A 1 461 ? 10.681 16.517 22.531 1.00 94.31 461 PHE A N 1
ATOM 3729 C CA . PHE A 1 461 ? 10.689 15.620 21.372 1.00 94.31 461 PHE A CA 1
ATOM 3730 C C . PHE A 1 461 ? 11.926 15.869 20.494 1.00 94.31 461 PHE A C 1
ATOM 3732 O O . PHE A 1 461 ? 11.802 16.327 19.348 1.00 94.31 461 PHE A O 1
ATOM 3739 N N . PRO A 1 462 ? 13.144 15.645 21.022 1.00 93.62 462 PRO A N 1
ATOM 3740 C CA . PRO A 1 462 ? 14.376 15.887 20.279 1.00 93.62 462 PRO A CA 1
ATOM 3741 C C . PRO A 1 462 ? 14.454 15.050 18.995 1.00 93.62 462 PRO A C 1
ATOM 3743 O O . PRO A 1 462 ? 14.954 15.539 17.982 1.00 93.62 462 PRO A O 1
ATOM 3746 N N . GLU A 1 463 ? 13.890 13.839 18.997 1.00 93.25 463 GLU A N 1
ATOM 3747 C CA . GLU A 1 463 ? 13.885 12.915 17.863 1.00 93.25 463 GLU A CA 1
ATOM 3748 C C . GLU A 1 463 ? 13.167 13.496 16.639 1.00 93.25 463 GLU A C 1
ATOM 3750 O O . GLU A 1 463 ? 13.601 13.310 15.507 1.00 93.25 463 GLU A O 1
ATOM 3755 N N . THR A 1 464 ? 12.116 14.289 16.859 1.00 94.06 464 THR A N 1
ATOM 3756 C CA . THR A 1 464 ? 11.364 14.971 15.793 1.00 94.06 464 THR A CA 1
ATOM 3757 C C . THR A 1 464 ? 11.769 16.437 15.625 1.00 94.06 464 THR A C 1
ATOM 3759 O O . THR A 1 464 ? 11.096 17.201 14.929 1.00 94.06 464 THR A O 1
ATOM 3762 N N . ARG A 1 465 ? 12.862 16.870 16.271 1.00 93.00 465 ARG A N 1
ATOM 3763 C CA . ARG A 1 465 ? 13.292 18.280 16.330 1.00 93.00 465 ARG A CA 1
ATOM 3764 C C . ARG A 1 465 ? 12.175 19.199 16.848 1.00 93.00 465 ARG A C 1
ATOM 3766 O O . ARG A 1 465 ? 12.064 20.350 16.425 1.00 93.00 465 ARG A O 1
ATOM 3773 N N . GLY A 1 466 ? 11.342 18.671 17.745 1.00 93.12 466 GLY A N 1
ATOM 3774 C CA . GLY A 1 466 ? 10.159 19.309 18.316 1.00 93.12 466 GLY A CA 1
ATOM 3775 C C . GLY A 1 466 ? 8.949 19.430 17.387 1.00 93.12 466 GLY A C 1
ATOM 3776 O O . GLY A 1 466 ? 7.935 19.989 17.798 1.00 93.12 466 GLY A O 1
ATOM 3777 N N . VAL A 1 467 ? 9.021 18.950 16.145 1.00 92.75 467 VAL A N 1
ATOM 3778 C CA . VAL A 1 467 ? 7.869 18.960 15.238 1.00 92.75 467 VAL A CA 1
ATOM 3779 C C . VAL A 1 467 ? 6.923 17.834 15.642 1.00 92.75 467 VAL A C 1
ATOM 3781 O O . VAL A 1 467 ? 7.328 16.682 15.765 1.00 92.75 467 VAL A O 1
ATOM 3784 N N . LEU A 1 468 ? 5.645 18.147 15.846 1.00 92.62 468 LEU A N 1
ATOM 3785 C CA . LEU A 1 468 ? 4.644 17.107 16.063 1.00 92.62 468 LEU A CA 1
ATOM 3786 C C . LEU A 1 468 ? 4.422 16.355 14.742 1.00 92.62 468 LEU A C 1
ATOM 3788 O O . LEU A 1 468 ? 4.139 16.963 13.712 1.00 92.62 468 LEU A O 1
ATOM 3792 N N . ILE A 1 469 ? 4.608 15.036 14.770 1.00 93.38 469 ILE A N 1
ATOM 3793 C CA . ILE A 1 469 ? 4.499 14.113 13.625 1.00 93.38 469 ILE A CA 1
ATOM 3794 C C . ILE A 1 469 ? 3.698 12.868 14.024 1.00 93.38 469 ILE A C 1
ATOM 3796 O O . ILE A 1 469 ? 2.875 12.376 13.248 1.00 93.38 469 ILE A O 1
ATOM 3800 N N . TYR A 1 470 ? 3.873 12.400 15.259 1.00 94.69 470 TYR A N 1
ATOM 3801 C CA . TYR A 1 470 ? 3.259 11.182 15.761 1.00 94.69 470 TYR A CA 1
ATOM 3802 C C . TYR A 1 470 ? 2.088 11.440 16.708 1.00 94.69 470 TYR A C 1
ATOM 3804 O O . TYR A 1 470 ? 2.084 12.371 17.512 1.00 94.69 470 TYR A O 1
ATOM 3812 N N . GLN A 1 471 ? 1.109 10.542 16.673 1.00 93.31 471 GLN A N 1
ATOM 3813 C CA . GLN A 1 471 ? 0.001 10.498 17.628 1.00 93.31 471 GLN A CA 1
ATOM 3814 C C . GLN A 1 471 ? 0.498 10.227 19.049 1.00 93.31 471 GLN A C 1
ATOM 3816 O O . GLN A 1 471 ? -0.060 10.731 20.017 1.00 93.31 471 GLN A O 1
ATOM 3821 N N . GLU A 1 472 ? 1.579 9.469 19.181 1.00 94.81 472 GLU A N 1
ATOM 3822 C CA . GLU A 1 472 ? 2.227 9.177 20.448 1.00 94.81 472 GLU A CA 1
ATOM 3823 C C . GLU A 1 472 ? 2.793 10.447 21.110 1.00 94.81 472 GLU A C 1
ATOM 3825 O O . GLU A 1 472 ? 2.804 10.512 22.333 1.00 94.81 472 GLU A O 1
ATOM 3830 N N . GLN A 1 473 ? 3.162 11.498 20.361 1.00 94.94 473 GLN A N 1
ATOM 3831 C CA . GLN A 1 473 ? 3.581 12.781 20.956 1.00 94.94 473 GLN A CA 1
ATOM 3832 C C . GLN A 1 473 ? 2.414 13.499 21.654 1.00 94.94 473 GLN A C 1
ATOM 3834 O O . GLN A 1 473 ? 2.608 14.079 22.721 1.00 94.94 473 GLN A O 1
ATOM 3839 N N . ILE A 1 474 ? 1.191 13.394 21.111 1.00 93.81 474 ILE A N 1
ATOM 3840 C CA . ILE A 1 474 ? -0.043 13.880 21.763 1.00 93.81 474 ILE A CA 1
ATOM 3841 C C . ILE A 1 474 ? -0.217 13.164 23.105 1.00 93.81 474 ILE A C 1
ATOM 3843 O O . ILE A 1 474 ? -0.443 13.799 24.134 1.00 93.81 474 ILE A O 1
ATOM 3847 N N . MET A 1 475 ? -0.053 11.838 23.103 1.00 95.75 475 MET A N 1
ATOM 3848 C CA . MET A 1 475 ? -0.195 11.028 24.311 1.00 95.75 475 MET A CA 1
ATOM 3849 C C . MET A 1 475 ? 0.892 11.343 25.343 1.00 95.75 475 MET A C 1
ATOM 3851 O O . MET A 1 475 ? 0.585 11.529 26.515 1.00 95.75 475 MET A O 1
ATOM 3855 N N . ARG A 1 476 ? 2.155 11.469 24.921 1.00 95.69 476 ARG A N 1
ATOM 3856 C CA . ARG A 1 476 ? 3.278 11.825 25.804 1.00 95.69 476 ARG A CA 1
ATOM 3857 C C . ARG A 1 476 ? 3.084 13.187 26.453 1.00 95.69 476 ARG A C 1
ATOM 3859 O O . ARG A 1 476 ? 3.359 13.329 27.639 1.00 95.69 476 ARG A O 1
ATOM 3866 N N . LEU A 1 477 ? 2.594 14.170 25.701 1.00 94.88 477 LEU A N 1
ATOM 3867 C CA . LEU A 1 477 ? 2.301 15.498 26.230 1.00 94.88 477 LEU A CA 1
ATOM 3868 C C . LEU A 1 477 ? 1.172 15.462 27.268 1.00 94.88 477 LEU A C 1
ATOM 3870 O O . LEU A 1 477 ? 1.300 16.064 28.330 1.00 94.88 477 LEU A O 1
ATOM 3874 N N . ALA A 1 478 ? 0.104 14.710 26.994 1.00 96.06 478 ALA A N 1
ATOM 3875 C CA . ALA A 1 478 ? -0.978 14.487 27.948 1.00 96.06 478 ALA A CA 1
ATOM 3876 C C . ALA A 1 478 ? -0.475 13.798 29.230 1.00 96.06 478 ALA A C 1
ATOM 3878 O O . ALA A 1 478 ? -0.774 14.246 30.335 1.00 96.06 478 ALA A O 1
ATOM 3879 N N . MET A 1 479 ? 0.349 12.756 29.096 1.00 96.69 479 MET A N 1
ATOM 3880 C CA . MET A 1 479 ? 0.938 12.047 30.238 1.00 96.69 479 MET A CA 1
ATOM 3881 C C . MET A 1 479 ? 1.892 12.929 31.048 1.00 96.69 479 MET A C 1
ATOM 3883 O O . MET A 1 479 ? 1.882 12.890 32.275 1.00 96.69 479 MET A O 1
ATOM 3887 N N . PHE A 1 480 ? 2.685 13.771 30.382 1.00 95.81 480 PHE A N 1
ATOM 3888 C CA . PHE A 1 480 ? 3.534 14.761 31.046 1.00 95.81 480 PHE A CA 1
ATOM 3889 C C . PHE A 1 480 ? 2.711 15.763 31.875 1.00 95.81 480 PHE A C 1
ATOM 3891 O O . PHE A 1 480 ? 3.121 16.138 32.975 1.00 95.81 480 PHE A O 1
ATOM 3898 N N . ALA A 1 481 ? 1.524 16.131 31.386 1.00 96.44 481 ALA A N 1
ATOM 3899 C CA . ALA A 1 481 ? 0.540 16.938 32.103 1.00 96.44 481 ALA A CA 1
ATOM 3900 C C . ALA A 1 481 ? -0.230 16.159 33.195 1.00 96.44 481 ALA A C 1
ATOM 3902 O O . ALA A 1 481 ? -1.177 16.680 33.769 1.00 96.44 481 ALA A O 1
ATOM 3903 N N . GLY A 1 482 ? 0.143 14.912 33.500 1.00 96.62 482 GLY A N 1
ATOM 3904 C CA . GLY A 1 482 ? -0.455 14.131 34.586 1.00 96.62 482 GLY A CA 1
ATOM 3905 C C . GLY A 1 482 ? -1.696 13.318 34.208 1.00 96.62 482 GLY A C 1
ATOM 3906 O O . GLY A 1 482 ? -2.349 12.775 35.099 1.00 96.62 482 GLY A O 1
ATOM 3907 N N . LEU A 1 483 ? -2.037 13.198 32.920 1.00 97.31 483 LEU A N 1
ATOM 3908 C CA . LEU A 1 483 ? -3.036 12.219 32.479 1.00 97.31 483 LEU A CA 1
ATOM 3909 C C . LEU A 1 483 ? -2.448 10.802 32.545 1.00 97.31 483 LEU A C 1
ATOM 3911 O O . LEU A 1 483 ? -1.260 10.584 32.304 1.00 97.31 483 LEU A O 1
ATOM 3915 N N . SER A 1 484 ? -3.285 9.808 32.828 1.00 96.19 484 SER A N 1
ATOM 3916 C CA . SER A 1 484 ? -2.888 8.407 32.668 1.00 96.19 484 SER A CA 1
ATOM 3917 C C . SER A 1 484 ? -2.676 8.064 31.188 1.00 96.19 484 SER A C 1
ATOM 3919 O O . SER A 1 484 ? -3.185 8.745 30.296 1.00 96.19 484 SER A O 1
ATOM 3921 N N . GLY A 1 485 ? -1.964 6.972 30.896 1.00 94.75 485 GLY A N 1
ATOM 3922 C CA . GLY A 1 485 ? -1.810 6.507 29.513 1.00 94.75 485 GLY A CA 1
ATOM 3923 C C . GLY A 1 485 ? -3.155 6.169 28.843 1.00 94.75 485 GLY A C 1
ATOM 3924 O O . GLY A 1 485 ? -3.336 6.436 27.655 1.00 94.75 485 GLY A O 1
ATOM 3925 N N . THR A 1 486 ? -4.125 5.665 29.615 1.00 95.12 486 THR A N 1
ATOM 3926 C CA . THR A 1 486 ? -5.503 5.420 29.156 1.00 95.12 486 THR A CA 1
ATOM 3927 C C . THR A 1 486 ? -6.211 6.726 28.787 1.00 95.12 486 THR A C 1
ATOM 3929 O O . THR A 1 486 ? -6.752 6.842 27.687 1.00 95.12 486 THR A O 1
ATOM 3932 N N . GLU A 1 487 ? -6.158 7.739 29.656 1.00 96.94 487 GLU A N 1
ATOM 3933 C CA . GLU A 1 487 ? -6.739 9.065 29.394 1.00 96.94 487 GLU A CA 1
ATOM 3934 C C . GLU A 1 487 ? -6.081 9.747 28.189 1.00 96.94 487 GLU A C 1
ATOM 3936 O O . GLU A 1 487 ? -6.766 10.306 27.334 1.00 96.94 487 GLU A O 1
ATOM 3941 N N . ALA A 1 488 ? -4.755 9.654 28.078 1.00 96.06 488 ALA A N 1
ATOM 3942 C CA . ALA A 1 488 ? -3.995 10.182 26.954 1.00 96.06 488 ALA A CA 1
ATOM 3943 C C . ALA A 1 488 ? -4.425 9.547 25.620 1.00 96.06 488 ALA A C 1
ATOM 3945 O O . ALA A 1 488 ? -4.564 10.238 24.606 1.00 96.06 488 ALA A O 1
ATOM 3946 N N . ASP A 1 489 ? -4.685 8.237 25.616 1.00 94.50 489 ASP A N 1
ATOM 3947 C CA . ASP A 1 489 ? -5.186 7.532 24.441 1.00 94.50 489 ASP A CA 1
ATOM 3948 C C . ASP A 1 489 ? -6.617 7.944 24.059 1.00 94.50 489 ASP A C 1
ATOM 3950 O O . ASP A 1 489 ? -6.924 8.121 22.873 1.00 94.50 489 ASP A O 1
ATOM 3954 N N . ILE A 1 490 ? -7.493 8.113 25.056 1.00 94.19 490 ILE A N 1
ATOM 3955 C CA . ILE A 1 490 ? -8.863 8.603 24.855 1.00 94.19 490 ILE A CA 1
ATOM 3956 C C . ILE A 1 490 ? -8.832 10.009 24.262 1.00 94.19 490 ILE A C 1
ATOM 3958 O O . ILE A 1 490 ? -9.484 10.239 23.243 1.00 94.19 490 ILE A O 1
ATOM 3962 N N . LEU A 1 491 ? -8.033 10.917 24.831 1.00 94.62 491 LEU A N 1
ATOM 3963 C CA . LEU A 1 491 ? -7.871 12.277 24.323 1.00 94.62 491 LEU A CA 1
ATOM 3964 C C . LEU A 1 491 ? -7.417 12.254 22.859 1.00 94.62 491 LEU A C 1
ATOM 3966 O O . LEU A 1 491 ? -8.056 12.854 21.997 1.00 94.62 491 LEU A O 1
ATOM 3970 N N . ARG A 1 492 ? -6.372 11.482 22.544 1.00 93.25 492 ARG A N 1
ATOM 3971 C CA . ARG A 1 492 ? -5.859 11.312 21.176 1.00 93.25 492 ARG A CA 1
ATOM 3972 C C . ARG A 1 492 ? -6.947 10.846 20.200 1.00 93.25 492 ARG A C 1
ATOM 3974 O O . ARG A 1 492 ? -7.016 11.361 19.083 1.00 93.25 492 ARG A O 1
ATOM 3981 N N . ARG A 1 493 ? -7.803 9.890 20.588 1.00 90.81 493 ARG A N 1
ATOM 3982 C CA . ARG A 1 493 ? -8.946 9.435 19.765 1.00 90.81 493 ARG A CA 1
ATOM 3983 C C . ARG A 1 493 ? -10.009 10.510 19.605 1.00 90.81 493 ARG A C 1
ATOM 3985 O O . ARG A 1 493 ? -10.464 10.727 18.484 1.00 90.81 493 ARG A O 1
ATOM 3992 N N . ALA A 1 494 ? -10.390 11.152 20.705 1.00 92.12 494 ALA A N 1
ATOM 3993 C CA . ALA A 1 494 ? -11.427 12.170 20.720 1.00 92.12 494 ALA A CA 1
ATOM 3994 C C . ALA A 1 494 ? -11.046 13.342 19.809 1.00 92.12 494 ALA A C 1
ATOM 3996 O O . ALA A 1 494 ? -11.866 13.777 19.006 1.00 92.12 494 ALA A O 1
ATOM 3997 N N . ILE A 1 495 ? -9.778 13.762 19.824 1.00 90.12 495 ILE A N 1
ATOM 3998 C CA . ILE A 1 495 ? -9.284 14.795 18.912 1.00 90.12 495 ILE A CA 1
ATOM 3999 C C . ILE A 1 495 ? -9.338 14.310 17.453 1.00 90.12 495 ILE A C 1
ATOM 4001 O O . ILE A 1 495 ? -9.880 15.004 16.595 1.00 90.12 495 ILE A O 1
ATOM 4005 N N . ALA A 1 496 ? -8.837 13.104 17.160 1.00 88.44 496 ALA A N 1
ATOM 4006 C CA . ALA A 1 496 ? -8.832 12.565 15.796 1.00 88.44 496 ALA A CA 1
ATOM 4007 C C . ALA A 1 496 ? -10.246 12.429 15.194 1.00 88.44 496 ALA A C 1
ATOM 4009 O O . ALA A 1 496 ? -10.430 12.647 13.997 1.00 88.44 496 ALA A O 1
ATOM 4010 N N . LYS A 1 497 ? -11.244 12.090 16.021 1.00 88.31 497 LYS A N 1
ATOM 4011 C CA . LYS A 1 497 ? -12.659 11.961 15.632 1.00 88.31 497 LYS A CA 1
ATOM 4012 C C . LYS A 1 497 ? -13.484 13.240 15.828 1.00 88.31 497 LYS A C 1
ATOM 4014 O O . LYS A 1 497 ? -14.657 13.249 15.470 1.00 88.31 497 LYS A O 1
ATOM 4019 N N . LYS A 1 498 ? -12.893 14.311 16.368 1.00 88.81 498 LYS A N 1
ATOM 4020 C CA . LYS A 1 498 ? -13.573 15.566 16.742 1.00 88.81 498 LYS A CA 1
ATOM 4021 C C . LYS A 1 498 ? -14.755 15.363 17.715 1.00 88.81 498 LYS A C 1
ATOM 4023 O O . LYS A 1 498 ? -15.762 16.061 17.634 1.00 88.81 498 LYS A O 1
ATOM 4028 N N . GLU A 1 499 ? -14.628 14.420 18.649 1.00 90.81 499 GLU A N 1
ATOM 4029 C CA . GLU A 1 499 ? -15.631 14.106 19.681 1.00 90.81 499 GLU A CA 1
ATOM 4030 C C . GLU A 1 499 ? -15.525 15.092 20.860 1.00 90.81 499 GLU A C 1
ATOM 4032 O O . GLU A 1 499 ? -14.849 14.822 21.854 1.00 90.81 499 GLU A O 1
ATOM 4037 N N . ARG A 1 500 ? -16.187 16.251 20.743 1.00 90.94 500 ARG A N 1
ATOM 4038 C CA . ARG A 1 500 ? -16.079 17.378 21.690 1.00 90.94 500 ARG A CA 1
ATOM 4039 C C . ARG A 1 500 ? -16.322 16.992 23.155 1.00 90.94 500 ARG A C 1
ATOM 4041 O O . ARG A 1 500 ? -15.487 17.301 23.997 1.00 90.94 500 ARG A O 1
ATOM 4048 N N . GLU A 1 501 ? -17.396 16.260 23.438 1.00 93.69 501 GLU A N 1
ATOM 4049 C CA . GLU A 1 501 ? -17.819 15.903 24.805 1.00 93.69 501 GLU A CA 1
ATOM 4050 C C . GLU A 1 501 ? -16.781 15.073 25.575 1.00 93.69 501 GLU A C 1
ATOM 4052 O O . GLU A 1 501 ? -16.579 15.273 26.769 1.00 93.69 501 GLU A O 1
ATOM 4057 N N . LYS A 1 502 ? -16.082 14.157 24.893 1.00 91.12 502 LYS A N 1
ATOM 4058 C CA . LYS A 1 502 ? -15.009 13.354 25.505 1.00 91.12 502 LYS A CA 1
ATOM 4059 C C . LYS A 1 502 ? -13.684 14.107 25.568 1.00 91.12 502 LYS A C 1
ATOM 4061 O O . LYS A 1 502 ? -12.833 13.802 26.399 1.00 91.12 502 LYS A O 1
ATOM 4066 N N . MET A 1 503 ? -13.487 15.046 24.647 1.00 92.81 503 MET A N 1
ATOM 4067 C CA . MET A 1 503 ? -12.240 15.780 24.483 1.00 92.81 503 MET A CA 1
ATOM 4068 C C . MET A 1 503 ? -12.094 16.903 25.517 1.00 92.81 503 MET A C 1
ATOM 4070 O O . MET A 1 503 ? -11.029 17.026 26.116 1.00 92.81 503 MET A O 1
ATOM 4074 N N . GLU A 1 504 ? -13.137 17.708 25.741 1.00 94.62 504 GLU A N 1
ATOM 4075 C CA . GLU A 1 504 ? -13.075 18.909 26.592 1.00 94.62 504 GLU A CA 1
ATOM 4076 C C . GLU A 1 504 ? -12.628 18.634 28.040 1.00 94.62 504 GLU A C 1
ATOM 4078 O O . GLU A 1 504 ? -11.698 19.307 28.489 1.00 94.62 504 GLU A O 1
ATOM 4083 N N . PRO A 1 505 ? -13.167 17.629 28.765 1.00 96.12 505 PRO A N 1
ATOM 4084 C CA . PRO A 1 505 ? -12.742 17.365 30.143 1.00 96.12 505 PRO A CA 1
ATOM 4085 C C . PRO A 1 505 ? -11.260 16.983 30.246 1.00 96.12 505 PRO A C 1
ATOM 4087 O O . PRO A 1 505 ? -10.561 17.377 31.181 1.00 96.12 505 PRO A O 1
ATOM 4090 N N . LEU A 1 506 ? -10.762 16.229 29.262 1.00 96.50 506 LEU A N 1
ATOM 4091 C CA . LEU A 1 506 ? -9.370 15.790 29.209 1.00 96.50 506 LEU A CA 1
ATOM 4092 C C . LEU A 1 506 ? -8.428 16.930 28.810 1.00 96.50 506 LEU A C 1
ATOM 4094 O O . LEU A 1 506 ? -7.331 17.018 29.360 1.00 96.50 506 LEU A O 1
ATOM 4098 N N . LEU A 1 507 ? -8.852 17.816 27.903 1.00 95.62 507 LEU A N 1
ATOM 4099 C CA . LEU A 1 507 ? -8.106 19.031 27.567 1.00 95.62 507 LEU A CA 1
ATOM 4100 C C . LEU A 1 507 ? -7.993 19.973 28.765 1.00 95.62 507 LEU A C 1
ATOM 4102 O O . LEU A 1 507 ? -6.916 20.513 28.992 1.00 95.62 507 LEU A O 1
ATOM 4106 N N . GLU A 1 508 ? -9.056 20.140 29.553 1.00 96.31 508 GLU A N 1
ATOM 4107 C CA . GLU A 1 508 ? -9.021 20.999 30.742 1.00 96.31 508 GLU A CA 1
ATOM 4108 C C . GLU A 1 508 ? -8.098 20.418 31.821 1.00 96.31 508 GLU A C 1
ATOM 4110 O O . GLU A 1 508 ? -7.239 21.116 32.366 1.00 96.31 508 GLU A O 1
ATOM 4115 N N . LYS A 1 509 ? -8.183 19.101 32.062 1.00 97.38 509 LYS A N 1
ATOM 4116 C CA . LYS A 1 509 ? -7.248 18.391 32.947 1.00 97.38 509 LYS A CA 1
ATOM 4117 C C . LYS A 1 509 ? -5.800 18.562 32.478 1.00 97.38 509 LYS A C 1
ATOM 4119 O O . LYS A 1 509 ? -4.918 18.848 33.286 1.00 97.38 509 LYS A O 1
ATOM 4124 N N . MET A 1 510 ? -5.564 18.432 31.173 1.00 96.62 510 MET A N 1
ATOM 4125 C CA . MET A 1 510 ? -4.249 18.613 30.563 1.00 96.62 510 MET A CA 1
ATOM 4126 C C . MET A 1 510 ? -3.755 20.057 30.700 1.00 96.62 510 MET A C 1
ATOM 4128 O O . MET A 1 510 ? -2.601 20.265 31.063 1.00 96.62 510 MET A O 1
ATOM 4132 N N . LYS A 1 511 ? -4.613 21.058 30.472 1.00 96.88 511 LYS A N 1
ATOM 4133 C CA . LYS A 1 511 ? -4.292 22.480 30.654 1.00 96.88 511 LYS A CA 1
ATOM 4134 C C . LYS A 1 511 ? -3.811 22.752 32.075 1.00 96.88 511 LYS A C 1
ATOM 4136 O O . LYS A 1 511 ? -2.728 23.306 32.260 1.00 96.88 511 LYS A O 1
ATOM 4141 N N . LYS A 1 512 ? -4.592 22.319 33.068 1.00 96.81 512 LYS A N 1
ATOM 4142 C CA . LYS A 1 512 ? -4.258 22.462 34.488 1.00 96.81 512 LYS A CA 1
ATOM 4143 C C . LYS A 1 512 ? -2.915 21.807 34.810 1.00 96.81 512 LYS A C 1
ATOM 4145 O O . LYS A 1 512 ? -2.055 22.442 35.410 1.00 96.81 512 LYS A O 1
ATOM 4150 N N . GLY A 1 513 ? -2.708 20.579 34.341 1.00 97.06 513 GLY A N 1
ATOM 4151 C CA . GLY A 1 513 ? -1.457 19.859 34.544 1.00 97.06 513 GLY A CA 1
ATOM 4152 C C . GLY A 1 513 ? -0.238 20.531 33.905 1.00 97.06 513 GLY A C 1
ATOM 4153 O O . GLY A 1 513 ? 0.829 20.565 34.509 1.00 97.06 513 GLY A O 1
ATOM 4154 N N . LEU A 1 514 ? -0.376 21.117 32.711 1.00 95.62 514 LEU A N 1
ATOM 4155 C CA . LEU A 1 514 ? 0.699 21.891 32.075 1.00 95.62 514 LEU A CA 1
ATOM 4156 C C . LEU A 1 514 ? 1.044 23.150 32.886 1.00 95.62 514 LEU A C 1
ATOM 4158 O O . LEU A 1 514 ? 2.225 23.432 33.102 1.00 95.62 514 LEU A O 1
ATOM 4162 N N . LEU A 1 515 ? 0.034 23.871 33.383 1.00 95.88 515 LEU A N 1
ATOM 4163 C CA . LEU A 1 515 ? 0.228 25.047 34.239 1.00 95.88 515 LEU A CA 1
ATOM 4164 C C . LEU A 1 515 ? 0.938 24.683 35.553 1.00 95.88 515 LEU A C 1
ATOM 4166 O O . LEU A 1 515 ? 1.885 25.360 35.942 1.00 95.88 515 LEU A O 1
ATOM 4170 N N . GLU A 1 516 ? 0.560 23.574 36.195 1.00 95.31 516 GLU A N 1
ATOM 4171 C CA . GLU A 1 516 ? 1.218 23.059 37.410 1.00 95.31 516 GLU A CA 1
ATOM 4172 C C . GLU A 1 516 ? 2.684 22.656 37.175 1.00 95.31 516 GLU A C 1
ATOM 4174 O O . GLU A 1 516 ? 3.506 22.714 38.090 1.00 95.31 516 GLU A O 1
ATOM 4179 N N . LYS A 1 517 ? 3.049 22.289 35.940 1.00 92.50 517 LYS A N 1
ATOM 4180 C CA . LYS A 1 517 ? 4.442 22.047 35.523 1.00 92.50 517 LYS A CA 1
ATOM 4181 C C . LYS A 1 517 ? 5.201 23.332 35.161 1.00 92.50 517 LYS A C 1
ATOM 4183 O O . LYS A 1 517 ? 6.340 23.242 34.702 1.00 92.50 517 LYS A O 1
ATOM 4188 N N . GLY A 1 518 ? 4.598 24.506 35.363 1.00 89.75 518 GLY A N 1
ATOM 4189 C CA . GLY A 1 518 ? 5.200 25.814 35.103 1.00 89.75 518 GLY A CA 1
ATOM 4190 C C . GLY A 1 518 ? 5.137 26.261 33.640 1.00 89.75 518 GLY A C 1
ATOM 4191 O O . GLY A 1 518 ? 5.957 27.076 33.222 1.00 89.75 518 GLY A O 1
ATOM 4192 N N . MET A 1 519 ? 4.215 25.722 32.832 1.00 88.81 519 MET A N 1
ATOM 4193 C CA . MET A 1 519 ? 4.059 26.113 31.424 1.00 88.81 519 MET A CA 1
ATOM 4194 C C . MET A 1 519 ? 3.006 27.201 31.259 1.00 88.81 519 MET A C 1
ATOM 4196 O O . MET A 1 519 ? 1.835 26.913 31.025 1.00 88.81 519 MET A O 1
ATOM 4200 N N . GLU A 1 520 ? 3.431 28.461 31.316 1.00 88.00 520 GLU A N 1
ATOM 4201 C CA . GLU A 1 520 ? 2.551 29.623 31.107 1.00 88.00 520 GLU A CA 1
ATOM 4202 C C . GLU A 1 520 ? 1.893 29.630 29.714 1.00 88.00 520 GLU A C 1
ATOM 4204 O O . GLU A 1 520 ? 0.794 30.144 29.535 1.00 88.00 520 GLU A O 1
ATOM 4209 N N . ASN A 1 521 ? 2.520 28.991 28.723 1.00 88.62 521 ASN A N 1
ATOM 4210 C CA . ASN A 1 521 ? 2.018 28.868 27.355 1.00 88.62 521 ASN A CA 1
ATOM 4211 C C . ASN A 1 521 ? 1.114 27.636 27.125 1.00 88.62 521 ASN A C 1
ATOM 4213 O O . ASN A 1 521 ? 0.989 27.173 25.988 1.00 88.62 521 ASN A O 1
ATOM 4217 N N . ALA A 1 522 ? 0.488 27.092 28.175 1.00 91.94 522 ALA A N 1
ATOM 4218 C CA . ALA A 1 522 ? -0.363 25.900 28.093 1.00 91.94 522 ALA A CA 1
ATOM 4219 C C . ALA A 1 522 ? -1.465 26.009 27.021 1.00 91.94 522 ALA A C 1
ATOM 4221 O O . ALA A 1 522 ? -1.689 25.059 26.275 1.00 91.94 522 ALA A O 1
ATOM 4222 N N . GLU A 1 523 ? -2.118 27.168 26.889 1.00 92.50 523 GLU A N 1
ATOM 4223 C CA . GLU A 1 523 ? -3.165 27.387 25.876 1.00 92.50 523 GLU A CA 1
ATOM 4224 C C . GLU A 1 523 ? -2.625 27.277 24.449 1.00 92.50 523 GLU A C 1
ATOM 4226 O O . GLU A 1 523 ? -3.189 26.557 23.627 1.00 92.50 523 GLU A O 1
ATOM 4231 N N . GLN A 1 524 ? -1.479 27.906 24.179 1.00 89.81 524 GLN A N 1
ATOM 4232 C CA . GLN A 1 524 ? -0.810 27.830 22.882 1.00 89.81 524 GLN A CA 1
ATOM 4233 C C . GLN A 1 524 ? -0.399 26.388 22.546 1.00 89.81 524 GLN A C 1
ATOM 4235 O O . GLN A 1 524 ? -0.515 25.947 21.403 1.00 89.81 524 GLN A O 1
ATOM 4240 N N . ILE A 1 525 ? 0.077 25.632 23.540 1.00 91.25 525 ILE A N 1
ATOM 4241 C CA . ILE A 1 525 ? 0.438 24.219 23.381 1.00 91.25 525 ILE A CA 1
ATOM 4242 C C . ILE A 1 525 ? -0.787 23.392 22.961 1.00 91.25 525 ILE A C 1
ATOM 4244 O O . ILE A 1 525 ? -0.690 22.587 22.029 1.00 91.25 525 ILE A O 1
ATOM 4248 N N . LEU A 1 526 ? -1.933 23.596 23.618 1.00 91.88 526 LEU A N 1
ATOM 4249 C CA . LEU A 1 526 ? -3.179 22.901 23.286 1.00 91.88 526 LEU A CA 1
ATOM 4250 C C . LEU A 1 526 ? -3.705 23.291 21.903 1.00 91.88 526 LEU A C 1
ATOM 4252 O O . LEU A 1 526 ? -4.133 22.418 21.150 1.00 91.88 526 LEU A O 1
ATOM 4256 N N . GLU A 1 527 ? -3.618 24.567 21.532 1.00 90.12 527 GLU A N 1
ATOM 4257 C CA . GLU A 1 527 ? -4.006 25.045 20.203 1.00 90.12 527 GLU A CA 1
ATOM 4258 C C . GLU A 1 527 ? -3.172 24.377 19.096 1.00 90.12 527 GLU A C 1
ATOM 4260 O O . GLU A 1 527 ? -3.724 23.852 18.124 1.00 90.12 527 GLU A O 1
ATOM 4265 N N . ILE A 1 528 ? -1.845 24.314 19.265 1.00 87.88 528 ILE A N 1
ATOM 4266 C CA . ILE A 1 528 ? -0.945 23.625 18.325 1.00 87.88 528 ILE A CA 1
ATOM 4267 C C . ILE A 1 528 ? -1.336 22.148 18.190 1.00 87.88 528 ILE A C 1
ATOM 4269 O O . ILE A 1 528 ? -1.398 21.616 17.079 1.00 87.88 528 ILE A O 1
ATOM 4273 N N . LEU A 1 529 ? -1.626 21.485 19.310 1.00 87.62 529 LEU A N 1
ATOM 4274 C CA . LEU A 1 529 ? -2.001 20.074 19.344 1.00 87.62 529 LEU A CA 1
ATOM 4275 C C . LEU A 1 529 ? -3.337 19.807 18.634 1.00 87.62 529 LEU A C 1
ATOM 4277 O O . LEU A 1 529 ? -3.434 18.861 17.845 1.00 87.62 529 LEU A O 1
ATOM 4281 N N . LEU A 1 530 ? -4.348 20.649 18.865 1.00 87.38 530 LEU A N 1
ATOM 4282 C CA . LEU A 1 530 ? -5.651 20.546 18.204 1.00 87.38 530 LEU A CA 1
ATOM 4283 C C . LEU A 1 530 ? -5.522 20.726 16.688 1.00 87.38 530 LEU A C 1
ATOM 4285 O O . LEU A 1 530 ? -6.058 19.911 15.930 1.00 87.38 530 LEU A O 1
ATOM 4289 N N . ASN A 1 531 ? -4.738 21.715 16.253 1.00 84.12 531 ASN A N 1
ATOM 4290 C CA . ASN A 1 531 ? -4.482 21.995 14.839 1.00 84.12 531 ASN A CA 1
ATOM 4291 C C . ASN A 1 531 ? -3.705 20.866 14.134 1.00 84.12 531 ASN A C 1
ATOM 4293 O O . ASN A 1 531 ? -3.948 20.577 12.962 1.00 84.12 531 ASN A O 1
ATOM 4297 N N . PHE A 1 532 ? -2.795 20.192 14.841 1.00 80.31 532 PHE A N 1
ATOM 4298 C CA . PHE A 1 532 ? -1.952 19.124 14.292 1.00 80.31 532 PHE A CA 1
ATOM 4299 C C . PHE A 1 532 ? -2.690 17.786 14.078 1.00 80.31 532 PHE A C 1
ATOM 4301 O O . PHE A 1 532 ? -2.424 17.055 13.120 1.00 80.31 532 PHE A O 1
ATOM 4308 N N . SER A 1 533 ? -3.627 17.461 14.965 1.00 74.25 533 SER A N 1
ATOM 4309 C CA . SER A 1 533 ? -4.211 16.122 15.135 1.00 74.25 533 SER A CA 1
ATOM 4310 C C . SER A 1 533 ? -4.696 15.400 13.872 1.00 74.25 533 SER A C 1
ATOM 4312 O O . SER A 1 533 ? -4.496 14.191 13.744 1.00 74.25 533 SER A O 1
ATOM 4314 N N . SER A 1 534 ? -5.298 16.123 12.921 1.00 71.44 534 SER A N 1
ATOM 4315 C CA . SER A 1 534 ? -5.856 15.545 11.689 1.00 71.44 534 SER A CA 1
ATOM 4316 C C . SER A 1 534 ? -4.810 14.913 10.758 1.00 71.44 534 SER A C 1
ATOM 4318 O O . SER A 1 534 ? -5.171 14.145 9.864 1.00 71.44 534 SER A O 1
ATOM 4320 N N . TYR A 1 535 ? -3.522 15.189 10.983 1.00 81.19 535 TYR A N 1
ATOM 4321 C CA . TYR A 1 535 ? -2.410 14.687 10.171 1.00 81.19 535 TYR A CA 1
ATOM 4322 C C . TYR A 1 535 ? -1.417 13.819 10.958 1.00 81.19 535 TYR A C 1
ATOM 4324 O O . TYR A 1 535 ? -0.433 13.358 10.382 1.00 81.19 535 TYR A O 1
ATOM 4332 N N . ALA A 1 536 ? -1.667 13.573 12.247 1.00 86.88 536 ALA A N 1
ATOM 4333 C CA . ALA A 1 536 ? -0.778 12.804 13.110 1.00 86.88 536 ALA A CA 1
ATOM 4334 C C . ALA A 1 536 ? -0.686 11.328 12.684 1.00 86.88 536 ALA A C 1
ATOM 4336 O O . ALA A 1 536 ? -1.709 10.657 12.501 1.00 86.88 536 ALA A O 1
ATOM 4337 N N . PHE A 1 537 ? 0.534 10.796 12.588 1.00 90.75 537 PHE A N 1
ATOM 4338 C CA . PHE A 1 537 ? 0.799 9.421 12.156 1.00 90.75 537 PHE A CA 1
ATOM 4339 C C . PHE A 1 537 ? 1.058 8.465 13.333 1.00 90.75 537 PHE A C 1
ATOM 4341 O O . PHE A 1 537 ? 1.408 8.890 14.427 1.00 90.75 537 PHE A O 1
ATOM 4348 N N . ASN A 1 538 ? 0.878 7.158 13.136 1.00 93.44 538 ASN A N 1
ATOM 4349 C CA . ASN A 1 538 ? 1.175 6.149 14.160 1.00 93.44 538 ASN A CA 1
ATOM 4350 C C . ASN A 1 538 ? 2.681 5.820 14.140 1.00 93.44 538 ASN A C 1
ATOM 4352 O O . ASN A 1 538 ? 3.169 5.278 13.143 1.00 93.44 538 ASN A O 1
ATOM 4356 N N . LYS A 1 539 ? 3.412 6.133 15.222 1.00 96.00 539 LYS A N 1
ATOM 4357 C CA . LYS A 1 539 ? 4.866 5.897 15.329 1.00 96.00 539 LYS A CA 1
ATOM 4358 C C . LYS A 1 539 ? 5.201 4.418 15.199 1.00 96.00 539 LYS A C 1
ATOM 4360 O O . LYS A 1 539 ? 6.101 4.060 14.446 1.00 96.00 539 LYS A O 1
ATOM 4365 N N . SER A 1 540 ? 4.439 3.571 15.882 1.00 96.62 540 SER A N 1
ATOM 4366 C CA . SER A 1 540 ? 4.641 2.118 15.915 1.00 96.62 540 SER A CA 1
ATOM 4367 C C . SER A 1 540 ? 4.571 1.505 14.506 1.00 96.62 540 SER A C 1
ATOM 4369 O O . SER A 1 540 ? 5.444 0.736 14.106 1.00 96.62 540 SER A O 1
ATOM 4371 N N . HIS A 1 541 ? 3.600 1.944 13.699 1.00 95.88 541 HIS A N 1
ATOM 4372 C CA . HIS A 1 541 ? 3.497 1.574 12.284 1.00 95.88 541 HIS A CA 1
ATOM 4373 C C . HIS A 1 541 ? 4.702 2.073 11.472 1.00 95.88 541 HIS A C 1
ATOM 4375 O O . HIS A 1 541 ? 5.243 1.337 10.650 1.00 95.88 541 HIS A O 1
ATOM 4381 N N . SER A 1 542 ? 5.107 3.328 11.687 1.00 96.75 542 SER A N 1
ATOM 4382 C CA . SER A 1 542 ? 6.209 3.956 10.950 1.00 96.75 542 SER A CA 1
ATOM 4383 C C . SER A 1 542 ? 7.539 3.238 11.170 1.00 96.75 542 SER A C 1
ATOM 4385 O O . SER A 1 542 ? 8.245 2.942 10.209 1.00 96.75 542 SER A O 1
ATOM 4387 N N . VAL A 1 543 ? 7.842 2.882 12.423 1.00 97.81 543 VAL A N 1
ATOM 4388 C CA . VAL A 1 543 ? 9.074 2.173 12.793 1.00 97.81 543 VAL A CA 1
ATOM 4389 C C . VAL A 1 543 ? 9.120 0.786 12.158 1.00 97.81 543 VAL A C 1
ATOM 4391 O O . VAL A 1 543 ? 10.134 0.423 11.566 1.00 97.81 543 VAL A O 1
ATOM 4394 N N . ALA A 1 544 ? 8.036 0.010 12.224 1.00 97.56 544 ALA A N 1
ATOM 4395 C CA . ALA A 1 544 ? 8.028 -1.316 11.611 1.00 97.56 544 ALA A CA 1
ATOM 4396 C C . ALA A 1 544 ? 8.219 -1.245 10.091 1.00 97.56 544 ALA A C 1
ATOM 4398 O O . ALA A 1 544 ? 9.039 -1.968 9.527 1.00 97.56 544 ALA A O 1
ATOM 4399 N N . TYR A 1 545 ? 7.551 -0.312 9.415 1.00 97.94 545 TYR A N 1
ATOM 4400 C CA . TYR A 1 545 ? 7.704 -0.173 7.967 1.00 97.94 545 TYR A CA 1
ATOM 4401 C C . TYR A 1 545 ? 9.072 0.381 7.564 1.00 97.94 545 TYR A C 1
ATOM 4403 O O . TYR A 1 545 ? 9.582 0.003 6.508 1.00 97.94 545 TYR A O 1
ATOM 4411 N N . ALA A 1 546 ? 9.719 1.169 8.428 1.00 98.19 546 ALA A N 1
ATOM 4412 C CA . ALA A 1 546 ? 11.096 1.605 8.229 1.00 98.19 546 ALA A CA 1
ATOM 4413 C C . ALA A 1 546 ? 12.070 0.421 8.117 1.00 98.19 546 ALA A C 1
ATOM 4415 O O . ALA A 1 546 ? 12.995 0.490 7.311 1.00 98.19 546 ALA A O 1
ATOM 4416 N N . HIS A 1 547 ? 11.820 -0.700 8.806 1.00 97.69 547 HIS A N 1
ATOM 4417 C CA . HIS A 1 547 ? 12.644 -1.906 8.669 1.00 97.69 547 HIS A CA 1
ATOM 4418 C C . HIS A 1 547 ? 12.507 -2.533 7.276 1.00 97.69 547 HIS A C 1
ATOM 4420 O O . HIS A 1 547 ? 13.519 -2.804 6.638 1.00 97.69 547 HIS A O 1
ATOM 4426 N N . ILE A 1 548 ? 11.287 -2.697 6.748 1.00 97.31 548 ILE A N 1
ATOM 4427 C CA . ILE A 1 548 ? 11.077 -3.226 5.384 1.00 97.31 548 ILE A CA 1
ATOM 4428 C C . ILE A 1 548 ? 11.698 -2.283 4.341 1.00 97.31 548 ILE A C 1
ATOM 4430 O O . ILE A 1 548 ? 12.403 -2.723 3.429 1.00 97.31 548 ILE A O 1
ATOM 4434 N N . THR A 1 549 ? 11.467 -0.975 4.481 1.00 98.56 549 THR A N 1
ATOM 4435 C CA . THR A 1 549 ? 12.068 0.049 3.618 1.00 98.56 549 THR A CA 1
ATOM 4436 C C . THR A 1 549 ? 13.590 -0.050 3.638 1.00 98.56 549 THR A C 1
ATOM 4438 O O . THR A 1 549 ? 14.202 -0.127 2.570 1.00 98.56 549 THR A O 1
ATOM 4441 N N . TYR A 1 550 ? 14.199 -0.135 4.822 1.00 98.56 550 TYR A N 1
ATOM 4442 C CA . TYR A 1 550 ? 15.641 -0.286 4.967 1.00 98.56 550 TYR A CA 1
ATOM 4443 C C . TYR A 1 550 ? 16.153 -1.572 4.317 1.00 98.56 550 TYR A C 1
ATOM 4445 O O . TYR A 1 550 ? 17.100 -1.519 3.543 1.00 98.56 550 TYR A O 1
ATOM 4453 N N . GLN A 1 551 ? 15.497 -2.712 4.552 1.00 98.06 551 GLN A N 1
ATOM 4454 C CA . GLN A 1 551 ? 15.870 -3.998 3.954 1.00 98.06 551 GLN A CA 1
ATOM 4455 C C . GLN A 1 551 ? 15.903 -3.920 2.422 1.00 98.06 551 GLN A C 1
ATOM 4457 O O . GLN A 1 551 ? 16.886 -4.328 1.808 1.00 98.06 551 GLN A O 1
ATOM 4462 N N . THR A 1 552 ? 14.878 -3.331 1.791 1.00 98.06 552 THR A N 1
ATOM 4463 C CA . THR A 1 552 ? 14.875 -3.148 0.325 1.00 98.06 552 THR A CA 1
ATOM 4464 C C . THR A 1 552 ? 15.982 -2.211 -0.163 1.00 98.06 552 THR A C 1
ATOM 4466 O O . THR A 1 552 ? 16.609 -2.488 -1.185 1.00 98.06 552 THR A O 1
ATOM 4469 N N . ALA A 1 553 ? 16.267 -1.130 0.569 1.00 98.50 553 ALA A N 1
ATOM 4470 C CA . ALA A 1 553 ? 17.351 -0.209 0.235 1.00 98.50 553 ALA A CA 1
ATOM 4471 C C . ALA A 1 553 ? 18.735 -0.854 0.408 1.00 98.50 553 ALA A C 1
ATOM 4473 O O . ALA A 1 553 ? 19.606 -0.653 -0.434 1.00 98.50 553 ALA A O 1
ATOM 4474 N N . TYR A 1 554 ? 18.917 -1.668 1.449 1.00 98.50 554 TYR A N 1
ATOM 4475 C CA . TYR A 1 554 ? 20.148 -2.405 1.717 1.00 98.50 554 TYR A CA 1
ATOM 4476 C C . TYR A 1 554 ? 20.437 -3.407 0.600 1.00 98.50 554 TYR A C 1
ATOM 4478 O O . TYR A 1 554 ? 21.543 -3.444 0.063 1.00 98.50 554 TYR A O 1
ATOM 4486 N N . LEU A 1 555 ? 19.428 -4.191 0.197 1.00 98.31 555 LEU A N 1
ATOM 4487 C CA . LEU A 1 555 ? 19.554 -5.127 -0.924 1.00 98.31 555 LEU A CA 1
ATOM 4488 C C . LEU A 1 555 ? 19.974 -4.405 -2.201 1.00 98.31 555 LEU A C 1
ATOM 4490 O O . LEU A 1 555 ? 20.872 -4.858 -2.898 1.00 98.31 555 LEU A O 1
ATOM 4494 N N . LYS A 1 556 ? 19.396 -3.236 -2.473 1.00 98.06 556 LYS A N 1
ATOM 4495 C CA . LYS A 1 556 ? 19.793 -2.417 -3.617 1.00 98.06 556 LYS A CA 1
ATOM 4496 C C . LYS A 1 556 ? 21.225 -1.886 -3.505 1.00 98.06 556 LYS A C 1
ATOM 4498 O O . LYS A 1 556 ? 21.964 -1.908 -4.484 1.00 98.06 556 LYS A O 1
ATOM 4503 N N . ALA A 1 557 ? 21.619 -1.413 -2.323 1.00 97.56 557 ALA A N 1
ATOM 4504 C CA . ALA A 1 557 ? 22.939 -0.839 -2.077 1.00 97.56 557 ALA A CA 1
ATOM 4505 C C . ALA A 1 557 ? 24.068 -1.875 -2.201 1.00 97.56 557 ALA A C 1
ATOM 4507 O O . ALA A 1 557 ? 25.176 -1.520 -2.609 1.00 97.56 557 ALA A O 1
ATOM 4508 N N . HIS A 1 558 ? 23.807 -3.138 -1.856 1.00 96.75 558 HIS A N 1
ATOM 4509 C CA . HIS A 1 558 ? 24.832 -4.187 -1.770 1.00 96.75 558 HIS A CA 1
ATOM 4510 C C . HIS A 1 558 ? 24.707 -5.291 -2.827 1.00 96.75 558 HIS A C 1
ATOM 4512 O O . HIS A 1 558 ? 25.702 -5.937 -3.138 1.00 96.75 558 HIS A O 1
ATOM 4518 N N . HIS A 1 559 ? 23.532 -5.469 -3.432 1.00 96.62 559 HIS A N 1
ATOM 4519 C CA . HIS A 1 559 ? 23.232 -6.521 -4.411 1.00 96.62 559 HIS A CA 1
ATOM 4520 C C . HIS A 1 559 ? 22.543 -5.945 -5.660 1.00 96.62 559 HIS A C 1
ATOM 4522 O O . HIS A 1 559 ? 21.505 -6.435 -6.096 1.00 96.62 559 HIS A O 1
ATOM 4528 N N . LEU A 1 560 ? 23.114 -4.884 -6.242 1.00 96.88 560 LEU A N 1
ATOM 4529 C CA . LEU A 1 560 ? 22.512 -4.102 -7.332 1.00 96.88 560 LEU A CA 1
ATOM 4530 C C . LEU A 1 560 ? 22.056 -4.945 -8.541 1.00 96.88 560 LEU A C 1
ATOM 4532 O O . LEU A 1 560 ? 20.940 -4.767 -9.029 1.00 96.88 560 LEU A O 1
ATOM 4536 N N . GLU A 1 561 ? 22.905 -5.853 -9.034 1.00 97.50 561 GLU A N 1
ATOM 4537 C CA . GLU A 1 561 ? 22.591 -6.662 -10.221 1.00 97.50 561 GLU A CA 1
ATOM 4538 C C . GLU A 1 561 ? 21.434 -7.629 -9.958 1.00 97.50 561 GLU A C 1
ATOM 4540 O O . GLU A 1 561 ? 20.494 -7.711 -10.746 1.00 97.50 561 GLU A O 1
ATOM 4545 N N . GLU A 1 562 ? 21.470 -8.326 -8.822 1.00 96.88 562 GLU A N 1
ATOM 4546 C CA . GLU A 1 562 ? 20.393 -9.216 -8.382 1.00 96.88 562 GLU A CA 1
ATOM 4547 C C . GLU A 1 562 ? 19.100 -8.438 -8.116 1.00 96.88 562 GLU A C 1
ATOM 4549 O O . GLU A 1 562 ? 18.020 -8.858 -8.537 1.00 96.88 562 GLU A O 1
ATOM 4554 N N . PHE A 1 563 ? 19.215 -7.248 -7.521 1.00 98.25 563 PHE A N 1
ATOM 4555 C CA . PHE A 1 563 ? 18.089 -6.352 -7.301 1.00 98.25 563 PHE A CA 1
ATOM 4556 C C . PHE A 1 563 ? 17.397 -5.983 -8.598 1.00 98.25 563 PHE A C 1
ATOM 4558 O O . PHE A 1 563 ? 16.174 -6.085 -8.676 1.00 98.25 563 PHE A O 1
ATOM 4565 N N . PHE A 1 564 ? 18.146 -5.599 -9.632 1.00 98.06 564 PHE A N 1
ATOM 4566 C CA . PHE A 1 564 ? 17.534 -5.273 -10.912 1.00 98.06 564 PHE A CA 1
ATOM 4567 C C . PHE A 1 564 ? 17.042 -6.505 -11.677 1.00 98.06 564 PHE A C 1
ATOM 4569 O O . PHE A 1 564 ? 15.990 -6.405 -12.301 1.00 98.06 564 PHE A O 1
ATOM 4576 N N . LYS A 1 565 ? 17.675 -7.681 -11.567 1.00 97.56 565 LYS A N 1
ATOM 4577 C CA . LYS A 1 565 ? 17.098 -8.933 -12.105 1.00 97.56 565 LYS A CA 1
ATOM 4578 C C . LYS A 1 565 ? 15.692 -9.176 -11.556 1.00 97.56 565 LYS A C 1
ATOM 4580 O O . LYS A 1 565 ? 14.743 -9.301 -12.329 1.00 97.56 565 LYS A O 1
ATOM 4585 N N . LEU A 1 566 ? 15.543 -9.149 -10.230 1.00 96.69 566 LEU A N 1
ATOM 4586 C CA . LEU A 1 566 ? 14.248 -9.339 -9.576 1.00 96.69 566 LEU A CA 1
ATOM 4587 C C . LEU A 1 566 ? 13.290 -8.178 -9.862 1.00 96.69 566 LEU A C 1
ATOM 4589 O O . LEU A 1 566 ? 12.112 -8.402 -10.131 1.00 96.69 566 LEU A O 1
ATOM 4593 N N . TYR A 1 567 ? 13.766 -6.931 -9.857 1.00 97.56 567 TYR A N 1
ATOM 4594 C CA . TYR A 1 567 ? 12.917 -5.769 -10.127 1.00 97.56 567 TYR A CA 1
ATOM 4595 C C . TYR A 1 567 ? 12.283 -5.846 -11.520 1.00 97.56 567 TYR A C 1
ATOM 4597 O O . TYR A 1 567 ? 11.088 -5.583 -11.657 1.00 97.56 567 TYR A O 1
ATOM 4605 N N . PHE A 1 568 ? 13.048 -6.253 -12.537 1.00 97.25 568 PHE A N 1
ATOM 4606 C CA . PHE A 1 568 ? 12.531 -6.473 -13.887 1.00 97.25 568 PHE A CA 1
ATOM 4607 C C . PHE A 1 568 ? 11.499 -7.602 -13.923 1.00 97.25 568 PHE A C 1
ATOM 4609 O O . PHE A 1 568 ? 10.416 -7.403 -14.470 1.00 97.25 568 PHE A O 1
ATOM 4616 N N . ALA A 1 569 ? 11.775 -8.744 -13.288 1.00 94.75 569 ALA A N 1
ATOM 4617 C CA . ALA A 1 569 ? 10.829 -9.860 -13.236 1.00 94.75 569 ALA A CA 1
ATOM 4618 C C . ALA A 1 569 ? 9.477 -9.453 -12.609 1.00 94.75 569 ALA A C 1
ATOM 4620 O O . ALA A 1 569 ? 8.418 -9.777 -13.145 1.00 94.75 569 ALA A O 1
ATOM 4621 N N . TYR A 1 570 ? 9.505 -8.671 -11.523 1.00 94.50 570 TYR A N 1
ATOM 4622 C CA . TYR A 1 570 ? 8.305 -8.207 -10.813 1.00 94.50 570 TYR A CA 1
ATOM 4623 C C . TYR A 1 570 ? 7.539 -7.078 -11.524 1.00 94.50 570 TYR A C 1
ATOM 4625 O O . TYR A 1 570 ? 6.370 -6.850 -11.205 1.00 94.50 570 TYR A O 1
ATOM 4633 N N . ASN A 1 571 ? 8.175 -6.346 -12.444 1.00 95.12 571 ASN A N 1
ATOM 4634 C CA . ASN A 1 571 ? 7.600 -5.152 -13.076 1.00 95.12 571 ASN A CA 1
ATOM 4635 C C . ASN A 1 571 ? 7.644 -5.204 -14.615 1.00 95.12 571 ASN A C 1
ATOM 4637 O O . ASN A 1 571 ? 7.527 -4.166 -15.259 1.00 95.12 571 ASN A O 1
ATOM 4641 N N . SER A 1 572 ? 7.783 -6.393 -15.210 1.00 89.69 572 SER A N 1
ATOM 4642 C CA . SER A 1 572 ? 7.907 -6.600 -16.665 1.00 89.69 572 SER A CA 1
ATOM 4643 C C . SER A 1 572 ? 6.768 -5.976 -17.480 1.00 89.69 572 SER A C 1
ATOM 4645 O O . SER A 1 572 ? 6.995 -5.476 -18.577 1.00 89.69 572 SER A O 1
ATOM 4647 N N . SER A 1 573 ? 5.555 -5.923 -16.924 1.00 88.12 573 SER A N 1
ATOM 4648 C CA . SER A 1 573 ? 4.388 -5.303 -17.563 1.00 88.12 573 SER A CA 1
ATOM 4649 C C . SER A 1 573 ? 4.305 -3.774 -17.411 1.00 88.12 573 SER A C 1
ATOM 4651 O O . SER A 1 573 ? 3.397 -3.163 -17.972 1.00 88.12 573 SER A O 1
ATOM 4653 N N . ASP A 1 574 ? 5.187 -3.142 -16.629 1.00 95.00 574 ASP A N 1
ATOM 4654 C CA . ASP A 1 574 ? 5.188 -1.697 -16.360 1.00 95.00 574 ASP A CA 1
ATOM 4655 C C . ASP A 1 574 ? 6.372 -1.017 -17.063 1.00 95.00 574 ASP A C 1
ATOM 4657 O O . ASP A 1 574 ? 7.447 -0.813 -16.493 1.00 95.00 574 ASP A O 1
ATOM 4661 N N . ALA A 1 575 ? 6.152 -0.624 -18.320 1.00 95.75 575 ALA A N 1
ATOM 4662 C CA . ALA A 1 575 ? 7.155 0.042 -19.152 1.00 95.75 575 ALA A CA 1
ATOM 4663 C C . ALA A 1 575 ? 7.757 1.302 -18.499 1.00 95.75 575 ALA A C 1
ATOM 4665 O O . ALA A 1 575 ? 8.932 1.603 -18.707 1.00 95.75 575 ALA A O 1
ATOM 4666 N N . GLY A 1 576 ? 6.984 2.029 -17.681 1.00 96.25 576 GLY A N 1
ATOM 4667 C CA . GLY A 1 576 ? 7.465 3.219 -16.979 1.00 96.25 576 GLY A CA 1
ATOM 4668 C C . GLY A 1 576 ? 8.492 2.876 -15.902 1.00 96.25 576 GLY A C 1
ATOM 4669 O O . GLY A 1 576 ? 9.531 3.531 -15.801 1.00 96.25 576 GLY A O 1
ATOM 4670 N N . LYS A 1 577 ? 8.243 1.818 -15.127 1.00 96.56 577 LYS A N 1
ATOM 4671 C CA . LYS A 1 577 ? 9.201 1.298 -14.142 1.00 96.56 577 LYS A CA 1
ATOM 4672 C C . LYS A 1 577 ? 10.449 0.720 -14.787 1.00 96.56 577 LYS A C 1
ATOM 4674 O O . LYS A 1 577 ? 11.554 1.008 -14.326 1.00 96.56 577 LYS A O 1
ATOM 4679 N N . ILE A 1 578 ? 10.281 -0.040 -15.869 1.00 97.50 578 ILE A N 1
ATOM 4680 C CA . ILE A 1 578 ? 11.406 -0.576 -16.638 1.00 97.50 578 ILE A CA 1
ATOM 4681 C C . ILE A 1 578 ? 12.279 0.562 -17.173 1.00 97.50 578 ILE A C 1
ATOM 4683 O O . ILE A 1 578 ? 13.490 0.546 -16.964 1.00 97.50 578 ILE A O 1
ATOM 4687 N N . PHE A 1 579 ? 11.679 1.601 -17.760 1.00 97.81 579 PHE A N 1
ATOM 4688 C CA . PHE A 1 579 ? 12.401 2.796 -18.194 1.00 97.81 579 PHE A CA 1
ATOM 4689 C C . PHE A 1 579 ? 13.229 3.415 -17.059 1.00 97.81 579 PHE A C 1
ATOM 4691 O O . PHE A 1 579 ? 14.418 3.668 -17.241 1.00 97.81 579 PHE A O 1
ATOM 4698 N N . LEU A 1 580 ? 12.645 3.630 -15.874 1.00 98.06 580 LEU A N 1
ATOM 4699 C CA . LEU A 1 580 ? 13.380 4.196 -14.736 1.00 98.06 580 LEU A CA 1
ATOM 4700 C C . LEU A 1 580 ? 14.541 3.297 -14.286 1.00 98.06 580 LEU A C 1
ATOM 4702 O O . LEU A 1 580 ? 15.599 3.816 -13.930 1.00 98.06 580 LEU A O 1
ATOM 4706 N N . ALA A 1 581 ? 14.369 1.974 -14.328 1.00 98.06 581 ALA A N 1
ATOM 4707 C CA . ALA A 1 581 ? 15.424 1.021 -13.995 1.00 98.06 581 ALA A CA 1
ATOM 4708 C C . ALA A 1 581 ? 16.574 1.059 -15.011 1.00 98.06 581 ALA A C 1
ATOM 4710 O O . ALA A 1 581 ? 17.738 1.029 -14.619 1.00 98.06 581 ALA A O 1
ATOM 4711 N N . VAL A 1 582 ? 16.264 1.209 -16.303 1.00 98.19 582 VAL A N 1
ATOM 4712 C CA . VAL A 1 582 ? 17.267 1.424 -17.358 1.00 98.19 582 VAL A CA 1
ATOM 4713 C C . VAL A 1 582 ? 18.081 2.688 -17.094 1.00 98.19 582 VAL A C 1
ATOM 4715 O O . VAL A 1 582 ? 19.308 2.644 -17.177 1.00 98.19 582 VAL A O 1
ATOM 4718 N N . GLN A 1 583 ? 17.423 3.804 -16.757 1.00 98.06 583 GLN A N 1
ATOM 4719 C CA . GLN A 1 583 ? 18.130 5.046 -16.424 1.00 98.06 583 GLN A CA 1
ATOM 4720 C C . GLN A 1 583 ? 19.055 4.834 -15.220 1.00 98.06 583 GLN A C 1
ATOM 4722 O O . GLN A 1 583 ? 20.217 5.224 -15.247 1.00 98.06 583 GLN A O 1
ATOM 4727 N N . GLU A 1 584 ? 18.591 4.138 -14.187 1.00 98.12 584 GLU A N 1
ATOM 4728 C CA . GLU A 1 584 ? 19.418 3.897 -13.010 1.00 98.12 584 GLU A CA 1
ATOM 4729 C C . GLU A 1 584 ? 20.618 2.970 -13.274 1.00 98.12 584 GLU A C 1
ATOM 4731 O O . GLU A 1 584 ? 21.715 3.240 -12.783 1.00 98.12 584 GLU A O 1
ATOM 4736 N N . LEU A 1 585 ? 20.463 1.929 -14.095 1.00 98.31 585 LEU A N 1
ATOM 4737 C CA . LEU A 1 585 ? 21.582 1.084 -14.528 1.00 98.31 585 LEU A CA 1
ATOM 4738 C C . LEU A 1 585 ? 22.629 1.894 -15.310 1.00 98.31 585 LEU A C 1
ATOM 4740 O O . LEU A 1 585 ? 23.830 1.743 -15.079 1.00 98.31 585 LEU A O 1
ATOM 4744 N N . ARG A 1 586 ? 22.196 2.809 -16.185 1.00 97.50 586 ARG A N 1
ATOM 4745 C CA . ARG A 1 586 ? 23.100 3.741 -16.887 1.00 97.50 586 ARG A CA 1
ATOM 4746 C C . ARG A 1 586 ? 23.813 4.686 -15.931 1.00 97.50 586 ARG A C 1
ATOM 4748 O O . ARG A 1 586 ? 24.993 4.986 -16.144 1.00 97.50 586 ARG A O 1
ATOM 4755 N N . ASN A 1 587 ? 23.129 5.100 -14.869 1.00 96.44 587 ASN A N 1
ATOM 4756 C CA . ASN A 1 587 ? 23.693 5.958 -13.835 1.00 96.44 587 ASN A CA 1
ATOM 4757 C C . ASN A 1 587 ? 24.784 5.229 -13.035 1.00 96.44 587 ASN A C 1
ATOM 4759 O O . ASN A 1 587 ? 25.771 5.836 -12.638 1.00 96.44 587 ASN A O 1
ATOM 4763 N N . GLU A 1 588 ? 24.648 3.911 -12.877 1.00 96.69 588 GLU A N 1
ATOM 4764 C CA . GLU A 1 588 ? 25.641 2.996 -12.282 1.00 96.69 588 GLU A CA 1
ATOM 4765 C C . GLU A 1 588 ? 26.755 2.564 -13.269 1.00 96.69 588 GLU A C 1
ATOM 4767 O O . GLU A 1 588 ? 27.611 1.716 -12.978 1.00 96.69 588 GLU A O 1
ATOM 4772 N N . GLY A 1 589 ? 26.771 3.161 -14.465 1.00 95.81 589 GLY A N 1
ATOM 4773 C CA . GLY A 1 589 ? 27.807 2.962 -15.476 1.00 95.81 589 GLY A CA 1
ATOM 4774 C C . GLY A 1 589 ? 27.647 1.698 -16.320 1.00 95.81 589 GLY A C 1
ATOM 4775 O O . GLY A 1 589 ? 28.618 1.282 -16.953 1.00 95.81 589 GLY A O 1
ATOM 4776 N N . TYR A 1 590 ? 26.468 1.070 -16.333 1.00 97.94 590 TYR A N 1
ATOM 4777 C CA . TYR A 1 590 ? 26.176 -0.048 -17.231 1.00 97.94 590 TYR A CA 1
ATOM 4778 C C . TYR A 1 590 ? 25.764 0.438 -18.630 1.00 97.94 590 TYR A C 1
ATOM 4780 O O . TYR A 1 590 ? 25.036 1.421 -18.789 1.00 97.94 590 TYR A O 1
ATOM 4788 N N . ARG A 1 591 ? 26.195 -0.297 -19.656 1.00 96.94 591 ARG A N 1
ATOM 4789 C CA . ARG A 1 591 ? 25.738 -0.175 -21.043 1.00 96.94 591 ARG A CA 1
ATOM 4790 C C . ARG A 1 591 ? 24.527 -1.078 -21.237 1.00 96.94 591 ARG A C 1
ATOM 4792 O O . ARG A 1 591 ? 24.663 -2.294 -21.321 1.00 96.94 591 ARG A O 1
ATOM 4799 N N . VAL A 1 592 ? 23.342 -0.475 -21.251 1.00 97.75 592 VAL A N 1
ATOM 4800 C CA . VAL A 1 592 ? 22.076 -1.206 -21.389 1.00 97.75 592 VAL A CA 1
ATOM 4801 C C . VAL A 1 592 ? 21.718 -1.354 -22.866 1.00 97.75 592 VAL A C 1
ATOM 4803 O O . VAL A 1 592 ? 21.427 -0.354 -23.527 1.00 97.75 592 VAL A O 1
ATOM 4806 N N . HIS A 1 593 ? 21.733 -2.598 -23.336 1.00 96.94 593 HIS A N 1
ATOM 4807 C CA . HIS A 1 593 ? 21.427 -3.037 -24.694 1.00 96.94 593 HIS A CA 1
ATOM 4808 C C . HIS A 1 593 ? 19.971 -3.492 -24.823 1.00 96.94 593 HIS A C 1
ATOM 4810 O O . HIS A 1 593 ? 19.386 -3.953 -23.835 1.00 96.94 593 HIS A O 1
ATOM 4816 N N . PRO A 1 594 ? 19.396 -3.424 -26.038 1.00 96.62 594 PRO A N 1
ATOM 4817 C CA . PRO A 1 594 ? 18.155 -4.113 -26.366 1.00 96.62 594 PRO A CA 1
ATOM 4818 C C . PRO A 1 594 ? 18.164 -5.592 -25.957 1.00 96.62 594 PRO A C 1
ATOM 4820 O O . PRO A 1 594 ? 19.237 -6.177 -25.757 1.00 96.62 594 PRO A O 1
ATOM 4823 N N . PRO A 1 595 ? 16.984 -6.230 -25.854 1.00 97.19 595 PRO A N 1
ATOM 4824 C CA . PRO A 1 595 ? 16.931 -7.680 -25.801 1.00 97.19 595 PRO A CA 1
ATOM 4825 C C . PRO A 1 595 ? 17.668 -8.278 -27.000 1.00 97.19 595 PRO A C 1
ATOM 4827 O O . PRO A 1 595 ? 17.687 -7.680 -28.068 1.00 97.19 595 PRO A O 1
ATOM 4830 N N . ASP A 1 596 ? 18.249 -9.457 -26.831 1.00 97.94 596 ASP A N 1
ATOM 4831 C CA . ASP A 1 596 ? 18.916 -10.224 -27.883 1.00 97.94 596 ASP A CA 1
ATOM 4832 C C . ASP A 1 596 ? 18.319 -11.633 -27.885 1.00 97.94 596 ASP A C 1
ATOM 4834 O O . ASP A 1 596 ? 18.234 -12.279 -26.839 1.00 97.94 596 ASP A O 1
ATOM 4838 N N . ILE A 1 597 ? 17.877 -12.119 -29.046 1.00 97.81 597 ILE A N 1
ATOM 4839 C CA . ILE A 1 597 ? 17.132 -13.379 -29.165 1.00 97.81 597 ILE A CA 1
ATOM 4840 C C . ILE A 1 597 ? 17.924 -14.596 -28.661 1.00 97.81 597 ILE A C 1
ATOM 4842 O O . ILE A 1 597 ? 17.322 -15.570 -28.195 1.00 97.81 597 ILE A O 1
ATOM 4846 N N . ASN A 1 598 ? 19.257 -14.528 -28.707 1.00 97.88 598 ASN A N 1
ATOM 4847 C CA . ASN A 1 598 ? 20.178 -15.601 -28.346 1.00 97.88 598 ASN A CA 1
ATOM 4848 C C . ASN A 1 598 ? 20.822 -15.425 -26.966 1.00 97.88 598 ASN A C 1
ATOM 4850 O O . ASN A 1 598 ? 21.325 -16.404 -26.417 1.00 97.88 598 ASN A O 1
ATOM 4854 N N . ILE A 1 599 ? 20.790 -14.219 -26.391 1.00 96.88 599 ILE A N 1
ATOM 4855 C CA . ILE A 1 599 ? 21.378 -13.922 -25.072 1.00 96.88 599 ILE A CA 1
ATOM 4856 C C . ILE A 1 599 ? 20.301 -13.689 -24.008 1.00 96.88 599 ILE A C 1
ATOM 4858 O O . ILE A 1 599 ? 20.391 -14.241 -22.913 1.00 96.88 599 ILE A O 1
ATOM 4862 N N . SER A 1 600 ? 19.286 -12.875 -24.297 1.00 97.50 600 SER A N 1
ATOM 4863 C CA . SER A 1 600 ? 18.304 -12.420 -23.308 1.00 97.50 600 SER A CA 1
ATOM 4864 C C . SER A 1 600 ? 17.316 -13.511 -22.927 1.00 97.50 600 SER A C 1
ATOM 4866 O O . SER A 1 600 ? 16.637 -14.056 -23.785 1.00 97.50 600 SER A O 1
ATOM 4868 N N . GLY A 1 601 ? 17.167 -13.804 -21.639 1.00 95.19 601 GLY A N 1
ATOM 4869 C CA . GLY A 1 601 ? 16.144 -14.724 -21.133 1.00 95.19 601 GLY A CA 1
ATOM 4870 C C . GLY A 1 601 ? 14.916 -13.995 -20.595 1.00 95.19 601 GLY A C 1
ATOM 4871 O O . GLY A 1 601 ? 14.554 -12.901 -21.042 1.00 95.19 601 GLY A O 1
ATOM 4872 N N . LYS A 1 602 ? 14.276 -14.608 -19.595 1.00 94.62 602 LYS A N 1
ATOM 4873 C CA . LYS A 1 602 ? 13.169 -13.991 -18.842 1.00 94.62 602 LYS A CA 1
ATOM 4874 C C . LYS A 1 602 ? 13.651 -12.916 -17.863 1.00 94.62 602 LYS A C 1
ATOM 4876 O O . LYS A 1 602 ? 12.885 -12.013 -17.532 1.00 94.62 602 LYS A O 1
ATOM 4881 N N . ASP A 1 603 ? 14.917 -13.020 -17.460 1.00 94.56 603 ASP A N 1
ATOM 4882 C CA . ASP A 1 603 ? 15.605 -12.156 -16.507 1.00 94.56 603 ASP A CA 1
ATOM 4883 C C . ASP A 1 603 ? 16.657 -11.276 -17.202 1.00 94.56 603 ASP A C 1
ATOM 4885 O O . ASP A 1 603 ? 17.111 -11.558 -18.313 1.00 94.56 603 ASP A O 1
ATOM 4889 N N . LEU A 1 604 ? 17.061 -10.205 -16.519 1.00 96.50 604 LEU A N 1
ATOM 4890 C CA . LEU A 1 604 ? 18.112 -9.291 -16.964 1.00 96.50 604 LEU A CA 1
ATOM 4891 C C . LEU A 1 604 ? 19.478 -10.010 -17.000 1.00 96.50 604 LEU A C 1
ATOM 4893 O O . LEU A 1 604 ? 19.880 -10.641 -16.017 1.00 96.50 604 LEU A O 1
ATOM 4897 N N . VAL A 1 605 ? 20.219 -9.892 -18.105 1.00 97.69 605 VAL A N 1
ATOM 4898 C CA . VAL A 1 605 ? 21.516 -10.574 -18.283 1.00 97.69 605 VAL A CA 1
ATOM 4899 C C . VAL A 1 605 ? 22.662 -9.571 -18.172 1.00 97.69 605 VAL A C 1
ATOM 4901 O O . VAL A 1 605 ? 22.697 -8.593 -18.912 1.00 97.69 605 VAL A O 1
ATOM 4904 N N . PHE A 1 606 ? 23.611 -9.829 -17.267 1.00 97.81 606 PHE A N 1
ATOM 4905 C CA . PHE A 1 606 ? 24.804 -9.004 -17.045 1.00 97.81 606 PHE A CA 1
ATOM 4906 C C . PHE A 1 606 ? 26.048 -9.713 -17.588 1.00 97.81 606 PHE A C 1
ATOM 4908 O O . PHE A 1 606 ? 26.381 -10.803 -17.129 1.00 97.81 606 PHE A O 1
ATOM 4915 N N . HIS A 1 607 ? 26.757 -9.076 -18.520 1.00 96.12 607 HIS A N 1
ATOM 4916 C CA . HIS A 1 607 ? 28.083 -9.461 -19.007 1.00 96.12 607 HIS A CA 1
ATOM 4917 C C . HIS A 1 607 ? 29.075 -8.331 -18.689 1.00 96.12 607 HIS A C 1
ATOM 4919 O O . HIS A 1 607 ? 29.322 -7.435 -19.498 1.00 96.12 607 HIS A O 1
ATOM 4925 N N . GLY A 1 608 ? 29.632 -8.336 -17.476 1.00 95.38 608 GLY A N 1
ATOM 4926 C CA . GLY A 1 608 ? 30.463 -7.229 -17.001 1.00 95.38 608 GLY A CA 1
ATOM 4927 C C . GLY A 1 608 ? 29.654 -5.930 -16.929 1.00 95.38 608 GLY A C 1
ATOM 4928 O O . GLY A 1 608 ? 28.682 -5.847 -16.186 1.00 95.38 608 GLY A O 1
ATOM 4929 N N . LYS A 1 609 ? 30.044 -4.906 -17.700 1.00 96.75 609 LYS A N 1
ATOM 4930 C CA . LYS A 1 609 ? 29.297 -3.638 -17.784 1.00 96.75 609 LYS A CA 1
ATOM 4931 C C . LYS A 1 609 ? 28.222 -3.619 -18.869 1.00 96.75 609 LYS A C 1
ATOM 4933 O O . LYS A 1 609 ? 27.476 -2.647 -18.928 1.00 96.75 609 LYS A O 1
ATOM 4938 N N . ASP A 1 610 ? 28.114 -4.654 -19.694 1.00 97.81 610 ASP A N 1
ATOM 4939 C CA . ASP A 1 610 ? 27.057 -4.782 -20.694 1.00 97.81 610 ASP A CA 1
ATOM 4940 C C . ASP A 1 610 ? 25.847 -5.507 -20.100 1.00 97.81 610 ASP A C 1
ATOM 4942 O O . ASP A 1 610 ? 25.986 -6.556 -19.470 1.00 97.81 610 ASP A O 1
ATOM 4946 N N . VAL A 1 611 ? 24.656 -4.942 -20.287 1.00 98.19 611 VAL A N 1
ATOM 4947 C CA . VAL A 1 611 ? 23.403 -5.461 -19.730 1.00 98.19 611 VAL A CA 1
ATOM 4948 C C . VAL A 1 611 ? 22.387 -5.620 -20.844 1.00 98.19 611 VAL A C 1
ATOM 4950 O O . VAL A 1 611 ? 22.050 -4.639 -21.496 1.00 98.19 611 VAL A O 1
ATOM 4953 N N . TYR A 1 612 ? 21.877 -6.829 -21.045 1.00 98.12 612 TYR A N 1
ATOM 4954 C CA . TYR A 1 612 ? 20.858 -7.115 -22.053 1.00 98.12 612 TYR A CA 1
ATOM 4955 C C . TYR A 1 612 ? 19.490 -7.191 -21.392 1.00 98.12 612 TYR A C 1
ATOM 4957 O O . TYR A 1 612 ? 19.299 -7.949 -20.433 1.00 98.12 612 TYR A O 1
ATOM 4965 N N . LEU A 1 613 ? 18.538 -6.405 -21.903 1.00 98.12 613 LEU A N 1
ATOM 4966 C CA . LEU A 1 613 ? 17.170 -6.427 -21.397 1.00 98.12 613 LEU A CA 1
ATOM 4967 C C . LEU A 1 613 ? 16.529 -7.812 -21.586 1.00 98.12 613 LEU A C 1
ATOM 4969 O O . LEU A 1 613 ? 16.784 -8.464 -22.601 1.00 98.12 613 LEU A O 1
ATOM 4973 N N . PRO A 1 614 ? 15.689 -8.277 -20.646 1.00 97.69 614 PRO A N 1
ATOM 4974 C CA . PRO A 1 614 ? 14.984 -9.539 -20.808 1.00 97.69 614 PRO A CA 1
ATOM 4975 C C . PRO A 1 614 ? 13.993 -9.479 -21.970 1.00 97.69 614 PRO A C 1
ATOM 4977 O O . PRO A 1 614 ? 13.430 -8.428 -22.261 1.00 97.69 614 PRO A O 1
ATOM 4980 N N . LEU A 1 615 ? 13.701 -10.622 -22.591 1.00 97.50 615 LEU A N 1
ATOM 4981 C CA . LEU A 1 615 ? 12.707 -10.700 -23.668 1.00 97.50 615 LEU A CA 1
ATOM 4982 C C . LEU A 1 615 ? 11.293 -10.333 -23.188 1.00 97.50 615 LEU A C 1
ATOM 4984 O O . LEU A 1 615 ? 10.489 -9.841 -23.972 1.00 97.50 615 LEU A O 1
ATOM 4988 N N . THR A 1 616 ? 11.004 -10.506 -21.896 1.00 96.62 616 THR A N 1
ATOM 4989 C CA . THR A 1 616 ? 9.706 -10.202 -21.266 1.00 96.62 616 THR A CA 1
ATOM 4990 C C . THR A 1 616 ? 9.355 -8.713 -21.219 1.00 96.62 616 THR A C 1
ATOM 4992 O O . THR A 1 616 ? 8.207 -8.380 -20.937 1.00 96.62 616 THR A O 1
ATOM 4995 N N . VAL A 1 617 ? 10.298 -7.806 -21.510 1.00 96.62 617 VAL A N 1
ATOM 4996 C CA . VAL A 1 617 ? 9.995 -6.364 -21.631 1.00 96.62 617 VAL A CA 1
ATOM 4997 C C . VAL A 1 617 ? 9.330 -6.018 -22.968 1.00 96.62 617 VAL A C 1
ATOM 4999 O O . VAL A 1 617 ? 8.790 -4.924 -23.130 1.00 96.62 617 VAL A O 1
ATOM 5002 N N . VAL A 1 618 ? 9.387 -6.929 -23.943 1.00 96.62 618 VAL A N 1
ATOM 5003 C CA . VAL A 1 618 ? 8.783 -6.746 -25.263 1.00 96.62 618 VAL A CA 1
ATOM 5004 C C . VAL A 1 618 ? 7.287 -7.034 -25.175 1.00 96.62 618 VAL A C 1
ATOM 5006 O O . VAL A 1 618 ? 6.861 -8.078 -24.675 1.00 96.62 618 VAL A O 1
ATOM 5009 N N . LYS A 1 619 ? 6.460 -6.119 -25.691 1.00 94.25 619 LYS A N 1
ATOM 5010 C CA . LYS A 1 619 ? 4.998 -6.264 -25.681 1.00 94.25 619 LYS A CA 1
ATOM 5011 C C . LYS A 1 619 ? 4.569 -7.595 -26.305 1.00 94.25 619 LYS A C 1
ATOM 5013 O O . LYS A 1 619 ? 4.916 -7.915 -27.439 1.00 94.25 619 LYS A O 1
ATOM 5018 N N . GLY A 1 620 ? 3.769 -8.347 -25.552 1.00 93.12 620 GLY A N 1
ATOM 5019 C CA . GLY A 1 620 ? 3.231 -9.644 -25.967 1.00 93.12 620 GLY A CA 1
ATOM 5020 C C . GLY A 1 620 ? 4.160 -10.843 -25.736 1.00 93.12 620 GLY A C 1
ATOM 5021 O O . GLY A 1 620 ? 3.749 -11.967 -26.015 1.00 93.12 620 GLY A O 1
ATOM 5022 N N . VAL A 1 621 ? 5.369 -10.647 -25.196 1.00 94.88 621 VAL A N 1
ATOM 5023 C CA . VAL A 1 621 ? 6.295 -11.743 -24.873 1.00 94.88 621 VAL A CA 1
ATOM 5024 C C . VAL A 1 621 ? 6.138 -12.166 -23.410 1.00 94.88 621 VAL A C 1
ATOM 5026 O O . VAL A 1 621 ? 6.621 -11.509 -22.492 1.00 94.88 621 VAL A O 1
ATOM 5029 N N . GLY A 1 622 ? 5.449 -13.286 -23.188 1.00 93.31 622 GLY A N 1
ATOM 5030 C CA . GLY A 1 622 ? 5.316 -13.913 -21.868 1.00 93.31 622 GLY A CA 1
ATOM 5031 C C . GLY A 1 622 ? 6.442 -14.903 -21.550 1.00 93.31 622 GLY A C 1
ATOM 5032 O O . GLY A 1 622 ? 7.153 -15.357 -22.445 1.00 93.31 622 GLY A O 1
ATOM 5033 N N . VAL A 1 623 ? 6.557 -15.302 -20.278 1.00 93.38 623 VAL A N 1
ATOM 5034 C CA . VAL A 1 623 ? 7.584 -16.253 -19.796 1.00 93.38 623 VAL A CA 1
ATOM 5035 C C . VAL A 1 623 ? 7.565 -17.571 -20.580 1.00 93.38 623 VAL A C 1
ATOM 5037 O O . VAL A 1 623 ? 8.617 -18.049 -20.985 1.00 93.38 623 VAL A O 1
ATOM 5040 N N . THR A 1 624 ? 6.382 -18.111 -20.885 1.00 94.50 624 THR A N 1
ATOM 5041 C CA . THR A 1 624 ? 6.234 -19.352 -21.666 1.00 94.50 624 THR A CA 1
ATOM 5042 C C . THR A 1 624 ? 6.859 -19.254 -23.058 1.00 94.50 624 THR A C 1
ATOM 5044 O O . THR A 1 624 ? 7.506 -20.195 -23.510 1.00 94.50 624 THR A O 1
ATOM 5047 N N . LEU A 1 625 ? 6.698 -18.112 -23.735 1.00 95.38 625 LEU A N 1
ATOM 5048 C CA . LEU A 1 625 ? 7.310 -17.894 -25.045 1.00 95.38 625 LEU A CA 1
ATOM 5049 C C . LEU A 1 625 ? 8.836 -17.814 -24.923 1.00 95.38 625 LEU A C 1
ATOM 5051 O O . LEU A 1 625 ? 9.553 -18.377 -25.745 1.00 95.38 625 LEU A O 1
ATOM 5055 N N . VAL A 1 626 ? 9.340 -17.162 -23.875 1.00 95.81 626 VAL A N 1
ATOM 5056 C CA . VAL A 1 626 ? 10.783 -17.093 -23.615 1.00 95.81 626 VAL A CA 1
ATOM 5057 C C . VAL A 1 626 ? 11.381 -18.485 -23.403 1.00 95.81 626 VAL A C 1
ATOM 5059 O O . VAL A 1 626 ? 12.396 -18.800 -24.015 1.00 95.81 626 VAL A O 1
ATOM 5062 N N . GLU A 1 627 ? 10.723 -19.350 -22.632 1.00 95.62 627 GLU A N 1
ATOM 5063 C CA . GLU A 1 627 ? 11.168 -20.735 -22.420 1.00 95.62 627 GLU A CA 1
ATOM 5064 C C . GLU A 1 627 ? 11.176 -21.559 -23.719 1.00 95.62 627 GLU A C 1
ATOM 5066 O O . GLU A 1 627 ? 12.034 -22.422 -23.909 1.00 95.62 627 GLU A O 1
ATOM 5071 N N . GLN A 1 628 ? 10.232 -21.313 -24.635 1.00 95.56 628 GLN A N 1
ATOM 5072 C CA . GLN A 1 628 ? 10.238 -21.945 -25.959 1.00 95.56 628 GLN A CA 1
ATOM 5073 C C . GLN A 1 628 ? 11.410 -21.454 -26.816 1.00 95.56 628 GLN A C 1
ATOM 5075 O O . GLN A 1 628 ? 12.065 -22.268 -27.463 1.00 95.56 628 GLN A O 1
ATOM 5080 N N . ILE A 1 629 ? 11.698 -20.149 -26.788 1.00 96.00 629 ILE A N 1
ATOM 5081 C CA . ILE A 1 629 ? 12.842 -19.551 -27.489 1.00 96.00 629 ILE A CA 1
ATOM 5082 C C . ILE A 1 629 ? 14.152 -20.135 -26.954 1.00 96.00 629 ILE A C 1
ATOM 5084 O O . ILE A 1 629 ? 14.997 -20.559 -27.736 1.00 96.00 629 ILE A O 1
ATOM 5088 N N . GLU A 1 630 ? 14.312 -20.219 -25.632 1.00 95.44 630 GLU A N 1
ATOM 5089 C CA . GLU A 1 630 ? 15.514 -20.760 -24.987 1.00 95.44 630 GLU A CA 1
ATOM 5090 C C . GLU A 1 630 ? 15.815 -22.202 -25.414 1.00 95.44 630 GLU A C 1
ATOM 5092 O O . GLU A 1 630 ? 16.973 -22.535 -25.663 1.00 95.44 630 GLU A O 1
ATOM 5097 N N . LYS A 1 631 ? 14.783 -23.039 -25.587 1.00 95.62 631 LYS A N 1
ATOM 5098 C CA . LYS A 1 631 ? 14.926 -24.438 -26.030 1.00 95.62 631 LYS A CA 1
ATOM 5099 C C . LYS A 1 631 ? 15.433 -24.590 -27.462 1.00 95.62 631 LYS A C 1
ATOM 5101 O O . LYS A 1 631 ? 15.975 -25.642 -27.793 1.00 95.62 631 LYS A O 1
ATOM 5106 N N . ILE A 1 632 ? 15.231 -23.589 -28.318 1.00 95.12 632 ILE A N 1
ATOM 5107 C CA . ILE A 1 632 ? 15.602 -23.668 -29.735 1.00 95.12 632 ILE A CA 1
ATOM 5108 C C . ILE A 1 632 ? 16.905 -22.932 -30.063 1.00 95.12 632 ILE A C 1
ATOM 5110 O O . ILE A 1 632 ? 17.342 -22.968 -31.211 1.00 95.12 632 ILE A O 1
ATOM 5114 N N . ARG A 1 633 ? 17.542 -22.283 -29.083 1.00 94.81 633 ARG A N 1
ATOM 5115 C CA . ARG A 1 633 ? 18.775 -21.521 -29.304 1.00 94.81 633 ARG A CA 1
ATOM 5116 C C . ARG A 1 633 ? 19.939 -22.392 -29.809 1.00 94.81 633 ARG A C 1
ATOM 5118 O O . ARG A 1 633 ? 20.046 -23.552 -29.411 1.00 94.81 633 ARG A O 1
ATOM 5125 N N . PRO A 1 634 ? 20.858 -21.814 -30.604 1.00 95.75 634 PRO A N 1
ATOM 5126 C CA . PRO A 1 634 ? 20.779 -20.467 -31.169 1.00 95.75 634 PRO A CA 1
ATOM 5127 C C . PRO A 1 634 ? 19.740 -20.386 -32.299 1.00 95.75 634 PRO A C 1
ATOM 5129 O O . PRO A 1 634 ? 19.586 -21.314 -33.085 1.00 95.75 634 PRO A O 1
ATOM 5132 N N . VAL A 1 635 ? 19.039 -19.258 -32.365 1.00 94.94 635 VAL A N 1
ATOM 5133 C CA . VAL A 1 635 ? 18.176 -18.852 -33.477 1.00 94.94 635 VAL A CA 1
ATOM 5134 C C . VAL A 1 635 ? 19.029 -18.055 -34.462 1.00 94.94 635 VAL A C 1
ATOM 5136 O O . VAL A 1 635 ? 19.685 -17.090 -34.067 1.00 94.94 635 VAL A O 1
ATOM 5139 N N . SER A 1 636 ? 19.025 -18.440 -35.734 1.00 95.44 636 SER A N 1
ATOM 5140 C CA . SER A 1 636 ? 19.819 -17.808 -36.796 1.00 95.44 636 SER A CA 1
ATOM 5141 C C . SER A 1 636 ? 19.058 -16.753 -37.599 1.00 95.44 636 SER A C 1
ATOM 5143 O O . SER A 1 636 ? 19.680 -15.883 -38.200 1.00 95.44 636 SER A O 1
ATOM 5145 N N . SER A 1 637 ? 17.723 -16.807 -37.611 1.00 94.31 637 SER A N 1
ATOM 5146 C CA . SER A 1 637 ? 16.880 -15.918 -38.418 1.00 94.31 637 SER A CA 1
ATOM 5147 C C . SER A 1 637 ? 15.479 -15.739 -37.826 1.00 94.31 637 SER A C 1
ATOM 5149 O O . SER A 1 637 ? 15.014 -16.546 -37.014 1.00 94.31 637 SER A O 1
ATOM 5151 N N . VAL A 1 638 ? 14.776 -14.683 -38.248 1.00 93.00 638 VAL A N 1
ATOM 5152 C CA . VAL A 1 638 ? 13.358 -14.455 -37.918 1.00 93.00 638 VAL A CA 1
ATOM 5153 C C . VAL A 1 638 ? 12.511 -15.636 -38.388 1.00 93.00 638 VAL A C 1
ATOM 5155 O O . VAL A 1 638 ? 11.623 -16.089 -37.662 1.00 93.00 638 VAL A O 1
ATOM 5158 N N . ARG A 1 639 ? 12.805 -16.172 -39.576 1.00 89.75 639 ARG A N 1
ATOM 5159 C CA . ARG A 1 639 ? 12.097 -17.322 -40.131 1.00 89.75 639 ARG A CA 1
ATOM 5160 C C . ARG A 1 639 ? 12.267 -18.577 -39.284 1.00 89.75 639 ARG A C 1
ATOM 5162 O O . ARG A 1 639 ? 11.276 -19.240 -38.992 1.00 89.75 639 ARG A O 1
ATOM 5169 N N . GLU A 1 640 ? 13.487 -18.876 -38.848 1.00 92.19 640 GLU A N 1
ATOM 5170 C CA . GLU A 1 640 ? 13.742 -20.038 -37.997 1.00 92.19 640 GLU A CA 1
ATOM 5171 C C . GLU A 1 640 ? 12.951 -19.961 -36.681 1.00 92.19 640 GLU A C 1
ATOM 5173 O O . GLU A 1 640 ? 12.384 -20.966 -36.249 1.00 92.19 640 GLU A O 1
ATOM 5178 N N . LEU A 1 641 ? 12.844 -18.772 -36.070 1.00 94.12 641 LEU A N 1
ATOM 5179 C CA . LEU A 1 641 ? 12.012 -18.577 -34.879 1.00 94.12 641 LEU A CA 1
ATOM 5180 C C . LEU A 1 641 ? 10.549 -18.963 -35.151 1.00 94.12 641 LEU A C 1
ATOM 5182 O O . LEU A 1 641 ? 9.941 -19.673 -34.352 1.00 94.12 641 LEU A O 1
ATOM 5186 N N . GLN A 1 642 ? 9.986 -18.506 -36.272 1.00 91.19 642 GLN A N 1
ATOM 5187 C CA . GLN A 1 642 ? 8.596 -18.793 -36.640 1.00 91.19 642 GLN A CA 1
ATOM 5188 C C . GLN A 1 642 ? 8.352 -20.266 -36.988 1.00 91.19 642 GLN A C 1
ATOM 5190 O O . GLN A 1 642 ? 7.240 -20.755 -36.797 1.00 91.19 642 GLN A O 1
ATOM 5195 N N . GLU A 1 643 ? 9.357 -20.956 -37.528 1.00 90.62 643 GLU A N 1
ATOM 5196 C CA . GLU A 1 643 ? 9.275 -22.375 -37.888 1.00 90.62 643 GLU A CA 1
ATOM 5197 C C . GLU A 1 643 ? 9.423 -23.283 -36.658 1.00 90.62 643 GLU A C 1
ATOM 5199 O O . GLU A 1 643 ? 8.731 -24.296 -36.554 1.00 90.62 643 GLU A O 1
ATOM 5204 N N . ARG A 1 644 ? 10.296 -22.921 -35.709 1.00 93.06 644 ARG A N 1
ATOM 5205 C CA . ARG A 1 644 ? 10.629 -23.760 -34.545 1.00 93.06 644 ARG A CA 1
ATOM 5206 C C . ARG A 1 644 ? 9.799 -23.457 -33.296 1.00 93.06 644 ARG A C 1
ATOM 5208 O O . ARG A 1 644 ? 9.736 -24.309 -32.411 1.00 93.06 644 ARG A O 1
ATOM 5215 N N . VAL A 1 645 ? 9.150 -22.292 -33.209 1.00 90.81 645 VAL A N 1
ATOM 5216 C CA . VAL A 1 645 ? 8.237 -21.951 -32.105 1.00 90.81 645 VAL A CA 1
ATOM 5217 C C . VAL A 1 645 ? 6.796 -21.908 -32.599 1.00 90.81 645 VAL A C 1
ATOM 5219 O O . VAL A 1 645 ? 6.378 -21.017 -33.338 1.00 90.81 645 VAL A O 1
ATOM 5222 N N . THR A 1 646 ? 6.002 -22.878 -32.156 1.00 83.44 646 THR A N 1
ATOM 5223 C CA . THR A 1 646 ? 4.593 -23.003 -32.537 1.00 83.44 646 THR A CA 1
ATOM 5224 C C . THR A 1 646 ? 3.734 -21.907 -31.910 1.00 83.44 646 THR A C 1
ATOM 5226 O O . THR A 1 646 ? 3.752 -21.724 -30.694 1.00 83.44 646 THR A O 1
ATOM 5229 N N . GLY A 1 647 ? 2.907 -21.246 -32.724 1.00 83.25 647 GLY A N 1
ATOM 5230 C CA . GLY A 1 647 ? 1.841 -20.363 -32.241 1.00 83.25 647 GLY A CA 1
ATOM 5231 C C . GLY A 1 647 ? 2.276 -18.954 -31.833 1.00 83.25 647 GLY A C 1
ATOM 5232 O O . GLY A 1 647 ? 1.484 -18.259 -31.203 1.00 83.25 647 GLY A O 1
ATOM 5233 N N . VAL A 1 648 ? 3.487 -18.502 -32.186 1.00 88.00 648 VAL A N 1
ATOM 5234 C CA . VAL A 1 648 ? 3.905 -17.113 -31.922 1.00 88.00 648 VAL A CA 1
ATOM 5235 C C . VAL A 1 648 ? 3.105 -16.152 -32.809 1.00 88.00 648 VAL A C 1
ATOM 5237 O O . VAL A 1 648 ? 3.220 -16.220 -34.037 1.00 88.00 648 VAL A O 1
ATOM 5240 N N . PRO A 1 649 ? 2.311 -15.231 -32.235 1.00 90.56 649 PRO A N 1
ATOM 5241 C CA . PRO A 1 649 ? 1.565 -14.263 -33.027 1.00 90.56 649 PRO A CA 1
ATOM 5242 C C . PRO A 1 649 ? 2.502 -13.333 -33.810 1.00 90.56 649 PRO A C 1
ATOM 5244 O O . PRO A 1 649 ? 3.540 -12.899 -33.306 1.00 90.56 649 PRO A O 1
ATOM 5247 N N . ARG A 1 650 ? 2.128 -12.969 -35.042 1.00 90.62 650 ARG A N 1
ATOM 5248 C CA . ARG A 1 650 ? 2.969 -12.131 -35.918 1.00 90.62 650 ARG A CA 1
ATOM 5249 C C . ARG A 1 650 ? 3.340 -10.784 -35.292 1.00 90.62 650 ARG A C 1
ATOM 5251 O O . ARG A 1 650 ? 4.481 -10.354 -35.417 1.00 90.62 650 ARG A O 1
ATOM 5258 N N . ASN A 1 651 ? 2.402 -10.137 -34.604 1.00 92.94 651 ASN A N 1
ATOM 5259 C CA . ASN A 1 651 ? 2.635 -8.871 -33.901 1.00 92.94 651 ASN A CA 1
ATOM 5260 C C . ASN A 1 651 ? 3.677 -8.996 -32.771 1.00 92.94 651 ASN A C 1
ATOM 5262 O O . ASN A 1 651 ? 4.371 -8.025 -32.474 1.00 92.94 651 ASN A O 1
ATOM 5266 N N . VAL A 1 652 ? 3.815 -10.177 -32.159 1.00 95.31 652 VAL A N 1
ATOM 5267 C CA . VAL A 1 652 ? 4.858 -10.450 -31.159 1.00 95.31 652 VAL A CA 1
ATOM 5268 C C . VAL A 1 652 ? 6.227 -10.560 -31.831 1.00 95.31 652 VAL A C 1
ATOM 5270 O O . VAL A 1 652 ? 7.186 -9.966 -31.346 1.00 95.31 652 VAL A O 1
ATOM 5273 N N . VAL A 1 653 ? 6.320 -11.229 -32.986 1.00 95.19 653 VAL A N 1
ATOM 5274 C CA . VAL A 1 653 ? 7.567 -11.287 -33.775 1.00 95.19 653 VAL A CA 1
ATOM 5275 C C . VAL A 1 653 ? 7.968 -9.896 -34.274 1.00 95.19 653 VAL A C 1
ATOM 5277 O O . VAL A 1 653 ? 9.126 -9.508 -34.146 1.00 95.19 653 VAL A O 1
ATOM 5280 N N . GLU A 1 654 ? 7.009 -9.103 -34.760 1.00 94.94 654 GLU A N 1
ATOM 5281 C CA . GLU A 1 654 ? 7.242 -7.700 -35.122 1.00 94.94 654 GLU A CA 1
ATOM 5282 C C . GLU A 1 654 ? 7.749 -6.895 -33.915 1.00 94.94 654 GLU A C 1
ATOM 5284 O O . GLU A 1 654 ? 8.702 -6.130 -34.045 1.00 94.94 654 GLU A O 1
ATOM 5289 N N . SER A 1 655 ? 7.173 -7.100 -32.725 1.00 96.19 655 SER A N 1
ATOM 5290 C CA . SER A 1 655 ? 7.628 -6.450 -31.489 1.00 96.19 655 SER A CA 1
ATOM 5291 C C . SER A 1 655 ? 9.051 -6.862 -31.105 1.00 96.19 655 SER A C 1
ATOM 5293 O O . SER A 1 655 ? 9.833 -6.004 -30.715 1.00 96.19 655 SER A O 1
ATOM 5295 N N . LEU A 1 656 ? 9.428 -8.136 -31.266 1.00 97.25 656 LEU A N 1
ATOM 5296 C CA . LEU A 1 656 ? 10.800 -8.609 -31.032 1.00 97.25 656 LEU A CA 1
ATOM 5297 C C . LEU A 1 656 ? 11.799 -7.931 -31.978 1.00 97.25 656 LEU A C 1
ATOM 5299 O O . LEU A 1 656 ? 12.830 -7.432 -31.528 1.00 97.25 656 LEU A O 1
ATOM 5303 N N . ILE A 1 657 ? 11.483 -7.865 -33.274 1.00 96.06 657 ILE A N 1
ATOM 5304 C CA . ILE A 1 657 ? 12.327 -7.189 -34.270 1.00 96.06 657 ILE A CA 1
ATOM 5305 C C . ILE A 1 657 ? 12.448 -5.702 -33.942 1.00 96.06 657 ILE A C 1
ATOM 5307 O O . ILE A 1 657 ? 13.550 -5.169 -33.859 1.00 96.06 657 ILE A O 1
ATOM 5311 N N . THR A 1 658 ? 11.319 -5.030 -33.718 1.00 95.25 658 THR A N 1
ATOM 5312 C CA . THR A 1 658 ? 11.285 -3.583 -33.462 1.00 95.25 658 THR A CA 1
ATOM 5313 C C . THR A 1 658 ? 11.878 -3.197 -32.110 1.00 95.25 658 THR A C 1
ATOM 5315 O O . THR A 1 658 ? 12.364 -2.076 -31.989 1.00 95.25 658 THR A O 1
ATOM 5318 N N . ALA A 1 659 ? 11.925 -4.113 -31.139 1.00 95.81 659 ALA A N 1
ATOM 5319 C CA . ALA A 1 659 ? 12.637 -3.934 -29.876 1.00 95.81 659 ALA A CA 1
ATOM 5320 C C . ALA A 1 659 ? 14.159 -4.073 -30.007 1.00 95.81 659 ALA A C 1
ATOM 5322 O O . ALA A 1 659 ? 14.861 -3.553 -29.150 1.00 95.81 659 ALA A O 1
ATOM 5323 N N . GLY A 1 660 ? 14.661 -4.748 -31.049 1.00 95.94 660 GLY A N 1
ATOM 5324 C CA . GLY A 1 660 ? 16.091 -4.986 -31.277 1.00 95.94 660 GLY A CA 1
ATOM 5325 C C . GLY A 1 660 ? 16.583 -6.410 -31.013 1.00 95.94 660 GLY A C 1
ATOM 5326 O O . GLY A 1 660 ? 17.784 -6.654 -31.086 1.00 95.94 660 GLY A O 1
ATOM 5327 N N . ALA A 1 661 ? 15.679 -7.376 -30.791 1.00 97.31 661 ALA A N 1
ATOM 5328 C CA . ALA A 1 661 ? 16.027 -8.778 -30.507 1.00 97.31 661 ALA A CA 1
ATOM 5329 C C . ALA A 1 661 ? 16.908 -9.440 -31.578 1.00 97.31 661 ALA A C 1
ATOM 5331 O O . ALA A 1 661 ? 17.605 -10.412 -31.291 1.00 97.31 661 ALA A O 1
ATOM 5332 N N . PHE A 1 662 ? 16.886 -8.918 -32.802 1.00 96.88 662 PHE A N 1
ATOM 5333 C CA . PHE A 1 662 ? 17.576 -9.469 -33.964 1.00 96.88 662 PHE A CA 1
ATOM 5334 C C . PHE A 1 662 ? 18.726 -8.580 -34.470 1.00 96.88 662 PHE A C 1
ATOM 5336 O O . PHE A 1 662 ? 19.303 -8.888 -35.510 1.00 96.88 662 PHE A O 1
ATOM 5343 N N . ASP A 1 663 ? 19.104 -7.520 -33.743 1.00 94.75 663 ASP A N 1
ATOM 5344 C CA . ASP A 1 663 ? 20.105 -6.529 -34.189 1.00 94.75 663 ASP A CA 1
ATOM 5345 C C . ASP A 1 663 ? 21.511 -7.131 -34.412 1.00 94.75 663 ASP A C 1
ATOM 5347 O O . ASP A 1 663 ? 22.336 -6.539 -35.099 1.00 94.75 663 ASP A O 1
ATOM 5351 N N . LYS A 1 664 ? 21.802 -8.321 -33.864 1.00 94.00 664 LYS A N 1
ATOM 5352 C CA . LYS A 1 664 ? 23.055 -9.057 -34.137 1.00 94.00 664 LYS A CA 1
ATOM 5353 C C . LYS A 1 664 ? 22.990 -10.019 -35.323 1.00 94.00 664 LYS A C 1
ATOM 5355 O O . LYS A 1 664 ? 24.030 -10.509 -35.752 1.00 94.00 664 LYS A O 1
ATOM 5360 N N . LEU A 1 665 ? 21.790 -10.337 -35.803 1.00 94.50 665 LEU A N 1
ATOM 5361 C CA . LEU A 1 665 ? 21.562 -11.270 -36.912 1.00 94.50 665 LEU A CA 1
ATOM 5362 C C . LEU A 1 665 ? 21.323 -10.534 -38.236 1.00 94.50 665 LEU A C 1
ATOM 5364 O O . LEU A 1 665 ? 21.561 -11.095 -39.300 1.00 94.50 665 LEU A O 1
ATOM 5368 N N . TYR A 1 666 ? 20.882 -9.277 -38.167 1.00 92.00 666 TYR A N 1
ATOM 5369 C CA . TYR A 1 666 ? 20.598 -8.434 -39.323 1.00 92.00 666 TYR A CA 1
ATOM 5370 C C . TYR A 1 666 ? 21.305 -7.095 -39.175 1.00 92.00 666 TYR A C 1
ATOM 5372 O O . TYR A 1 666 ? 21.334 -6.523 -38.092 1.00 92.00 666 TYR A O 1
ATOM 5380 N N . GLU A 1 667 ? 21.807 -6.560 -40.287 1.00 85.06 667 GLU A N 1
ATOM 5381 C CA . GLU A 1 667 ? 22.456 -5.243 -40.325 1.00 85.06 667 GLU A CA 1
ATOM 5382 C C . GLU A 1 667 ? 21.514 -4.113 -39.879 1.00 85.06 667 GLU A C 1
ATOM 5384 O O . GLU A 1 667 ? 21.939 -3.137 -39.265 1.00 85.06 667 GLU A O 1
ATOM 5389 N N . ASN A 1 668 ? 20.218 -4.241 -40.177 1.00 85.69 668 ASN A N 1
ATOM 5390 C CA . ASN A 1 668 ? 19.198 -3.312 -39.717 1.00 85.69 668 ASN A CA 1
ATOM 5391 C C . ASN A 1 668 ? 17.844 -4.013 -39.522 1.00 85.69 668 ASN A C 1
ATOM 5393 O O . ASN A 1 668 ? 17.547 -5.046 -40.128 1.00 85.69 668 ASN A O 1
ATOM 5397 N N . ARG A 1 669 ? 16.982 -3.406 -38.696 1.00 91.00 669 ARG A N 1
ATOM 5398 C CA . ARG A 1 669 ? 15.650 -3.941 -38.369 1.00 91.00 669 ARG A CA 1
ATOM 5399 C C . ARG A 1 669 ? 14.707 -4.023 -39.581 1.00 91.00 669 ARG A C 1
ATOM 5401 O O . ARG A 1 669 ? 13.757 -4.799 -39.533 1.00 91.00 669 ARG A O 1
ATOM 5408 N N . LYS A 1 670 ? 14.959 -3.283 -40.673 1.00 86.38 670 LYS A N 1
ATOM 5409 C CA . LYS A 1 670 ? 14.153 -3.351 -41.907 1.00 86.38 670 LYS A CA 1
ATOM 5410 C C . LYS A 1 670 ? 14.317 -4.702 -42.586 1.00 86.38 670 LYS A C 1
ATOM 5412 O O . LYS A 1 670 ? 13.312 -5.323 -42.898 1.00 86.38 670 LYS A O 1
ATOM 5417 N N . LEU A 1 671 ? 15.553 -5.184 -42.733 1.00 89.25 671 LEU A N 1
ATOM 5418 C CA . LEU A 1 671 ? 15.837 -6.493 -43.335 1.00 89.25 671 LEU A CA 1
ATOM 5419 C C . LEU A 1 671 ? 15.156 -7.632 -42.559 1.00 89.25 671 LEU A C 1
ATOM 5421 O O . LEU A 1 671 ? 14.592 -8.547 -43.156 1.00 89.25 671 LEU A O 1
ATOM 5425 N N . ALA A 1 672 ? 15.135 -7.541 -41.226 1.00 91.19 672 ALA A N 1
ATOM 5426 C CA . ALA A 1 672 ? 14.411 -8.488 -40.380 1.00 91.19 672 ALA A CA 1
ATOM 5427 C C . ALA A 1 672 ? 12.879 -8.406 -40.581 1.00 91.19 672 ALA A C 1
ATOM 5429 O O . ALA A 1 672 ? 12.205 -9.435 -40.654 1.00 91.19 672 ALA A O 1
ATOM 5430 N N . LEU A 1 673 ? 12.315 -7.196 -40.707 1.00 90.25 673 LEU A N 1
ATOM 5431 C CA . LEU A 1 673 ? 10.892 -6.991 -41.022 1.00 90.25 673 LEU A CA 1
ATOM 5432 C C . LEU A 1 673 ? 10.529 -7.468 -42.436 1.00 90.25 673 LEU A C 1
ATOM 5434 O O . LEU A 1 673 ? 9.455 -8.031 -42.638 1.00 90.25 673 LEU A O 1
ATOM 5438 N N . GLU A 1 674 ? 11.409 -7.271 -43.414 1.00 88.31 674 GLU A N 1
ATOM 5439 C CA . GLU A 1 674 ? 11.253 -7.781 -44.777 1.00 88.31 674 GLU A CA 1
ATOM 5440 C C . GLU A 1 674 ? 11.230 -9.309 -44.781 1.00 88.31 674 GLU A C 1
ATOM 5442 O O . GLU A 1 674 ? 10.370 -9.903 -45.426 1.00 88.31 674 GLU A O 1
ATOM 5447 N N . GLU A 1 675 ? 12.093 -9.969 -44.005 1.00 88.25 675 GLU A N 1
ATOM 5448 C CA . GLU A 1 675 ? 12.046 -11.425 -43.862 1.00 88.25 675 GLU A CA 1
ATOM 5449 C C . GLU A 1 675 ? 10.740 -11.911 -43.223 1.00 88.25 675 GLU A C 1
ATOM 5451 O O . GLU A 1 675 ? 10.133 -12.856 -43.732 1.00 88.25 675 GLU A O 1
ATOM 5456 N N . LEU A 1 676 ? 10.247 -11.223 -42.187 1.00 86.81 676 LEU A N 1
ATOM 5457 C CA . LEU A 1 676 ? 8.919 -11.489 -41.623 1.00 86.81 676 LEU A CA 1
ATOM 5458 C C . LEU A 1 676 ? 7.812 -11.354 -42.689 1.00 86.81 676 LEU A C 1
ATOM 5460 O O . LEU A 1 676 ? 6.824 -12.094 -42.664 1.00 86.81 676 LEU A O 1
ATOM 5464 N N . ASN A 1 677 ? 7.977 -10.427 -43.637 1.00 81.12 677 ASN A N 1
ATOM 5465 C CA . ASN A 1 677 ? 7.039 -10.188 -44.731 1.00 81.12 677 ASN A CA 1
ATOM 5466 C C . ASN A 1 677 ? 7.179 -11.183 -45.895 1.00 81.12 677 ASN A C 1
ATOM 5468 O O . ASN A 1 677 ? 6.192 -11.392 -46.592 1.00 81.12 677 ASN A O 1
ATOM 5472 N N . LYS A 1 678 ? 8.314 -11.874 -46.083 1.00 73.75 678 LYS A N 1
ATOM 5473 C CA . LYS A 1 678 ? 8.486 -12.871 -47.166 1.00 73.75 678 LYS A CA 1
ATOM 5474 C C . LYS A 1 678 ? 7.478 -14.024 -47.106 1.00 73.75 678 LYS A C 1
ATOM 5476 O O . LYS A 1 678 ? 7.122 -14.577 -48.143 1.00 73.75 678 LYS A O 1
ATOM 5481 N N . ARG A 1 679 ? 6.975 -14.379 -45.915 1.00 57.41 679 ARG A N 1
ATOM 5482 C CA . ARG A 1 679 ? 5.877 -15.355 -45.768 1.00 57.41 679 ARG A CA 1
ATOM 5483 C C . ARG A 1 679 ? 4.579 -14.831 -46.387 1.00 57.41 679 ARG A C 1
ATOM 5485 O O . ARG A 1 679 ? 3.892 -15.566 -47.080 1.00 57.41 679 ARG A O 1
ATOM 5492 N N . VAL A 1 680 ? 4.306 -13.540 -46.194 1.00 51.41 680 VAL A N 1
ATOM 5493 C CA . VAL A 1 680 ? 3.173 -12.853 -46.816 1.00 51.41 680 VAL A CA 1
ATOM 5494 C C . VAL A 1 680 ? 3.402 -12.706 -48.303 1.00 51.41 680 VAL A C 1
ATOM 5496 O O . VAL A 1 680 ? 2.473 -12.934 -49.047 1.00 51.41 680 VAL A O 1
ATOM 5499 N N . GLU A 1 681 ? 4.608 -12.368 -48.758 1.00 49.78 681 GLU A N 1
ATOM 5500 C CA . GLU A 1 681 ? 4.875 -12.295 -50.191 1.00 49.78 681 GLU A CA 1
ATOM 5501 C C . GLU A 1 681 ? 4.746 -13.649 -50.871 1.00 49.78 681 GLU A C 1
ATOM 5503 O O . GLU A 1 681 ? 4.323 -13.642 -52.001 1.00 49.78 681 GLU A O 1
ATOM 5508 N N . LYS A 1 682 ? 4.996 -14.809 -50.254 1.00 50.16 682 LYS A N 1
ATOM 5509 C CA . LYS A 1 682 ? 4.684 -16.086 -50.927 1.00 50.16 682 LYS A CA 1
ATOM 5510 C C . LYS A 1 682 ? 3.178 -16.303 -51.112 1.00 50.16 682 LYS A C 1
ATOM 5512 O O . LYS A 1 682 ? 2.755 -16.560 -52.234 1.00 50.16 682 LYS A O 1
ATOM 5517 N N . ASP A 1 683 ? 2.383 -16.095 -50.063 1.00 52.97 683 ASP A N 1
ATOM 5518 C CA . ASP A 1 683 ? 0.920 -16.254 -50.125 1.00 52.97 683 ASP A CA 1
ATOM 5519 C C . ASP A 1 683 ? 0.263 -15.139 -50.979 1.00 52.97 683 ASP A C 1
ATOM 5521 O O . ASP A 1 683 ? -0.662 -15.370 -51.753 1.00 52.97 683 ASP A O 1
ATOM 5525 N N . ILE A 1 684 ? 0.778 -13.908 -50.890 1.00 50.88 684 ILE A N 1
ATOM 5526 C CA . ILE A 1 684 ? 0.337 -12.740 -51.661 1.00 50.88 684 ILE A CA 1
ATOM 5527 C C . ILE A 1 684 ? 0.910 -12.753 -53.077 1.00 50.88 684 ILE A C 1
ATOM 5529 O O . ILE A 1 684 ? 0.222 -12.259 -53.946 1.00 50.88 684 ILE A O 1
ATOM 5533 N N . LEU A 1 685 ? 2.100 -13.284 -53.373 1.00 50.34 685 LEU A N 1
ATOM 5534 C CA . LEU A 1 685 ? 2.594 -13.468 -54.751 1.00 50.34 685 LEU A CA 1
ATOM 5535 C C . LEU A 1 685 ? 1.838 -14.606 -55.426 1.00 50.34 685 LEU A C 1
ATOM 5537 O O . LEU A 1 685 ? 1.565 -14.486 -56.613 1.00 50.34 685 LEU A O 1
ATOM 5541 N N . GLU A 1 686 ? 1.424 -15.658 -54.714 1.00 52.38 686 GLU A N 1
ATOM 5542 C CA . GLU A 1 686 ? 0.459 -16.624 -55.260 1.00 52.38 686 GLU A CA 1
ATOM 5543 C C . GLU A 1 686 ? -0.864 -15.931 -55.625 1.00 52.38 686 GLU A C 1
ATOM 5545 O O . GLU A 1 686 ? -1.366 -16.124 -56.729 1.00 52.38 686 GLU A O 1
ATOM 5550 N N . ILE A 1 687 ? -1.374 -15.024 -54.784 1.00 56.56 687 ILE A N 1
ATOM 5551 C CA . ILE A 1 687 ? -2.600 -14.260 -55.084 1.00 56.56 687 ILE A CA 1
ATOM 5552 C C . ILE A 1 687 ? -2.376 -13.141 -56.126 1.00 56.56 687 ILE A C 1
ATOM 5554 O O . ILE A 1 687 ? -3.231 -12.902 -56.967 1.00 56.56 687 ILE A O 1
ATOM 5558 N N . ARG A 1 688 ? -1.241 -12.436 -56.117 1.00 51.31 688 ARG A N 1
ATOM 5559 C CA . ARG A 1 688 ? -0.922 -11.290 -56.994 1.00 51.31 688 ARG A CA 1
ATOM 5560 C C . ARG A 1 688 ? -0.391 -11.729 -58.349 1.00 51.31 688 ARG A C 1
ATOM 5562 O O . ARG A 1 688 ? -0.602 -11.010 -59.317 1.00 51.31 688 ARG A O 1
ATOM 5569 N N . SER A 1 689 ? 0.233 -12.903 -58.458 1.00 54.66 689 SER A N 1
ATOM 5570 C CA . SER A 1 689 ? 0.559 -13.509 -59.757 1.00 54.66 689 SER A CA 1
ATOM 5571 C C . SER A 1 689 ? -0.700 -13.862 -60.554 1.00 54.66 689 SER A C 1
ATOM 5573 O O . SER A 1 689 ? -0.655 -13.818 -61.780 1.00 54.66 689 SER A O 1
ATOM 5575 N N . LEU A 1 690 ? -1.842 -14.084 -59.885 1.00 56.56 690 LEU A N 1
ATOM 5576 C CA . LEU A 1 690 ? -3.154 -14.176 -60.535 1.00 56.56 690 LEU A CA 1
ATOM 5577 C C . LEU A 1 690 ? -3.675 -12.820 -61.059 1.00 56.56 690 LEU A C 1
ATOM 5579 O O . LEU A 1 690 ? -4.527 -12.822 -61.943 1.00 56.56 690 LEU A O 1
ATOM 5583 N N . PHE A 1 691 ? -3.174 -11.676 -60.565 1.00 58.38 691 PHE A N 1
ATOM 5584 C CA . PHE A 1 691 ? -3.685 -10.334 -60.908 1.00 58.38 691 PHE A CA 1
ATOM 5585 C C . PHE A 1 691 ? -2.648 -9.339 -61.479 1.00 58.38 691 PHE A C 1
ATOM 5587 O O . PHE A 1 691 ? -3.001 -8.207 -61.790 1.00 58.38 691 PHE A O 1
ATOM 5594 N N . GLY A 1 692 ? -1.396 -9.747 -61.707 1.00 47.94 692 GLY A N 1
ATOM 5595 C CA . GLY A 1 692 ? -0.444 -9.024 -62.564 1.00 47.94 692 GLY A CA 1
ATOM 5596 C C . GLY A 1 692 ? 0.171 -7.728 -62.010 1.00 47.94 692 GLY A C 1
ATOM 5597 O O . GLY A 1 692 ? 0.698 -6.939 -62.795 1.00 47.94 692 GLY A O 1
ATOM 5598 N N . GLU A 1 693 ? 0.156 -7.484 -60.698 1.00 38.41 693 GLU A N 1
ATOM 5599 C CA . GLU A 1 693 ? 0.729 -6.255 -60.118 1.00 38.41 693 GLU A CA 1
ATOM 5600 C C . GLU A 1 693 ? 2.222 -6.382 -59.757 1.00 38.41 693 GLU A C 1
ATOM 5602 O O . GLU A 1 693 ? 2.646 -7.321 -59.078 1.00 38.41 693 GLU A O 1
ATOM 5607 N N . LYS A 1 694 ? 3.024 -5.393 -60.184 1.00 36.28 694 LYS A N 1
ATOM 5608 C CA . LYS A 1 694 ? 4.444 -5.230 -59.823 1.00 36.28 694 LYS A CA 1
ATOM 5609 C C . LYS A 1 694 ? 4.580 -4.484 -58.495 1.00 36.28 694 LYS A C 1
ATOM 5611 O O . LYS A 1 694 ? 3.952 -3.449 -58.304 1.00 36.28 694 LYS A O 1
ATOM 5616 N N . VAL A 1 695 ? 5.449 -4.980 -57.615 1.00 37.12 695 VAL A N 1
ATOM 5617 C CA . VAL A 1 695 ? 5.797 -4.333 -56.341 1.00 37.12 695 VAL A CA 1
ATOM 5618 C C . VAL A 1 695 ? 7.171 -3.679 -56.481 1.00 37.12 695 VAL A C 1
ATOM 5620 O O . VAL A 1 695 ? 8.151 -4.363 -56.773 1.00 37.12 695 VAL A O 1
ATOM 5623 N N . GLU A 1 696 ? 7.241 -2.364 -56.285 1.00 35.19 696 GLU A N 1
ATOM 5624 C CA . GLU A 1 696 ? 8.503 -1.634 -56.148 1.00 35.19 696 GLU A CA 1
ATOM 5625 C C . GLU A 1 696 ? 9.058 -1.810 -54.728 1.00 35.19 696 GLU A C 1
ATOM 5627 O O . GLU A 1 696 ? 8.355 -1.604 -53.737 1.00 35.19 696 GLU A O 1
ATOM 5632 N N . GLN A 1 697 ? 10.330 -2.202 -54.628 1.00 33.06 697 GLN A N 1
ATOM 5633 C CA . GLN A 1 697 ? 11.076 -2.238 -53.372 1.00 33.06 697 GLN A CA 1
ATOM 5634 C C . GLN A 1 697 ? 11.877 -0.941 -53.231 1.00 33.06 697 GLN A C 1
ATOM 5636 O O . GLN A 1 697 ? 12.907 -0.767 -53.878 1.00 33.06 697 GLN A O 1
ATOM 5641 N N . GLU A 1 698 ? 11.429 -0.030 -52.367 1.00 34.09 698 GLU A N 1
ATOM 5642 C CA . GLU A 1 698 ? 12.250 1.113 -51.965 1.00 34.09 698 GLU A CA 1
ATOM 5643 C C . GLU A 1 698 ? 13.255 0.697 -50.883 1.00 34.09 698 GLU A C 1
ATOM 5645 O O . GLU A 1 698 ? 12.904 0.426 -49.728 1.00 34.09 698 GLU A O 1
ATOM 5650 N N . SER A 1 699 ? 14.540 0.690 -51.238 1.00 34.28 699 SER A N 1
ATOM 5651 C CA . SER A 1 699 ? 15.658 0.582 -50.303 1.00 34.28 699 SER A CA 1
ATOM 5652 C C . SER A 1 699 ? 16.026 1.966 -49.755 1.00 34.28 699 SER A C 1
ATOM 5654 O O . SER A 1 699 ? 16.642 2.778 -50.442 1.00 34.28 699 SER A O 1
ATOM 5656 N N . SER A 1 700 ? 15.688 2.235 -48.498 1.00 43.62 700 SER A N 1
ATOM 5657 C CA . SER A 1 700 ? 16.231 3.353 -47.726 1.00 43.62 700 SER A CA 1
ATOM 5658 C C . SER A 1 700 ? 16.736 2.845 -46.376 1.00 43.62 700 SER A C 1
ATOM 5660 O O . SER A 1 700 ? 16.117 1.971 -45.760 1.00 43.62 700 SER A O 1
ATOM 5662 N N . ASN A 1 701 ? 17.887 3.370 -45.946 1.00 50.75 701 ASN A N 1
ATOM 5663 C CA . ASN A 1 701 ? 18.477 3.103 -44.635 1.00 50.75 701 ASN A CA 1
ATOM 5664 C C . ASN A 1 701 ? 17.587 3.696 -43.531 1.00 50.75 701 ASN A C 1
ATOM 5666 O O . ASN A 1 701 ? 17.219 4.869 -43.605 1.00 50.75 701 ASN A O 1
ATOM 5670 N N . ILE A 1 702 ? 17.282 2.902 -42.499 1.00 55.69 702 ILE A N 1
ATOM 5671 C CA . ILE A 1 702 ? 16.608 3.368 -41.277 1.00 55.69 702 ILE A CA 1
ATOM 5672 C C . ILE A 1 702 ? 17.512 4.411 -40.598 1.00 55.69 702 ILE A C 1
ATOM 5674 O O . ILE A 1 702 ? 18.670 4.122 -40.290 1.00 55.69 702 ILE A O 1
ATOM 5678 N N . LYS A 1 703 ? 17.006 5.624 -40.347 1.00 63.25 703 LYS A N 1
ATOM 5679 C CA . LYS A 1 703 ? 17.722 6.625 -39.540 1.00 63.25 703 LYS A CA 1
ATOM 5680 C C . LYS A 1 703 ? 17.624 6.236 -38.064 1.00 63.25 703 LYS A C 1
ATOM 5682 O O . LYS A 1 703 ? 16.628 5.667 -37.640 1.00 63.25 703 LYS A O 1
ATOM 5687 N N . ILE A 1 704 ? 18.598 6.609 -37.229 1.00 59.78 704 ILE A N 1
ATOM 5688 C CA . ILE A 1 704 ? 18.537 6.294 -35.783 1.00 59.78 704 ILE A CA 1
ATOM 5689 C C . ILE A 1 704 ? 17.259 6.848 -35.114 1.00 59.78 704 ILE A C 1
ATOM 5691 O O . ILE A 1 704 ? 16.721 6.221 -34.204 1.00 59.78 704 ILE A O 1
ATOM 5695 N N . GLY A 1 705 ? 16.721 7.972 -35.607 1.00 61.22 705 GLY A N 1
ATOM 5696 C CA . GLY A 1 705 ? 15.420 8.497 -35.172 1.00 61.22 705 GLY A CA 1
ATOM 5697 C C . GLY A 1 705 ? 14.274 7.487 -35.289 1.00 61.22 705 GLY A C 1
ATOM 5698 O O . GLY A 1 705 ? 13.445 7.389 -34.383 1.00 61.22 705 GLY A O 1
ATOM 5699 N N . ASP A 1 706 ? 14.290 6.666 -36.337 1.00 80.06 706 ASP A N 1
ATOM 5700 C CA . ASP A 1 706 ? 13.297 5.620 -36.567 1.00 80.06 706 ASP A CA 1
ATOM 5701 C C . ASP A 1 706 ? 13.484 4.468 -35.560 1.00 80.06 706 ASP A C 1
ATOM 5703 O O . ASP A 1 706 ? 12.507 3.913 -35.063 1.00 80.06 706 ASP A O 1
ATOM 5707 N N . ILE A 1 707 ? 14.728 4.146 -35.174 1.00 87.44 707 ILE A N 1
ATOM 5708 C CA . ILE A 1 707 ? 15.032 3.089 -34.190 1.00 87.44 707 ILE A CA 1
ATOM 5709 C C . ILE A 1 707 ? 14.375 3.397 -32.842 1.00 87.44 707 ILE A C 1
ATOM 5711 O O . ILE A 1 707 ? 13.693 2.536 -32.286 1.00 87.44 707 ILE A O 1
ATOM 5715 N N . THR A 1 708 ? 14.518 4.620 -32.322 1.00 90.56 708 THR A N 1
ATOM 5716 C CA . THR A 1 708 ? 13.950 4.964 -31.006 1.00 90.56 708 THR A CA 1
ATOM 5717 C C . THR A 1 708 ? 12.420 4.956 -30.996 1.00 90.56 708 THR A C 1
ATOM 5719 O O . THR A 1 708 ? 11.812 4.665 -29.967 1.00 90.56 708 THR A O 1
ATOM 5722 N N . GLU A 1 709 ? 11.785 5.234 -32.139 1.00 90.88 709 GLU A N 1
ATOM 5723 C CA . GLU A 1 709 ? 10.328 5.141 -32.285 1.00 90.88 709 GLU A CA 1
ATOM 5724 C C . GLU A 1 709 ? 9.859 3.678 -32.347 1.00 90.88 709 GLU A C 1
ATOM 5726 O O . GLU A 1 709 ? 8.853 3.323 -31.724 1.00 90.88 709 GLU A O 1
ATOM 5731 N N . LEU A 1 710 ? 10.614 2.804 -33.023 1.00 92.56 710 LEU A N 1
ATOM 5732 C CA . LEU A 1 710 ? 10.365 1.358 -33.039 1.00 92.56 710 LEU A CA 1
ATOM 5733 C C . LEU A 1 710 ? 10.508 0.726 -31.643 1.00 92.56 710 LEU A C 1
ATOM 5735 O O . LEU A 1 710 ? 9.681 -0.101 -31.245 1.00 92.56 710 LEU A O 1
ATOM 5739 N N . GLU A 1 711 ? 11.510 1.145 -30.870 1.00 95.19 711 GLU A N 1
ATOM 5740 C CA . GLU A 1 711 ? 11.713 0.703 -29.482 1.00 95.19 711 GLU A CA 1
ATOM 5741 C C . GLU A 1 711 ? 10.550 1.115 -28.585 1.00 95.19 711 GLU A C 1
ATOM 5743 O O . GLU A 1 711 ? 10.026 0.313 -27.815 1.00 95.19 711 GLU A O 1
ATOM 5748 N N . GLU A 1 712 ? 10.068 2.347 -28.717 1.00 94.00 712 GLU A N 1
ATOM 5749 C CA . GLU A 1 712 ? 8.932 2.792 -27.924 1.00 94.00 712 GLU A CA 1
ATOM 5750 C C . GLU A 1 712 ? 7.630 2.081 -28.317 1.00 94.00 712 GLU A C 1
ATOM 5752 O O . GLU A 1 712 ? 6.825 1.715 -27.450 1.00 94.00 712 GLU A O 1
ATOM 5757 N N . LYS A 1 713 ? 7.425 1.812 -29.613 1.00 93.06 713 LYS A N 1
ATOM 5758 C CA . LYS A 1 713 ? 6.283 1.016 -30.081 1.00 93.06 713 LYS A CA 1
ATOM 5759 C C . LYS A 1 713 ? 6.278 -0.367 -29.426 1.00 93.06 713 LYS A C 1
ATOM 5761 O O . LYS A 1 713 ? 5.220 -0.800 -28.963 1.00 93.06 713 LYS A O 1
ATOM 5766 N N . SER A 1 714 ? 7.434 -1.020 -29.328 1.00 95.25 714 SER A N 1
ATOM 5767 C CA . SER A 1 714 ? 7.580 -2.412 -28.876 1.00 95.25 714 SER A CA 1
ATOM 5768 C C . SER A 1 714 ? 7.756 -2.596 -27.368 1.00 95.25 714 SER A C 1
ATOM 5770 O O . SER A 1 714 ? 7.216 -3.552 -26.821 1.00 95.25 714 SER A O 1
ATOM 5772 N N . MET A 1 715 ? 8.446 -1.687 -26.679 1.00 95.56 715 MET A N 1
ATOM 5773 C CA . MET A 1 715 ? 8.748 -1.773 -25.239 1.00 95.56 715 MET A CA 1
ATOM 5774 C C . MET A 1 715 ? 8.033 -0.700 -24.407 1.00 95.56 715 MET A C 1
ATOM 5776 O O . MET A 1 715 ? 7.860 -0.853 -23.203 1.00 95.56 715 MET A O 1
ATOM 5780 N N . GLY A 1 716 ? 7.563 0.383 -25.033 1.00 95.25 716 GLY A N 1
ATOM 5781 C CA . GLY A 1 716 ? 6.902 1.503 -24.350 1.00 95.25 716 GLY A CA 1
ATOM 5782 C C . GLY A 1 716 ? 7.833 2.639 -23.918 1.00 95.25 716 GLY A C 1
ATOM 5783 O O . GLY A 1 716 ? 7.366 3.576 -23.276 1.00 95.25 716 GLY A O 1
ATOM 5784 N N . PHE A 1 717 ? 9.121 2.581 -24.261 1.00 95.69 717 PHE A N 1
ATOM 5785 C CA . PHE A 1 717 ? 10.087 3.660 -24.046 1.00 95.69 717 PHE A CA 1
ATOM 5786 C C . PHE A 1 717 ? 11.233 3.581 -25.074 1.00 95.69 717 PHE A C 1
ATOM 5788 O O . PHE A 1 717 ? 11.537 2.484 -25.544 1.00 95.69 717 PHE A O 1
ATOM 5795 N N . PRO A 1 718 ? 11.887 4.707 -25.419 1.00 95.56 718 PRO A N 1
ATOM 5796 C CA . PRO A 1 718 ? 13.096 4.683 -26.238 1.00 95.56 718 PRO A CA 1
ATOM 5797 C C . PRO A 1 718 ? 14.289 4.178 -25.421 1.00 95.56 718 PRO A C 1
ATOM 5799 O O . PRO A 1 718 ? 14.435 4.533 -24.246 1.00 95.56 718 PRO A O 1
ATOM 5802 N N . LEU A 1 719 ? 15.165 3.389 -26.041 1.00 95.69 719 LEU A N 1
ATOM 5803 C CA . LEU A 1 719 ? 16.308 2.776 -25.376 1.00 95.69 719 LEU A CA 1
ATOM 5804 C C . LEU A 1 719 ? 17.636 3.285 -25.938 1.00 95.69 719 LEU A C 1
ATOM 5806 O O . LEU A 1 719 ? 18.470 3.722 -25.149 1.00 95.69 719 LEU A O 1
ATOM 5810 N N . THR A 1 720 ? 17.851 3.259 -27.248 1.00 93.12 720 THR A N 1
ATOM 5811 C CA . THR A 1 720 ? 19.175 3.458 -27.858 1.00 93.12 720 THR A CA 1
ATOM 5812 C C . THR A 1 720 ? 19.567 4.948 -27.946 1.00 93.12 720 THR A C 1
ATOM 5814 O O . THR A 1 720 ? 18.879 5.719 -28.616 1.00 93.12 720 THR A O 1
ATOM 5817 N N . PRO A 1 721 ? 20.648 5.401 -27.271 1.00 91.88 721 PRO A N 1
ATOM 5818 C CA . PRO A 1 721 ? 21.128 6.784 -27.357 1.00 91.88 721 PRO A CA 1
ATOM 5819 C C . PRO A 1 721 ? 21.987 7.039 -28.610 1.00 91.88 721 PRO A C 1
ATOM 5821 O O . PRO A 1 721 ? 22.578 6.119 -29.170 1.00 91.88 721 PRO A O 1
ATOM 5824 N N . VAL A 1 722 ? 22.117 8.312 -29.009 1.00 86.75 722 VAL A N 1
ATOM 5825 C CA . VAL A 1 722 ? 23.028 8.763 -30.087 1.00 86.75 722 VAL A CA 1
ATOM 5826 C C . VAL A 1 722 ? 24.199 9.541 -29.492 1.00 86.75 722 VAL A C 1
ATOM 5828 O O . VAL A 1 722 ? 23.974 10.566 -28.847 1.00 86.75 722 VAL A O 1
ATOM 5831 N N . HIS A 1 723 ? 25.432 9.088 -29.737 1.00 86.25 723 HIS A N 1
ATOM 5832 C CA . HIS A 1 723 ? 26.684 9.624 -29.178 1.00 86.25 723 HIS A CA 1
ATOM 5833 C C . HIS A 1 723 ? 27.181 10.912 -29.873 1.00 86.25 723 HIS A C 1
ATOM 5835 O O . HIS A 1 723 ? 28.304 10.975 -30.363 1.00 86.25 723 HIS A O 1
ATOM 5841 N N . GLU A 1 724 ? 26.347 11.951 -29.927 1.00 86.94 724 GLU A N 1
ATOM 5842 C CA . GLU A 1 724 ? 26.644 13.215 -30.636 1.00 86.94 724 GLU A CA 1
ATOM 5843 C C . GLU A 1 724 ? 26.514 14.464 -29.742 1.00 86.94 724 GLU A C 1
ATOM 5845 O O . GLU A 1 724 ? 26.445 15.592 -30.232 1.00 86.94 724 GLU A O 1
ATOM 5850 N N . VAL A 1 725 ? 26.445 14.279 -28.422 1.00 91.44 725 VAL A N 1
ATOM 5851 C CA . VAL A 1 725 ? 26.269 15.362 -27.443 1.00 91.44 725 VAL A CA 1
ATOM 5852 C C . VAL A 1 725 ? 27.481 15.413 -26.507 1.00 91.44 725 VAL A C 1
ATOM 5854 O O . VAL A 1 725 ? 27.882 14.367 -25.993 1.00 91.44 725 VAL A O 1
ATOM 5857 N N . PRO A 1 726 ? 28.070 16.599 -26.251 1.00 90.56 726 PRO A N 1
ATOM 5858 C CA . PRO A 1 726 ? 29.152 16.745 -25.281 1.00 90.56 726 PRO A CA 1
ATOM 5859 C C . PRO A 1 726 ? 28.735 16.303 -23.872 1.00 90.56 726 PRO A C 1
ATOM 5861 O O . PRO A 1 726 ? 27.738 16.778 -23.326 1.00 90.56 726 PRO A O 1
ATOM 5864 N N . THR A 1 727 ? 29.533 15.436 -23.252 1.00 90.38 727 THR A N 1
ATOM 5865 C CA . THR A 1 727 ? 29.263 14.878 -21.917 1.00 90.38 727 THR A CA 1
ATOM 5866 C C . THR A 1 727 ? 30.072 15.574 -20.818 1.00 90.38 727 THR A C 1
ATOM 5868 O O . THR A 1 727 ? 31.132 16.136 -21.078 1.00 90.38 727 THR A O 1
ATOM 5871 N N . GLY A 1 728 ? 29.614 15.505 -19.563 1.00 90.69 728 GLY A N 1
ATOM 5872 C CA . GLY A 1 728 ? 30.361 15.989 -18.385 1.00 90.69 728 GLY A CA 1
ATOM 5873 C C . GLY A 1 728 ? 30.270 17.498 -18.111 1.00 90.69 728 GLY A C 1
ATOM 5874 O O . GLY A 1 728 ? 30.716 17.965 -17.061 1.00 90.69 728 GLY A O 1
ATOM 5875 N N . LEU A 1 729 ? 29.654 18.265 -19.014 1.00 94.69 729 LEU A N 1
ATOM 5876 C CA . LEU A 1 729 ? 29.442 19.705 -18.840 1.00 94.69 729 LEU A CA 1
ATOM 5877 C C . LEU A 1 729 ? 28.291 20.015 -17.871 1.00 94.69 729 LEU A C 1
ATOM 5879 O O . LEU A 1 729 ? 28.405 20.936 -17.068 1.00 94.69 729 LEU A O 1
ATOM 5883 N N . PHE A 1 730 ? 27.207 19.240 -17.922 1.00 96.88 730 PHE A N 1
ATOM 5884 C CA . PHE A 1 730 ? 26.005 19.398 -17.092 1.00 96.88 730 PHE A CA 1
ATOM 5885 C C . PHE A 1 730 ? 25.522 18.028 -16.583 1.00 96.88 730 PHE A C 1
ATOM 5887 O O . PHE A 1 730 ? 26.227 17.028 -16.739 1.00 96.88 730 PHE A O 1
ATOM 5894 N N . ALA A 1 731 ? 24.331 17.967 -15.978 1.00 97.12 731 ALA A N 1
ATOM 5895 C CA . ALA A 1 731 ? 23.701 16.703 -15.614 1.00 97.12 731 ALA A CA 1
ATOM 5896 C C . ALA A 1 731 ? 23.362 15.859 -16.846 1.00 97.12 731 ALA A C 1
ATOM 5898 O O . ALA A 1 731 ? 23.205 16.380 -17.953 1.00 97.12 731 ALA A O 1
ATOM 5899 N N . ARG A 1 732 ? 23.197 14.559 -16.618 1.00 96.88 732 ARG A N 1
ATOM 5900 C CA . ARG A 1 732 ? 22.694 13.610 -17.609 1.00 96.88 732 ARG A CA 1
ATOM 5901 C C . ARG A 1 732 ? 21.176 13.439 -17.503 1.00 96.88 732 ARG A C 1
ATOM 5903 O O . ARG A 1 732 ? 20.563 13.734 -16.474 1.00 96.88 732 ARG A O 1
ATOM 5910 N N . ILE A 1 733 ? 20.560 12.920 -18.561 1.00 97.94 733 ILE A N 1
ATOM 5911 C CA . ILE A 1 733 ? 19.148 12.521 -18.591 1.00 97.94 733 ILE A CA 1
ATOM 5912 C C . ILE A 1 733 ? 18.864 11.503 -17.484 1.00 97.94 733 ILE A C 1
ATOM 5914 O O . ILE A 1 733 ? 17.851 11.602 -16.795 1.00 97.94 733 ILE A O 1
ATOM 5918 N N . ASP A 1 734 ? 19.746 10.534 -17.274 1.00 97.81 734 ASP A N 1
ATOM 5919 C CA . ASP A 1 734 ? 19.530 9.512 -16.258 1.00 97.81 734 ASP A CA 1
ATOM 5920 C C . ASP A 1 734 ? 19.682 10.027 -14.820 1.00 97.81 734 ASP A C 1
ATOM 5922 O O . ASP A 1 734 ? 19.005 9.500 -13.937 1.00 97.81 734 ASP A O 1
ATOM 5926 N N . ASP A 1 735 ? 20.459 11.087 -14.564 1.00 97.31 735 ASP A N 1
ATOM 5927 C CA . ASP A 1 735 ? 20.485 11.762 -13.257 1.00 97.31 735 ASP A CA 1
ATOM 5928 C C . ASP A 1 735 ? 19.089 12.295 -12.886 1.00 97.31 735 ASP A C 1
ATOM 5930 O O . ASP A 1 735 ? 18.624 12.134 -11.752 1.00 97.31 735 ASP A O 1
ATOM 5934 N N . VAL A 1 736 ? 18.386 12.903 -13.851 1.00 97.94 736 VAL A N 1
ATOM 5935 C CA . VAL A 1 736 ? 17.023 13.437 -13.668 1.00 97.94 736 VAL A CA 1
ATOM 5936 C C . VAL A 1 736 ? 16.084 12.332 -13.188 1.00 97.94 736 VAL A C 1
ATOM 5938 O O . VAL A 1 736 ? 15.344 12.520 -12.219 1.00 97.94 736 VAL A O 1
ATOM 5941 N N . PHE A 1 737 ? 16.107 11.173 -13.845 1.00 97.88 737 PHE A N 1
ATOM 5942 C CA . PHE A 1 737 ? 15.170 10.083 -13.572 1.00 97.88 737 PHE A CA 1
ATOM 5943 C C . PHE A 1 737 ? 15.569 9.224 -12.371 1.00 97.88 737 PHE A C 1
ATOM 5945 O O . PHE A 1 737 ? 14.709 8.895 -11.551 1.00 97.88 737 PHE A O 1
ATOM 5952 N N . THR A 1 738 ? 16.856 8.909 -12.222 1.00 97.56 738 THR A N 1
ATOM 5953 C CA . THR A 1 738 ? 17.385 8.095 -11.117 1.00 97.56 738 THR A CA 1
ATOM 5954 C C . THR A 1 738 ? 17.097 8.764 -9.780 1.00 97.56 738 THR A C 1
ATOM 5956 O O . THR A 1 738 ? 16.461 8.177 -8.902 1.00 97.56 738 THR A O 1
ATOM 5959 N N . TYR A 1 739 ? 17.466 10.040 -9.654 1.00 96.38 739 TYR A N 1
ATOM 5960 C CA . TYR A 1 739 ? 17.278 10.798 -8.420 1.00 96.38 739 TYR A CA 1
ATOM 5961 C C . TYR A 1 739 ? 15.901 11.473 -8.343 1.00 96.38 739 TYR A C 1
ATOM 5963 O O . TYR A 1 739 ? 15.525 11.976 -7.289 1.00 96.38 739 TYR A O 1
ATOM 5971 N N . GLY A 1 740 ? 15.111 11.502 -9.421 1.00 96.31 740 GLY A N 1
ATOM 5972 C CA . GLY A 1 740 ? 13.816 12.190 -9.446 1.00 96.31 740 GLY A CA 1
ATOM 5973 C C . GLY A 1 740 ? 13.971 13.697 -9.223 1.00 96.31 740 GLY A C 1
ATOM 5974 O O . GLY A 1 740 ? 13.390 14.246 -8.282 1.00 96.31 740 GLY A O 1
ATOM 5975 N N . ARG A 1 741 ? 14.808 14.341 -10.041 1.00 96.50 741 ARG A N 1
ATOM 5976 C CA . ARG A 1 741 ? 15.277 15.724 -9.874 1.00 96.50 741 ARG A CA 1
ATOM 5977 C C . ARG A 1 741 ? 15.056 16.566 -11.111 1.00 96.50 741 ARG A C 1
ATOM 5979 O O . ARG A 1 741 ? 15.066 16.050 -12.220 1.00 96.50 741 ARG A O 1
ATOM 5986 N N . ILE A 1 742 ? 14.899 17.868 -10.916 1.00 97.12 742 ILE A N 1
ATOM 5987 C CA . ILE A 1 742 ? 14.885 18.824 -12.020 1.00 97.12 742 ILE A CA 1
ATOM 5988 C C . ILE A 1 742 ? 16.328 19.275 -12.233 1.00 97.12 742 ILE A C 1
ATOM 5990 O O . ILE A 1 742 ? 16.931 19.803 -11.306 1.00 97.12 742 ILE A O 1
ATOM 5994 N N . LEU A 1 743 ? 16.900 19.044 -13.415 1.00 97.81 743 LEU A N 1
ATOM 5995 C CA . LEU A 1 743 ? 18.315 19.337 -13.673 1.00 97.81 743 LEU A CA 1
ATOM 5996 C C . LEU A 1 743 ? 18.537 19.936 -15.070 1.00 97.81 743 LEU A C 1
ATOM 5998 O O . LEU A 1 743 ? 17.765 19.650 -15.992 1.00 97.81 743 LEU A O 1
ATOM 6002 N N . PRO A 1 744 ? 19.567 20.784 -15.237 1.00 97.75 744 PRO A N 1
ATOM 6003 C CA . PRO A 1 744 ? 20.024 21.238 -16.538 1.00 97.75 744 PRO A CA 1
ATOM 6004 C C . PRO A 1 744 ? 20.773 20.105 -17.244 1.00 97.75 744 PRO A C 1
ATOM 6006 O O . PRO A 1 744 ? 21.731 19.559 -16.702 1.00 97.75 744 PRO A O 1
ATOM 6009 N N . VAL A 1 745 ? 20.340 19.767 -18.452 1.00 97.81 745 VAL A N 1
ATOM 6010 C CA . VAL A 1 745 ? 20.877 18.667 -19.258 1.00 97.81 745 VAL A CA 1
ATOM 6011 C C . VAL A 1 745 ? 21.130 19.180 -20.670 1.00 97.81 745 VAL A C 1
ATOM 6013 O O . VAL A 1 745 ? 20.308 19.922 -21.213 1.00 97.81 745 VAL A O 1
ATOM 6016 N N . LEU A 1 746 ? 22.260 18.804 -21.269 1.00 97.19 746 LEU A N 1
ATOM 6017 C CA . LEU A 1 746 ? 22.462 19.011 -22.702 1.00 97.19 746 LEU A CA 1
ATOM 6018 C C . LEU A 1 746 ? 21.766 17.906 -23.464 1.00 97.19 746 LEU A C 1
ATOM 6020 O O . LEU A 1 746 ? 21.998 16.731 -23.197 1.00 97.19 746 LEU A O 1
ATOM 6024 N N . VAL A 1 747 ? 20.927 18.289 -24.416 1.00 96.69 747 VAL A N 1
ATOM 6025 C CA . VAL A 1 747 ? 20.196 17.329 -25.226 1.00 96.69 747 VAL A CA 1
ATOM 6026 C C . VAL A 1 747 ? 20.226 17.686 -26.702 1.00 96.69 747 VAL A C 1
ATOM 6028 O O . VAL A 1 747 ? 20.268 18.859 -27.075 1.00 96.69 747 VAL A O 1
ATOM 6031 N N . LYS A 1 748 ? 20.150 16.660 -27.544 1.00 95.19 748 LYS A N 1
ATOM 6032 C CA . LYS A 1 748 ? 19.895 16.762 -28.980 1.00 95.19 748 LYS A CA 1
ATOM 6033 C C . LYS A 1 748 ? 18.600 16.026 -29.309 1.00 95.19 748 LYS A C 1
ATOM 6035 O O . LYS A 1 748 ? 18.331 14.962 -28.747 1.00 95.19 748 LYS A O 1
ATOM 6040 N N . ARG A 1 749 ? 17.799 16.581 -30.220 1.00 93.88 749 ARG A N 1
ATOM 6041 C CA . ARG A 1 749 ? 16.631 15.884 -30.769 1.00 93.88 749 ARG A CA 1
ATOM 6042 C C . ARG A 1 749 ? 17.079 14.687 -31.616 1.00 93.88 749 ARG A C 1
ATOM 6044 O O . ARG A 1 749 ? 17.933 14.836 -32.484 1.00 93.88 749 ARG A O 1
ATOM 6051 N N . VAL A 1 750 ? 16.488 13.521 -31.358 1.00 91.00 750 VAL A N 1
ATOM 6052 C CA . VAL A 1 750 ? 16.709 12.282 -32.130 1.00 91.00 750 VAL A CA 1
ATOM 6053 C C . VAL A 1 750 ? 15.534 12.021 -33.069 1.00 91.00 750 VAL A C 1
ATOM 6055 O O . VAL A 1 750 ? 15.729 11.745 -34.249 1.00 91.00 750 VAL A O 1
ATOM 6058 N N . SER A 1 751 ? 14.314 12.169 -32.556 1.00 89.62 751 SER A N 1
ATOM 6059 C CA . SER A 1 751 ? 13.072 12.093 -33.324 1.00 89.62 751 SER A CA 1
ATOM 6060 C C . SER A 1 751 ? 11.989 12.951 -32.663 1.00 89.62 751 SER A C 1
ATOM 6062 O O . SER A 1 751 ? 12.279 13.736 -31.749 1.00 89.62 751 SER A O 1
ATOM 6064 N N . ARG A 1 752 ? 10.730 12.855 -33.115 1.00 87.25 752 ARG A N 1
ATOM 6065 C CA . ARG A 1 752 ? 9.655 13.707 -32.595 1.00 87.25 752 ARG A CA 1
ATOM 6066 C C . ARG A 1 752 ? 9.483 13.489 -31.094 1.00 87.25 752 ARG A C 1
ATOM 6068 O O . ARG A 1 752 ? 9.034 12.428 -30.646 1.00 87.25 752 ARG A O 1
ATOM 6075 N N . ASN A 1 753 ? 9.742 14.546 -30.319 1.00 92.44 753 ASN A N 1
ATOM 6076 C CA . ASN A 1 753 ? 9.633 14.534 -28.861 1.00 92.44 753 ASN A CA 1
ATOM 6077 C C . ASN A 1 753 ? 10.557 13.495 -28.178 1.00 92.44 753 ASN A C 1
ATOM 6079 O O . ASN A 1 753 ? 10.279 13.100 -27.047 1.00 92.44 753 ASN A O 1
ATOM 6083 N N . ILE A 1 754 ? 11.632 13.040 -28.832 1.00 94.81 754 ILE A N 1
ATOM 6084 C CA . ILE A 1 754 ? 12.648 12.151 -28.245 1.00 94.81 754 ILE A CA 1
ATOM 6085 C C . ILE A 1 754 ? 13.998 12.861 -28.266 1.00 94.81 754 ILE A C 1
ATOM 6087 O O . ILE A 1 754 ? 14.424 13.397 -29.293 1.00 94.81 754 ILE A O 1
ATOM 6091 N N . VAL A 1 755 ? 14.673 12.861 -27.119 1.00 95.94 755 VAL A N 1
ATOM 6092 C CA . VAL A 1 755 ? 15.944 13.556 -26.921 1.00 95.94 755 VAL A CA 1
ATOM 6093 C C . VAL A 1 755 ? 16.995 12.642 -26.299 1.00 95.94 755 VAL A C 1
ATOM 6095 O O . VAL A 1 755 ? 16.669 11.763 -25.503 1.00 95.94 755 VAL A O 1
ATOM 6098 N N . THR A 1 756 ? 18.257 12.874 -26.651 1.00 96.06 756 THR A N 1
ATOM 6099 C CA . THR A 1 756 ? 19.444 12.162 -26.145 1.00 96.06 756 THR A CA 1
ATOM 6100 C C . THR A 1 756 ? 20.426 13.146 -25.523 1.00 96.06 756 THR A C 1
ATOM 6102 O O . THR A 1 756 ? 20.522 14.275 -25.999 1.00 96.06 756 THR A O 1
ATOM 6105 N N . ASP A 1 757 ? 21.185 12.721 -24.516 1.00 96.06 757 ASP A N 1
ATOM 6106 C CA . ASP A 1 757 ? 22.343 13.452 -23.969 1.00 96.06 757 ASP A CA 1
ATOM 6107 C C . ASP A 1 757 ? 23.689 12.829 -24.365 1.00 96.06 757 ASP A C 1
ATOM 6109 O O . ASP A 1 757 ? 24.732 13.174 -23.811 1.00 96.06 757 ASP A O 1
ATOM 6113 N N . GLY A 1 758 ? 23.672 11.879 -25.301 1.00 92.75 758 GLY A N 1
ATOM 6114 C CA . GLY A 1 758 ? 24.863 11.143 -25.712 1.00 92.75 758 GLY A CA 1
ATOM 6115 C C . GLY A 1 758 ? 25.051 9.811 -24.997 1.00 92.75 758 GLY A C 1
ATOM 6116 O O . GLY A 1 758 ? 25.778 8.971 -25.509 1.00 92.75 758 GLY A O 1
ATOM 6117 N N . LEU A 1 759 ? 24.410 9.576 -23.852 1.00 93.25 759 LEU A N 1
ATOM 6118 C CA . LEU A 1 759 ? 24.559 8.343 -23.060 1.00 93.25 759 LEU A CA 1
ATOM 6119 C C . LEU A 1 759 ? 23.214 7.700 -22.709 1.00 93.25 759 LEU A C 1
ATOM 6121 O O . LEU A 1 759 ? 23.134 6.504 -22.435 1.00 93.25 759 LEU A O 1
ATOM 6125 N N . SER A 1 760 ? 22.160 8.499 -22.703 1.00 95.69 760 SER A N 1
ATOM 6126 C CA . SER A 1 760 ? 20.793 8.153 -22.362 1.00 95.69 760 SER A CA 1
ATOM 6127 C C . SER A 1 760 ? 19.833 8.837 -23.329 1.00 95.69 760 SER A C 1
ATOM 6129 O O . SER A 1 760 ? 20.170 9.807 -24.003 1.00 95.69 760 SER A O 1
ATOM 6131 N N . VAL A 1 761 ? 18.612 8.318 -23.391 1.00 95.81 761 VAL A N 1
ATOM 6132 C CA . VAL A 1 761 ? 17.543 8.818 -24.255 1.00 95.81 761 VAL A CA 1
ATOM 6133 C C . VAL A 1 761 ? 16.232 8.805 -23.482 1.00 95.81 761 VAL A C 1
ATOM 6135 O O . VAL A 1 761 ? 16.019 7.950 -22.614 1.00 95.81 761 VAL A O 1
ATOM 6138 N N . CYS A 1 762 ? 15.359 9.767 -23.761 1.00 96.94 762 CYS A N 1
ATOM 6139 C CA . CYS A 1 762 ? 14.019 9.803 -23.198 1.00 96.94 762 CYS A CA 1
ATOM 6140 C C . CYS A 1 762 ? 13.028 10.512 -24.123 1.00 96.94 762 CYS A C 1
ATOM 6142 O O . CYS A 1 762 ? 13.391 11.356 -24.946 1.00 96.94 762 CYS A O 1
ATOM 6144 N N . ARG A 1 763 ? 11.744 10.193 -23.944 1.00 95.81 763 ARG A N 1
ATOM 6145 C CA . ARG A 1 763 ? 10.654 10.999 -24.486 1.00 95.81 763 ARG A CA 1
ATOM 6146 C C . ARG A 1 763 ? 10.439 12.234 -23.611 1.00 95.81 763 ARG A C 1
ATOM 6148 O O . ARG A 1 763 ? 10.483 12.155 -22.384 1.00 95.81 763 ARG A O 1
ATOM 6155 N N . VAL A 1 764 ? 10.141 13.356 -24.252 1.00 96.56 764 VAL A N 1
ATOM 6156 C CA . VAL A 1 764 ? 9.740 14.621 -23.632 1.00 96.56 764 VAL A CA 1
ATOM 6157 C C . VAL A 1 764 ? 8.370 15.060 -24.144 1.00 96.56 764 VAL A C 1
ATOM 6159 O O . VAL A 1 764 ? 7.937 14.686 -25.225 1.00 96.56 764 VAL A O 1
ATOM 6162 N N . ARG A 1 765 ? 7.640 15.850 -23.357 1.00 93.88 765 ARG A N 1
ATOM 6163 C CA . ARG A 1 765 ? 6.295 16.342 -23.725 1.00 93.88 765 ARG A CA 1
ATOM 6164 C C . ARG A 1 765 ? 6.307 17.600 -24.597 1.00 93.88 765 ARG A C 1
ATOM 6166 O O . ARG A 1 765 ? 5.254 18.015 -25.070 1.00 93.88 765 ARG A O 1
ATOM 6173 N N . THR A 1 766 ? 7.474 18.210 -24.759 1.00 90.25 766 THR A N 1
ATOM 6174 C CA . THR A 1 766 ? 7.680 19.461 -25.491 1.00 90.25 766 THR A CA 1
ATOM 6175 C C . THR A 1 766 ? 8.684 19.199 -26.601 1.00 90.25 766 THR A C 1
ATOM 6177 O O . THR A 1 766 ? 9.707 18.570 -26.331 1.00 90.25 766 THR A O 1
ATOM 6180 N N . ASP A 1 767 ? 8.413 19.691 -27.810 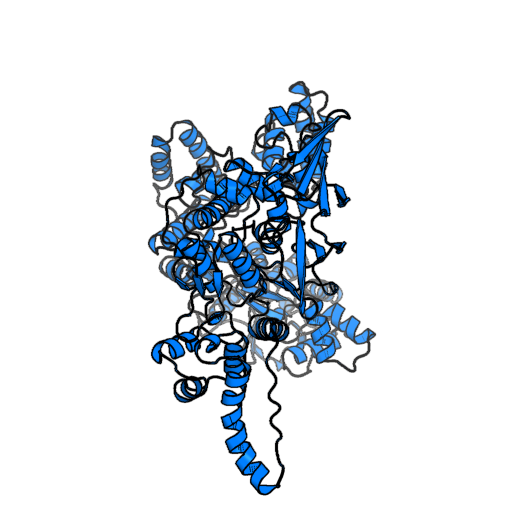1.00 88.00 767 ASP A N 1
ATOM 6181 C CA . ASP A 1 767 ? 9.362 19.565 -28.917 1.00 88.00 767 ASP A CA 1
ATOM 6182 C C . ASP A 1 767 ? 10.626 20.390 -28.638 1.00 88.00 767 ASP A C 1
ATOM 6184 O O . ASP A 1 767 ? 10.575 21.455 -28.012 1.00 88.00 767 ASP A O 1
ATOM 6188 N N . VAL A 1 768 ? 11.764 19.873 -29.089 1.00 92.62 768 VAL A N 1
ATOM 6189 C CA . VAL A 1 768 ? 13.073 20.515 -28.945 1.00 92.62 768 VAL A CA 1
ATOM 6190 C C . VAL A 1 768 ? 13.587 20.839 -30.344 1.00 92.62 768 VAL A C 1
ATOM 6192 O O . VAL A 1 768 ? 13.547 19.956 -31.200 1.00 92.62 768 VAL A O 1
ATOM 6195 N N . PRO A 1 769 ? 14.064 22.067 -30.610 1.00 92.88 769 PRO A N 1
ATOM 6196 C CA . PRO A 1 769 ? 14.616 22.400 -31.918 1.00 92.88 769 PRO A CA 1
ATOM 6197 C C . PRO A 1 769 ? 15.826 21.526 -32.282 1.00 92.88 769 PRO A C 1
ATOM 6199 O O . PRO A 1 769 ? 16.496 20.971 -31.408 1.00 92.88 769 PRO A O 1
ATOM 6202 N N . ASP A 1 770 ? 16.134 21.438 -33.577 1.00 91.00 770 ASP A N 1
ATOM 6203 C CA . ASP A 1 770 ? 17.322 20.719 -34.043 1.00 91.00 770 ASP A CA 1
ATOM 6204 C C . ASP A 1 770 ? 18.619 21.360 -33.547 1.00 91.00 770 ASP A C 1
ATOM 6206 O O . ASP A 1 770 ? 18.746 22.580 -33.469 1.00 91.00 770 ASP A O 1
ATOM 6210 N N . GLY A 1 771 ? 19.603 20.511 -33.252 1.00 91.94 771 GLY A N 1
ATOM 6211 C CA . GLY A 1 771 ? 20.876 20.911 -32.656 1.00 91.94 771 GLY A CA 1
ATOM 6212 C C . GLY A 1 771 ? 20.952 20.612 -31.159 1.00 91.94 771 GLY A C 1
ATOM 6213 O O . GLY A 1 771 ? 20.013 20.092 -30.550 1.00 91.94 771 GLY A O 1
ATOM 6214 N N . VAL A 1 772 ? 22.110 20.907 -30.568 1.00 94.69 772 VAL A N 1
ATOM 6215 C CA . VAL A 1 772 ? 22.360 20.692 -29.138 1.00 94.69 772 VAL A CA 1
ATOM 6216 C C . VAL A 1 772 ? 21.827 21.885 -28.348 1.00 94.69 772 VAL A C 1
ATOM 6218 O O . VAL A 1 772 ? 22.186 23.030 -28.619 1.00 94.69 772 VAL A O 1
ATOM 6221 N N . HIS A 1 773 ? 20.995 21.610 -27.350 1.00 95.88 773 HIS A N 1
ATOM 6222 C CA . HIS A 1 773 ? 20.365 22.612 -26.498 1.00 95.88 773 HIS A CA 1
ATOM 6223 C C . HIS A 1 773 ? 20.588 22.295 -25.027 1.00 95.88 773 HIS A C 1
ATOM 6225 O O . HIS A 1 773 ? 20.587 21.134 -24.620 1.00 95.88 773 HIS A O 1
ATOM 6231 N N . LEU A 1 774 ? 20.702 23.340 -24.209 1.00 97.19 774 LEU A N 1
ATOM 6232 C CA . LEU A 1 774 ? 20.595 23.201 -22.763 1.00 97.19 774 LEU A CA 1
ATOM 6233 C C . LEU A 1 774 ? 19.116 23.234 -22.386 1.00 97.19 774 LEU A C 1
ATOM 6235 O O . LEU A 1 774 ? 18.409 24.191 -22.708 1.00 97.19 774 LEU A O 1
ATOM 6239 N N . VAL A 1 775 ? 18.642 22.212 -21.682 1.00 97.12 775 VAL A N 1
ATOM 6240 C CA . VAL A 1 775 ? 17.253 22.124 -21.226 1.00 97.12 775 VAL A CA 1
ATOM 6241 C C . VAL A 1 775 ? 17.193 21.932 -19.723 1.00 97.12 775 VAL A C 1
ATOM 6243 O O . VAL A 1 775 ? 18.005 21.219 -19.144 1.00 97.12 775 VAL A O 1
ATOM 6246 N N . LEU A 1 776 ? 16.205 22.545 -19.076 1.00 97.50 776 LEU A N 1
ATOM 6247 C CA . LEU A 1 776 ? 15.864 22.228 -17.693 1.00 97.50 776 LEU A CA 1
ATOM 6248 C C . LEU A 1 776 ? 14.824 21.102 -17.701 1.00 97.50 776 LEU A C 1
ATOM 6250 O O . LEU A 1 776 ? 13.629 21.355 -17.893 1.00 97.50 776 LEU A O 1
ATOM 6254 N N . LEU A 1 777 ? 15.290 19.865 -17.546 1.00 98.06 777 LEU A N 1
ATOM 6255 C CA . LEU A 1 777 ? 14.478 18.656 -17.651 1.00 98.06 777 LEU A CA 1
ATOM 6256 C C . LEU A 1 777 ? 13.941 18.243 -16.276 1.00 98.06 777 LEU A C 1
ATOM 6258 O O . LEU A 1 777 ? 14.654 18.289 -15.278 1.00 98.06 777 LEU A O 1
ATOM 6262 N N . SER A 1 778 ? 12.673 17.833 -16.225 1.00 96.81 778 SER A N 1
ATOM 6263 C CA . SER A 1 778 ? 12.026 17.304 -15.019 1.00 96.81 778 SER A CA 1
ATOM 6264 C C . SER A 1 778 ? 11.777 15.794 -15.129 1.00 96.81 778 SER A C 1
ATOM 6266 O O . SER A 1 778 ? 11.573 15.293 -16.240 1.00 96.81 778 SER A O 1
ATOM 6268 N N . PRO A 1 779 ? 11.666 15.063 -14.000 1.00 96.06 779 PRO A N 1
ATOM 6269 C CA . PRO A 1 779 ? 11.420 13.617 -14.010 1.00 96.06 779 PRO A CA 1
ATOM 6270 C C . PRO A 1 779 ? 10.012 13.250 -14.511 1.00 96.06 779 PRO A C 1
ATOM 6272 O O . PRO A 1 779 ? 9.701 12.081 -14.701 1.00 96.06 779 PRO A O 1
ATOM 6275 N N . LEU A 1 780 ? 9.158 14.250 -14.756 1.00 95.56 780 LEU A N 1
ATOM 6276 C CA . LEU A 1 780 ? 7.851 14.108 -15.401 1.00 95.56 780 LEU A CA 1
ATOM 6277 C C . LEU A 1 780 ? 7.934 14.202 -16.935 1.00 95.56 780 LEU A C 1
ATOM 6279 O O . LEU A 1 780 ? 6.909 14.430 -17.582 1.00 95.56 780 LEU A O 1
ATOM 6283 N N . GLN A 1 781 ? 9.139 14.093 -17.514 1.00 96.25 781 GLN A N 1
ATOM 6284 C CA . GLN A 1 781 ? 9.396 14.229 -18.956 1.00 96.25 781 GLN A CA 1
ATOM 6285 C C . GLN A 1 781 ? 8.973 15.598 -19.519 1.00 96.25 781 GLN A C 1
ATOM 6287 O O . GLN A 1 781 ? 8.715 15.761 -20.711 1.00 96.25 781 GLN A O 1
ATOM 6292 N N . LYS A 1 782 ? 8.873 16.616 -18.658 1.00 96.38 782 LYS A N 1
ATOM 6293 C CA . LYS A 1 782 ? 8.562 17.990 -19.057 1.00 96.38 782 LYS A CA 1
ATOM 6294 C C . LYS A 1 782 ? 9.847 18.798 -19.106 1.00 96.38 782 LYS A C 1
ATOM 6296 O O . LYS A 1 782 ? 10.577 18.840 -18.112 1.00 96.38 782 LYS A O 1
ATOM 6301 N N . ILE A 1 783 ? 10.065 19.481 -20.223 1.00 97.12 783 ILE A N 1
ATOM 6302 C CA . ILE A 1 783 ? 11.078 20.524 -20.333 1.00 97.12 783 ILE A CA 1
ATOM 6303 C C . ILE A 1 783 ? 10.479 21.821 -19.793 1.00 97.12 783 ILE A C 1
ATOM 6305 O O . ILE A 1 783 ? 9.452 22.296 -20.277 1.00 97.12 783 ILE A O 1
ATOM 6309 N N . ILE A 1 784 ? 11.097 22.367 -18.749 1.00 95.94 784 ILE A N 1
ATOM 6310 C CA . ILE A 1 784 ? 10.646 23.598 -18.091 1.00 95.94 784 ILE A CA 1
ATOM 6311 C C . ILE A 1 784 ? 11.095 24.821 -18.890 1.00 95.94 784 ILE A C 1
ATOM 6313 O O . ILE A 1 784 ? 10.341 25.784 -19.013 1.00 95.94 784 ILE A O 1
ATOM 6317 N N . LYS A 1 785 ? 12.325 24.788 -19.412 1.00 95.81 785 LYS A N 1
ATOM 6318 C CA . LYS A 1 785 ? 12.923 25.872 -20.193 1.00 95.81 785 LYS A CA 1
ATOM 6319 C C . LYS A 1 785 ? 14.038 25.334 -21.094 1.00 95.81 785 LYS A C 1
ATOM 6321 O O . LYS A 1 785 ? 14.666 24.335 -20.746 1.00 95.81 785 LYS A O 1
ATOM 6326 N N . ILE A 1 786 ? 14.248 25.993 -22.232 1.00 95.62 786 ILE A N 1
ATOM 6327 C CA . ILE A 1 786 ? 15.234 25.646 -23.265 1.00 95.62 786 ILE A CA 1
ATOM 6328 C C . ILE A 1 786 ? 16.109 26.871 -23.523 1.00 95.62 786 ILE A C 1
ATOM 6330 O O . ILE A 1 786 ? 15.603 27.996 -23.540 1.00 95.62 786 ILE A O 1
ATOM 6334 N N . TRP A 1 787 ? 17.403 26.648 -23.737 1.00 95.38 787 TRP A N 1
ATOM 6335 C CA . TRP A 1 787 ? 18.361 27.661 -24.163 1.00 95.38 787 TRP A CA 1
ATOM 6336 C C . TRP A 1 787 ? 19.243 27.128 -25.297 1.00 95.38 787 TRP A C 1
ATOM 6338 O O . TRP A 1 787 ? 19.553 25.931 -25.312 1.00 95.38 787 TRP A O 1
ATOM 6348 N N . PRO A 1 788 ? 19.695 28.002 -26.216 1.00 92.62 788 PRO A N 1
ATOM 6349 C CA . PRO A 1 788 ? 20.777 27.650 -27.126 1.00 92.62 788 PRO A CA 1
ATOM 6350 C C . PRO A 1 788 ? 22.038 27.322 -26.321 1.00 92.62 788 PRO A C 1
ATOM 6352 O O . PRO A 1 788 ? 22.295 27.931 -25.279 1.00 92.62 788 PRO A O 1
ATOM 6355 N N . PHE A 1 789 ? 22.818 26.358 -26.803 1.00 93.31 789 PHE A N 1
ATOM 6356 C CA . PHE A 1 789 ? 24.068 25.953 -26.174 1.00 93.31 789 PHE A CA 1
ATOM 6357 C C . PHE A 1 789 ? 25.277 26.396 -27.003 1.00 93.31 789 PHE A C 1
ATOM 6359 O O . PHE A 1 789 ? 25.300 26.284 -28.225 1.00 93.31 789 PHE A O 1
ATOM 6366 N N . ASN A 1 790 ? 26.303 26.865 -26.300 1.00 91.00 790 ASN A N 1
ATOM 6367 C CA . ASN A 1 790 ? 27.675 26.990 -26.779 1.00 91.00 790 ASN A CA 1
ATOM 6368 C C . ASN A 1 790 ? 28.640 26.595 -25.645 1.00 91.00 790 ASN A C 1
ATOM 6370 O O . ASN A 1 790 ? 28.242 26.510 -24.482 1.00 91.00 790 ASN A O 1
ATOM 6374 N N . GLU A 1 791 ? 29.922 26.412 -25.951 1.00 86.94 791 GLU A N 1
ATOM 6375 C CA . GLU A 1 791 ? 30.941 25.953 -24.987 1.00 86.94 791 GLU A CA 1
ATOM 6376 C C . GLU A 1 791 ? 31.101 26.872 -23.751 1.00 86.94 791 GLU A C 1
ATOM 6378 O O . GLU A 1 791 ? 31.480 26.432 -22.658 1.00 86.94 791 GLU A O 1
ATOM 6383 N N . ASN A 1 792 ? 30.726 28.148 -23.889 1.00 88.38 792 ASN A N 1
ATOM 6384 C CA . ASN A 1 792 ? 30.768 29.158 -22.830 1.00 88.38 792 ASN A CA 1
ATOM 6385 C C . ASN A 1 792 ? 29.494 29.208 -21.975 1.00 88.38 792 ASN A C 1
ATOM 6387 O O . ASN A 1 792 ? 29.422 29.986 -21.025 1.00 88.38 792 ASN A O 1
ATOM 6391 N N . THR A 1 793 ? 28.483 28.396 -22.279 1.00 94.44 793 THR A N 1
ATOM 6392 C CA . THR A 1 793 ? 27.220 28.382 -21.535 1.00 94.44 793 THR A CA 1
ATOM 6393 C C . THR A 1 793 ? 27.451 27.839 -20.124 1.00 94.44 793 THR A C 1
ATOM 6395 O O . THR A 1 793 ? 28.084 26.795 -19.944 1.00 94.44 793 THR A O 1
ATOM 6398 N N . ARG A 1 794 ? 26.938 28.541 -19.109 1.00 95.06 794 ARG A N 1
ATOM 6399 C CA . ARG A 1 794 ? 26.973 28.127 -17.697 1.00 95.06 794 ARG A CA 1
ATOM 6400 C C . ARG A 1 794 ? 25.579 28.171 -17.083 1.00 95.06 794 ARG A C 1
ATOM 6402 O O . ARG A 1 794 ? 24.794 29.074 -17.377 1.00 95.06 794 ARG A O 1
ATOM 6409 N N . PHE A 1 795 ? 25.292 27.226 -16.192 1.00 97.25 795 PHE A N 1
ATOM 6410 C CA . PHE A 1 795 ? 24.060 27.199 -15.407 1.00 97.25 795 PHE A CA 1
ATOM 6411 C C . PHE A 1 795 ? 24.376 27.571 -13.960 1.00 97.25 795 PHE A C 1
ATOM 6413 O O . PHE A 1 795 ? 25.134 26.879 -13.284 1.00 97.25 795 PHE A O 1
ATOM 6420 N N . VAL A 1 796 ? 23.801 28.676 -13.488 1.00 97.06 796 VAL A N 1
ATOM 6421 C CA . VAL A 1 796 ? 24.061 29.203 -12.147 1.00 97.06 796 VAL A CA 1
ATOM 6422 C C . VAL A 1 796 ? 22.838 28.979 -11.269 1.00 97.06 796 VAL A C 1
ATOM 6424 O O . VAL A 1 796 ? 21.802 29.615 -11.476 1.00 97.06 796 VAL A O 1
ATOM 6427 N N . TYR A 1 797 ? 22.973 28.108 -10.275 1.00 97.38 797 TYR A N 1
ATOM 6428 C CA . TYR A 1 797 ? 22.037 27.945 -9.170 1.00 97.38 797 TYR A CA 1
ATOM 6429 C C . TYR A 1 797 ? 22.242 29.057 -8.144 1.00 97.38 797 TYR A C 1
ATOM 6431 O O . TYR A 1 797 ? 23.368 29.477 -7.889 1.00 97.38 797 TYR A O 1
ATOM 6439 N N . ARG A 1 798 ? 21.164 29.500 -7.501 1.00 96.38 798 ARG A N 1
ATOM 6440 C CA . ARG A 1 798 ? 21.214 30.386 -6.339 1.00 96.38 798 ARG A CA 1
ATOM 6441 C C . ARG A 1 798 ? 20.356 29.823 -5.215 1.00 96.38 798 ARG A C 1
ATOM 6443 O O . ARG A 1 798 ? 19.158 29.601 -5.414 1.00 96.38 798 ARG A O 1
ATOM 6450 N N . VAL A 1 799 ? 20.973 29.630 -4.053 1.00 94.12 799 VAL A N 1
ATOM 6451 C CA . VAL A 1 799 ? 20.377 28.991 -2.871 1.00 94.12 799 VAL A CA 1
ATOM 6452 C C . VAL A 1 799 ? 20.753 29.714 -1.578 1.00 94.12 799 VAL A C 1
ATOM 6454 O O . VAL A 1 799 ? 21.654 30.554 -1.554 1.00 94.12 799 VAL A O 1
ATOM 6457 N N . ASP A 1 800 ? 20.034 29.397 -0.505 1.00 88.69 800 ASP A N 1
ATOM 6458 C CA . ASP A 1 800 ? 20.328 29.869 0.850 1.00 88.69 800 ASP A CA 1
ATOM 6459 C C . ASP A 1 800 ? 21.494 29.083 1.486 1.00 88.69 800 ASP A C 1
ATOM 6461 O O . ASP A 1 800 ? 21.800 27.966 1.067 1.00 88.69 800 ASP A O 1
ATOM 6465 N N . PHE A 1 801 ? 22.131 29.635 2.525 1.00 87.38 801 PHE A N 1
ATOM 6466 C CA . PHE A 1 801 ? 23.262 29.014 3.236 1.00 87.38 801 PHE A CA 1
ATOM 6467 C C . PHE A 1 801 ? 22.933 27.680 3.919 1.00 87.38 801 PHE A C 1
ATOM 6469 O O . PHE A 1 801 ? 23.840 26.981 4.366 1.00 87.38 801 PHE A O 1
ATOM 6476 N N . THR A 1 802 ? 21.652 27.332 4.020 1.00 82.81 802 THR A N 1
ATOM 6477 C CA . THR A 1 802 ? 21.161 26.057 4.555 1.00 82.81 802 THR A CA 1
ATOM 6478 C C . THR A 1 802 ? 21.168 24.923 3.523 1.00 82.81 802 THR A C 1
ATOM 6480 O O . THR A 1 802 ? 20.969 23.763 3.886 1.00 82.81 802 THR A O 1
ATOM 6483 N N . ALA A 1 803 ? 21.407 25.225 2.242 1.00 86.94 803 ALA A N 1
ATOM 6484 C CA . ALA A 1 803 ? 21.404 24.230 1.180 1.00 86.94 803 ALA A CA 1
ATOM 6485 C C . ALA A 1 803 ? 22.605 23.278 1.272 1.00 86.94 803 ALA A C 1
ATOM 6487 O O . ALA A 1 803 ? 23.754 23.690 1.417 1.00 86.94 803 ALA A O 1
ATOM 6488 N N . THR A 1 804 ? 22.332 21.984 1.112 1.00 89.81 804 THR A N 1
ATOM 6489 C CA . THR A 1 804 ? 23.376 20.966 0.942 1.00 89.81 804 THR A CA 1
ATOM 6490 C C . THR A 1 804 ? 23.785 20.904 -0.525 1.00 89.81 804 THR A C 1
ATOM 6492 O O . THR A 1 804 ? 22.916 20.867 -1.397 1.00 89.81 804 THR A O 1
ATOM 6495 N N . LEU A 1 805 ? 25.091 20.893 -0.795 1.00 93.81 805 LEU A N 1
ATOM 6496 C CA . LEU A 1 805 ? 25.653 20.858 -2.147 1.00 93.81 805 LEU A CA 1
ATOM 6497 C C . LEU A 1 805 ? 26.247 19.485 -2.473 1.00 93.81 805 LEU A C 1
ATOM 6499 O O . LEU A 1 805 ? 26.671 18.746 -1.586 1.00 93.81 805 LEU A O 1
ATOM 6503 N N . GLU A 1 806 ? 26.323 19.167 -3.760 1.00 93.88 806 GLU A N 1
ATOM 6504 C CA . GLU A 1 806 ? 27.013 17.990 -4.286 1.00 93.88 806 GLU A CA 1
ATOM 6505 C C . GLU A 1 806 ? 27.762 18.315 -5.580 1.00 93.88 806 GLU A C 1
ATOM 6507 O O . GLU A 1 806 ? 27.491 19.337 -6.215 1.00 93.88 806 GLU A O 1
ATOM 6512 N N . LYS A 1 807 ? 28.693 17.436 -5.970 1.00 95.31 807 LYS A N 1
ATOM 6513 C CA . LYS A 1 807 ? 29.419 17.555 -7.240 1.00 95.31 807 LYS A CA 1
ATOM 6514 C C . LYS A 1 807 ? 28.452 17.518 -8.427 1.00 95.31 807 LYS A C 1
ATOM 6516 O O . LYS A 1 807 ? 27.477 16.769 -8.420 1.00 95.31 807 LYS A O 1
ATOM 6521 N N . ALA A 1 808 ? 28.755 18.312 -9.442 1.00 96.00 808 ALA A N 1
ATOM 6522 C CA . ALA A 1 808 ? 27.951 18.516 -10.638 1.00 96.00 808 ALA A CA 1
ATOM 6523 C C . ALA A 1 808 ? 28.833 18.539 -11.898 1.00 96.00 808 ALA A C 1
ATOM 6525 O O . ALA A 1 808 ? 30.047 18.334 -11.819 1.00 96.00 808 ALA A O 1
ATOM 6526 N N . GLY A 1 809 ? 28.226 18.793 -13.061 1.00 94.31 809 GLY A N 1
ATOM 6527 C CA . GLY A 1 809 ? 28.961 19.023 -14.300 1.00 94.31 809 GLY A CA 1
ATOM 6528 C C . GLY A 1 809 ? 29.817 20.289 -14.227 1.00 94.31 809 GLY A C 1
ATOM 6529 O O . GLY A 1 809 ? 29.549 21.205 -13.447 1.00 94.31 809 GLY A O 1
ATOM 6530 N N . GLN A 1 810 ? 30.859 20.353 -15.053 1.00 94.44 810 GLN A N 1
ATOM 6531 C CA . GLN A 1 810 ? 31.858 21.433 -15.016 1.00 94.44 810 GLN A CA 1
ATOM 6532 C C . GLN A 1 810 ? 31.265 22.837 -15.237 1.00 94.44 810 GLN A C 1
ATOM 6534 O O . GLN A 1 810 ? 31.810 23.826 -14.752 1.00 94.44 810 GLN A O 1
ATOM 6539 N N . ASN A 1 811 ? 30.136 22.934 -15.945 1.00 95.88 811 ASN A N 1
ATOM 6540 C CA . ASN A 1 811 ? 29.483 24.196 -16.291 1.00 95.88 811 ASN A CA 1
ATOM 6541 C C . ASN A 1 811 ? 28.346 24.581 -15.332 1.00 95.88 811 ASN A C 1
ATOM 6543 O O . ASN A 1 811 ? 27.609 25.540 -15.592 1.00 95.88 811 ASN A O 1
ATOM 6547 N N . GLU A 1 812 ? 28.205 23.861 -14.222 1.00 97.38 812 GLU A N 1
ATOM 6548 C CA . GLU A 1 812 ? 27.250 24.148 -13.159 1.00 97.38 812 GLU A CA 1
ATOM 6549 C C . GLU A 1 812 ? 27.916 24.885 -11.999 1.00 97.38 812 GLU A C 1
ATOM 6551 O O . GLU A 1 812 ? 28.957 24.477 -11.488 1.00 97.38 812 GLU A O 1
ATOM 6556 N N . ILE A 1 813 ? 27.305 25.986 -11.569 1.00 96.81 813 ILE A N 1
ATOM 6557 C CA . ILE A 1 813 ? 27.837 26.856 -10.518 1.00 96.81 813 ILE A CA 1
ATOM 6558 C C . ILE A 1 813 ? 26.744 27.082 -9.485 1.00 96.81 813 ILE A C 1
ATOM 6560 O O . ILE A 1 813 ? 25.626 27.438 -9.847 1.00 96.81 813 ILE A O 1
ATOM 6564 N N . THR A 1 814 ? 27.059 26.956 -8.199 1.00 97.75 814 THR A N 1
ATOM 6565 C CA . THR A 1 814 ? 26.126 27.321 -7.126 1.00 97.75 814 THR A CA 1
ATOM 6566 C C . THR A 1 814 ? 26.576 28.585 -6.395 1.00 97.75 814 THR A C 1
ATOM 6568 O O . THR A 1 814 ? 27.664 28.638 -5.831 1.00 97.75 814 THR A O 1
ATOM 6571 N N . GLU A 1 815 ? 25.717 29.605 -6.394 1.00 96.50 815 GLU A N 1
ATOM 6572 C CA . GLU A 1 815 ? 25.807 30.820 -5.580 1.00 96.50 815 GLU A CA 1
ATOM 6573 C C . GLU A 1 815 ? 25.038 30.617 -4.262 1.00 96.50 815 GLU A C 1
ATOM 6575 O O . GLU A 1 815 ? 23.809 30.512 -4.260 1.00 96.50 815 GLU A O 1
ATOM 6580 N N . VAL A 1 816 ? 25.751 30.591 -3.135 1.00 94.75 816 VAL A N 1
ATOM 6581 C CA . VAL A 1 816 ? 25.173 30.478 -1.789 1.00 94.75 816 VAL A CA 1
ATOM 6582 C C . VAL A 1 816 ? 25.094 31.860 -1.145 1.00 94.75 816 VAL A C 1
ATOM 6584 O O . VAL A 1 816 ? 26.108 32.550 -1.017 1.00 94.75 816 VAL A O 1
ATOM 6587 N N . LEU A 1 817 ? 23.891 32.264 -0.734 1.00 89.94 817 LEU A N 1
ATOM 6588 C CA . LEU A 1 817 ? 23.639 33.532 -0.050 1.00 89.94 817 LEU A CA 1
ATOM 6589 C C . LEU A 1 817 ? 23.852 33.378 1.460 1.00 89.94 817 LEU A C 1
ATOM 6591 O O . LEU A 1 817 ? 23.144 32.611 2.106 1.00 89.94 817 LEU A O 1
ATOM 6595 N N . LYS A 1 818 ? 24.784 34.139 2.042 1.00 83.56 818 LYS A N 1
ATOM 6596 C CA . LYS A 1 818 ? 25.011 34.184 3.494 1.00 83.56 818 LYS A CA 1
ATOM 6597 C C . LYS A 1 818 ? 25.240 35.626 3.943 1.00 83.56 818 LYS A C 1
ATOM 6599 O O . LYS A 1 818 ? 26.230 36.234 3.555 1.00 83.56 818 LYS A O 1
ATOM 6604 N N . ASN A 1 819 ? 24.343 36.172 4.767 1.00 82.38 819 ASN A N 1
ATOM 6605 C CA . ASN A 1 819 ? 24.448 37.531 5.330 1.00 82.38 819 ASN A CA 1
ATOM 6606 C C . ASN A 1 819 ? 24.731 38.629 4.277 1.00 82.38 819 ASN A C 1
ATOM 6608 O O . ASN A 1 819 ? 25.547 39.515 4.500 1.00 82.38 819 ASN A O 1
ATOM 6612 N N . GLY A 1 820 ? 24.098 38.541 3.102 1.00 82.38 820 GLY A N 1
ATOM 6613 C CA . GLY A 1 820 ? 24.302 39.482 1.990 1.00 82.38 820 GLY A CA 1
ATOM 6614 C C . GLY A 1 820 ? 25.523 39.197 1.104 1.00 82.38 820 GLY A C 1
ATOM 6615 O O . GLY A 1 820 ? 25.586 39.715 -0.008 1.00 82.38 820 GLY A O 1
ATOM 6616 N N . ALA A 1 821 ? 26.448 38.333 1.531 1.00 87.56 821 ALA A N 1
ATOM 6617 C CA . ALA A 1 821 ? 27.559 37.867 0.707 1.00 87.56 821 ALA A CA 1
ATOM 6618 C C . ALA A 1 821 ? 27.147 36.671 -0.167 1.00 87.56 821 ALA A C 1
ATOM 6620 O O . ALA A 1 821 ? 26.320 35.841 0.227 1.00 87.56 821 ALA A O 1
ATOM 6621 N N . VAL A 1 822 ? 27.752 36.574 -1.353 1.00 91.25 822 VAL A N 1
ATOM 6622 C CA . VAL A 1 822 ? 27.562 35.462 -2.291 1.00 91.25 822 VAL A CA 1
ATOM 6623 C C . VAL A 1 822 ? 28.853 34.658 -2.364 1.00 91.25 822 VAL A C 1
ATOM 6625 O O . VAL A 1 822 ? 29.870 35.171 -2.824 1.00 91.25 822 VAL A O 1
ATOM 6628 N N . VAL A 1 823 ? 28.810 33.394 -1.948 1.00 93.69 823 VAL A N 1
ATOM 6629 C CA . VAL A 1 823 ? 29.926 32.452 -2.125 1.00 93.69 823 VAL A CA 1
ATOM 6630 C C . VAL A 1 823 ? 29.634 31.572 -3.337 1.00 93.69 823 VAL A C 1
ATOM 6632 O O . VAL A 1 823 ? 28.533 31.034 -3.455 1.00 93.69 823 VAL A O 1
ATOM 6635 N N . ARG A 1 824 ? 30.596 31.448 -4.255 1.00 94.06 824 ARG A N 1
ATOM 6636 C CA . ARG A 1 824 ? 30.462 30.656 -5.486 1.00 94.06 824 ARG A CA 1
ATOM 6637 C C . ARG A 1 824 ? 31.193 29.325 -5.369 1.00 94.06 824 ARG A C 1
ATOM 6639 O O . ARG A 1 824 ? 32.353 29.296 -4.975 1.00 94.06 824 ARG A O 1
ATOM 6646 N N . TYR A 1 825 ? 30.518 28.258 -5.779 1.00 95.44 825 TYR A N 1
ATOM 6647 C CA . TYR A 1 825 ? 31.053 26.902 -5.858 1.00 95.44 825 TYR A CA 1
ATOM 6648 C C . TYR A 1 825 ? 30.936 26.402 -7.301 1.00 95.44 825 TYR A C 1
ATOM 6650 O O . TYR A 1 825 ? 29.827 26.165 -7.784 1.00 95.44 825 TYR A O 1
ATOM 6658 N N . GLU A 1 826 ? 32.065 26.277 -7.998 1.00 95.12 826 GLU A N 1
ATOM 6659 C CA . GLU A 1 826 ? 32.124 25.772 -9.378 1.00 95.12 826 GLU A CA 1
ATOM 6660 C C . GLU A 1 826 ? 32.131 24.241 -9.412 1.00 95.12 826 GLU A C 1
ATOM 6662 O O . GLU A 1 826 ? 32.832 23.605 -8.626 1.00 95.12 826 GLU A O 1
ATOM 6667 N N . GLY A 1 827 ? 31.354 23.642 -10.315 1.00 95.81 827 GLY A N 1
ATOM 6668 C CA . GLY A 1 827 ? 31.185 22.190 -10.387 1.00 95.81 827 GLY A CA 1
ATOM 6669 C C . GLY A 1 827 ? 30.320 21.627 -9.259 1.00 95.81 827 GLY A C 1
ATOM 6670 O O . GLY A 1 827 ? 30.470 20.460 -8.897 1.00 95.81 827 GLY A O 1
ATOM 6671 N N . TYR A 1 828 ? 29.430 22.444 -8.684 1.00 96.88 828 TYR A N 1
ATOM 6672 C CA . TYR A 1 828 ? 28.502 22.031 -7.629 1.00 96.88 828 TYR A CA 1
ATOM 6673 C C . TYR A 1 828 ? 27.066 22.439 -7.946 1.00 96.88 828 TYR A C 1
ATOM 6675 O O . TYR A 1 828 ? 26.812 23.518 -8.490 1.00 96.88 828 TYR A O 1
ATOM 6683 N N . ARG A 1 829 ? 26.119 21.599 -7.520 1.00 96.75 829 ARG A N 1
ATOM 6684 C CA . ARG A 1 829 ? 24.672 21.849 -7.563 1.00 96.75 829 ARG A CA 1
ATOM 6685 C C . ARG A 1 829 ? 24.054 21.647 -6.173 1.00 96.75 829 ARG A C 1
ATOM 6687 O O . ARG A 1 829 ? 24.598 20.875 -5.379 1.00 96.75 829 ARG A O 1
ATOM 6694 N N . PRO A 1 830 ? 22.921 22.293 -5.851 1.00 95.31 830 PRO A N 1
ATOM 6695 C CA . PRO A 1 830 ? 22.171 21.969 -4.640 1.00 95.31 830 PRO A CA 1
ATOM 6696 C C . PRO A 1 830 ? 21.630 20.538 -4.705 1.00 95.31 830 PRO A C 1
ATOM 6698 O O . PRO A 1 830 ? 21.373 20.034 -5.792 1.00 95.31 830 PRO A O 1
ATOM 6701 N N . LEU A 1 831 ? 21.426 19.882 -3.563 1.00 92.50 831 LEU A N 1
ATOM 6702 C CA . LEU A 1 831 ? 20.834 18.540 -3.488 1.00 92.50 831 LEU A CA 1
ATOM 6703 C C . LEU A 1 831 ? 19.310 18.564 -3.717 1.00 92.50 831 LEU A C 1
ATOM 6705 O O . LEU A 1 831 ? 18.742 17.628 -4.277 1.00 92.50 831 LEU A O 1
ATOM 6709 N N . THR A 1 832 ? 18.631 19.631 -3.293 1.00 90.69 832 THR A N 1
ATOM 6710 C CA . THR A 1 832 ? 17.177 19.798 -3.442 1.00 90.69 832 THR A CA 1
ATOM 6711 C C . THR A 1 832 ? 16.827 20.616 -4.685 1.00 90.69 832 THR A C 1
ATOM 6713 O O . THR A 1 832 ? 17.654 21.349 -5.224 1.00 90.69 832 THR A O 1
ATOM 6716 N N . ASP A 1 833 ? 15.571 20.523 -5.131 1.00 91.00 833 ASP A N 1
ATOM 6717 C CA . ASP A 1 833 ? 15.057 21.286 -6.280 1.00 91.00 833 ASP A CA 1
ATOM 6718 C C . ASP A 1 833 ? 14.595 22.715 -5.889 1.00 91.00 833 ASP A C 1
ATOM 6720 O O . ASP A 1 833 ? 13.811 23.351 -6.593 1.00 91.00 833 ASP A O 1
ATOM 6724 N N . GLU A 1 834 ? 15.047 23.219 -4.734 1.00 88.69 834 GLU A N 1
ATOM 6725 C CA . GLU A 1 834 ? 14.703 24.536 -4.182 1.00 88.69 834 GLU A CA 1
ATOM 6726 C C . GLU A 1 834 ? 15.801 25.550 -4.473 1.00 88.69 834 GLU A C 1
ATOM 6728 O O . GLU A 1 834 ? 16.597 25.925 -3.614 1.00 88.69 834 GLU A O 1
ATOM 6733 N N . TYR A 1 835 ? 15.846 25.993 -5.721 1.00 94.31 835 TYR A N 1
ATOM 6734 C CA . TYR A 1 835 ? 16.835 26.953 -6.178 1.00 94.31 835 TYR A CA 1
ATOM 6735 C C . TYR A 1 835 ? 16.223 27.948 -7.154 1.00 94.31 835 TYR A C 1
ATOM 6737 O O . TYR A 1 835 ? 15.292 27.651 -7.906 1.00 94.31 835 TYR A O 1
ATOM 6745 N N . ARG A 1 836 ? 16.790 29.152 -7.178 1.00 94.88 836 ARG A N 1
ATOM 6746 C CA . ARG A 1 836 ? 16.646 30.051 -8.326 1.00 94.88 836 ARG A CA 1
ATOM 6747 C C . ARG A 1 836 ? 17.758 29.738 -9.316 1.00 94.88 836 ARG A C 1
ATOM 6749 O O . ARG A 1 836 ? 18.797 29.214 -8.924 1.00 94.88 836 ARG A O 1
ATOM 6756 N N . TYR A 1 837 ? 17.554 30.056 -10.586 1.00 95.88 837 TYR A N 1
ATOM 6757 C CA . TYR A 1 837 ? 18.563 29.788 -11.603 1.00 95.88 837 TYR A CA 1
ATOM 6758 C C . TYR A 1 837 ? 18.634 30.884 -12.660 1.00 95.88 837 TYR A C 1
ATOM 6760 O O . TYR A 1 837 ? 17.659 31.591 -12.922 1.00 95.88 837 TYR A O 1
ATOM 6768 N N . ARG A 1 838 ? 19.805 30.998 -13.283 1.00 95.00 838 ARG A N 1
ATOM 6769 C CA . ARG A 1 838 ? 20.044 31.788 -14.494 1.00 95.00 838 ARG A CA 1
ATOM 6770 C C . ARG A 1 838 ? 21.057 31.075 -15.382 1.00 95.00 838 ARG A C 1
ATOM 6772 O O . ARG A 1 838 ? 21.909 30.345 -14.884 1.00 95.00 838 ARG A O 1
ATOM 6779 N N . VAL A 1 839 ? 20.969 31.321 -16.683 1.00 94.44 839 VAL A N 1
ATOM 6780 C CA . VAL A 1 839 ? 21.982 30.894 -17.653 1.00 94.44 839 VAL A CA 1
ATOM 6781 C C . VAL A 1 839 ? 22.801 32.120 -18.016 1.00 94.44 839 VAL A C 1
ATOM 6783 O O . VAL A 1 839 ? 22.223 33.170 -18.297 1.00 94.44 839 VAL A O 1
ATOM 6786 N N . VAL A 1 840 ? 24.123 32.002 -17.958 1.00 89.12 840 VAL A N 1
ATOM 6787 C CA . VAL A 1 840 ? 25.045 33.079 -18.332 1.00 89.12 840 VAL A CA 1
ATOM 6788 C C . VAL A 1 840 ? 25.954 32.588 -19.464 1.00 89.12 840 VAL A C 1
ATOM 6790 O O . VAL A 1 840 ? 26.457 31.463 -19.377 1.00 89.12 840 VAL A O 1
ATOM 6793 N N . PRO A 1 841 ? 26.155 33.376 -20.535 1.00 76.31 841 PRO A N 1
ATOM 6794 C CA . PRO A 1 841 ? 27.367 33.250 -21.334 1.00 76.31 841 PRO A CA 1
ATOM 6795 C C . PRO A 1 841 ? 28.548 33.680 -20.449 1.00 76.31 841 PRO A C 1
ATOM 6797 O O . PRO A 1 841 ? 28.386 34.607 -19.654 1.00 76.31 841 PRO A O 1
ATOM 6800 N N . ARG A 1 842 ? 29.663 32.941 -20.502 1.00 53.47 842 ARG A N 1
ATOM 6801 C CA . ARG A 1 842 ? 30.838 33.173 -19.645 1.00 53.47 842 ARG A CA 1
ATOM 6802 C C . ARG A 1 842 ? 31.293 34.631 -19.624 1.00 53.47 842 ARG A C 1
ATOM 6804 O O . ARG A 1 842 ? 31.311 35.248 -20.712 1.00 53.47 842 ARG A O 1
#

Radius of gyration: 33.27 Å; chains: 1; bounding box: 85×72×100 Å